Protein 5UNF (pdb70)

Organism: Homo sapiens (NCBI:txid9606)

CATH classification: 1.20.120.10

Foldseek 3Di:
DALVVLVVLLVVLLVQLLVDDWLVSLLVSLVSNLVSLVVNLPDDDPPCNVPDCVDPVNVVSSVLSVVLNVLSVVLNVCSVVGNSVSSNLSSLLSLVSLLPADPVLLVLLVVLLVLLLVLLVCLQVCDVPPNHPDDQLSLLLNQLSVLLNQLSVCSNVVSVCRVVVQADPPAFQVLLVVQLSNQLSLQLNLVSLLVNLVVLLCCQVPVDPVVNVPVSVVSSVVSNVRSVLSNVQFGWDQPVVVRHTHRDRHDPSSCDLVVLLVVLVVCCVSVPVVSLVSLVCSLVSNVVSLVVLDDDPVLVVLSVLLNVLSVCSNVLSCVLQVQQSVLSNVSSCSSVVNDSDCVVVVVSVVCNSVSVSSSSSSSSVSSCSPVPSVVVNNVSSVVSVD/DALLVLLLLQVVLLVQLVVDDWLVSLLVSLVSNLVSLVVNLPHDALACNVPDCVDPLNVVSSVLSVVLNVLSVVLNVCSVVGNSVVSNVSSVVSVVSLVVCCCDRLDCNVFADALVVQADPVLLVLLVVLLVLLLVLLVCLQCVVVVHDLLNLLSVQLSVLLNQLSVCSNVVSVCSVVSQARPPAFQVLLVVQLSNQLSLQLNLVSLLVNLVVVLCCQVPVDVPSVPVNVVSSVVSNVLSVLSNVQFGWDQPVVVRGTHRDRNDDSSCVLVVLLVVLVSCCVSVPVVSLVSLVCSLVSNVVSLVVQDCDPVLPVLSVVLNVLSVLSNVLSCVLQVQQSVLSNVSSCVSVVNDRHSVSVNVSVSCNSVSVSSSSSSSSCSSVSDSVCVVVSSVSSVVSVD

InterPro domains:
  IPR000147 Angiotensin II receptor type 2 [PR00636] (8-27)
  IPR000147 Angiotensin II receptor type 2 [PR00636] (27-45)
  IPR000147 Angiotensin II receptor type 2 [PR00636] (65-79)
  IPR000147 Angiotensin II receptor type 2 [PR00636] (144-162)
  IPR000147 Angiotensin II receptor type 2 [PR00636] (178-194)
  IPR000147 Angiotensin II receptor type 2 [PR00636] (196-210)
  IPR000147 Angiotensin II receptor type 2 [PR00636] (232-251)
  IPR000147 Angiotensin II receptor type 2 [PR00636] (325-343)
  IPR000147 Angiotensin II receptor type 2 [PR00636] (343-361)
  IPR000248 Angiotensin II receptor family [PR00241] (50-58)
  IPR000248 Angiotensin II receptor family [PR00241] (98-110)
  IPR000248 Angiotensin II receptor family [PR00241] (133-140)
  IPR000248 Angiotensin II receptor family [PR00241] (173-184)
  IPR000248 Angiotensin II receptor family [PR00241] (209-219)
  IPR000248 Angiotensin II receptor family [PR00241] (227-238)
  IPR000248 Angiotensin II receptor family [PR00241] (271-281)
  IPR000248 Angiotensin II receptor family [PR00241] (287-304)
  IPR000276 G protein-coupled receptor, rhodopsin-like [PF00001] (62-318)
  IPR000276 G protein-coupled receptor, rhodopsin-like [PR00237] (46-70)
  IPR000276 G protein-coupled receptor, rhodopsin-like [PR00237] (79-100)

Nearest PDB structures (foldseek):
  5unf-assembly1_B  TM=1.003E+00  e=4.825E-53  Escherichia coli
  7jni-assembly1_A  TM=9.872E-01  e=7.154E-47  Escherichia coli
  5ung-assembly1_B  TM=9.351E-01  e=5.111E-47  Escherichia coli
  7jni-assembly2_B  TM=7.395E-01  e=4.088E-44  Escherichia coli
  6me9-assembly2_B  TM=5.025E-01  e=7.277E-19  Escherichia coli

Structure (mmCIF, N/CA/C/O backbone):
data_5UNF
#
_entry.id   5UNF
#
_cell.length_a   77.390
_cell.length_b   69.110
_cell.length_c   90.070
_cell.angle_alpha   90.00
_cell.angle_beta   104.33
_cell.angle_gamma   90.00
#
_symmetry.space_group_name_H-M   'P 1 21 1'
#
loop_
_entity.id
_entity.type
_entity.pdbx_description
1 polymer 'Chimera protein of Type-2 angiotensin II receptor and Soluble cytochrome b562'
2 non-polymer "N-benzyl-N-(2-ethyl-4-oxo-3-{[2'-(2H-tetrazol-5-yl)[1,1'-biphenyl]-4-yl]methyl}-3,4-dihydroquinazolin-6-yl)thiophene-2-carboxamide"
#
loop_
_atom_site.group_PDB
_atom_site.id
_atom_site.type_symbol
_atom_site.label_atom_id
_atom_site.label_alt_id
_atom_site.label_comp_id
_atom_site.label_asym_id
_atom_site.label_entity_id
_atom_site.label_seq_id
_atom_site.pdbx_PDB_ins_code
_atom_site.Cartn_x
_atom_site.Cartn_y
_atom_site.Cartn_z
_atom_site.occupancy
_atom_site.B_iso_or_equiv
_atom_site.auth_seq_id
_atom_site.auth_comp_id
_atom_site.auth_asym_id
_atom_site.auth_atom_id
_atom_site.pdbx_PDB_model_num
ATOM 1 N N . ALA A 1 1 ? 102.539 28.809 52.879 1.00 174.71 1001 ALA A N 1
ATOM 2 C CA . ALA A 1 1 ? 103.410 27.737 53.358 1.00 174.36 1001 ALA A CA 1
ATOM 3 C C . ALA A 1 1 ? 102.592 26.524 53.849 1.00 177.28 1001 ALA A C 1
ATOM 4 O O . ALA A 1 1 ? 103.155 25.439 54.018 1.00 176.54 1001 ALA A O 1
ATOM 6 N N . ASP A 1 2 ? 101.268 26.711 54.062 1.00 173.72 1002 ASP A N 1
ATOM 7 C CA . ASP A 1 2 ? 100.330 25.667 54.500 1.00 173.04 1002 ASP A CA 1
ATOM 8 C C . ASP A 1 2 ? 100.087 24.653 53.366 1.00 173.10 1002 ASP A C 1
ATOM 9 O O . ASP A 1 2 ? 100.116 25.037 52.197 1.00 170.82 1002 ASP A O 1
ATOM 14 N N . LEU A 1 3 ? 99.834 23.366 53.715 1.00 168.76 1003 LEU A N 1
ATOM 15 C CA . LEU A 1 3 ? 99.610 22.273 52.754 1.00 165.45 1003 LEU A CA 1
ATOM 16 C C . LEU A 1 3 ? 98.328 22.508 51.917 1.00 167.06 1003 LEU A C 1
ATOM 17 O O . LEU A 1 3 ? 98.354 22.295 50.705 1.00 164.46 1003 LEU A O 1
ATOM 22 N N . GLU A 1 4 ? 97.229 22.946 52.560 1.00 164.69 1004 GLU A N 1
ATOM 23 C CA . GLU A 1 4 ? 95.942 23.221 51.905 1.00 163.95 1004 GLU A CA 1
ATOM 24 C C . GLU A 1 4 ? 96.070 24.390 50.901 1.00 165.64 1004 GLU A C 1
ATOM 25 O O . GLU A 1 4 ? 95.520 24.318 49.799 1.00 164.00 1004 GLU A O 1
ATOM 31 N N . ASP A 1 5 ? 96.803 25.448 51.293 1.00 162.29 1005 ASP A N 1
ATOM 32 C CA . ASP A 1 5 ? 97.023 26.659 50.498 1.00 161.55 1005 ASP A CA 1
ATOM 33 C C . ASP A 1 5 ? 97.980 26.393 49.328 1.00 160.55 1005 ASP A C 1
ATOM 34 O O . ASP A 1 5 ? 97.850 27.037 48.284 1.00 159.23 1005 ASP A O 1
ATOM 39 N N . ASN A 1 6 ? 98.931 25.450 49.498 1.00 154.49 1006 ASN A N 1
ATOM 40 C CA . ASN A 1 6 ? 99.863 25.066 48.438 1.00 151.26 1006 ASN A CA 1
ATOM 41 C C . ASN A 1 6 ? 99.133 24.227 47.385 1.00 152.31 1006 ASN A C 1
ATOM 42 O O . ASN A 1 6 ? 99.420 24.388 46.197 1.00 150.71 1006 ASN A O 1
ATOM 47 N N . TRP A 1 7 ? 98.157 23.369 47.803 1.00 148.13 1007 TRP A N 1
ATOM 48 C CA . TRP A 1 7 ? 97.338 22.608 46.852 1.00 146.45 1007 TRP A CA 1
ATOM 49 C C . TRP A 1 7 ? 96.401 23.549 46.102 1.00 148.33 1007 TRP A C 1
ATOM 50 O O . TRP A 1 7 ? 96.074 23.283 44.946 1.00 147.11 1007 TRP A O 1
ATOM 61 N N . GLU A 1 8 ? 96.015 24.673 46.736 1.00 144.58 1008 GLU A N 1
ATOM 62 C CA . GLU A 1 8 ? 95.188 25.690 46.096 1.00 144.50 1008 GLU A CA 1
ATOM 63 C C . GLU A 1 8 ? 96.033 26.401 45.024 1.00 143.70 1008 GLU A C 1
ATOM 64 O O . GLU A 1 8 ? 95.535 26.640 43.927 1.00 143.12 1008 GLU A O 1
ATOM 70 N N . THR A 1 9 ? 97.332 26.648 45.318 1.00 137.00 1009 THR A N 1
ATOM 71 C CA . THR A 1 9 ? 98.282 27.275 44.391 1.00 134.69 1009 THR A CA 1
ATOM 72 C C . THR A 1 9 ? 98.543 26.314 43.208 1.00 133.76 1009 THR A C 1
ATOM 73 O O . THR A 1 9 ? 98.640 26.774 42.068 1.00 132.89 1009 THR A O 1
ATOM 77 N N . LEU A 1 10 ? 98.619 24.988 43.481 1.00 127.39 1010 LEU A N 1
ATOM 78 C CA . LEU A 1 10 ? 98.818 23.957 42.454 1.00 124.84 1010 LEU A CA 1
ATOM 79 C C . LEU A 1 10 ? 97.597 23.838 41.536 1.00 128.76 1010 LEU A C 1
ATOM 80 O O . LEU A 1 10 ? 97.770 23.725 40.325 1.00 127.80 1010 LEU A O 1
ATOM 85 N N . ASN A 1 11 ? 96.373 23.879 42.104 1.00 126.37 1011 ASN A N 1
ATOM 86 C CA . ASN A 1 11 ? 95.123 23.743 41.348 1.00 127.23 1011 ASN A CA 1
ATOM 87 C C . ASN A 1 11 ? 94.794 25.024 40.546 1.00 130.11 1011 ASN A C 1
ATOM 88 O O . ASN A 1 11 ? 94.319 24.901 39.416 1.00 130.09 1011 ASN A O 1
ATOM 93 N N . ASP A 1 12 ? 95.042 26.235 41.113 1.00 126.07 1012 ASP A N 1
ATOM 94 C CA . ASP A 1 12 ? 94.768 27.512 40.430 1.00 126.99 1012 ASP A CA 1
ATOM 95 C C . ASP A 1 12 ? 95.649 27.701 39.192 1.00 127.90 1012 ASP A C 1
ATOM 96 O O . ASP A 1 12 ? 95.169 28.236 38.190 1.00 129.03 1012 ASP A O 1
ATOM 101 N N . ASN A 1 13 ? 96.933 27.287 39.267 1.00 120.65 1013 ASN A N 1
ATOM 102 C CA . ASN A 1 13 ? 97.880 27.418 38.157 1.00 118.39 1013 ASN A CA 1
ATOM 103 C C . ASN A 1 13 ? 97.611 26.357 37.076 1.00 119.89 1013 ASN A C 1
ATOM 104 O O . ASN A 1 13 ? 97.939 26.602 35.915 1.00 119.71 1013 ASN A O 1
ATOM 109 N N . LEU A 1 14 ? 96.990 25.205 37.438 1.00 114.72 1014 LEU A N 1
ATOM 110 C CA . LEU A 1 14 ? 96.590 24.177 36.465 1.00 114.28 1014 LEU A CA 1
ATOM 111 C C . LEU A 1 14 ? 95.531 24.725 35.510 1.00 119.66 1014 LEU A C 1
ATOM 112 O O . LEU A 1 14 ? 95.544 24.394 34.324 1.00 119.99 1014 LEU A O 1
ATOM 117 N N . LYS A 1 15 ? 94.631 25.590 36.039 1.00 116.99 1015 LYS A N 1
ATOM 118 C CA . LYS A 1 15 ? 93.556 26.258 35.298 1.00 119.24 1015 LYS A CA 1
ATOM 119 C C . LYS A 1 15 ? 94.136 27.262 34.308 1.00 121.79 1015 LYS A C 1
ATOM 120 O O . LYS A 1 15 ? 93.516 27.536 33.279 1.00 124.19 1015 LYS A O 1
ATOM 126 N N . VAL A 1 16 ? 95.328 27.816 34.628 1.00 114.53 1016 VAL A N 1
ATOM 127 C CA . VAL A 1 16 ? 96.031 28.787 33.790 1.00 113.92 1016 VAL A CA 1
ATOM 128 C C . VAL A 1 16 ? 96.616 28.053 32.567 1.00 116.50 1016 VAL A C 1
ATOM 129 O O . VAL A 1 16 ? 96.425 28.520 31.446 1.00 117.71 1016 VAL A O 1
ATOM 133 N N . ILE A 1 17 ? 97.285 26.890 32.786 1.00 110.63 1017 ILE A N 1
ATOM 134 C CA . ILE A 1 17 ? 97.917 26.057 31.747 1.00 109.54 1017 ILE A CA 1
ATOM 135 C C . ILE A 1 17 ? 96.868 25.636 30.690 1.00 116.89 1017 ILE A C 1
ATOM 136 O O . ILE A 1 17 ? 97.149 25.735 29.495 1.00 117.75 1017 ILE A O 1
ATOM 141 N N . GLU A 1 18 ? 95.670 25.189 31.131 1.00 115.21 1018 GLU A N 1
ATOM 142 C CA . GLU A 1 18 ? 94.576 24.749 30.247 1.00 118.39 1018 GLU A CA 1
ATOM 143 C C . GLU A 1 18 ? 94.115 25.871 29.306 1.00 124.95 1018 GLU A C 1
ATOM 144 O O . GLU A 1 18 ? 93.858 25.618 28.128 1.00 127.02 1018 GLU A O 1
ATOM 150 N N . LYS A 1 19 ? 94.001 27.103 29.837 1.00 121.55 1019 LYS A N 1
ATOM 151 C CA . LYS A 1 19 ? 93.515 28.276 29.105 1.00 124.59 1019 LYS A CA 1
ATOM 152 C C . LYS A 1 19 ? 94.681 29.173 28.622 1.00 126.91 1019 LYS A C 1
ATOM 153 O O . LYS A 1 19 ? 94.442 30.310 28.202 1.00 128.78 1019 LYS A O 1
ATOM 159 N N . ALA A 1 20 ? 95.930 28.656 28.655 1.00 120.04 1020 ALA A N 1
ATOM 160 C CA . ALA A 1 20 ? 97.116 29.409 28.230 1.00 118.40 1020 ALA A CA 1
ATOM 161 C C . ALA A 1 20 ? 97.199 29.497 26.712 1.00 123.62 1020 ALA A C 1
ATOM 162 O O . ALA A 1 20 ? 96.823 28.555 26.007 1.00 123.93 1020 ALA A O 1
ATOM 164 N N . ASP A 1 21 ? 97.703 30.641 26.221 1.00 120.95 1021 ASP A N 1
ATOM 165 C CA . ASP A 1 21 ? 97.864 30.935 24.800 1.00 123.08 1021 ASP A CA 1
ATOM 166 C C . ASP A 1 21 ? 99.297 30.666 24.354 1.00 123.37 1021 ASP A C 1
ATOM 167 O O . ASP A 1 21 ? 99.509 29.977 23.353 1.00 123.41 1021 ASP A O 1
ATOM 172 N N . ASN A 1 22 ? 100.283 31.204 25.110 1.00 116.92 1022 ASN A N 1
ATOM 173 C CA . ASN A 1 22 ? 101.711 31.097 24.802 1.00 114.39 1022 ASN A CA 1
ATOM 174 C C . ASN A 1 22 ? 102.461 30.212 25.838 1.00 113.83 1022 ASN A C 1
ATOM 175 O O . ASN A 1 22 ? 101.931 29.914 26.914 1.00 112.55 1022 ASN A O 1
ATOM 180 N N . ALA A 1 23 ? 103.699 29.796 25.480 1.00 107.80 1023 ALA A N 1
ATOM 181 C CA . ALA A 1 23 ? 104.583 28.944 26.277 1.00 104.41 1023 ALA A CA 1
ATOM 182 C C . ALA A 1 23 ? 105.066 29.652 27.544 1.00 106.70 1023 ALA A C 1
ATOM 183 O O . ALA A 1 23 ? 105.386 28.977 28.524 1.00 104.55 1023 ALA A O 1
ATOM 185 N N . ALA A 1 24 ? 105.129 31.002 27.524 1.00 104.35 1024 ALA A N 1
ATOM 186 C CA . ALA A 1 24 ? 105.547 31.811 28.672 1.00 103.75 1024 ALA A CA 1
ATOM 187 C C . ALA A 1 24 ? 104.514 31.734 29.810 1.00 107.07 1024 ALA A C 1
ATOM 188 O O . ALA A 1 24 ? 104.910 31.728 30.976 1.00 105.55 1024 ALA A O 1
ATOM 190 N N . GLN A 1 25 ? 103.198 31.651 29.471 1.00 104.61 1025 GLN A N 1
ATOM 191 C CA . GLN A 1 25 ? 102.113 31.503 30.455 1.00 104.44 1025 GLN A CA 1
ATOM 192 C C . GLN A 1 25 ? 102.208 30.152 31.153 1.00 105.04 1025 GLN A C 1
ATOM 193 O O . GLN A 1 25 ? 102.035 30.077 32.371 1.00 104.03 1025 GLN A O 1
ATOM 199 N N . VAL A 1 26 ? 102.493 29.086 30.368 1.00 100.22 1026 VAL A N 1
ATOM 200 C CA . VAL A 1 26 ? 102.644 27.702 30.834 1.00 98.04 1026 VAL A CA 1
ATOM 201 C C . VAL A 1 26 ? 103.884 27.614 31.746 1.00 100.64 1026 VAL A C 1
ATOM 202 O O . VAL A 1 26 ? 103.779 27.090 32.855 1.00 99.24 1026 VAL A O 1
ATOM 206 N N . LYS A 1 27 ? 105.039 28.162 31.286 1.00 97.49 1027 LYS A N 1
ATOM 207 C CA . LYS A 1 27 ? 106.311 28.176 32.020 1.00 96.65 1027 LYS A CA 1
ATOM 208 C C . LYS A 1 27 ? 106.147 28.880 33.380 1.00 100.67 1027 LYS A C 1
ATOM 209 O O . LYS A 1 27 ? 106.577 28.332 34.394 1.00 99.67 1027 LYS A O 1
ATOM 215 N N . ASP A 1 28 ? 105.510 30.080 33.391 1.00 98.56 1028 ASP A N 1
ATOM 216 C CA . ASP A 1 28 ? 105.260 30.888 34.593 1.00 99.37 1028 ASP A CA 1
ATOM 217 C C . ASP A 1 28 ? 104.424 30.102 35.617 1.00 101.67 1028 ASP A C 1
ATOM 218 O O . ASP A 1 28 ? 104.819 30.016 36.782 1.00 101.35 1028 ASP A O 1
ATOM 223 N N . ALA A 1 29 ? 103.291 29.505 35.170 1.00 96.94 1029 ALA A N 1
ATOM 224 C CA . ALA A 1 29 ? 102.390 28.717 36.014 1.00 95.89 1029 ALA A CA 1
ATOM 225 C C . ALA A 1 29 ? 103.113 27.504 36.628 1.00 97.32 1029 ALA A C 1
ATOM 226 O O . ALA A 1 29 ? 102.993 27.289 37.832 1.00 97.34 1029 ALA A O 1
ATOM 228 N N . LEU A 1 30 ? 103.902 26.756 35.817 1.00 91.70 1030 LEU A N 1
ATOM 229 C CA . LEU A 1 30 ? 104.667 25.578 36.254 1.00 90.00 1030 LEU A CA 1
ATOM 230 C C . LEU A 1 30 ? 105.785 25.936 37.235 1.00 93.79 1030 LEU A C 1
ATOM 231 O O . LEU A 1 30 ? 106.149 25.098 38.057 1.00 93.39 1030 LEU A O 1
ATOM 236 N N . THR A 1 31 ? 106.358 27.151 37.126 1.00 91.20 1031 THR A N 1
ATOM 237 C CA . THR A 1 31 ? 107.424 27.616 38.024 1.00 92.15 1031 THR A CA 1
ATOM 238 C C . THR A 1 31 ? 106.825 27.853 39.420 1.00 97.67 1031 THR A C 1
ATOM 239 O O . THR A 1 31 ? 107.445 27.503 40.427 1.00 97.85 1031 THR A O 1
ATOM 243 N N . LYS A 1 32 ? 105.601 28.415 39.461 1.00 95.18 1032 LYS A N 1
ATOM 244 C CA . LYS A 1 32 ? 104.851 28.669 40.693 1.00 96.28 1032 LYS A CA 1
ATOM 245 C C . LYS A 1 32 ? 104.422 27.344 41.321 1.00 100.26 1032 LYS A C 1
ATOM 246 O O . LYS A 1 32 ? 104.425 27.213 42.546 1.00 101.48 1032 LYS A O 1
ATOM 252 N N . MET A 1 33 ? 104.095 26.350 40.472 1.00 95.62 1033 MET A N 1
ATOM 253 C CA . MET A 1 33 ? 103.683 25.006 40.891 1.00 94.86 1033 MET A CA 1
ATOM 254 C C . MET A 1 33 ? 104.849 24.205 41.466 1.00 99.36 1033 MET A C 1
ATOM 255 O O . MET A 1 33 ? 104.651 23.497 42.453 1.00 99.44 1033 MET A O 1
ATOM 260 N N . ARG A 1 34 ? 106.056 24.302 40.855 1.00 96.30 1034 ARG A N 1
ATOM 261 C CA . ARG A 1 34 ? 107.242 23.581 41.336 1.00 96.97 1034 ARG A CA 1
ATOM 262 C C . ARG A 1 34 ? 107.620 24.083 42.733 1.00 104.36 1034 ARG A C 1
ATOM 263 O O . ARG A 1 34 ? 108.036 23.291 43.577 1.00 105.02 1034 ARG A O 1
ATOM 271 N N . ALA A 1 35 ? 107.434 25.397 42.980 1.00 102.91 1035 ALA A N 1
ATOM 272 C CA . ALA A 1 35 ? 107.674 26.031 44.273 1.00 105.57 1035 ALA A CA 1
ATOM 273 C C . ALA A 1 35 ? 106.668 25.545 45.310 1.00 111.64 1035 ALA A C 1
ATOM 274 O O . ALA A 1 35 ? 107.058 25.209 46.426 1.00 112.97 1035 ALA A O 1
ATOM 276 N N . ALA A 1 36 ? 105.374 25.489 44.922 1.00 108.31 1036 ALA A N 1
ATOM 277 C CA . ALA A 1 36 ? 104.255 25.048 45.756 1.00 109.10 1036 ALA A CA 1
ATOM 278 C C . ALA A 1 36 ? 104.333 23.546 46.075 1.00 113.80 1036 ALA A C 1
ATOM 279 O O . ALA A 1 36 ? 103.915 23.147 47.156 1.00 114.82 1036 ALA A O 1
ATOM 281 N N . ALA A 1 37 ? 104.857 22.722 45.143 1.00 109.97 1037 ALA A N 1
ATOM 282 C CA . ALA A 1 37 ? 104.991 21.268 45.309 1.00 110.25 1037 ALA A CA 1
ATOM 283 C C . ALA A 1 37 ? 106.099 20.917 46.313 1.00 117.63 1037 ALA A C 1
ATOM 284 O O . ALA A 1 37 ? 105.905 20.025 47.145 1.00 118.42 1037 ALA A O 1
ATOM 286 N N . LEU A 1 38 ? 107.255 21.616 46.237 1.00 116.05 1038 LEU A N 1
ATOM 287 C CA . LEU A 1 38 ? 108.394 21.409 47.138 1.00 118.60 1038 LEU A CA 1
ATOM 288 C C . LEU A 1 38 ? 108.089 21.942 48.539 1.00 126.70 1038 LEU A C 1
ATOM 289 O O . LEU A 1 38 ? 108.587 21.385 49.518 1.00 128.82 1038 LEU A O 1
ATOM 294 N N . ASP A 1 39 ? 107.274 23.018 48.630 1.00 124.52 1039 ASP A N 1
ATOM 295 C CA . ASP A 1 39 ? 106.850 23.643 49.889 1.00 127.70 1039 ASP A CA 1
ATOM 296 C C . ASP A 1 39 ? 105.833 22.732 50.593 1.00 133.77 1039 ASP A C 1
ATOM 297 O O . ASP A 1 39 ? 105.893 22.576 51.815 1.00 136.28 1039 ASP A O 1
ATOM 302 N N . ALA A 1 40 ? 104.932 22.097 49.813 1.00 129.12 1040 ALA A N 1
ATOM 303 C CA . ALA A 1 40 ? 103.920 21.169 50.325 1.00 129.68 1040 ALA A CA 1
ATOM 304 C C . ALA A 1 40 ? 104.559 19.857 50.792 1.00 136.13 1040 ALA A C 1
ATOM 305 O O . ALA A 1 40 ? 104.047 19.230 51.721 1.00 137.37 1040 ALA A O 1
ATOM 307 N N . GLN A 1 41 ? 105.693 19.464 50.165 1.00 133.39 1041 GLN A N 1
ATOM 308 C CA . GLN A 1 41 ? 106.466 18.258 50.491 1.00 135.33 1041 GLN A CA 1
ATOM 309 C C . GLN A 1 41 ? 107.057 18.357 51.911 1.00 145.62 1041 GLN A C 1
ATOM 310 O O . GLN A 1 41 ? 107.192 17.339 52.595 1.00 147.48 1041 GLN A O 1
ATOM 316 N N . LYS A 1 42 ? 107.394 19.591 52.344 1.00 145.31 1042 LYS A N 1
ATOM 317 C CA . LYS A 1 42 ? 107.969 19.890 53.660 1.00 149.95 1042 LYS A CA 1
ATOM 318 C C . LYS A 1 42 ? 106.881 19.921 54.753 1.00 158.20 1042 LYS A C 1
ATOM 319 O O . LYS A 1 42 ? 107.195 19.706 55.926 1.00 161.10 1042 LYS A O 1
ATOM 323 N N . ALA A 1 43 ? 105.611 20.181 54.366 1.00 155.15 1043 ALA A N 1
ATOM 324 C CA . ALA A 1 43 ? 104.463 20.251 55.281 1.00 157.54 1043 ALA A CA 1
ATOM 325 C C . ALA A 1 43 ? 104.018 18.854 55.746 1.00 165.40 1043 ALA A C 1
ATOM 326 O O . ALA A 1 43 ? 104.250 17.865 55.048 1.00 163.60 1043 ALA A O 1
ATOM 328 N N . THR A 1 44 ? 103.373 18.783 56.928 1.00 167.05 1044 THR A N 1
ATOM 329 C CA . THR A 1 44 ? 102.852 17.537 57.497 1.00 169.13 1044 THR A CA 1
ATOM 330 C C . THR A 1 44 ? 101.307 17.621 57.510 1.00 174.80 1044 THR A C 1
ATOM 331 O O . THR A 1 44 ? 100.755 18.579 58.060 1.00 175.53 1044 THR A O 1
ATOM 335 N N . PRO A 1 45 ? 100.601 16.636 56.899 1.00 171.92 1045 PRO A N 1
ATOM 336 C CA . PRO A 1 45 ? 99.125 16.706 56.846 1.00 172.19 1045 PRO A CA 1
ATOM 337 C C . PRO A 1 45 ? 98.456 16.585 58.238 1.00 181.85 1045 PRO A C 1
ATOM 338 O O . PRO A 1 45 ? 99.072 16.034 59.157 1.00 184.11 1045 PRO A O 1
ATOM 342 N N . PRO A 1 46 ? 97.191 17.086 58.410 1.00 180.43 1046 PRO A N 1
ATOM 343 C CA . PRO A 1 46 ? 96.518 16.979 59.729 1.00 184.30 1046 PRO A CA 1
ATOM 344 C C . PRO A 1 46 ? 96.349 15.520 60.174 1.00 191.27 1046 PRO A C 1
ATOM 345 O O . PRO A 1 46 ? 96.493 15.221 61.360 1.00 193.99 1046 PRO A O 1
ATOM 349 N N . LYS A 1 47 ? 96.051 14.619 59.216 1.00 187.26 1047 LYS A N 1
ATOM 350 C CA . LYS A 1 47 ? 95.980 13.172 59.426 1.00 189.14 1047 LYS A CA 1
ATOM 351 C C . LYS A 1 47 ? 97.416 12.654 59.414 1.00 194.52 1047 LYS A C 1
ATOM 352 O O . LYS A 1 47 ? 98.237 13.191 58.666 1.00 191.79 1047 LYS A O 1
ATOM 358 N N . LEU A 1 48 ? 97.733 11.653 60.263 1.00 195.48 1048 LEU A N 1
ATOM 359 C CA . LEU A 1 48 ? 99.074 11.087 60.490 1.00 197.44 1048 LEU A CA 1
ATOM 360 C C . LEU A 1 48 ? 100.066 12.257 60.809 1.00 202.51 1048 LEU A C 1
ATOM 361 O O . LEU A 1 48 ? 101.158 12.353 60.237 1.00 200.73 1048 LEU A O 1
ATOM 366 N N . GLU A 1 49 ? 99.641 13.136 61.748 1.00 201.74 1049 GLU A N 1
ATOM 367 C CA . GLU A 1 49 ? 100.394 14.296 62.227 1.00 202.96 1049 GLU A CA 1
ATOM 368 C C . GLU A 1 49 ? 101.478 13.829 63.201 1.00 211.47 1049 GLU A C 1
ATOM 369 O O . GLU A 1 49 ? 102.660 14.098 62.974 1.00 211.72 1049 GLU A O 1
ATOM 375 N N . ASP A 1 50 ? 101.077 13.103 64.268 1.00 211.88 1050 ASP A N 1
ATOM 376 C CA . ASP A 1 50 ? 102.012 12.564 65.254 1.00 216.70 1050 ASP A CA 1
ATOM 377 C C . ASP A 1 50 ? 102.534 11.222 64.722 1.00 220.06 1050 ASP A C 1
ATOM 378 O O . ASP A 1 50 ? 102.186 10.151 65.230 1.00 221.67 1050 ASP A O 1
ATOM 383 N N . LYS A 1 51 ? 103.344 11.305 63.652 1.00 214.00 1051 LYS A N 1
ATOM 384 C CA . LYS A 1 51 ? 103.935 10.173 62.944 1.00 213.40 1051 LYS A CA 1
ATOM 385 C C . LYS A 1 51 ? 105.417 10.447 62.673 1.00 217.85 1051 LYS A C 1
ATOM 386 O O . LYS A 1 51 ? 105.765 11.557 62.262 1.00 215.87 1051 LYS A O 1
ATOM 392 N N . SER A 1 52 ? 106.284 9.435 62.903 1.00 218.38 1052 SER A N 1
ATOM 393 C CA . SER A 1 52 ? 107.736 9.523 62.694 1.00 218.14 1052 SER A CA 1
ATOM 394 C C . SER A 1 52 ? 108.071 9.785 61.210 1.00 219.33 1052 SER A C 1
ATOM 395 O O . SER A 1 52 ? 107.332 9.320 60.343 1.00 215.29 1052 SER A O 1
ATOM 398 N N . PRO A 1 53 ? 109.159 10.534 60.886 1.00 216.21 1053 PRO A N 1
ATOM 399 C CA . PRO A 1 53 ? 109.466 10.802 59.467 1.00 211.92 1053 PRO A CA 1
ATOM 400 C C . PRO A 1 53 ? 109.969 9.556 58.726 1.00 216.23 1053 PRO A C 1
ATOM 401 O O . PRO A 1 53 ? 109.788 9.462 57.511 1.00 211.98 1053 PRO A O 1
ATOM 405 N N . ASP A 1 54 ? 110.570 8.592 59.458 1.00 216.30 1054 ASP A N 1
ATOM 406 C CA . ASP A 1 54 ? 111.106 7.348 58.894 1.00 215.50 1054 ASP A CA 1
ATOM 407 C C . ASP A 1 54 ? 109.986 6.317 58.605 1.00 217.74 1054 ASP A C 1
ATOM 408 O O . ASP A 1 54 ? 110.271 5.248 58.057 1.00 216.84 1054 ASP A O 1
ATOM 413 N N . SER A 1 55 ? 108.724 6.646 58.957 1.00 215.61 1055 SER A N 1
ATOM 414 C CA . SER A 1 55 ? 107.550 5.789 58.757 1.00 214.35 1055 SER A CA 1
ATOM 415 C C . SER A 1 55 ? 107.233 5.614 57.248 1.00 212.87 1055 SER A C 1
ATOM 416 O O . SER A 1 55 ? 107.419 6.567 56.484 1.00 208.51 1055 SER A O 1
ATOM 419 N N . PRO A 1 56 ? 106.748 4.418 56.801 1.00 209.88 1056 PRO A N 1
ATOM 420 C CA . PRO A 1 56 ? 106.484 4.216 55.361 1.00 206.06 1056 PRO A CA 1
ATOM 421 C C . PRO A 1 56 ? 105.380 5.126 54.797 1.00 203.56 1056 PRO A C 1
ATOM 422 O O . PRO A 1 56 ? 105.470 5.497 53.627 1.00 199.41 1056 PRO A O 1
ATOM 426 N N . GLU A 1 57 ? 104.349 5.478 55.603 1.00 199.31 1057 GLU A N 1
ATOM 427 C CA . GLU A 1 57 ? 103.252 6.347 55.144 1.00 194.83 1057 GLU A CA 1
ATOM 428 C C . GLU A 1 57 ? 103.713 7.835 55.078 1.00 195.03 1057 GLU A C 1
ATOM 429 O O . GLU A 1 57 ? 103.109 8.612 54.332 1.00 191.37 1057 GLU A O 1
ATOM 435 N N . MET A 1 58 ? 104.797 8.209 55.805 1.00 192.45 1058 MET A N 1
ATOM 436 C CA . MET A 1 58 ? 105.385 9.557 55.743 1.00 189.84 1058 MET A CA 1
ATOM 437 C C . MET A 1 58 ? 106.347 9.662 54.571 1.00 189.81 1058 MET A C 1
ATOM 438 O O . MET A 1 58 ? 106.445 10.724 53.952 1.00 186.53 1058 MET A O 1
ATOM 443 N N . LYS A 1 59 ? 107.059 8.562 54.268 1.00 186.73 1059 LYS A N 1
ATOM 444 C CA . LYS A 1 59 ? 107.989 8.488 53.143 1.00 184.68 1059 LYS A CA 1
ATOM 445 C C . LYS A 1 59 ? 107.211 8.440 51.820 1.00 183.08 1059 LYS A C 1
ATOM 446 O O . LYS A 1 59 ? 107.686 8.981 50.825 1.00 180.19 1059 LYS A O 1
ATOM 452 N N . ASP A 1 60 ? 106.006 7.824 51.826 1.00 178.22 1060 ASP A N 1
ATOM 453 C CA . ASP A 1 60 ? 105.111 7.738 50.665 1.00 174.74 1060 ASP A CA 1
ATOM 454 C C . ASP A 1 60 ? 104.531 9.119 50.335 1.00 172.85 1060 ASP A C 1
ATOM 455 O O . ASP A 1 60 ? 104.389 9.452 49.157 1.00 169.79 1060 ASP A O 1
ATOM 460 N N . PHE A 1 61 ? 104.199 9.916 51.381 1.00 168.13 1061 PHE A N 1
ATOM 461 C CA . PHE A 1 61 ? 103.648 11.269 51.252 1.00 164.60 1061 PHE A CA 1
ATOM 462 C C . PHE A 1 61 ? 104.623 12.177 50.503 1.00 165.16 1061 PHE A C 1
ATOM 463 O O . PHE A 1 61 ? 104.218 12.844 49.549 1.00 162.33 1061 PHE A O 1
ATOM 471 N N . ARG A 1 62 ? 105.901 12.202 50.935 1.00 161.94 1062 ARG A N 1
ATOM 472 C CA . ARG A 1 62 ? 106.939 13.021 50.308 1.00 159.73 1062 ARG A CA 1
ATOM 473 C C . ARG A 1 62 ? 107.317 12.448 48.931 1.00 159.76 1062 ARG A C 1
ATOM 474 O O . ARG A 1 62 ? 107.705 13.217 48.050 1.00 157.51 1062 ARG A O 1
ATOM 482 N N . HIS A 1 63 ? 107.164 11.113 48.735 1.00 155.35 1063 HIS A N 1
ATOM 483 C CA . HIS A 1 63 ? 107.444 10.443 47.457 1.00 153.50 1063 HIS A CA 1
ATOM 484 C C . HIS A 1 63 ? 106.455 10.902 46.378 1.00 150.82 1063 HIS A C 1
ATOM 485 O O . HIS A 1 63 ? 106.846 11.057 45.220 1.00 149.27 1063 HIS A O 1
ATOM 492 N N . GLY A 1 64 ? 105.202 11.133 46.777 1.00 143.66 1064 GLY A N 1
ATOM 493 C CA . GLY A 1 64 ? 104.150 11.619 45.892 1.00 139.91 1064 GLY A CA 1
ATOM 494 C C . GLY A 1 64 ? 104.486 12.958 45.265 1.00 138.02 1064 GLY A C 1
ATOM 495 O O . GLY A 1 64 ? 104.147 13.197 44.103 1.00 136.01 1064 GLY A O 1
ATOM 496 N N . PHE A 1 65 ? 105.189 13.830 46.025 1.00 132.36 1065 PHE A N 1
ATOM 497 C CA . PHE A 1 65 ? 105.615 15.139 45.541 1.00 129.52 1065 PHE A CA 1
ATOM 498 C C . PHE A 1 65 ? 106.878 15.012 44.675 1.00 131.32 1065 PHE A C 1
ATOM 499 O O . PHE A 1 65 ? 107.082 15.864 43.815 1.00 129.73 1065 PHE A O 1
ATOM 507 N N . ASP A 1 66 ? 107.693 13.942 44.854 1.00 127.55 1066 ASP A N 1
ATOM 508 C CA . ASP A 1 66 ? 108.858 13.701 43.989 1.00 126.57 1066 ASP A CA 1
ATOM 509 C C . ASP A 1 66 ? 108.376 13.302 42.588 1.00 125.11 1066 ASP A C 1
ATOM 510 O O . ASP A 1 66 ? 108.985 13.706 41.597 1.00 123.53 1066 ASP A O 1
ATOM 515 N N . ILE A 1 67 ? 107.248 12.564 42.512 1.00 119.28 1067 ILE A N 1
ATOM 516 C CA . ILE A 1 67 ? 106.598 12.181 41.252 1.00 117.58 1067 ILE A CA 1
ATOM 517 C C . ILE A 1 67 ? 105.991 13.439 40.610 1.00 116.89 1067 ILE A C 1
ATOM 518 O O . ILE A 1 67 ? 106.143 13.654 39.406 1.00 115.65 1067 ILE A O 1
ATOM 523 N N . LEU A 1 68 ? 105.325 14.274 41.437 1.00 110.93 1068 LEU A N 1
ATOM 524 C CA . LEU A 1 68 ? 104.645 15.509 41.045 1.00 108.02 1068 LEU A CA 1
ATOM 525 C C . LEU A 1 68 ? 105.644 16.537 40.486 1.00 107.81 1068 LEU A C 1
ATOM 526 O O . LEU A 1 68 ? 105.394 17.070 39.412 1.00 106.45 1068 LEU A O 1
ATOM 531 N N . VAL A 1 69 ? 106.775 16.790 41.191 1.00 102.82 1069 VAL A N 1
ATOM 532 C CA . VAL A 1 69 ? 107.827 17.730 40.755 1.00 101.31 1069 VAL A CA 1
ATOM 533 C C . VAL A 1 69 ? 108.452 17.207 39.434 1.00 103.02 1069 VAL A C 1
ATOM 534 O O . VAL A 1 69 ? 108.751 18.006 38.542 1.00 101.95 1069 VAL A O 1
ATOM 538 N N . GLY A 1 70 ? 108.587 15.884 39.317 1.00 98.85 1070 GLY A N 1
ATOM 539 C CA . GLY A 1 70 ? 109.113 15.236 38.120 1.00 98.62 1070 GLY A CA 1
ATOM 540 C C . GLY A 1 70 ? 108.319 15.557 36.866 1.00 99.82 1070 GLY A C 1
ATOM 541 O O . GLY A 1 70 ? 108.891 15.999 35.868 1.00 98.76 1070 GLY A O 1
ATOM 542 N N . GLN A 1 71 ? 106.977 15.392 36.932 1.00 95.27 1071 GLN A N 1
ATOM 543 C CA . GLN A 1 71 ? 106.047 15.688 35.831 1.00 94.14 1071 GLN A CA 1
ATOM 544 C C . GLN A 1 71 ? 106.023 17.200 35.512 1.00 94.83 1071 GLN A C 1
ATOM 545 O O . GLN A 1 71 ? 105.793 17.566 34.357 1.00 94.41 1071 GLN A O 1
ATOM 551 N N . ILE A 1 72 ? 106.271 18.069 36.534 1.00 89.27 1072 ILE A N 1
ATOM 552 C CA . ILE A 1 72 ? 106.371 19.535 36.394 1.00 87.28 1072 ILE A CA 1
ATOM 553 C C . ILE A 1 72 ? 107.626 19.857 35.574 1.00 89.80 1072 ILE A C 1
ATOM 554 O O . ILE A 1 72 ? 107.567 20.708 34.689 1.00 89.12 1072 ILE A O 1
ATOM 559 N N . ASP A 1 73 ? 108.743 19.152 35.855 1.00 86.26 1073 ASP A N 1
ATOM 560 C CA . ASP A 1 73 ? 110.021 19.323 35.163 1.00 86.45 1073 ASP A CA 1
ATOM 561 C C . ASP A 1 73 ? 109.924 18.846 33.712 1.00 91.86 1073 ASP A C 1
ATOM 562 O O . ASP A 1 73 ? 110.525 19.475 32.833 1.00 91.34 1073 ASP A O 1
ATOM 567 N N . ASP A 1 74 ? 109.147 17.761 33.454 1.00 89.93 1074 ASP A N 1
ATOM 568 C CA . ASP A 1 74 ? 108.906 17.264 32.098 1.00 91.09 1074 ASP A CA 1
ATOM 569 C C . ASP A 1 74 ? 108.107 18.289 31.305 1.00 93.51 1074 ASP A C 1
ATOM 570 O O . ASP A 1 74 ? 108.389 18.504 30.128 1.00 94.34 1074 ASP A O 1
ATOM 575 N N . ALA A 1 75 ? 107.151 18.961 31.970 1.00 87.91 1075 ALA A N 1
ATOM 576 C CA . ALA A 1 75 ? 106.316 20.000 31.373 1.00 86.87 1075 ALA A CA 1
ATOM 577 C C . ALA A 1 75 ? 107.126 21.290 31.142 1.00 88.45 1075 ALA A C 1
ATOM 578 O O . ALA A 1 75 ? 106.989 21.907 30.083 1.00 88.15 1075 ALA A O 1
ATOM 580 N N . LEU A 1 76 ? 107.993 21.673 32.117 1.00 83.83 1076 LEU A N 1
ATOM 581 C CA . LEU A 1 76 ? 108.886 22.837 32.025 1.00 83.25 1076 LEU A CA 1
ATOM 582 C C . LEU A 1 76 ? 109.871 22.664 30.881 1.00 87.80 1076 LEU A C 1
ATOM 583 O O . LEU A 1 76 ? 110.195 23.652 30.228 1.00 87.44 1076 LEU A O 1
ATOM 588 N N . LYS A 1 77 ? 110.318 21.404 30.618 1.00 85.37 1077 LYS A N 1
ATOM 589 C CA . LYS A 1 77 ? 111.221 21.060 29.508 1.00 86.40 1077 LYS A CA 1
ATOM 590 C C . LYS A 1 77 ? 110.573 21.449 28.179 1.00 90.72 1077 LYS A C 1
ATOM 591 O O . LYS A 1 77 ? 111.193 22.141 27.377 1.00 90.86 1077 LYS A O 1
ATOM 597 N N . LEU A 1 78 ? 109.298 21.049 27.988 1.00 87.23 1078 LEU A N 1
ATOM 598 C CA . LEU A 1 78 ? 108.500 21.315 26.786 1.00 88.20 1078 LEU A CA 1
ATOM 599 C C . LEU A 1 78 ? 108.161 22.805 26.659 1.00 93.15 1078 LEU A C 1
ATOM 600 O O . LEU A 1 78 ? 108.232 23.342 25.551 1.00 94.41 1078 LEU A O 1
ATOM 605 N N . ALA A 1 79 ? 107.806 23.471 27.783 1.00 89.15 1079 ALA A N 1
ATOM 606 C CA . ALA A 1 79 ? 107.471 24.902 27.809 1.00 89.42 1079 ALA A CA 1
ATOM 607 C C . ALA A 1 79 ? 108.669 25.754 27.358 1.00 94.50 1079 ALA A C 1
ATOM 608 O O . ALA A 1 79 ? 108.485 26.701 26.590 1.00 94.80 1079 ALA A O 1
ATOM 610 N N . ASN A 1 80 ? 109.894 25.384 27.804 1.00 91.48 1080 ASN A N 1
ATOM 611 C CA . ASN A 1 80 ? 111.147 26.069 27.456 1.00 92.47 1080 ASN A CA 1
ATOM 612 C C . ASN A 1 80 ? 111.563 25.780 26.001 1.00 96.67 1080 ASN A C 1
ATOM 613 O O . ASN A 1 80 ? 112.333 26.552 25.427 1.00 97.35 1080 ASN A O 1
ATOM 618 N N . GLU A 1 81 ? 111.063 24.680 25.413 1.00 92.70 1081 GLU A N 1
ATOM 619 C CA . GLU A 1 81 ? 111.345 24.327 24.021 1.00 94.19 1081 GLU A CA 1
ATOM 620 C C . GLU A 1 81 ? 110.326 24.999 23.075 1.00 100.04 1081 GLU A C 1
ATOM 621 O O . GLU A 1 81 ? 110.515 24.985 21.859 1.00 101.64 1081 GLU A O 1
ATOM 627 N N . GLY A 1 82 ? 109.287 25.609 23.649 1.00 96.43 1082 GLY A N 1
ATOM 628 C CA . GLY A 1 82 ? 108.233 26.283 22.900 1.00 98.08 1082 GLY A CA 1
ATOM 629 C C . GLY A 1 82 ? 107.152 25.327 22.442 1.00 103.88 1082 GLY A C 1
ATOM 630 O O . GLY A 1 82 ? 106.481 25.575 21.436 1.00 106.07 1082 GLY A O 1
ATOM 631 N N . LYS A 1 83 ? 106.984 24.219 23.182 1.00 99.67 1083 LYS A N 1
ATOM 632 C CA . LYS A 1 83 ? 106.003 23.173 22.896 1.00 101.11 1083 LYS A CA 1
ATOM 633 C C . LYS A 1 83 ? 104.844 23.304 23.888 1.00 105.37 1083 LYS A C 1
ATOM 634 O O . LYS A 1 83 ? 104.835 22.640 24.926 1.00 102.94 1083 LYS A O 1
ATOM 640 N N . VAL A 1 84 ? 103.880 24.202 23.569 1.00 104.95 1084 VAL A N 1
ATOM 641 C CA . VAL A 1 84 ? 102.723 24.571 24.403 1.00 105.16 1084 VAL A CA 1
ATOM 642 C C . VAL A 1 84 ? 101.772 23.372 24.589 1.00 110.47 1084 VAL A C 1
ATOM 643 O O . VAL A 1 84 ? 101.558 22.958 25.727 1.00 108.14 1084 VAL A O 1
ATOM 647 N N . LYS A 1 85 ? 101.188 22.844 23.480 1.00 110.59 1085 LYS A N 1
ATOM 648 C CA . LYS A 1 85 ? 100.228 21.728 23.495 1.00 112.68 1085 LYS A CA 1
ATOM 649 C C . LYS A 1 85 ? 100.844 20.466 24.117 1.00 115.85 1085 LYS A C 1
ATOM 650 O O . LYS A 1 85 ? 100.120 19.707 24.761 1.00 115.75 1085 LYS A O 1
ATOM 656 N N . GLU A 1 86 ? 102.171 20.265 23.957 1.00 111.77 1086 GLU A N 1
ATOM 657 C CA . GLU A 1 86 ? 102.908 19.146 24.555 1.00 110.79 1086 GLU A CA 1
ATOM 658 C C . GLU A 1 86 ? 103.007 19.332 26.075 1.00 112.56 1086 GLU A C 1
ATOM 659 O O . GLU A 1 86 ? 102.782 18.379 26.823 1.00 112.19 1086 GLU A O 1
ATOM 665 N N . ALA A 1 87 ? 103.348 20.568 26.524 1.00 107.51 1087 ALA A N 1
ATOM 666 C CA . ALA A 1 87 ? 103.465 20.938 27.938 1.00 105.08 1087 ALA A CA 1
ATOM 667 C C . ALA A 1 87 ? 102.104 20.875 28.634 1.00 110.05 1087 ALA A C 1
ATOM 668 O O . ALA A 1 87 ? 102.029 20.380 29.759 1.00 108.30 1087 ALA A O 1
ATOM 670 N N . GLN A 1 88 ? 101.024 21.345 27.950 1.00 109.26 1088 GLN A N 1
ATOM 671 C CA . GLN A 1 88 ? 99.643 21.315 28.453 1.00 110.29 1088 GLN A CA 1
ATOM 672 C C . GLN A 1 88 ? 99.167 19.867 28.610 1.00 116.17 1088 GLN A C 1
ATOM 673 O O . GLN A 1 88 ? 98.422 19.576 29.546 1.00 115.41 1088 GLN A O 1
ATOM 679 N N . ALA A 1 89 ? 99.626 18.959 27.715 1.00 115.16 1089 ALA A N 1
ATOM 680 C CA . ALA A 1 89 ? 99.318 17.524 27.766 1.00 117.23 1089 ALA A CA 1
ATOM 681 C C . ALA A 1 89 ? 100.058 16.850 28.928 1.00 119.87 1089 ALA A C 1
ATOM 682 O O . ALA A 1 89 ? 99.485 15.995 29.604 1.00 120.05 1089 ALA A O 1
ATOM 684 N N . ALA A 1 90 ? 101.332 17.242 29.155 1.00 115.05 1090 ALA A N 1
ATOM 685 C CA . ALA A 1 90 ? 102.167 16.728 30.241 1.00 113.64 1090 ALA A CA 1
ATOM 686 C C . ALA A 1 90 ? 101.630 17.184 31.590 1.00 117.62 1090 ALA A C 1
ATOM 687 O O . ALA A 1 90 ? 101.637 16.406 32.543 1.00 116.72 1090 ALA A O 1
ATOM 689 N N . ALA A 1 91 ? 101.126 18.438 31.654 1.00 115.30 1091 ALA A N 1
ATOM 690 C CA . ALA A 1 91 ? 100.556 19.056 32.854 1.00 115.06 1091 ALA A CA 1
ATOM 691 C C . ALA A 1 91 ? 99.213 18.422 33.235 1.00 123.05 1091 ALA A C 1
ATOM 692 O O . ALA A 1 91 ? 98.774 18.555 34.381 1.00 122.04 1091 ALA A O 1
ATOM 694 N N . GLU A 1 92 ? 98.563 17.735 32.283 1.00 123.84 1092 GLU A N 1
ATOM 695 C CA . GLU A 1 92 ? 97.284 17.084 32.537 1.00 126.74 1092 GLU A CA 1
ATOM 696 C C . GLU A 1 92 ? 97.505 15.762 33.304 1.00 131.70 1092 GLU A C 1
ATOM 697 O O . GLU A 1 92 ? 96.585 15.292 33.974 1.00 132.71 1092 GLU A O 1
ATOM 703 N N . GLN A 1 93 ? 98.742 15.207 33.261 1.00 127.64 1093 GLN A N 1
ATOM 704 C CA . GLN A 1 93 ? 99.121 14.003 34.008 1.00 128.15 1093 GLN A CA 1
ATOM 705 C C . GLN A 1 93 ? 99.277 14.319 35.504 1.00 130.73 1093 GLN A C 1
ATOM 706 O O . GLN A 1 93 ? 99.271 13.395 36.319 1.00 130.97 1093 GLN A O 1
ATOM 712 N N . LEU A 1 94 ? 99.410 15.620 35.862 1.00 126.08 1094 LEU A N 1
ATOM 713 C CA . LEU A 1 94 ? 99.525 16.095 37.249 1.00 125.00 1094 LEU A CA 1
ATOM 714 C C . LEU A 1 94 ? 98.222 15.842 38.010 1.00 131.71 1094 LEU A C 1
ATOM 715 O O . LEU A 1 94 ? 98.255 15.629 39.223 1.00 131.01 1094 LEU A O 1
ATOM 720 N N . LYS A 1 95 ? 97.080 15.846 37.285 1.00 131.25 1095 LYS A N 1
ATOM 721 C CA . LYS A 1 95 ? 95.744 15.578 37.829 1.00 133.51 1095 LYS A CA 1
ATOM 722 C C . LYS A 1 95 ? 95.656 14.144 38.359 1.00 140.06 1095 LYS A C 1
ATOM 723 O O . LYS A 1 95 ? 95.099 13.932 39.433 1.00 140.38 1095 LYS A O 1
ATOM 729 N N . THR A 1 96 ? 96.235 13.168 37.615 1.00 138.21 1096 THR A N 1
ATOM 730 C CA . THR A 1 96 ? 96.275 11.745 37.983 1.00 140.32 1096 THR A CA 1
ATOM 731 C C . THR A 1 96 ? 97.037 11.590 39.314 1.00 143.75 1096 THR A C 1
ATOM 732 O O . THR A 1 96 ? 96.603 10.831 40.182 1.00 144.94 1096 THR A O 1
ATOM 736 N N . THR A 1 97 ? 98.143 12.345 39.479 1.00 138.54 1097 THR A N 1
ATOM 737 C CA . THR A 1 97 ? 98.962 12.353 40.692 1.00 137.72 1097 THR A CA 1
ATOM 738 C C . THR A 1 97 ? 98.194 13.089 41.814 1.00 142.43 1097 THR A C 1
ATOM 739 O O . THR A 1 97 ? 98.270 12.674 42.973 1.00 142.61 1097 THR A O 1
ATOM 743 N N . ARG A 1 98 ? 97.430 14.151 41.457 1.00 139.58 1098 ARG A N 1
ATOM 744 C CA . ARG A 1 98 ? 96.641 14.952 42.404 1.00 140.08 1098 ARG A CA 1
ATOM 745 C C . ARG A 1 98 ? 95.472 14.109 42.965 1.00 147.33 1098 ARG A C 1
ATOM 746 O O . ARG A 1 98 ? 95.134 14.248 44.143 1.00 147.62 1098 ARG A O 1
ATOM 754 N N . ASN A 1 99 ? 94.892 13.217 42.136 1.00 146.21 1099 ASN A N 1
ATOM 755 C CA . ASN A 1 99 ? 93.797 12.329 42.542 1.00 149.17 1099 ASN A CA 1
ATOM 756 C C . ASN A 1 99 ? 94.313 11.214 43.465 1.00 153.83 1099 ASN A C 1
ATOM 757 O O . ASN A 1 99 ? 93.572 10.759 44.337 1.00 155.44 1099 ASN A O 1
ATOM 762 N N . ALA A 1 100 ? 95.585 10.794 43.285 1.00 148.99 1100 ALA A N 1
ATOM 763 C CA . ALA A 1 100 ? 96.230 9.766 44.105 1.00 175.09 1100 ALA A CA 1
ATOM 764 C C . ALA A 1 100 ? 96.545 10.303 45.498 1.00 207.86 1100 ALA A C 1
ATOM 765 O O . ALA A 1 100 ? 96.842 9.531 46.406 1.00 172.67 1100 ALA A O 1
ATOM 767 N N . HIS A 1 119 ? 86.160 -5.065 53.533 1.00 183.15 43 HIS A N 1
ATOM 768 C CA . HIS A 1 119 ? 85.490 -6.287 53.103 1.00 181.34 43 HIS A CA 1
ATOM 769 C C . HIS A 1 119 ? 84.359 -6.660 54.065 1.00 184.79 43 HIS A C 1
ATOM 770 O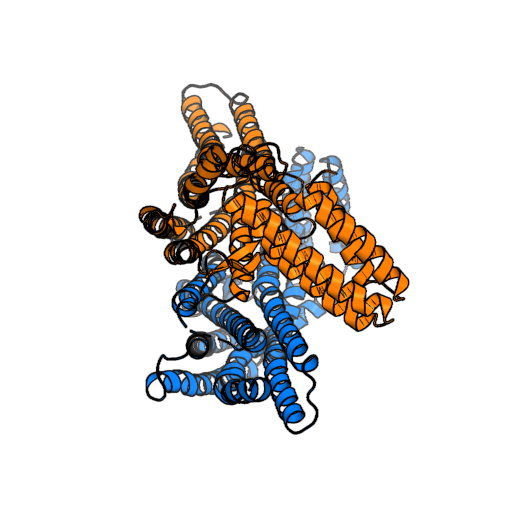 O . HIS A 1 119 ? 84.595 -6.827 55.266 1.00 187.63 43 HIS A O 1
ATOM 777 N N . LEU A 1 120 ? 83.142 -6.833 53.523 1.00 178.53 44 LEU A N 1
ATOM 778 C CA . LEU A 1 120 ? 81.973 -7.250 54.296 1.00 178.23 44 LEU A CA 1
ATOM 779 C C . LEU A 1 120 ? 81.500 -8.622 53.823 1.00 179.15 44 LEU A C 1
ATOM 780 O O . LEU A 1 120 ? 81.366 -8.846 52.619 1.00 176.41 44 LEU A O 1
ATOM 785 N N . ASP A 1 121 ? 81.263 -9.544 54.775 1.00 175.65 45 ASP A N 1
ATOM 786 C CA . ASP A 1 121 ? 80.801 -10.910 54.503 1.00 174.30 45 ASP A CA 1
ATOM 787 C C . ASP A 1 121 ? 79.344 -10.925 54.017 1.00 173.27 45 ASP A C 1
ATOM 788 O O . ASP A 1 121 ? 78.927 -11.898 53.387 1.00 171.57 45 ASP A O 1
ATOM 793 N N . ALA A 1 122 ? 78.578 -9.853 54.317 1.00 167.31 46 ALA A N 1
ATOM 794 C CA . ALA A 1 122 ? 77.173 -9.697 53.939 1.00 164.13 46 ALA A CA 1
ATOM 795 C C . ALA A 1 122 ? 77.003 -9.566 52.421 1.00 162.65 46 ALA A C 1
ATOM 796 O O . ALA A 1 122 ? 76.061 -10.136 51.882 1.00 160.97 46 ALA A O 1
ATOM 798 N N . ILE A 1 123 ? 77.911 -8.826 51.738 1.00 156.42 47 ILE A N 1
ATOM 799 C CA . ILE A 1 123 ? 77.880 -8.572 50.288 1.00 152.64 47 ILE A CA 1
ATOM 800 C C . ILE A 1 123 ? 77.795 -9.927 49.496 1.00 154.82 47 ILE A C 1
ATOM 801 O O . ILE A 1 123 ? 76.809 -10.082 48.780 1.00 152.61 47 ILE A O 1
ATOM 806 N N . PRO A 1 124 ? 78.718 -10.926 49.611 1.00 152.25 48 PRO A N 1
ATOM 807 C CA . PRO A 1 124 ? 78.541 -12.164 48.822 1.00 151.22 48 PRO A CA 1
ATOM 808 C C . PRO A 1 124 ? 77.239 -12.909 49.165 1.00 154.31 48 PRO A C 1
ATOM 809 O O . PRO A 1 124 ? 76.668 -13.542 48.278 1.00 152.18 48 PRO A O 1
ATOM 813 N N . ILE A 1 125 ? 76.751 -12.802 50.425 1.00 152.52 49 ILE A N 1
ATOM 814 C CA . ILE A 1 125 ? 75.504 -13.444 50.868 1.00 153.03 49 ILE A CA 1
ATOM 815 C C . ILE A 1 125 ? 74.302 -12.750 50.183 1.00 155.01 49 ILE A C 1
ATOM 816 O O . ILE A 1 125 ? 73.495 -13.436 49.555 1.00 153.97 49 ILE A O 1
ATOM 821 N N . LEU A 1 126 ? 74.212 -11.404 50.282 1.00 150.59 50 LEU A N 1
ATOM 822 C CA . LEU A 1 126 ? 73.155 -10.577 49.679 1.00 148.14 50 LEU A CA 1
ATOM 823 C C . LEU A 1 126 ? 73.074 -10.775 48.159 1.00 148.81 50 LEU A C 1
ATOM 824 O O . LEU A 1 126 ? 71.971 -10.847 47.623 1.00 147.31 50 LEU A O 1
ATOM 829 N N . TYR A 1 127 ? 74.232 -10.891 47.478 1.00 144.18 51 TYR A N 1
ATOM 830 C CA . TYR A 1 127 ? 74.324 -11.111 46.029 1.00 141.61 51 TYR A CA 1
ATOM 831 C C . TYR A 1 127 ? 73.715 -12.476 45.632 1.00 146.06 51 TYR A C 1
ATOM 832 O O . TYR A 1 127 ? 73.075 -12.552 44.584 1.00 144.20 51 TYR A O 1
ATOM 841 N N . TYR A 1 128 ? 73.869 -13.528 46.469 1.00 144.85 52 TYR A N 1
ATOM 842 C CA . TYR A 1 128 ? 73.263 -14.833 46.178 1.00 145.21 52 TYR A CA 1
ATOM 843 C C . TYR A 1 128 ? 71.759 -14.830 46.512 1.00 148.73 52 TYR A C 1
ATOM 844 O O . TYR A 1 128 ? 71.009 -15.561 45.860 1.00 147.94 52 TYR A O 1
ATOM 853 N N . ILE A 1 129 ? 71.316 -14.009 47.501 1.00 145.73 53 ILE A N 1
ATOM 854 C CA . ILE A 1 129 ? 69.895 -13.902 47.886 1.00 146.04 53 ILE A CA 1
ATOM 855 C C . ILE A 1 129 ? 69.103 -13.292 46.702 1.00 147.38 53 ILE A C 1
ATOM 856 O O . ILE A 1 129 ? 68.086 -13.861 46.300 1.00 147.23 53 ILE A O 1
ATOM 861 N N . ILE A 1 130 ? 69.605 -12.179 46.117 1.00 141.37 54 ILE A N 1
ATOM 862 C CA . ILE A 1 130 ? 68.986 -11.491 44.975 1.00 138.42 54 ILE A CA 1
ATOM 863 C C . ILE A 1 130 ? 69.067 -12.403 43.728 1.00 140.50 54 ILE A C 1
ATOM 864 O O . ILE A 1 130 ? 68.140 -12.396 42.917 1.00 138.95 54 ILE A O 1
ATOM 869 N N . PHE A 1 131 ? 70.135 -13.219 43.615 1.00 137.46 55 PHE A N 1
ATOM 870 C CA . PHE A 1 131 ? 70.325 -14.153 42.505 1.00 136.67 55 PHE A CA 1
ATOM 871 C C . PHE A 1 131 ? 69.199 -15.197 42.432 1.00 140.99 55 PHE A C 1
ATOM 872 O O . PHE A 1 131 ? 68.603 -15.344 41.372 1.00 139.06 55 PHE A O 1
ATOM 880 N N . VAL A 1 132 ? 68.942 -15.935 43.531 1.00 139.84 56 VAL A N 1
ATOM 881 C CA . VAL A 1 132 ? 67.960 -17.024 43.557 1.00 141.04 56 VAL A CA 1
ATOM 882 C C . VAL A 1 132 ? 66.513 -16.429 43.502 1.00 143.82 56 VAL A C 1
ATOM 883 O O . VAL A 1 132 ? 65.695 -16.951 42.743 1.00 143.34 56 VAL A O 1
ATOM 887 N N . ILE A 1 133 ? 66.219 -15.338 44.250 1.00 139.62 57 ILE A N 1
ATOM 888 C CA . ILE A 1 133 ? 64.885 -14.710 44.251 1.00 138.96 57 ILE A CA 1
ATOM 889 C C . ILE A 1 133 ? 64.587 -14.170 42.836 1.00 139.70 57 ILE A C 1
ATOM 890 O O . ILE A 1 133 ? 63.551 -14.514 42.265 1.00 139.66 57 ILE A O 1
ATOM 895 N N . GLY A 1 134 ? 65.517 -13.393 42.283 1.00 133.40 58 GLY A N 1
ATOM 896 C CA . GLY A 1 134 ? 65.395 -12.805 40.954 1.00 130.53 58 GLY A CA 1
ATOM 897 C C . GLY A 1 134 ? 65.371 -13.800 39.813 1.00 133.25 58 GLY A C 1
ATOM 898 O O . GLY A 1 134 ? 64.715 -13.554 38.797 1.00 131.47 58 GLY A O 1
ATOM 899 N N . PHE A 1 135 ? 66.097 -14.925 39.958 1.00 130.74 59 PHE A N 1
ATOM 900 C CA . PHE A 1 135 ? 66.158 -15.943 38.913 1.00 130.44 59 PHE A CA 1
ATOM 901 C C . PHE A 1 135 ? 64.839 -16.705 38.853 1.00 135.23 59 PHE A C 1
ATOM 902 O O . PHE A 1 135 ? 64.332 -16.935 37.762 1.00 133.72 59 PHE A O 1
ATOM 910 N N . LEU A 1 136 ? 64.263 -17.045 40.028 1.00 134.12 60 LEU A N 1
ATOM 911 C CA . LEU A 1 136 ? 63.006 -17.791 40.145 1.00 136.02 60 LEU A CA 1
ATOM 912 C C . LEU A 1 136 ? 61.775 -16.942 39.740 1.00 139.55 60 LEU A C 1
ATOM 913 O O . LEU A 1 136 ? 60.818 -17.519 39.216 1.00 140.30 60 LEU A O 1
ATOM 918 N N . VAL A 1 137 ? 61.791 -15.600 39.963 1.00 134.32 61 VAL A N 1
ATOM 919 C CA . VAL A 1 137 ? 60.651 -14.738 39.588 1.00 133.20 61 VAL A CA 1
ATOM 920 C C . VAL A 1 137 ? 60.643 -14.542 38.041 1.00 134.57 61 VAL A C 1
ATOM 921 O O . VAL A 1 137 ? 59.559 -14.419 37.464 1.00 134.90 61 VAL A O 1
ATOM 925 N N . ASN A 1 138 ? 61.830 -14.549 37.379 1.00 128.06 62 ASN A N 1
ATOM 926 C CA . ASN A 1 138 ? 61.921 -14.427 35.919 1.00 125.70 62 ASN A CA 1
ATOM 927 C C . ASN A 1 138 ? 61.717 -15.807 35.246 1.00 131.50 62 ASN A C 1
ATOM 928 O O . ASN A 1 138 ? 61.402 -15.848 34.057 1.00 130.04 62 ASN A O 1
ATOM 933 N N . ILE A 1 139 ? 61.852 -16.924 36.011 1.00 131.10 63 ILE A N 1
ATOM 934 C CA . ILE A 1 139 ? 61.602 -18.288 35.512 1.00 133.11 63 ILE A CA 1
ATOM 935 C C . ILE A 1 139 ? 60.092 -18.454 35.263 1.00 139.61 63 ILE A C 1
ATOM 936 O O . ILE A 1 139 ? 59.703 -19.023 34.243 1.00 139.54 63 ILE A O 1
ATOM 941 N N . VAL A 1 140 ? 59.256 -17.920 36.174 1.00 137.96 64 VAL A N 1
ATOM 942 C CA . VAL A 1 140 ? 57.793 -17.994 36.089 1.00 140.08 64 VAL A CA 1
ATOM 943 C C . VAL A 1 140 ? 57.298 -17.167 34.865 1.00 142.78 64 VAL A C 1
ATOM 944 O O . VAL A 1 140 ? 56.316 -17.558 34.239 1.00 143.56 64 VAL A O 1
ATOM 948 N N . VAL A 1 141 ? 58.007 -16.078 34.502 1.00 137.15 65 VAL A N 1
ATOM 949 C CA . VAL A 1 141 ? 57.633 -15.195 33.385 1.00 135.54 65 VAL A CA 1
ATOM 950 C C . VAL A 1 141 ? 58.024 -15.846 32.020 1.00 139.78 65 VAL A C 1
ATOM 951 O O . VAL A 1 141 ? 57.193 -15.861 31.108 1.00 139.78 65 VAL A O 1
ATOM 955 N N . VAL A 1 142 ? 59.274 -16.355 31.880 1.00 136.25 66 VAL A N 1
ATOM 956 C CA . VAL A 1 142 ? 59.784 -16.964 30.636 1.00 135.93 66 VAL A CA 1
ATOM 957 C C . VAL A 1 142 ? 58.939 -18.202 30.257 1.00 143.56 66 VAL A C 1
ATOM 958 O O . VAL A 1 142 ? 58.450 -18.278 29.127 1.00 142.98 66 VAL A O 1
ATOM 962 N N . THR A 1 143 ? 58.769 -19.150 31.202 1.00 143.71 67 THR A N 1
ATOM 963 C CA . THR A 1 143 ? 58.037 -20.408 30.994 1.00 146.92 67 THR A CA 1
ATOM 964 C C . THR A 1 143 ? 56.526 -20.167 30.739 1.00 153.37 67 THR A C 1
ATOM 965 O O . THR A 1 143 ? 55.882 -21.011 30.116 1.00 154.96 67 THR A O 1
ATOM 969 N N . LEU A 1 144 ? 55.976 -19.029 31.218 1.00 149.93 68 LEU A N 1
ATOM 970 C CA . LEU A 1 144 ? 54.570 -18.642 31.045 1.00 151.57 68 LEU A CA 1
ATOM 971 C C . LEU A 1 144 ? 54.278 -18.355 29.566 1.00 155.50 68 LEU A C 1
ATOM 972 O O . LEU A 1 144 ? 53.317 -18.890 29.015 1.00 156.85 68 LEU A O 1
ATOM 977 N N . PHE A 1 145 ? 55.123 -17.514 28.941 1.00 150.28 69 PHE A N 1
ATOM 978 C CA . PHE A 1 145 ? 55.023 -17.050 27.558 1.00 149.38 69 PHE A CA 1
ATOM 979 C C . PHE A 1 145 ? 55.025 -18.208 26.535 1.00 156.09 69 PHE A C 1
ATOM 980 O O . PHE A 1 145 ? 54.361 -18.093 25.503 1.00 156.33 69 PHE A O 1
ATOM 988 N N . CYS A 1 146 ? 55.786 -19.289 26.798 1.00 154.07 70 CYS A N 1
ATOM 989 C CA . CYS A 1 146 ? 55.970 -20.375 25.838 1.00 155.30 70 CYS A CA 1
ATOM 990 C C . CYS A 1 146 ? 54.842 -21.442 25.942 1.00 164.12 70 CYS A C 1
ATOM 991 O O . CYS A 1 146 ? 53.996 -21.509 25.049 1.00 164.96 70 CYS A O 1
ATOM 994 N N . CYS A 1 147 ? 54.876 -22.302 26.982 1.00 163.56 71 CYS A N 1
ATOM 995 C CA . CYS A 1 147 ? 54.005 -23.474 27.121 1.00 167.58 71 CYS A CA 1
ATOM 996 C C . CYS A 1 147 ? 52.629 -23.119 27.742 1.00 174.07 71 CYS A C 1
ATOM 997 O O . CYS A 1 147 ? 51.728 -23.959 27.666 1.00 177.02 71 CYS A O 1
ATOM 1000 N N . GLN A 1 148 ? 52.452 -21.926 28.357 1.00 169.20 72 GLN A N 1
ATOM 1001 C CA . GLN A 1 148 ? 51.159 -21.632 28.995 1.00 171.13 72 GLN A CA 1
ATOM 1002 C C . GLN A 1 148 ? 50.489 -20.328 28.452 1.00 173.69 72 GLN A C 1
ATOM 1003 O O . GLN A 1 148 ? 49.519 -19.858 29.060 1.00 174.51 72 GLN A O 1
ATOM 1009 N N . LYS A 1 149 ? 50.946 -19.789 27.299 1.00 167.88 73 LYS A N 1
ATOM 1010 C CA . LYS A 1 149 ? 50.313 -18.596 26.725 1.00 166.54 73 LYS A CA 1
ATOM 1011 C C . LYS A 1 149 ? 50.412 -18.646 25.184 1.00 170.00 73 LYS A C 1
ATOM 1012 O O . LYS A 1 149 ? 49.479 -19.118 24.532 1.00 171.86 73 LYS A O 1
ATOM 1018 N N . GLY A 1 150 ? 51.535 -18.170 24.636 1.00 163.91 74 GLY A N 1
ATOM 1019 C CA . GLY A 1 150 ? 51.789 -18.117 23.198 1.00 162.90 74 GLY A CA 1
ATOM 1020 C C . GLY A 1 150 ? 52.621 -16.918 22.759 1.00 162.95 74 GLY A C 1
ATOM 1021 O O . GLY A 1 150 ? 52.922 -16.039 23.577 1.00 160.83 74 GLY A O 1
ATOM 1022 N N . PRO A 1 151 ? 52.994 -16.829 21.452 1.00 157.90 75 PRO A N 1
ATOM 1023 C CA . PRO A 1 151 ? 53.821 -15.693 20.999 1.00 153.93 75 PRO A CA 1
ATOM 1024 C C . PRO A 1 151 ? 52.975 -14.528 20.428 1.00 155.07 75 PRO A C 1
ATOM 1025 O O . PRO A 1 151 ? 53.488 -13.716 19.648 1.00 152.65 75 PRO A O 1
ATOM 1029 N N . LYS A 1 152 ? 51.692 -14.426 20.846 1.00 151.37 76 LYS A N 1
ATOM 1030 C CA . LYS A 1 152 ? 50.769 -13.370 20.410 1.00 149.91 76 LYS A CA 1
ATOM 1031 C C . LYS A 1 152 ? 50.993 -12.078 21.229 1.00 149.33 76 LYS A C 1
ATOM 1032 O O . LYS A 1 152 ? 51.706 -12.103 22.238 1.00 148.16 76 LYS A O 1
ATOM 1038 N N . LYS A 1 153 ? 50.402 -10.946 20.755 1.00 143.00 77 LYS A N 1
ATOM 1039 C CA . LYS A 1 153 ? 50.485 -9.573 21.302 1.00 139.84 77 LYS A CA 1
ATOM 1040 C C . LYS A 1 153 ? 51.884 -8.978 21.066 1.00 137.37 77 LYS A C 1
ATOM 1041 O O . LYS A 1 153 ? 52.845 -9.724 20.889 1.00 136.05 77 LYS A O 1
ATOM 1047 N N . VAL A 1 154 ? 51.990 -7.629 21.048 1.00 130.04 78 VAL A N 1
ATOM 1048 C CA . VAL A 1 154 ? 53.267 -6.958 20.779 1.00 125.89 78 VAL A CA 1
ATOM 1049 C C . VAL A 1 154 ? 53.984 -6.675 22.118 1.00 125.92 78 VAL A C 1
ATOM 1050 O O . VAL A 1 154 ? 55.186 -6.922 22.221 1.00 123.97 78 VAL A O 1
ATOM 1054 N N . SER A 1 155 ? 53.240 -6.184 23.135 1.00 121.45 79 SER A N 1
ATOM 1055 C CA . SER A 1 155 ? 53.749 -5.859 24.474 1.00 119.55 79 SER A CA 1
ATOM 1056 C C . SER A 1 155 ? 54.344 -7.091 25.168 1.00 120.80 79 SER A C 1
ATOM 1057 O O . SER A 1 155 ? 55.342 -6.957 25.873 1.00 118.84 79 SER A O 1
ATOM 1060 N N . SER A 1 156 ? 53.747 -8.285 24.940 1.00 117.36 80 SER A N 1
ATOM 1061 C CA . SER A 1 156 ? 54.188 -9.566 25.505 1.00 117.26 80 SER A CA 1
ATOM 1062 C C . SER A 1 156 ? 55.579 -9.971 24.992 1.00 117.40 80 SER A C 1
ATOM 1063 O O . SER A 1 156 ? 56.307 -10.667 25.706 1.00 116.98 80 SER A O 1
ATOM 1066 N N . ILE A 1 157 ? 55.946 -9.539 23.763 1.00 111.13 81 ILE A N 1
ATOM 1067 C CA . ILE A 1 157 ? 57.245 -9.846 23.155 1.00 108.63 81 ILE A CA 1
ATOM 1068 C C . ILE A 1 157 ? 58.333 -9.081 23.913 1.00 109.88 81 ILE A C 1
ATOM 1069 O O . ILE A 1 157 ? 59.373 -9.665 24.219 1.00 109.47 81 ILE A O 1
ATOM 1074 N N . TYR A 1 158 ? 58.073 -7.800 24.268 1.00 104.59 82 TYR A N 1
ATOM 1075 C CA . TYR A 1 158 ? 59.026 -6.990 25.032 1.00 102.55 82 TYR A CA 1
ATOM 1076 C C . TYR A 1 158 ? 59.198 -7.570 26.446 1.00 107.14 82 TYR A C 1
ATOM 1077 O O . TYR A 1 158 ? 60.315 -7.555 26.956 1.00 106.49 82 TYR A O 1
ATOM 1086 N N . ILE A 1 159 ? 58.107 -8.127 27.050 1.00 104.76 83 ILE A N 1
ATOM 1087 C CA . ILE A 1 159 ? 58.117 -8.779 28.377 1.00 105.38 83 ILE A CA 1
ATOM 1088 C C . ILE A 1 159 ? 59.119 -9.946 28.372 1.00 107.34 83 ILE A C 1
ATOM 1089 O O . ILE A 1 159 ? 59.957 -10.035 29.274 1.00 106.45 83 ILE A O 1
ATOM 1094 N N . PHE A 1 160 ? 59.019 -10.834 27.355 1.00 102.89 84 PHE A N 1
ATOM 1095 C CA . PHE A 1 160 ? 59.881 -12.007 27.215 1.00 102.47 84 PHE A CA 1
ATOM 1096 C C . PHE A 1 160 ? 61.357 -11.578 27.057 1.00 104.01 84 PHE A C 1
ATOM 1097 O O . PHE A 1 160 ? 62.220 -12.098 27.771 1.00 104.34 84 PHE A O 1
ATOM 1105 N N . ASN A 1 161 ? 61.633 -10.613 26.155 1.00 97.41 85 ASN A N 1
ATOM 1106 C CA . ASN A 1 161 ? 62.980 -10.100 25.920 1.00 94.78 85 ASN A CA 1
ATOM 1107 C C . ASN A 1 161 ? 63.529 -9.418 27.169 1.00 97.82 85 ASN A C 1
ATOM 1108 O O . ASN A 1 161 ? 64.729 -9.514 27.424 1.00 96.96 85 ASN A O 1
ATOM 1113 N N . LEU A 1 162 ? 62.651 -8.767 27.964 1.00 94.77 86 LEU A N 1
ATOM 1114 C CA . LEU A 1 162 ? 63.037 -8.133 29.228 1.00 94.62 86 LEU A CA 1
ATOM 1115 C C . LEU A 1 162 ? 63.403 -9.219 30.248 1.00 100.42 86 LEU A C 1
ATOM 1116 O O . LEU A 1 162 ? 64.431 -9.102 30.915 1.00 99.89 86 LEU A O 1
ATOM 1121 N N . ALA A 1 163 ? 62.580 -10.297 30.323 1.00 98.66 87 ALA A N 1
ATOM 1122 C CA . ALA A 1 163 ? 62.783 -11.433 31.229 1.00 99.71 87 ALA A CA 1
ATOM 1123 C C . ALA A 1 163 ? 64.083 -12.171 30.895 1.00 102.21 87 ALA A C 1
ATOM 1124 O O . ALA A 1 163 ? 64.812 -12.528 31.814 1.00 102.00 87 ALA A O 1
ATOM 1126 N N . VAL A 1 164 ? 64.394 -12.351 29.587 1.00 97.84 88 VAL A N 1
ATOM 1127 C CA . VAL A 1 164 ? 65.635 -12.988 29.111 1.00 97.49 88 VAL A CA 1
ATOM 1128 C C . VAL A 1 164 ? 66.848 -12.111 29.526 1.00 101.12 88 VAL A C 1
ATOM 1129 O O . VAL A 1 164 ? 67.778 -12.625 30.154 1.00 101.78 88 VAL A O 1
ATOM 1133 N N . ALA A 1 165 ? 66.804 -10.794 29.219 1.00 96.46 89 ALA A N 1
ATOM 1134 C CA . ALA A 1 165 ? 67.857 -9.836 29.575 1.00 95.49 89 ALA A CA 1
ATOM 1135 C C . ALA A 1 165 ? 68.084 -9.791 31.098 1.00 101.21 89 ALA A C 1
ATOM 1136 O O . ALA A 1 165 ? 69.237 -9.759 31.532 1.00 100.64 89 ALA A O 1
ATOM 1138 N N . ASP A 1 166 ? 66.987 -9.816 31.902 1.00 99.55 90 ASP A N 1
ATOM 1139 C CA . ASP A 1 166 ? 67.053 -9.818 33.371 1.00 100.77 90 ASP A CA 1
ATOM 1140 C C . ASP A 1 166 ? 67.625 -11.128 33.893 1.00 106.64 90 ASP A C 1
ATOM 1141 O O . ASP A 1 166 ? 68.489 -11.109 34.770 1.00 106.90 90 ASP A O 1
ATOM 1146 N N . LEU A 1 167 ? 67.139 -12.263 33.347 1.00 104.14 91 LEU A N 1
ATOM 1147 C CA . LEU A 1 167 ? 67.548 -13.614 33.720 1.00 105.80 91 LEU A CA 1
ATOM 1148 C C . LEU A 1 167 ? 69.065 -13.792 33.519 1.00 110.45 91 LEU A C 1
ATOM 1149 O O . LEU A 1 167 ? 69.755 -14.254 34.435 1.00 111.41 91 LEU A O 1
ATOM 1154 N N . LEU A 1 168 ? 69.584 -13.363 32.344 1.00 105.65 92 LEU A N 1
ATOM 1155 C CA . LEU A 1 168 ? 71.005 -13.477 32.000 1.00 105.03 92 LEU A CA 1
ATOM 1156 C C . LEU A 1 168 ? 71.862 -12.483 32.806 1.00 109.91 92 LEU A C 1
ATOM 1157 O O . LEU A 1 168 ? 73.036 -12.772 33.059 1.00 110.37 92 LEU A O 1
ATOM 1162 N N . LEU A 1 169 ? 71.286 -11.322 33.198 1.00 106.36 93 LEU A N 1
ATOM 1163 C CA . LEU A 1 169 ? 71.977 -10.306 34.006 1.00 106.48 93 LEU A CA 1
ATOM 1164 C C . LEU A 1 169 ? 72.209 -10.830 35.429 1.00 113.42 93 LEU A C 1
ATOM 1165 O O . LEU A 1 169 ? 73.317 -10.712 35.959 1.00 113.69 93 LEU A O 1
ATOM 1170 N N . LEU A 1 170 ? 71.155 -11.420 36.035 1.00 111.56 94 LEU A N 1
ATOM 1171 C CA . LEU A 1 170 ? 71.175 -12.003 37.380 1.00 113.32 94 LEU A CA 1
ATOM 1172 C C . LEU A 1 170 ? 72.043 -13.264 37.425 1.00 118.69 94 LEU A C 1
ATOM 1173 O O . LEU A 1 170 ? 72.556 -13.608 38.490 1.00 119.50 94 LEU A O 1
ATOM 1178 N N . ALA A 1 171 ? 72.243 -13.922 36.262 1.00 115.20 95 ALA A N 1
ATOM 1179 C CA . ALA A 1 171 ? 73.063 -15.127 36.121 1.00 116.27 95 ALA A CA 1
ATOM 1180 C C . ALA A 1 171 ? 74.581 -14.830 36.325 1.00 120.68 95 ALA A C 1
ATOM 1181 O O . ALA A 1 171 ? 75.357 -15.774 36.490 1.00 121.55 95 ALA A O 1
ATOM 1183 N N . THR A 1 172 ? 74.998 -13.539 36.325 1.00 116.42 96 THR A N 1
ATOM 1184 C CA . THR A 1 172 ? 76.413 -13.168 36.512 1.00 116.38 96 THR A CA 1
ATOM 1185 C C . THR A 1 172 ? 76.738 -12.912 38.007 1.00 122.38 96 THR A C 1
ATOM 1186 O O . THR A 1 172 ? 77.919 -12.870 38.361 1.00 122.93 96 THR A O 1
ATOM 1190 N N . LEU A 1 173 ? 75.699 -12.764 38.876 1.00 119.70 97 LEU A N 1
ATOM 1191 C CA . LEU A 1 173 ? 75.852 -12.515 40.320 1.00 121.18 97 LEU A CA 1
ATOM 1192 C C . LEU A 1 173 ? 76.765 -13.572 41.005 1.00 128.03 97 LEU A C 1
ATOM 1193 O O . LEU A 1 173 ? 77.619 -13.140 41.785 1.00 128.76 97 LEU A O 1
ATOM 1198 N N . PRO A 1 174 ? 76.701 -14.908 40.707 1.00 125.91 98 PRO A N 1
ATOM 1199 C CA . PRO A 1 174 ? 77.639 -15.840 41.371 1.00 128.14 98 PRO A CA 1
ATOM 1200 C C . PRO A 1 174 ? 79.118 -15.495 41.101 1.00 133.03 98 PRO A C 1
ATOM 1201 O O . PRO A 1 174 ? 79.957 -15.775 41.956 1.00 134.81 98 PRO A O 1
ATOM 1205 N N . LEU A 1 175 ? 79.427 -14.857 39.943 1.00 128.01 99 LEU A N 1
ATOM 1206 C CA . LEU A 1 175 ? 80.791 -14.444 39.586 1.00 128.12 99 LEU A CA 1
ATOM 1207 C C . LEU A 1 175 ? 81.278 -13.275 40.433 1.00 133.50 99 LEU A C 1
ATOM 1208 O O . LEU A 1 175 ? 82.407 -13.321 40.924 1.00 134.61 99 LEU A O 1
ATOM 1213 N N . TRP A 1 176 ? 80.452 -12.209 40.573 1.00 129.81 100 TRP A N 1
ATOM 1214 C CA . TRP A 1 176 ? 80.850 -10.997 41.297 1.00 130.66 100 TRP A CA 1
ATOM 1215 C C . TRP A 1 176 ? 80.936 -11.277 42.793 1.00 137.63 100 TRP A C 1
ATOM 1216 O O . TRP A 1 176 ? 81.791 -10.698 43.458 1.00 139.16 100 TRP A O 1
ATOM 1227 N N . ALA A 1 177 ? 80.101 -12.199 43.313 1.00 134.86 101 ALA A N 1
ATOM 1228 C CA . ALA A 1 177 ? 80.154 -12.599 44.721 1.00 137.10 101 ALA A CA 1
ATOM 1229 C C . ALA A 1 177 ? 81.452 -13.371 45.013 1.00 142.92 101 ALA A C 1
ATOM 1230 O O . ALA A 1 177 ? 82.070 -13.141 46.051 1.00 144.42 101 ALA A O 1
ATOM 1232 N N . THR A 1 178 ? 81.884 -14.246 44.066 1.00 139.00 102 THR A N 1
ATOM 1233 C CA . THR A 1 178 ? 83.119 -15.040 44.158 1.00 140.60 102 THR A CA 1
ATOM 1234 C C . THR A 1 178 ? 84.332 -14.098 44.040 1.00 145.31 102 THR A C 1
ATOM 1235 O O . THR A 1 178 ? 85.244 -14.178 44.859 1.00 146.99 102 THR A O 1
ATOM 1239 N N . TYR A 1 179 ? 84.313 -13.188 43.043 1.00 140.66 103 TYR A N 1
ATOM 1240 C CA . TYR A 1 179 ? 85.364 -12.192 42.792 1.00 141.11 103 TYR A CA 1
ATOM 1241 C C . TYR A 1 179 ? 85.528 -11.276 44.027 1.00 146.82 103 TYR A C 1
ATOM 1242 O O . TYR A 1 179 ? 86.660 -11.005 44.425 1.00 148.09 103 TYR A O 1
ATOM 1251 N N . TYR A 1 180 ? 84.408 -10.875 44.673 1.00 143.25 104 TYR A N 1
ATOM 1252 C CA . TYR A 1 180 ? 84.436 -10.055 45.891 1.00 144.85 104 TYR A CA 1
ATOM 1253 C C . TYR A 1 180 ? 84.996 -10.869 47.075 1.00 152.66 104 TYR A C 1
ATOM 1254 O O . TYR A 1 180 ? 85.747 -10.314 47.882 1.00 154.17 104 TYR A O 1
ATOM 1263 N N . SER A 1 181 ? 84.626 -12.178 47.174 1.00 150.40 105 SER A N 1
ATOM 1264 C CA . SER A 1 181 ? 85.068 -13.092 48.242 1.00 153.44 105 SER A CA 1
ATOM 1265 C C . SER A 1 181 ? 86.588 -13.288 48.236 1.00 159.91 105 SER A C 1
ATOM 1266 O O . SER A 1 181 ? 87.192 -13.341 49.309 1.00 162.62 105 SER A O 1
ATOM 1269 N N . TYR A 1 182 ? 87.204 -13.388 47.040 1.00 155.21 106 TYR A N 1
ATOM 1270 C CA . TYR A 1 182 ? 88.651 -13.560 46.910 1.00 157.05 106 TYR A CA 1
ATOM 1271 C C . TYR A 1 182 ? 89.374 -12.186 46.911 1.00 160.87 106 TYR A C 1
ATOM 1272 O O . TYR A 1 182 ? 90.498 -12.087 46.418 1.00 161.78 106 TYR A O 1
ATOM 1281 N N . ARG A 1 183 ? 88.751 -11.156 47.542 1.00 156.49 107 ARG A N 1
ATOM 1282 C CA . ARG A 1 183 ? 89.251 -9.778 47.695 1.00 156.64 107 ARG A CA 1
ATOM 1283 C C . ARG A 1 183 ? 89.749 -9.227 46.339 1.00 158.70 107 ARG A C 1
ATOM 1284 O O . ARG A 1 183 ? 90.876 -8.742 46.230 1.00 159.97 107 ARG A O 1
ATOM 1286 N N . TYR A 1 184 ? 88.873 -9.315 45.317 1.00 151.90 108 TYR A N 1
ATOM 1287 C CA . TYR A 1 184 ? 89.039 -8.849 43.936 1.00 149.46 108 TYR A CA 1
ATOM 1288 C C . TYR A 1 184 ? 90.251 -9.538 43.262 1.00 154.86 108 TYR A C 1
ATOM 1289 O O . TYR A 1 184 ? 91.069 -8.877 42.611 1.00 154.59 108 TYR A O 1
ATOM 1298 N N . ASP A 1 185 ? 90.302 -10.886 43.363 1.00 152.37 109 ASP A N 1
ATOM 1299 C CA . ASP A 1 185 ? 91.309 -11.709 42.698 1.00 153.15 109 ASP A CA 1
ATOM 1300 C C . ASP A 1 185 ? 90.617 -12.525 41.621 1.00 154.35 109 ASP A C 1
ATOM 1301 O O . ASP A 1 185 ? 89.966 -13.533 41.922 1.00 153.81 109 ASP A O 1
ATOM 1306 N N . TRP A 1 186 ? 90.687 -12.038 40.372 1.00 148.64 110 TRP A N 1
ATOM 1307 C CA . TRP A 1 186 ? 90.051 -12.678 39.230 1.00 145.97 110 TRP A CA 1
ATOM 1308 C C . TRP A 1 186 ? 90.784 -13.989 38.916 1.00 151.29 110 TRP A C 1
ATOM 1309 O O . TRP A 1 186 ? 91.946 -13.971 38.494 1.00 151.78 110 TRP A O 1
ATOM 1320 N N . LEU A 1 187 ? 90.114 -15.124 39.199 1.00 148.42 111 LEU A N 1
ATOM 1321 C CA . LEU A 1 187 ? 90.651 -16.476 39.013 1.00 150.15 111 LEU A CA 1
ATOM 1322 C C . LEU A 1 187 ? 89.935 -17.210 37.854 1.00 152.64 111 LEU A C 1
ATOM 1323 O O . LEU A 1 187 ? 89.714 -18.421 37.934 1.00 153.07 111 LEU A O 1
ATOM 1328 N N . PHE A 1 188 ? 89.603 -16.479 36.766 1.00 147.20 112 PHE A N 1
ATOM 1329 C CA . PHE A 1 188 ? 88.890 -17.041 35.613 1.00 145.24 112 PHE A CA 1
ATOM 1330 C C . PHE A 1 188 ? 89.609 -16.743 34.264 1.00 146.55 112 PHE A C 1
ATOM 1331 O O . PHE A 1 188 ? 89.089 -17.095 33.199 1.00 144.39 112 PHE A O 1
ATOM 1339 N N . GLY A 1 189 ? 90.785 -16.120 34.325 1.00 143.06 113 GLY A N 1
ATOM 1340 C CA . GLY A 1 189 ? 91.551 -15.777 33.131 1.00 142.05 113 GLY A CA 1
ATOM 1341 C C . GLY A 1 189 ? 91.168 -14.429 32.547 1.00 143.02 113 GLY A C 1
ATOM 1342 O O . GLY A 1 189 ? 90.019 -14.006 32.682 1.00 140.60 113 GLY A O 1
ATOM 1343 N N . PRO A 1 190 ? 92.098 -13.732 31.847 1.00 139.86 114 PRO A N 1
ATOM 1344 C CA . PRO A 1 190 ? 91.778 -12.391 31.324 1.00 137.85 114 PRO A CA 1
ATOM 1345 C C . PRO A 1 190 ? 90.779 -12.402 30.153 1.00 139.28 114 PRO A C 1
ATOM 1346 O O . PRO A 1 190 ? 90.232 -11.344 29.824 1.00 137.11 114 PRO A O 1
ATOM 1350 N N . VAL A 1 191 ? 90.534 -13.573 29.532 1.00 135.54 115 VAL A N 1
ATOM 1351 C CA . VAL A 1 191 ? 89.594 -13.695 28.414 1.00 133.05 115 VAL A CA 1
ATOM 1352 C C . VAL A 1 191 ? 88.155 -13.549 28.963 1.00 134.90 115 VAL A C 1
ATOM 1353 O O . VAL A 1 191 ? 87.377 -12.769 28.412 1.00 132.16 115 VAL A O 1
ATOM 1357 N N . MET A 1 192 ? 87.835 -14.232 30.086 1.00 132.47 116 MET A N 1
ATOM 1358 C CA . MET A 1 192 ? 86.502 -14.164 30.697 1.00 130.99 116 MET A CA 1
ATOM 1359 C C . MET A 1 192 ? 86.278 -12.807 31.395 1.00 131.89 116 MET A C 1
ATOM 1360 O O . MET A 1 192 ? 85.132 -12.466 31.691 1.00 130.63 116 MET A O 1
ATOM 1365 N N . CYS A 1 193 ? 87.353 -12.023 31.616 1.00 127.19 117 CYS A N 1
ATOM 1366 C CA . CYS A 1 193 ? 87.260 -10.665 32.159 1.00 125.45 117 CYS A CA 1
ATOM 1367 C C . CYS A 1 193 ? 86.587 -9.767 31.101 1.00 126.61 117 CYS A C 1
ATOM 1368 O O . CYS A 1 193 ? 85.691 -8.991 31.437 1.00 125.60 117 CYS A O 1
ATOM 1371 N N . LYS A 1 194 ? 86.953 -9.958 29.808 1.00 121.46 118 LYS A N 1
ATOM 1372 C CA . LYS A 1 194 ? 86.370 -9.230 28.674 1.00 118.73 118 LYS A CA 1
ATOM 1373 C C . LYS A 1 194 ? 85.002 -9.785 28.276 1.00 121.74 118 LYS A C 1
ATOM 1374 O O . LYS A 1 194 ? 84.122 -9.006 27.917 1.00 119.90 118 LYS A O 1
ATOM 1380 N N . VAL A 1 195 ? 84.840 -11.131 28.283 1.00 119.18 119 VAL A N 1
ATOM 1381 C CA . VAL A 1 195 ? 83.614 -11.811 27.845 1.00 117.63 119 VAL A CA 1
ATOM 1382 C C . VAL A 1 195 ? 82.474 -11.561 28.866 1.00 120.60 119 VAL A C 1
ATOM 1383 O O . VAL A 1 195 ? 81.449 -11.003 28.470 1.00 118.65 119 VAL A O 1
ATOM 1387 N N . PHE A 1 196 ? 82.639 -11.958 30.151 1.00 118.57 120 PHE A N 1
ATOM 1388 C CA . PHE A 1 196 ? 81.569 -11.769 31.144 1.00 118.18 120 PHE A CA 1
ATOM 1389 C C . PHE A 1 196 ? 81.396 -10.290 31.502 1.00 119.55 120 PHE A C 1
ATOM 1390 O O . PHE A 1 196 ? 80.284 -9.889 31.852 1.00 117.91 120 PHE A O 1
ATOM 1398 N N . GLY A 1 197 ? 82.460 -9.500 31.359 1.00 115.51 121 GLY A N 1
ATOM 1399 C CA . GLY A 1 197 ? 82.404 -8.058 31.564 1.00 114.23 121 GLY A CA 1
ATOM 1400 C C . GLY A 1 197 ? 81.454 -7.415 30.568 1.00 114.44 121 GLY A C 1
ATOM 1401 O O . GLY A 1 197 ? 80.621 -6.593 30.955 1.00 113.10 121 GLY A O 1
ATOM 1402 N N . SER A 1 198 ? 81.539 -7.831 29.278 1.00 108.88 122 SER A N 1
ATOM 1403 C CA . SER A 1 198 ? 80.673 -7.343 28.198 1.00 106.21 122 SER A CA 1
ATOM 1404 C C . SER A 1 198 ? 79.289 -7.990 28.246 1.00 108.84 122 SER A C 1
ATOM 1405 O O . SER A 1 198 ? 78.318 -7.333 27.882 1.00 106.92 122 SER A O 1
ATOM 1408 N N . PHE A 1 199 ? 79.198 -9.274 28.685 1.00 105.95 123 PHE A N 1
ATOM 1409 C CA . PHE A 1 199 ? 77.929 -10.001 28.819 1.00 105.30 123 PHE A CA 1
ATOM 1410 C C . PHE A 1 199 ? 77.059 -9.323 29.887 1.00 108.77 123 PHE A C 1
ATOM 1411 O O . PHE A 1 199 ? 75.841 -9.236 29.724 1.00 108.06 123 PHE A O 1
ATOM 1419 N N . LEU A 1 200 ? 77.701 -8.810 30.955 1.00 105.68 124 LEU A N 1
ATOM 1420 C CA . LEU A 1 200 ? 77.064 -8.056 32.034 1.00 105.48 124 LEU A CA 1
ATOM 1421 C C . LEU A 1 200 ? 76.448 -6.758 31.508 1.00 108.16 124 LEU A C 1
ATOM 1422 O O . LEU A 1 200 ? 75.271 -6.503 31.743 1.00 107.99 124 LEU A O 1
ATOM 1427 N N . THR A 1 201 ? 77.261 -5.937 30.822 1.00 103.26 125 THR A N 1
ATOM 1428 C CA . THR A 1 201 ? 76.879 -4.634 30.281 1.00 101.50 125 THR A CA 1
ATOM 1429 C C . THR A 1 201 ? 75.820 -4.821 29.157 1.00 102.95 125 THR A C 1
ATOM 1430 O O . THR A 1 201 ? 74.868 -4.040 29.099 1.00 101.58 125 THR A O 1
ATOM 1434 N N . LEU A 1 202 ? 75.970 -5.876 28.309 1.00 98.59 126 LEU A N 1
ATOM 1435 C CA . LEU A 1 202 ? 75.061 -6.196 27.195 1.00 96.70 126 LEU A CA 1
ATOM 1436 C C . LEU A 1 202 ? 73.634 -6.392 27.718 1.00 99.37 126 LEU A C 1
ATOM 1437 O O . LEU A 1 202 ? 72.723 -5.692 27.276 1.00 98.39 126 LEU A O 1
ATOM 1442 N N . ASN A 1 203 ? 73.451 -7.328 28.671 1.00 95.88 127 ASN A N 1
ATOM 1443 C CA . ASN A 1 203 ? 72.146 -7.656 29.245 1.00 95.39 127 ASN A CA 1
ATOM 1444 C C . ASN A 1 203 ? 71.658 -6.550 30.196 1.00 98.38 127 ASN A C 1
ATOM 1445 O O . ASN A 1 203 ? 70.448 -6.428 30.377 1.00 98.11 127 ASN A O 1
ATOM 1450 N N . MET A 1 204 ? 72.573 -5.731 30.775 1.00 94.45 128 MET A N 1
ATOM 1451 C CA . MET A 1 204 ? 72.168 -4.600 31.620 1.00 93.84 128 MET A CA 1
ATOM 1452 C C . MET A 1 204 ? 71.446 -3.564 30.773 1.00 96.93 128 MET A C 1
ATOM 1453 O O . MET A 1 204 ? 70.356 -3.128 31.142 1.00 97.06 128 MET A O 1
ATOM 1458 N N . PHE A 1 205 ? 72.055 -3.177 29.630 1.00 92.12 129 PHE A N 1
ATOM 1459 C CA . PHE A 1 205 ? 71.457 -2.217 28.713 1.00 90.56 129 PHE A CA 1
ATOM 1460 C C . PHE A 1 205 ? 70.253 -2.828 28.007 1.00 93.42 129 PHE A C 1
ATOM 1461 O O . PHE A 1 205 ? 69.272 -2.117 27.813 1.00 92.80 129 PHE A O 1
ATOM 1469 N N . ALA A 1 206 ? 70.283 -4.138 27.684 1.00 89.94 130 ALA A N 1
ATOM 1470 C CA . ALA A 1 206 ? 69.129 -4.792 27.057 1.00 90.09 130 ALA A CA 1
ATOM 1471 C C . ALA A 1 206 ? 67.911 -4.729 27.991 1.00 96.27 130 ALA A C 1
ATOM 1472 O O . ALA A 1 206 ? 66.796 -4.512 27.522 1.00 95.67 130 ALA A O 1
ATOM 1474 N N . SER A 1 207 ? 68.145 -4.813 29.320 1.00 94.79 131 SER A N 1
ATOM 1475 C CA . SER A 1 207 ? 67.095 -4.686 30.332 1.00 95.81 131 SER A CA 1
ATOM 1476 C C . SER A 1 207 ? 66.528 -3.261 30.348 1.00 98.83 131 SER A C 1
ATOM 1477 O O . SER A 1 207 ? 65.325 -3.082 30.174 1.00 98.43 131 SER A O 1
ATOM 1480 N N . ILE A 1 208 ? 67.414 -2.252 30.499 1.00 94.13 132 ILE A N 1
ATOM 1481 C CA . ILE A 1 208 ? 67.070 -0.827 30.576 1.00 92.90 132 ILE A CA 1
ATOM 1482 C C . ILE A 1 208 ? 66.374 -0.362 29.263 1.00 94.57 132 ILE A C 1
ATOM 1483 O O . ILE A 1 208 ? 65.403 0.395 29.342 1.00 94.17 132 ILE A O 1
ATOM 1488 N N . PHE A 1 209 ? 66.844 -0.819 28.083 1.00 89.47 133 PHE A N 1
ATOM 1489 C CA . PHE A 1 209 ? 66.247 -0.387 26.821 1.00 87.73 133 PHE A CA 1
ATOM 1490 C C . PHE A 1 209 ? 64.883 -1.034 26.613 1.00 92.99 133 PHE A C 1
ATOM 1491 O O . PHE A 1 209 ? 64.007 -0.372 26.058 1.00 92.98 133 PHE A O 1
ATOM 1499 N N . PHE A 1 210 ? 64.670 -2.291 27.075 1.00 90.92 134 PHE A N 1
ATOM 1500 C CA . PHE A 1 210 ? 63.347 -2.912 26.936 1.00 92.07 134 PHE A CA 1
ATOM 1501 C C . PHE A 1 210 ? 62.361 -2.311 27.982 1.00 97.79 134 PHE A C 1
ATOM 1502 O O . PHE A 1 210 ? 61.161 -2.263 27.704 1.00 98.04 134 PHE A O 1
ATOM 1510 N N . ILE A 1 211 ? 62.873 -1.784 29.127 1.00 95.18 135 ILE A N 1
ATOM 1511 C CA . ILE A 1 211 ? 62.074 -1.044 30.128 1.00 95.89 135 ILE A CA 1
ATOM 1512 C C . ILE A 1 211 ? 61.557 0.239 29.459 1.00 98.24 135 ILE A C 1
ATOM 1513 O O . ILE A 1 211 ? 60.388 0.598 29.617 1.00 99.35 135 ILE A O 1
ATOM 1518 N N . THR A 1 212 ? 62.438 0.897 28.680 1.00 92.30 136 THR A N 1
ATOM 1519 C CA . THR A 1 212 ? 62.161 2.123 27.936 1.00 90.87 136 THR A CA 1
ATOM 1520 C C . THR A 1 212 ? 61.106 1.837 26.850 1.00 96.12 136 THR A C 1
ATOM 1521 O O . THR A 1 212 ? 60.188 2.643 26.688 1.00 96.38 136 THR A O 1
ATOM 1525 N N . CYS A 1 213 ? 61.212 0.680 26.141 1.00 92.80 137 CYS A N 1
ATOM 1526 C CA . CYS A 1 213 ? 60.241 0.274 25.115 1.00 92.78 137 CYS A CA 1
ATOM 1527 C C . CYS A 1 213 ? 58.856 0.130 25.733 1.00 97.94 137 CYS A C 1
ATOM 1528 O O . CYS A 1 213 ? 57.892 0.629 25.155 1.00 97.99 137 CYS A O 1
ATOM 1531 N N . MET A 1 214 ? 58.762 -0.524 26.913 1.00 95.69 138 MET A N 1
ATOM 1532 C CA . MET A 1 214 ? 57.503 -0.738 27.642 1.00 97.23 138 MET A CA 1
ATOM 1533 C C . MET A 1 214 ? 56.783 0.582 27.961 1.00 101.46 138 MET A C 1
ATOM 1534 O O . MET A 1 214 ? 55.561 0.642 27.823 1.00 102.66 138 MET A O 1
ATOM 1539 N N . SER A 1 215 ? 57.524 1.622 28.394 1.00 96.80 139 SER A N 1
ATOM 1540 C CA . SER A 1 215 ? 56.936 2.919 28.732 1.00 96.89 139 SER A CA 1
ATOM 1541 C C . SER A 1 215 ? 56.418 3.632 27.467 1.00 100.11 139 SER A C 1
ATOM 1542 O O . SER A 1 215 ? 55.348 4.241 27.513 1.00 100.66 139 SER A O 1
ATOM 1545 N N . VAL A 1 216 ? 57.153 3.516 26.340 1.00 95.25 140 VAL A N 1
ATOM 1546 C CA . VAL A 1 216 ? 56.780 4.097 25.044 1.00 94.43 140 VAL A CA 1
ATOM 1547 C C . VAL A 1 216 ? 55.544 3.344 24.496 1.00 100.14 140 VAL A C 1
ATOM 1548 O O . VAL A 1 216 ? 54.649 3.980 23.934 1.00 99.98 140 VAL A O 1
ATOM 1552 N N . ASP A 1 217 ? 55.486 2.004 24.704 1.00 98.47 141 ASP A N 1
ATOM 1553 C CA . ASP A 1 217 ? 54.379 1.144 24.260 1.00 100.41 141 ASP A CA 1
ATOM 1554 C C . ASP A 1 217 ? 53.102 1.441 25.072 1.00 107.20 141 ASP A C 1
ATOM 1555 O O . ASP A 1 217 ? 52.035 1.623 24.477 1.00 107.61 141 ASP A O 1
ATOM 1560 N N . ARG A 1 218 ? 53.218 1.499 26.423 1.00 105.17 142 ARG A N 1
ATOM 1561 C CA . ARG A 1 218 ? 52.090 1.819 27.304 1.00 107.15 142 ARG A CA 1
ATOM 1562 C C . ARG A 1 218 ? 51.560 3.225 27.023 1.00 111.89 142 ARG A C 1
ATOM 1563 O O . ARG A 1 218 ? 50.346 3.417 27.063 1.00 113.60 142 ARG A O 1
ATOM 1571 N N . TYR A 1 219 ? 52.457 4.196 26.714 1.00 106.80 143 TYR A N 1
ATOM 1572 C CA . TYR A 1 219 ? 52.063 5.568 26.389 1.00 106.69 143 TYR A CA 1
ATOM 1573 C C . TYR A 1 219 ? 51.279 5.595 25.076 1.00 111.73 143 TYR A C 1
ATOM 1574 O O . TYR A 1 219 ? 50.214 6.206 25.027 1.00 112.86 143 TYR A O 1
ATOM 1583 N N . GLN A 1 220 ? 51.781 4.897 24.039 1.00 107.72 144 GLN A N 1
ATOM 1584 C CA . GLN A 1 220 ? 51.162 4.816 22.712 1.00 107.97 144 GLN A CA 1
ATOM 1585 C C . GLN A 1 220 ? 49.792 4.084 22.798 1.00 115.58 144 GLN A C 1
ATOM 1586 O O . GLN A 1 220 ? 48.923 4.316 21.955 1.00 115.98 144 GLN A O 1
ATOM 1592 N N . SER A 1 221 ? 49.596 3.244 23.840 1.00 114.50 145 SER A N 1
ATOM 1593 C CA . SER A 1 221 ? 48.343 2.525 24.098 1.00 117.51 145 SER A CA 1
ATOM 1594 C C . SER A 1 221 ? 47.312 3.430 24.783 1.00 123.42 145 SER A C 1
ATOM 1595 O O . SER A 1 221 ? 46.112 3.223 24.612 1.00 125.33 145 SER A O 1
ATOM 1598 N N . VAL A 1 222 ? 47.783 4.418 25.568 1.00 119.25 146 VAL A N 1
ATOM 1599 C CA . VAL A 1 222 ? 46.929 5.357 26.295 1.00 120.56 146 VAL A CA 1
ATOM 1600 C C . VAL A 1 222 ? 46.477 6.492 25.342 1.00 125.55 146 VAL A C 1
ATOM 1601 O O . VAL A 1 222 ? 45.272 6.674 25.167 1.00 127.14 146 VAL A O 1
ATOM 1605 N N . ILE A 1 223 ? 47.432 7.242 24.737 1.00 121.05 147 ILE A N 1
ATOM 1606 C CA . ILE A 1 223 ? 47.147 8.384 23.855 1.00 121.21 147 ILE A CA 1
ATOM 1607 C C . ILE A 1 223 ? 46.385 7.880 22.572 1.00 126.98 147 ILE A C 1
ATOM 1608 O O . ILE A 1 223 ? 45.439 8.553 22.150 1.00 127.96 147 ILE A O 1
ATOM 1613 N N . TYR A 1 224 ? 46.744 6.697 22.012 1.00 123.80 148 TYR A N 1
ATOM 1614 C CA . TYR A 1 224 ? 46.043 6.127 20.847 1.00 125.13 148 TYR A CA 1
ATOM 1615 C C . TYR A 1 224 ? 45.428 4.760 21.234 1.00 132.85 148 TYR A C 1
ATOM 1616 O O . TYR A 1 224 ? 46.130 3.742 21.191 1.00 131.84 148 TYR A O 1
ATOM 1625 N N . PRO A 1 225 ? 44.130 4.717 21.652 1.00 133.56 149 PRO A N 1
ATOM 1626 C CA . PRO A 1 225 ? 43.537 3.432 22.089 1.00 136.12 149 PRO A CA 1
ATOM 1627 C C . PRO A 1 225 ? 43.420 2.394 20.955 1.00 142.16 149 PRO A C 1
ATOM 1628 O O . PRO A 1 225 ? 43.430 1.194 21.243 1.00 142.82 149 PRO A O 1
ATOM 1632 N N . PHE A 1 226 ? 43.302 2.848 19.689 1.00 139.13 150 PHE A N 1
ATOM 1633 C CA . PHE A 1 226 ? 43.202 1.982 18.506 1.00 178.48 150 PHE A CA 1
ATOM 1634 C C . PHE A 1 226 ? 44.539 1.272 18.201 1.00 206.53 150 PHE A C 1
ATOM 1635 O O . PHE A 1 226 ? 45.607 1.800 18.507 1.00 163.79 150 PHE A O 1
ATOM 1643 N N . PRO A 1 233 ? 51.731 -4.733 14.662 1.00 128.89 157 PRO A N 1
ATOM 1644 C CA . PRO A 1 233 ? 52.079 -6.106 14.273 1.00 129.81 157 PRO A CA 1
ATOM 1645 C C . PRO A 1 233 ? 53.495 -6.199 13.692 1.00 132.22 157 PRO A C 1
ATOM 1646 O O . PRO A 1 233 ? 54.247 -7.114 14.047 1.00 131.58 157 PRO A O 1
ATOM 1650 N N . TRP A 1 234 ? 53.855 -5.244 12.804 1.00 127.44 158 TRP A N 1
ATOM 1651 C CA . TRP A 1 234 ? 55.146 -5.192 12.116 1.00 125.26 158 TRP A CA 1
ATOM 1652 C C . TRP A 1 234 ? 56.260 -4.721 13.068 1.00 124.72 158 TRP A C 1
ATOM 1653 O O . TRP A 1 234 ? 57.290 -5.387 13.173 1.00 124.05 158 TRP A O 1
ATOM 1664 N N . GLN A 1 235 ? 56.028 -3.589 13.781 1.00 117.90 159 GLN A N 1
ATOM 1665 C CA . GLN A 1 235 ? 56.953 -2.860 14.669 1.00 114.57 159 GLN A CA 1
ATOM 1666 C C . GLN A 1 235 ? 57.780 -3.807 15.602 1.00 114.70 159 GLN A C 1
ATOM 1667 O O . GLN A 1 235 ? 58.934 -3.489 15.885 1.00 113.20 159 GLN A O 1
ATOM 1673 N N . ALA A 1 236 ? 57.220 -4.962 16.022 1.00 109.27 160 ALA A N 1
ATOM 1674 C CA . ALA A 1 236 ? 57.894 -5.907 16.916 1.00 107.44 160 ALA A CA 1
ATOM 1675 C C . ALA A 1 236 ? 59.044 -6.664 16.220 1.00 107.02 160 ALA A C 1
ATOM 1676 O O . ALA A 1 236 ? 60.048 -6.952 16.872 1.00 105.71 160 ALA A O 1
ATOM 1678 N N . SER A 1 237 ? 58.902 -6.991 14.914 1.00 101.39 161 SER A N 1
ATOM 1679 C CA . SER A 1 237 ? 59.918 -7.745 14.155 1.00 99.53 161 SER A CA 1
ATOM 1680 C C . SER A 1 237 ? 61.194 -6.929 13.913 1.00 97.78 161 SER A C 1
ATOM 1681 O O . SER A 1 237 ? 62.233 -7.507 13.590 1.00 97.14 161 SER A O 1
ATOM 1684 N N . TYR A 1 238 ? 61.096 -5.592 14.025 1.00 89.95 162 TYR A N 1
ATOM 1685 C CA . TYR A 1 238 ? 62.184 -4.648 13.787 1.00 86.37 162 TYR A CA 1
ATOM 1686 C C . TYR A 1 238 ? 62.817 -4.134 15.101 1.0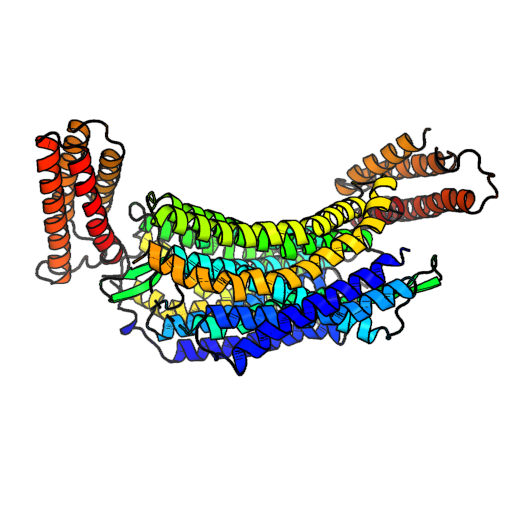0 88.80 162 TYR A C 1
ATOM 1687 O O . TYR A 1 238 ? 64.042 -3.974 15.149 1.00 87.63 162 TYR A O 1
ATOM 1696 N N . ILE A 1 239 ? 61.996 -3.842 16.136 1.00 84.58 163 ILE A N 1
ATOM 1697 C CA . ILE A 1 239 ? 62.467 -3.248 17.396 1.00 83.06 163 ILE A CA 1
ATOM 1698 C C . ILE A 1 239 ? 63.301 -4.270 18.208 1.00 86.70 163 ILE A C 1
ATOM 1699 O O . ILE A 1 239 ? 64.395 -3.900 18.633 1.00 85.76 163 ILE A O 1
ATOM 1704 N N . VAL A 1 240 ? 62.817 -5.521 18.410 1.00 83.88 164 VAL A N 1
ATOM 1705 C CA . VAL A 1 240 ? 63.548 -6.549 19.184 1.00 83.88 164 VAL A CA 1
ATOM 1706 C C . VAL A 1 240 ? 65.026 -6.646 18.663 1.00 85.77 164 VAL A C 1
ATOM 1707 O O . VAL A 1 240 ? 65.924 -6.463 19.488 1.00 83.82 164 VAL A O 1
ATOM 1711 N N . PRO A 1 241 ? 65.318 -6.827 17.333 1.00 82.60 165 PRO A N 1
ATOM 1712 C CA . PRO A 1 241 ? 66.731 -6.875 16.900 1.00 81.77 165 PRO A CA 1
ATOM 1713 C C . PRO A 1 241 ? 67.464 -5.547 17.125 1.00 85.33 165 PRO A C 1
ATOM 1714 O O . PRO A 1 241 ? 68.619 -5.570 17.542 1.00 85.48 165 PRO A O 1
ATOM 1718 N N . LEU A 1 242 ? 66.792 -4.401 16.880 1.00 81.12 166 LEU A N 1
ATOM 1719 C CA . LEU A 1 242 ? 67.377 -3.067 17.040 1.00 79.77 166 LEU A CA 1
ATOM 1720 C C . LEU A 1 242 ? 67.781 -2.803 18.507 1.00 83.71 166 LEU A C 1
ATOM 1721 O O . LEU A 1 242 ? 68.818 -2.176 18.745 1.00 82.99 166 LEU A O 1
ATOM 1726 N N . VAL A 1 243 ? 66.981 -3.291 19.476 1.00 80.66 167 VAL A N 1
ATOM 1727 C CA . VAL A 1 243 ? 67.264 -3.099 20.897 1.00 80.85 167 VAL A CA 1
ATOM 1728 C C . VAL A 1 243 ? 68.487 -3.963 21.272 1.00 87.01 167 VAL A C 1
ATOM 1729 O O . VAL A 1 243 ? 69.407 -3.452 21.920 1.00 86.87 167 VAL A O 1
ATOM 1733 N N . TRP A 1 244 ? 68.535 -5.234 20.810 1.00 84.86 168 TRP A N 1
ATOM 1734 C CA . TRP A 1 244 ? 69.682 -6.101 21.090 1.00 85.47 168 TRP A CA 1
ATOM 1735 C C . TRP A 1 244 ? 70.937 -5.586 20.382 1.00 88.74 168 TRP A C 1
ATOM 1736 O O . TRP A 1 244 ? 72.035 -5.760 20.913 1.00 89.27 168 TRP A O 1
ATOM 1747 N N . CYS A 1 245 ? 70.777 -4.919 19.220 1.00 83.83 169 CYS A N 1
ATOM 1748 C CA . CYS A 1 245 ? 71.893 -4.351 18.466 1.00 82.90 169 CYS A CA 1
ATOM 1749 C C . CYS A 1 245 ? 72.509 -3.186 19.248 1.00 86.42 169 CYS A C 1
ATOM 1750 O O . CYS A 1 245 ? 73.733 -3.140 19.385 1.00 86.37 169 CYS A O 1
ATOM 1753 N N . MET A 1 246 ? 71.662 -2.270 19.784 1.00 82.75 170 MET A N 1
ATOM 1754 C CA . MET A 1 246 ? 72.113 -1.109 20.567 1.00 82.86 170 MET A CA 1
ATOM 1755 C C . MET A 1 246 ? 72.743 -1.555 21.893 1.00 87.99 170 MET A C 1
ATOM 1756 O O . MET A 1 246 ? 73.657 -0.888 22.373 1.00 88.02 170 MET A O 1
ATOM 1761 N N . ALA A 1 247 ? 72.301 -2.711 22.440 1.00 85.37 171 ALA A N 1
ATOM 1762 C CA . ALA A 1 247 ? 72.852 -3.310 23.659 1.00 86.03 171 ALA A CA 1
ATOM 1763 C C . ALA A 1 247 ? 74.282 -3.850 23.408 1.00 91.69 171 ALA A C 1
ATOM 1764 O O . ALA A 1 247 ? 75.148 -3.702 24.277 1.00 91.53 171 ALA A O 1
ATOM 1766 N N . CYS A 1 248 ? 74.528 -4.448 22.208 1.00 89.15 172 CYS A N 1
ATOM 1767 C CA . CYS A 1 248 ? 75.837 -4.988 21.808 1.00 89.94 172 CYS A CA 1
ATOM 1768 C C . CYS A 1 248 ? 76.826 -3.858 21.571 1.00 92.51 172 CYS A C 1
ATOM 1769 O O . CYS A 1 248 ? 78.005 -4.020 21.883 1.00 92.86 172 CYS A O 1
ATOM 1772 N N . LEU A 1 249 ? 76.359 -2.731 20.986 1.00 86.94 173 LEU A N 1
ATOM 1773 C CA . LEU A 1 249 ? 77.223 -1.585 20.684 1.00 85.55 173 LEU A CA 1
ATOM 1774 C C . LEU A 1 249 ? 77.598 -0.833 21.966 1.00 90.00 173 LEU A C 1
ATOM 1775 O O . LEU A 1 249 ? 78.703 -0.299 22.053 1.00 90.37 173 LEU A O 1
ATOM 1780 N N . SER A 1 250 ? 76.694 -0.821 22.965 1.00 86.80 174 SER A N 1
ATOM 1781 C CA . SER A 1 250 ? 76.918 -0.175 24.264 1.00 87.63 174 SER A CA 1
ATOM 1782 C C . SER A 1 250 ? 77.934 -0.954 25.122 1.00 93.52 174 SER A C 1
ATOM 1783 O O . SER A 1 250 ? 78.590 -0.355 25.982 1.00 94.35 174 SER A O 1
ATOM 1786 N N . SER A 1 251 ? 78.056 -2.284 24.889 1.00 90.16 175 SER A N 1
ATOM 1787 C CA . SER A 1 251 ? 78.948 -3.165 25.650 1.00 91.13 175 SER A CA 1
ATOM 1788 C C . SER A 1 251 ? 80.312 -3.383 24.945 1.00 94.37 175 SER A C 1
ATOM 1789 O O . SER A 1 251 ? 81.100 -4.198 25.424 1.00 95.47 175 SER A O 1
ATOM 1792 N N . LEU A 1 252 ? 80.595 -2.666 23.831 1.00 88.93 176 LEU A N 1
ATOM 1793 C CA . LEU A 1 252 ? 81.871 -2.797 23.109 1.00 88.64 176 LEU A CA 1
ATOM 1794 C C . LEU A 1 252 ? 83.006 -2.059 23.842 1.00 94.51 176 LEU A C 1
ATOM 1795 O O . LEU A 1 252 ? 84.043 -2.696 24.046 1.00 95.18 176 LEU A O 1
ATOM 1800 N N . PRO A 1 253 ? 82.865 -0.768 24.297 1.00 91.82 177 PRO A N 1
ATOM 1801 C CA . PRO A 1 253 ? 83.985 -0.123 25.020 1.00 93.31 177 PRO A CA 1
ATOM 1802 C C . PRO A 1 253 ? 84.382 -0.903 26.281 1.00 98.94 177 PRO A C 1
ATOM 1803 O O . PRO A 1 253 ? 85.473 -0.703 26.810 1.00 100.33 177 PRO A O 1
ATOM 1807 N N . THR A 1 254 ? 83.511 -1.827 26.723 1.00 95.26 178 THR A N 1
ATOM 1808 C CA . THR A 1 254 ? 83.756 -2.727 27.846 1.00 96.30 178 THR A CA 1
ATOM 1809 C C . THR A 1 254 ? 84.757 -3.808 27.403 1.00 101.11 178 THR A C 1
ATOM 1810 O O . THR A 1 254 ? 85.746 -4.045 28.093 1.00 102.79 178 THR A O 1
ATOM 1814 N N . PHE A 1 255 ? 84.513 -4.428 26.226 1.00 96.21 179 PHE A N 1
ATOM 1815 C CA . PHE A 1 255 ? 85.343 -5.492 25.656 1.00 96.87 179 PHE A CA 1
ATOM 1816 C C . PHE A 1 255 ? 86.748 -4.976 25.306 1.00 102.30 179 PHE A C 1
ATOM 1817 O O . PHE A 1 255 ? 87.718 -5.737 25.386 1.00 103.77 179 PHE A O 1
ATOM 1825 N N . TYR A 1 256 ? 86.860 -3.691 24.933 1.00 97.79 180 TYR A N 1
ATOM 1826 C CA . TYR A 1 256 ? 88.140 -3.126 24.535 1.00 98.77 180 TYR A CA 1
ATOM 1827 C C . TYR A 1 256 ? 89.004 -2.701 25.730 1.00 105.93 180 TYR A C 1
ATOM 1828 O O . TYR A 1 256 ? 90.231 -2.691 25.595 1.00 107.78 180 TYR A O 1
ATOM 1837 N N . PHE A 1 257 ? 88.394 -2.313 26.871 1.00 102.63 181 PHE A N 1
ATOM 1838 C CA . PHE A 1 257 ? 89.189 -1.801 27.984 1.00 104.70 181 PHE A CA 1
ATOM 1839 C C . PHE A 1 257 ? 89.231 -2.774 29.184 1.00 110.85 181 PHE A C 1
ATOM 1840 O O . PHE A 1 257 ? 90.258 -2.797 29.859 1.00 112.66 181 PHE A O 1
ATOM 1848 N N . ARG A 1 258 ? 88.174 -3.578 29.449 1.00 107.38 182 ARG A N 1
ATOM 1849 C CA . ARG A 1 258 ? 88.228 -4.545 30.562 1.00 108.94 182 ARG A CA 1
ATOM 1850 C C . ARG A 1 258 ? 89.324 -5.583 30.296 1.00 115.82 182 ARG A C 1
ATOM 1851 O O . ARG A 1 258 ? 89.406 -6.116 29.193 1.00 114.93 182 ARG A O 1
ATOM 1859 N N . ASP A 1 259 ? 90.225 -5.780 31.277 1.00 115.52 183 ASP A N 1
ATOM 1860 C CA . ASP A 1 259 ? 91.356 -6.712 31.196 1.00 117.44 183 ASP A CA 1
ATOM 1861 C C . ASP A 1 259 ? 91.934 -6.958 32.597 1.00 123.55 183 ASP A C 1
ATOM 1862 O O . ASP A 1 259 ? 91.773 -6.114 33.481 1.00 123.89 183 ASP A O 1
ATOM 1867 N N . VAL A 1 260 ? 92.586 -8.118 32.801 1.00 120.72 184 VAL A N 1
ATOM 1868 C CA . VAL A 1 260 ? 93.212 -8.479 34.075 1.00 122.65 184 VAL A CA 1
ATOM 1869 C C . VAL A 1 260 ? 94.580 -7.793 34.164 1.00 128.40 184 VAL A C 1
ATOM 1870 O O . VAL A 1 260 ? 95.413 -7.950 33.269 1.00 128.82 184 VAL A O 1
ATOM 1874 N N . ARG A 1 261 ? 94.785 -7.005 35.234 1.00 126.24 185 ARG A N 1
ATOM 1875 C CA . ARG A 1 261 ? 96.036 -6.293 35.511 1.00 128.85 185 ARG A CA 1
ATOM 1876 C C . ARG A 1 261 ? 96.410 -6.449 36.977 1.00 136.65 185 ARG A C 1
ATOM 1877 O O . ARG A 1 261 ? 95.531 -6.441 37.845 1.00 135.70 185 ARG A O 1
ATOM 1885 N N . THR A 1 262 ? 97.715 -6.593 37.257 1.00 137.39 186 THR A N 1
ATOM 1886 C CA . THR A 1 262 ? 98.210 -6.772 38.624 1.00 140.65 186 THR A CA 1
ATOM 1887 C C . THR A 1 262 ? 98.213 -5.416 39.347 1.00 145.60 186 THR A C 1
ATOM 1888 O O . THR A 1 262 ? 98.824 -4.455 38.875 1.00 145.99 186 THR A O 1
ATOM 1892 N N . ILE A 1 263 ? 97.477 -5.340 40.463 1.00 142.55 187 ILE A N 1
ATOM 1893 C CA . ILE A 1 263 ? 97.380 -4.140 41.290 1.00 143.74 187 ILE A CA 1
ATOM 1894 C C . ILE A 1 263 ? 98.475 -4.259 42.340 1.00 152.61 187 ILE A C 1
ATOM 1895 O O . ILE A 1 263 ? 98.291 -4.948 43.342 1.00 153.43 187 ILE A O 1
ATOM 1900 N N . GLU A 1 264 ? 99.642 -3.646 42.054 1.00 152.28 188 GLU A N 1
ATOM 1901 C CA . GLU A 1 264 ? 100.887 -3.700 42.826 1.00 156.42 188 GLU A CA 1
ATOM 1902 C C . GLU A 1 264 ? 100.696 -3.433 44.338 1.00 163.09 188 GLU A C 1
ATOM 1903 O O . GLU A 1 264 ? 101.280 -4.164 45.141 1.00 165.56 188 GLU A O 1
ATOM 1905 N N . TYR A 1 265 ? 99.906 -2.407 44.726 1.00 159.22 189 TYR A N 1
ATOM 1906 C CA . TYR A 1 265 ? 99.733 -2.056 46.142 1.00 161.52 189 TYR A CA 1
ATOM 1907 C C . TYR A 1 265 ? 98.754 -3.028 46.866 1.00 163.52 189 TYR A C 1
ATOM 1908 O O . TYR A 1 265 ? 98.625 -2.941 48.090 1.00 165.27 189 TYR A O 1
ATOM 1917 N N . LEU A 1 266 ? 98.103 -3.955 46.132 1.00 156.81 190 LEU A N 1
ATOM 1918 C CA . LEU A 1 266 ? 97.209 -4.961 46.721 1.00 155.17 190 LEU A CA 1
ATOM 1919 C C . LEU A 1 266 ? 97.746 -6.384 46.505 1.00 159.75 190 LEU A C 1
ATOM 1920 O O . LEU A 1 266 ? 97.307 -7.313 47.188 1.00 159.85 190 LEU A O 1
ATOM 1925 N N . GLY A 1 267 ? 98.687 -6.530 45.568 1.00 156.28 191 GLY A N 1
ATOM 1926 C CA . GLY A 1 267 ? 99.293 -7.805 45.192 1.00 156.55 191 GLY A CA 1
ATOM 1927 C C . GLY A 1 267 ? 98.275 -8.804 44.681 1.00 157.19 191 GLY A C 1
ATOM 1928 O O . GLY A 1 267 ? 98.372 -9.988 44.985 1.00 157.00 191 GLY A O 1
ATOM 1929 N N . VAL A 1 268 ? 97.283 -8.326 43.907 1.00 150.50 192 VAL A N 1
ATOM 1930 C CA . VAL A 1 268 ? 96.163 -9.141 43.443 1.00 147.14 192 VAL A CA 1
ATOM 1931 C C . VAL A 1 268 ? 95.920 -8.901 41.926 1.00 148.11 192 VAL A C 1
ATOM 1932 O O . VAL A 1 268 ? 96.208 -7.807 41.432 1.00 147.54 192 VAL A O 1
ATOM 1936 N N . ASN A 1 269 ? 95.428 -9.929 41.189 1.00 142.50 193 ASN A N 1
ATOM 1937 C CA . ASN A 1 269 ? 95.114 -9.784 39.758 1.00 139.42 193 ASN A CA 1
ATOM 1938 C C . ASN A 1 269 ? 93.648 -9.431 39.610 1.00 140.63 193 ASN A C 1
ATOM 1939 O O . ASN A 1 269 ? 92.779 -10.294 39.748 1.00 139.19 193 ASN A O 1
ATOM 1944 N N . ALA A 1 270 ? 93.373 -8.141 39.380 1.00 136.60 194 ALA A N 1
ATOM 1945 C CA . ALA A 1 270 ? 92.015 -7.633 39.292 1.00 134.01 194 ALA A CA 1
ATOM 1946 C C . ALA A 1 270 ? 91.577 -7.418 37.849 1.00 136.47 194 ALA A C 1
ATOM 1947 O O . ALA A 1 270 ? 92.373 -7.007 36.999 1.00 135.99 194 ALA A O 1
ATOM 1949 N N . CYS A 1 271 ? 90.291 -7.706 37.588 1.00 132.14 195 CYS A N 1
ATOM 1950 C CA . CYS A 1 271 ? 89.615 -7.504 36.306 1.00 129.96 195 CYS A CA 1
ATOM 1951 C C . CYS A 1 271 ? 89.180 -6.046 36.236 1.00 132.27 195 CYS A C 1
ATOM 1952 O O . CYS A 1 271 ? 88.061 -5.713 36.629 1.00 131.23 195 CYS A O 1
ATOM 1955 N N . ILE A 1 272 ? 90.116 -5.157 35.859 1.00 128.55 196 ILE A N 1
ATOM 1956 C CA . ILE A 1 272 ? 89.875 -3.710 35.852 1.00 127.40 196 ILE A CA 1
ATOM 1957 C C . ILE A 1 272 ? 89.537 -3.192 34.444 1.00 128.10 196 ILE A C 1
ATOM 1958 O O . ILE A 1 272 ? 89.528 -3.949 33.477 1.00 126.35 196 ILE A O 1
ATOM 1963 N N . MET A 1 273 ? 89.293 -1.877 34.355 1.00 123.86 197 MET A N 1
ATOM 1964 C CA . MET A 1 273 ? 89.037 -1.136 33.130 1.00 122.04 197 MET A CA 1
ATOM 1965 C C . MET A 1 273 ? 90.384 -0.531 32.682 1.00 127.99 197 MET A C 1
ATOM 1966 O O . MET A 1 273 ? 90.686 0.619 33.006 1.00 128.42 197 MET A O 1
ATOM 1971 N N . ALA A 1 274 ? 91.235 -1.361 32.033 1.00 125.99 198 ALA A N 1
ATOM 1972 C CA . ALA A 1 274 ? 92.625 -1.060 31.649 1.00 128.62 198 ALA A CA 1
ATOM 1973 C C . ALA A 1 274 ? 92.728 0.062 30.608 1.00 134.20 198 ALA A C 1
ATOM 1974 O O . ALA A 1 274 ? 93.033 -0.189 29.435 1.00 133.13 198 ALA A O 1
ATOM 1976 N N . PHE A 1 275 ? 92.588 1.308 31.069 1.00 133.15 199 PHE A N 1
ATOM 1977 C CA . PHE A 1 275 ? 92.750 2.483 30.217 1.00 133.67 199 PHE A CA 1
ATOM 1978 C C . PHE A 1 275 ? 94.235 2.794 30.014 1.00 142.15 199 PHE A C 1
ATOM 1979 O O . PHE A 1 275 ? 95.033 2.329 30.831 1.00 144.12 199 PHE A O 1
ATOM 1987 N N . PRO A 1 276 ? 94.658 3.604 28.997 1.00 140.51 200 PRO A N 1
ATOM 1988 C CA . PRO A 1 276 ? 96.087 3.953 28.898 1.00 144.16 200 PRO A CA 1
ATOM 1989 C C . PRO A 1 276 ? 96.546 4.647 30.188 1.00 152.28 200 PRO A C 1
ATOM 1990 O O . PRO A 1 276 ? 95.861 5.560 30.642 1.00 151.12 200 PRO A O 1
ATOM 1994 N N . PRO A 1 277 ? 97.608 4.150 30.869 1.00 153.22 201 PRO A N 1
ATOM 1995 C CA . PRO A 1 277 ? 97.993 4.739 32.169 1.00 156.21 201 PRO A CA 1
ATOM 1996 C C . PRO A 1 277 ? 98.383 6.222 32.074 1.00 162.44 201 PRO A C 1
ATOM 1997 O O . PRO A 1 277 ? 98.100 6.975 33.010 1.00 162.71 201 PRO A O 1
ATOM 2001 N N . GLU A 1 278 ? 99.003 6.648 30.943 1.00 160.03 202 GLU A N 1
ATOM 2002 C CA . GLU A 1 278 ? 99.418 8.043 30.720 1.00 161.74 202 GLU A CA 1
ATOM 2003 C C . GLU A 1 278 ? 98.174 8.965 30.609 1.00 162.28 202 GLU A C 1
ATOM 2004 O O . GLU A 1 278 ? 98.263 10.175 30.841 1.00 163.94 202 GLU A O 1
ATOM 2010 N N . LYS A 1 279 ? 97.023 8.359 30.258 1.00 153.60 203 LYS A N 1
ATOM 2011 C CA . LYS A 1 279 ? 95.728 9.009 30.119 1.00 149.94 203 LYS A CA 1
ATOM 2012 C C . LYS A 1 279 ? 94.664 8.184 30.860 1.00 149.97 203 LYS A C 1
ATOM 2013 O O . LYS A 1 279 ? 93.753 7.648 30.226 1.00 146.46 203 LYS A O 1
ATOM 2015 N N . TYR A 1 280 ? 94.816 8.016 32.197 1.00 146.79 204 TYR A N 1
ATOM 2016 C CA . TYR A 1 280 ? 93.888 7.174 32.948 1.00 144.05 204 TYR A CA 1
ATOM 2017 C C . TYR A 1 280 ? 92.763 8.018 33.587 1.00 147.60 204 TYR A C 1
ATOM 2018 O O . TYR A 1 280 ? 91.612 7.582 33.577 1.00 144.09 204 TYR A O 1
ATOM 2027 N N . ALA A 1 281 ? 93.102 9.200 34.159 1.00 147.32 205 ALA A N 1
ATOM 2028 C CA . ALA A 1 281 ? 92.151 10.092 34.844 1.00 146.80 205 ALA A CA 1
ATOM 2029 C C . ALA A 1 281 ? 91.085 10.650 33.884 1.00 148.33 205 ALA A C 1
ATOM 2030 O O . ALA A 1 281 ? 89.937 10.821 34.299 1.00 146.22 205 ALA A O 1
ATOM 2032 N N . GLN A 1 282 ? 91.461 10.945 32.620 1.00 144.94 206 GLN A N 1
ATOM 2033 C CA . GLN A 1 282 ? 90.527 11.469 31.622 1.00 142.31 206 GLN A CA 1
ATOM 2034 C C . GLN A 1 282 ? 89.514 10.375 31.198 1.00 142.55 206 GLN A C 1
ATOM 2035 O O . GLN A 1 282 ? 88.307 10.643 31.115 1.00 140.43 206 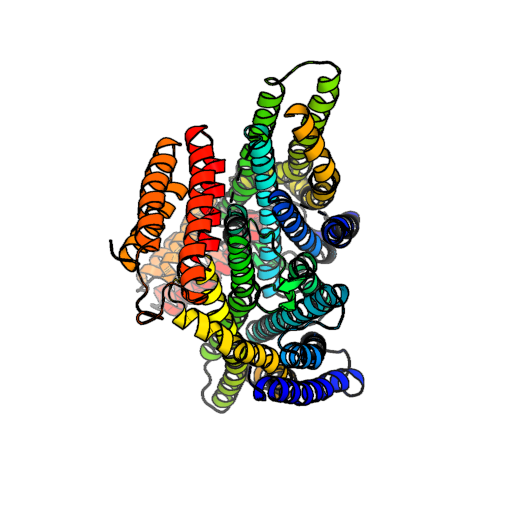GLN A O 1
ATOM 2041 N N . TRP A 1 283 ? 90.014 9.151 30.971 1.00 138.09 207 TRP A N 1
ATOM 2042 C CA . TRP A 1 283 ? 89.213 7.998 30.586 1.00 134.79 207 TRP A CA 1
ATOM 2043 C C . TRP A 1 283 ? 88.249 7.567 31.684 1.00 136.34 207 TRP A C 1
ATOM 2044 O O . TRP A 1 283 ? 87.108 7.225 31.375 1.00 133.58 207 TRP A O 1
ATOM 2055 N N . SER A 1 284 ? 88.701 7.562 32.951 1.00 134.00 208 SER A N 1
ATOM 2056 C CA . SER A 1 284 ? 87.875 7.169 34.093 1.00 133.06 208 SER A CA 1
ATOM 2057 C C . SER A 1 284 ? 86.712 8.137 34.278 1.00 134.88 208 SER A C 1
ATOM 2058 O O . SER A 1 284 ? 85.603 7.702 34.580 1.00 132.34 208 SER A O 1
ATOM 2061 N N . ALA A 1 285 ? 86.960 9.443 34.053 1.00 132.38 209 ALA A N 1
ATOM 2062 C CA . ALA A 1 285 ? 85.950 10.495 34.146 1.00 131.32 209 ALA A CA 1
ATOM 2063 C C . ALA A 1 285 ? 84.983 10.433 32.960 1.00 132.09 209 ALA A C 1
ATOM 2064 O O . ALA A 1 285 ? 83.787 10.643 33.138 1.00 130.23 209 ALA A O 1
ATOM 2066 N N . GLY A 1 286 ? 85.511 10.118 31.778 1.00 127.92 210 GLY A N 1
ATOM 2067 C CA . GLY A 1 286 ? 84.744 10.027 30.540 1.00 125.08 210 GLY A CA 1
ATOM 2068 C C . GLY A 1 286 ? 83.754 8.879 30.467 1.00 125.94 210 GLY A C 1
ATOM 2069 O O . GLY A 1 286 ? 82.592 9.093 30.111 1.00 123.70 210 GLY A O 1
ATOM 2070 N N . ILE A 1 287 ? 84.203 7.647 30.789 1.00 122.35 211 ILE A N 1
ATOM 2071 C CA . ILE A 1 287 ? 83.364 6.441 30.747 1.00 120.47 211 ILE A CA 1
ATOM 2072 C C . ILE A 1 287 ? 82.342 6.486 31.926 1.00 125.64 211 ILE A C 1
ATOM 2073 O O . ILE A 1 287 ? 81.249 5.940 31.779 1.00 123.90 211 ILE A O 1
ATOM 2078 N N . ALA A 1 288 ? 82.660 7.188 33.042 1.00 124.63 212 ALA A N 1
ATOM 2079 C CA . ALA A 1 288 ? 81.713 7.355 34.157 1.00 124.58 212 ALA A CA 1
ATOM 2080 C C . ALA A 1 288 ? 80.517 8.217 33.714 1.00 126.99 212 ALA A C 1
ATOM 2081 O O . ALA A 1 288 ? 79.379 7.906 34.072 1.00 125.74 212 ALA A O 1
ATOM 2083 N N . LEU A 1 289 ? 80.777 9.268 32.892 1.00 123.22 213 LEU A N 1
ATOM 2084 C CA . LEU A 1 289 ? 79.733 10.126 32.320 1.00 121.55 213 LEU A CA 1
ATOM 2085 C C . LEU A 1 289 ? 78.875 9.340 31.314 1.00 122.04 213 LEU A C 1
ATOM 2086 O O . LEU A 1 289 ? 77.669 9.571 31.249 1.00 121.05 213 LEU A O 1
ATOM 2091 N N . MET A 1 290 ? 79.487 8.388 30.567 1.00 116.78 214 MET A N 1
ATOM 2092 C CA . MET A 1 290 ? 78.791 7.509 29.614 1.00 114.29 214 MET A CA 1
ATOM 2093 C C . MET A 1 290 ? 77.743 6.666 30.348 1.00 115.43 214 MET A C 1
ATOM 2094 O O . MET A 1 290 ? 76.625 6.517 29.859 1.00 113.56 214 MET A O 1
ATOM 2099 N N . LYS A 1 291 ? 78.103 6.157 31.539 1.00 111.72 215 LYS A N 1
ATOM 2100 C CA . LYS A 1 291 ? 77.231 5.343 32.392 1.00 110.80 215 LYS A CA 1
ATOM 2101 C C . LYS A 1 291 ? 75.979 6.117 32.804 1.00 112.42 215 LYS A C 1
ATOM 2102 O O . LYS A 1 291 ? 74.875 5.583 32.718 1.00 110.82 215 LYS A O 1
ATOM 2108 N N . ASN A 1 292 ? 76.159 7.388 33.224 1.00 108.39 216 ASN A N 1
ATOM 2109 C CA . ASN A 1 292 ? 75.094 8.268 33.704 1.00 107.06 216 ASN A CA 1
ATOM 2110 C C . ASN A 1 292 ? 74.144 8.689 32.576 1.00 107.20 216 ASN A C 1
ATOM 2111 O O . ASN A 1 292 ? 72.936 8.561 32.748 1.00 106.24 216 ASN A O 1
ATOM 2116 N N . ILE A 1 293 ? 74.678 9.176 31.439 1.00 101.70 217 ILE A N 1
ATOM 2117 C CA . ILE A 1 293 ? 73.895 9.658 30.298 1.00 99.57 217 ILE A CA 1
ATOM 2118 C C . ILE A 1 293 ? 73.126 8.492 29.611 1.00 101.17 217 ILE A C 1
ATOM 2119 O O . ILE A 1 293 ? 71.904 8.557 29.509 1.00 100.17 217 ILE A O 1
ATOM 2124 N N . LEU A 1 294 ? 73.839 7.455 29.143 1.00 96.67 218 LEU A N 1
ATOM 2125 C CA . LEU A 1 294 ? 73.268 6.342 28.375 1.00 95.04 218 LEU A CA 1
ATOM 2126 C C . LEU A 1 294 ? 72.452 5.363 29.251 1.00 98.66 218 LEU A C 1
ATOM 2127 O O . LEU A 1 294 ? 71.457 4.816 28.773 1.00 97.21 218 LEU A O 1
ATOM 2132 N N . GLY A 1 295 ? 72.889 5.135 30.491 1.00 96.44 219 GLY A N 1
ATOM 2133 C CA . GLY A 1 295 ? 72.258 4.165 31.385 1.00 96.53 219 GLY A CA 1
ATOM 2134 C C . GLY A 1 295 ? 71.239 4.680 32.383 1.00 100.17 219 GLY A C 1
ATOM 2135 O O . GLY A 1 295 ? 70.559 3.873 33.027 1.00 100.29 219 GLY A O 1
ATOM 2136 N N . PHE A 1 296 ? 71.116 6.016 32.541 1.00 95.85 220 PHE A N 1
ATOM 2137 C CA . PHE A 1 296 ? 70.145 6.551 33.492 1.00 95.50 220 PHE A CA 1
ATOM 2138 C C . PHE A 1 296 ? 69.446 7.800 32.926 1.00 97.74 220 PHE A C 1
ATOM 2139 O O . PHE A 1 296 ? 68.227 7.772 32.795 1.00 96.41 220 PHE A O 1
ATOM 2147 N N . ILE A 1 297 ? 70.203 8.876 32.596 1.00 94.63 221 ILE A N 1
ATOM 2148 C CA . ILE A 1 297 ? 69.665 10.164 32.133 1.00 94.79 221 ILE A CA 1
ATOM 2149 C C . ILE A 1 297 ? 68.716 9.955 30.924 1.00 98.42 221 ILE A C 1
ATOM 2150 O O . ILE A 1 297 ? 67.527 10.243 31.066 1.00 98.35 221 ILE A O 1
ATOM 2155 N N . ILE A 1 298 ? 69.225 9.457 29.768 1.00 94.07 222 ILE A N 1
ATOM 2156 C CA . ILE A 1 298 ? 68.426 9.256 28.541 1.00 92.52 222 ILE A CA 1
ATOM 2157 C C . ILE A 1 298 ? 67.232 8.281 28.827 1.00 96.25 222 ILE A C 1
ATOM 2158 O O . ILE A 1 298 ? 66.098 8.706 28.600 1.00 95.57 222 ILE A O 1
ATOM 2163 N N . PRO A 1 299 ? 67.409 7.031 29.345 1.00 93.16 223 PRO A N 1
ATOM 2164 C CA . PRO A 1 299 ? 66.226 6.174 29.570 1.00 93.36 223 PRO A CA 1
ATOM 2165 C C . PRO A 1 299 ? 65.217 6.790 30.550 1.00 98.31 223 PRO A C 1
ATOM 2166 O O . PRO A 1 299 ? 64.020 6.629 30.333 1.00 98.35 223 PRO A O 1
ATOM 2170 N N . LEU A 1 300 ? 65.685 7.527 31.587 1.00 95.29 224 LEU A N 1
ATOM 2171 C CA . LEU A 1 300 ? 64.791 8.158 32.563 1.00 95.86 224 LEU A CA 1
ATOM 2172 C C . LEU A 1 300 ? 63.997 9.285 31.879 1.00 97.69 224 LEU A C 1
ATOM 2173 O O . LEU A 1 300 ? 62.831 9.453 32.215 1.00 97.77 224 LEU A O 1
ATOM 2178 N N . ILE A 1 301 ? 64.594 10.005 30.887 1.00 92.47 225 ILE A N 1
ATOM 2179 C CA . ILE A 1 301 ? 63.880 11.051 30.132 1.00 91.53 225 ILE A CA 1
ATOM 2180 C C . ILE A 1 301 ? 62.641 10.411 29.493 1.00 94.49 225 ILE A C 1
ATOM 2181 O O . ILE A 1 301 ? 61.541 10.910 29.707 1.00 94.92 225 ILE A O 1
ATOM 2186 N N . PHE A 1 302 ? 62.814 9.264 28.796 1.00 89.51 226 PHE A N 1
ATOM 2187 C CA . PHE A 1 302 ? 61.731 8.504 28.163 1.00 88.89 226 PHE A CA 1
ATOM 2188 C C . PHE A 1 302 ? 60.690 8.016 29.175 1.00 94.87 226 PHE A C 1
ATOM 2189 O O . PHE A 1 302 ? 59.500 8.244 28.962 1.00 95.99 226 PHE A O 1
ATOM 2197 N N . ILE A 1 303 ? 61.133 7.358 30.269 1.00 91.86 227 ILE A N 1
ATOM 2198 C CA . ILE A 1 303 ? 60.256 6.791 31.302 1.00 93.17 227 ILE A CA 1
ATOM 2199 C C . ILE A 1 303 ? 59.423 7.922 31.973 1.00 98.55 227 ILE A C 1
ATOM 2200 O O . ILE A 1 303 ? 58.209 7.753 32.136 1.00 98.80 227 ILE A O 1
ATOM 2205 N N . ALA A 1 304 ? 60.060 9.067 32.320 1.00 95.64 228 ALA A N 1
ATOM 2206 C CA . ALA A 1 304 ? 59.381 10.199 32.967 1.00 96.46 228 ALA A CA 1
ATOM 2207 C C . ALA A 1 304 ? 58.390 10.870 32.021 1.00 99.13 228 ALA A C 1
ATOM 2208 O O . ALA A 1 304 ? 57.262 11.123 32.435 1.00 100.11 228 ALA A O 1
ATOM 2210 N N . THR A 1 305 ? 58.794 11.133 30.753 1.00 93.18 229 THR A N 1
ATOM 2211 C CA . THR A 1 305 ? 57.945 11.785 29.749 1.00 92.45 229 THR A CA 1
ATOM 2212 C C . THR A 1 305 ? 56.720 10.911 29.454 1.00 97.27 229 THR A C 1
ATOM 2213 O O . THR A 1 305 ? 55.619 11.450 29.332 1.00 97.93 229 THR A O 1
ATOM 2217 N N . CYS A 1 306 ? 56.898 9.573 29.382 1.00 93.35 230 CYS A N 1
ATOM 2218 C CA . CYS A 1 306 ? 55.785 8.662 29.128 1.00 94.04 230 CYS A CA 1
ATOM 2219 C C . CYS A 1 306 ? 54.856 8.610 30.346 1.00 101.13 230 CYS A C 1
ATOM 2220 O O . CYS A 1 306 ? 53.661 8.418 30.152 1.00 101.78 230 CYS A O 1
ATOM 2223 N N . TYR A 1 307 ? 55.377 8.815 31.579 1.00 99.52 231 TYR A N 1
ATOM 2224 C CA . TYR A 1 307 ? 54.526 8.825 32.769 1.00 102.06 231 TYR A CA 1
ATOM 2225 C C . TYR A 1 307 ? 53.622 10.049 32.779 1.00 109.00 231 TYR A C 1
ATOM 2226 O O . TYR A 1 307 ? 52.410 9.897 32.918 1.00 109.58 231 TYR A O 1
ATOM 2235 N N . PHE A 1 308 ? 54.205 11.256 32.658 1.00 107.18 232 PHE A N 1
ATOM 2236 C CA . PHE A 1 308 ? 53.441 12.500 32.674 1.00 109.03 232 PHE A CA 1
ATOM 2237 C C . PHE A 1 308 ? 52.606 12.633 31.384 1.00 114.57 232 PHE A C 1
ATOM 2238 O O . PHE A 1 308 ? 51.591 13.325 31.395 1.00 115.42 232 PHE A O 1
ATOM 2246 N N . GLY A 1 309 ? 53.000 11.914 30.330 1.00 111.01 233 GLY A N 1
ATOM 2247 C CA . GLY A 1 309 ? 52.260 11.845 29.076 1.00 111.30 233 GLY A CA 1
ATOM 2248 C C . GLY A 1 309 ? 50.976 11.061 29.262 1.00 118.55 233 GLY A C 1
ATOM 2249 O O . GLY A 1 309 ? 49.920 11.471 28.770 1.00 119.54 233 GLY A O 1
ATOM 2250 N N . ILE A 1 310 ? 51.060 9.938 30.014 1.00 116.50 234 ILE A N 1
ATOM 2251 C CA . ILE A 1 310 ? 49.920 9.091 30.391 1.00 118.64 234 ILE A CA 1
ATOM 2252 C C . ILE A 1 310 ? 49.070 9.856 31.422 1.00 125.00 234 ILE A C 1
ATOM 2253 O O . ILE A 1 310 ? 47.863 9.983 31.233 1.00 126.70 234 ILE A O 1
ATOM 2258 N N . ARG A 1 311 ? 49.723 10.413 32.471 1.00 121.44 235 ARG A N 1
ATOM 2259 C CA . ARG A 1 311 ? 49.116 11.200 33.555 1.00 122.98 235 ARG A CA 1
ATOM 2260 C C . ARG A 1 311 ? 48.270 12.352 32.982 1.00 127.84 235 ARG A C 1
ATOM 2261 O O . ARG A 1 311 ? 47.209 12.643 33.524 1.00 129.57 235 ARG A O 1
ATOM 2269 N N . LYS A 1 3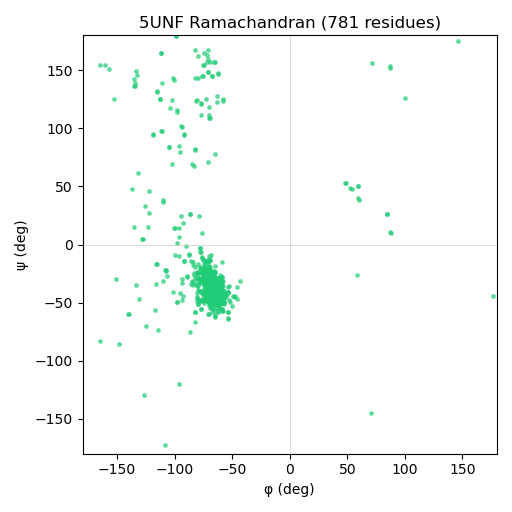12 ? 48.713 12.957 31.861 1.00 122.98 236 LYS A N 1
ATOM 2270 C CA . LYS A 1 312 ? 48.018 14.050 31.176 1.00 123.18 236 LYS A CA 1
ATOM 2271 C C . LYS A 1 312 ? 46.687 13.578 30.573 1.00 127.94 236 LYS A C 1
ATOM 2272 O O . LYS A 1 312 ? 45.660 14.210 30.811 1.00 128.89 236 LYS A O 1
ATOM 2278 N N . HIS A 1 313 ? 46.719 12.479 29.786 1.00 124.34 237 HIS A N 1
ATOM 2279 C CA . HIS A 1 313 ? 45.570 11.937 29.056 1.00 125.88 237 HIS A CA 1
ATOM 2280 C C . HIS A 1 313 ? 44.484 11.413 30.022 1.00 131.97 237 HIS A C 1
ATOM 2281 O O . HIS A 1 313 ? 43.298 11.517 29.706 1.00 133.47 237 HIS A O 1
ATOM 2288 N N . LEU A 1 314 ? 44.875 10.874 31.186 1.00 128.62 238 LEU A N 1
ATOM 2289 C CA . LEU A 1 314 ? 43.901 10.371 32.161 1.00 131.03 238 LEU A CA 1
ATOM 2290 C C . LEU A 1 314 ? 43.244 11.506 32.962 1.00 135.91 238 LEU A C 1
ATOM 2291 O O . LEU A 1 314 ? 42.059 11.383 33.263 1.00 138.37 238 LEU A O 1
ATOM 2296 N N . LEU A 1 315 ? 44.007 12.546 33.373 1.00 130.46 239 LEU A N 1
ATOM 2297 C CA . LEU A 1 315 ? 43.470 13.640 34.191 1.00 131.68 239 LEU A CA 1
ATOM 2298 C C . LEU A 1 315 ? 42.575 14.585 33.359 1.00 136.28 239 LEU A C 1
ATOM 2299 O O . LEU A 1 315 ? 41.641 15.155 33.932 1.00 138.10 239 LEU A O 1
ATOM 2304 N N . LYS A 1 316 ? 42.831 14.738 32.029 1.00 130.84 240 LYS A N 1
ATOM 2305 C CA . LYS A 1 316 ? 41.991 15.600 31.180 1.00 131.38 240 LYS A CA 1
ATOM 2306 C C . LYS A 1 316 ? 40.605 14.930 30.994 1.00 138.20 240 LYS A C 1
ATOM 2307 O O . LYS A 1 316 ? 39.588 15.629 30.936 1.00 139.82 240 LYS A O 1
ATOM 2313 N N . THR A 1 317 ? 40.574 13.576 30.967 1.00 134.93 241 THR A N 1
ATOM 2314 C CA . THR A 1 317 ? 39.339 12.796 30.908 1.00 137.43 241 THR A CA 1
ATOM 2315 C C . THR A 1 317 ? 38.739 12.814 32.318 1.00 143.24 241 THR A C 1
ATOM 2316 O O . THR A 1 317 ? 39.352 12.288 33.252 1.00 142.83 241 THR A O 1
ATOM 2318 N N . ASN A 1 318 ? 37.594 13.492 32.494 1.00 141.24 242 ASN A N 1
ATOM 2319 C CA . ASN A 1 318 ? 36.984 13.662 33.812 1.00 143.01 242 ASN A CA 1
ATOM 2320 C C . ASN A 1 318 ? 36.409 12.332 34.354 1.00 148.20 242 ASN A C 1
ATOM 2321 O O . ASN A 1 318 ? 35.412 11.813 33.843 1.00 149.70 242 ASN A O 1
ATOM 2326 N N . SER A 1 319 ? 37.048 11.817 35.420 1.00 144.02 243 SER A N 1
ATOM 2327 C CA . SER A 1 319 ? 36.653 10.608 36.146 1.00 145.67 243 SER A CA 1
ATOM 2328 C C . SER A 1 319 ? 36.148 10.996 37.546 1.00 151.23 243 SER A C 1
ATOM 2329 O O . SER A 1 319 ? 36.730 11.893 38.162 1.00 149.23 243 SER A O 1
ATOM 2331 N N . TYR A 1 320 ? 35.056 10.361 38.040 1.00 151.30 244 TYR A N 1
ATOM 2332 C CA . TYR A 1 320 ? 34.475 10.769 39.326 1.00 154.08 244 TYR A CA 1
ATOM 2333 C C . TYR A 1 320 ? 33.760 9.614 40.091 1.00 161.63 244 TYR A C 1
ATOM 2334 O O . TYR A 1 320 ? 33.707 9.665 41.324 1.00 162.24 244 TYR A O 1
ATOM 2343 N N . GLY A 1 321 ? 33.211 8.628 39.383 1.00 160.20 245 GLY A N 1
ATOM 2344 C CA . GLY A 1 321 ? 32.516 7.509 40.019 1.00 163.35 245 GLY A CA 1
ATOM 2345 C C . GLY A 1 321 ? 33.405 6.296 40.196 1.00 166.38 245 GLY A C 1
ATOM 2346 O O . GLY A 1 321 ? 34.438 6.373 40.870 1.00 164.03 245 GLY A O 1
ATOM 2347 N N . LYS A 1 322 ? 33.008 5.161 39.579 1.00 164.26 246 LYS A N 1
ATOM 2348 C CA . LYS A 1 322 ? 33.779 3.909 39.553 1.00 162.68 246 LYS A CA 1
ATOM 2349 C C . LYS A 1 322 ? 35.022 4.135 38.685 1.00 161.61 246 LYS A C 1
ATOM 2350 O O . LYS A 1 322 ? 36.098 3.622 38.992 1.00 158.83 246 LYS A O 1
ATOM 2356 N N . ASN A 1 323 ? 34.862 4.959 37.628 1.00 156.92 247 ASN A N 1
ATOM 2357 C CA . ASN A 1 323 ? 35.891 5.348 36.667 1.00 152.86 247 ASN A CA 1
ATOM 2358 C C . ASN A 1 323 ? 37.060 6.076 37.348 1.00 153.52 247 ASN A C 1
ATOM 2359 O O . ASN A 1 323 ? 38.171 6.033 36.821 1.00 150.48 247 ASN A O 1
ATOM 2364 N N . ARG A 1 324 ? 36.817 6.746 38.504 1.00 150.56 248 ARG A N 1
ATOM 2365 C CA . ARG A 1 324 ? 37.865 7.464 39.242 1.00 147.93 248 ARG A CA 1
ATOM 2366 C C . ARG A 1 324 ? 38.792 6.463 39.920 1.00 150.80 248 ARG A C 1
ATOM 2367 O O . ARG A 1 324 ? 40.008 6.672 39.952 1.00 147.86 248 ARG A O 1
ATOM 2375 N N . ILE A 1 325 ? 38.214 5.361 40.436 1.00 149.47 249 ILE A N 1
ATOM 2376 C CA . ILE A 1 325 ? 38.951 4.269 41.075 1.00 148.66 249 ILE A CA 1
ATOM 2377 C C . ILE A 1 325 ? 39.780 3.553 39.990 1.00 149.11 249 ILE A C 1
ATOM 2378 O O . ILE A 1 325 ? 40.943 3.230 40.225 1.00 146.57 249 ILE A O 1
ATOM 2383 N N . THR A 1 326 ? 39.188 3.383 38.782 1.00 145.34 250 THR A N 1
ATOM 2384 C CA . THR A 1 326 ? 39.811 2.748 37.615 1.00 142.78 250 THR A CA 1
ATOM 2385 C C . THR A 1 326 ? 40.951 3.639 37.073 1.00 141.56 250 THR A C 1
ATOM 2386 O O . THR A 1 326 ? 41.977 3.104 36.651 1.00 139.02 250 THR A O 1
ATOM 2390 N N . ARG A 1 327 ? 40.772 4.982 37.098 1.00 136.56 251 ARG A N 1
ATOM 2391 C CA . ARG A 1 327 ? 41.765 5.950 36.609 1.00 132.89 251 ARG A CA 1
ATOM 2392 C C . ARG A 1 327 ? 43.024 5.961 37.492 1.00 134.62 251 ARG A C 1
ATOM 2393 O O . ARG A 1 327 ? 44.137 5.911 36.964 1.00 131.42 251 ARG A O 1
ATOM 2401 N N . ASP A 1 328 ? 42.843 6.058 38.829 1.00 132.55 252 ASP A N 1
ATOM 2402 C CA . ASP A 1 328 ? 43.938 6.139 39.795 1.00 131.13 252 ASP A CA 1
ATOM 2403 C C . ASP A 1 328 ? 44.743 4.832 39.856 1.00 133.79 252 ASP A C 1
ATOM 2404 O O . ASP A 1 328 ? 45.958 4.912 40.034 1.00 131.54 252 ASP A O 1
ATOM 2409 N N . GLN A 1 329 ? 44.102 3.649 39.671 1.00 131.15 253 GLN A N 1
ATOM 2410 C CA . GLN A 1 329 ? 44.834 2.372 39.695 1.00 130.06 253 GLN A CA 1
ATOM 2411 C C . GLN A 1 329 ? 45.762 2.257 38.467 1.00 131.00 253 GLN A C 1
ATOM 2412 O O . GLN A 1 329 ? 46.836 1.671 38.585 1.00 129.55 253 GLN A O 1
ATOM 2418 N N . VAL A 1 330 ? 45.377 2.857 37.317 1.00 126.12 254 VAL A N 1
ATOM 2419 C CA . VAL A 1 330 ? 46.209 2.897 36.103 1.00 122.77 254 VAL A CA 1
ATOM 2420 C C . VAL A 1 330 ? 47.419 3.817 36.381 1.00 123.00 254 VAL A C 1
ATOM 2421 O O . VAL A 1 330 ? 48.545 3.478 36.011 1.00 120.28 254 VAL A O 1
ATOM 2425 N N . LEU A 1 331 ? 47.181 4.944 37.091 1.00 119.79 255 LEU A N 1
ATOM 2426 C CA . LEU A 1 331 ? 48.219 5.903 37.481 1.00 117.93 255 LEU A CA 1
ATOM 2427 C C . LEU A 1 331 ? 49.168 5.294 38.511 1.00 121.46 255 LEU A C 1
ATOM 2428 O O . LEU A 1 331 ? 50.358 5.608 38.477 1.00 119.01 255 LEU A O 1
ATOM 2433 N N . LYS A 1 332 ? 48.650 4.423 39.418 1.00 120.25 256 LYS A N 1
ATOM 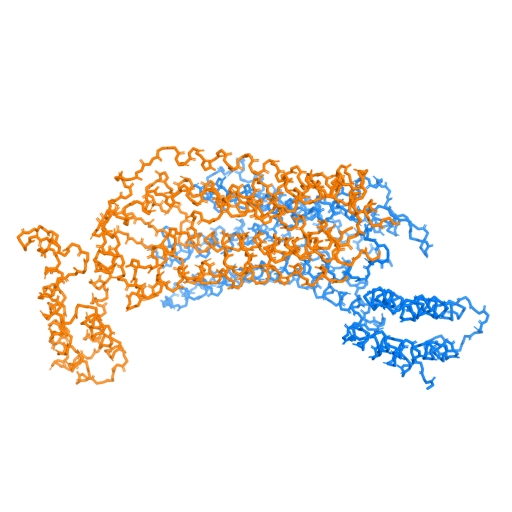2434 C CA . LYS A 1 332 ? 49.462 3.723 40.423 1.00 120.30 256 LYS A CA 1
ATOM 2435 C C . LYS A 1 332 ? 50.432 2.762 39.734 1.00 122.32 256 LYS A C 1
ATOM 2436 O O . LYS A 1 332 ? 51.600 2.702 40.120 1.00 121.07 256 LYS A O 1
ATOM 2442 N N . MET A 1 333 ? 49.958 2.047 38.686 1.00 118.22 257 MET A N 1
ATOM 2443 C CA . MET A 1 333 ? 50.776 1.128 37.882 1.00 116.45 257 MET A CA 1
ATOM 2444 C C . MET A 1 333 ? 51.810 1.900 37.051 1.00 117.81 257 MET A C 1
ATOM 2445 O O . MET A 1 333 ? 52.898 1.384 36.785 1.00 115.51 257 MET A O 1
ATOM 2450 N N . ALA A 1 334 ? 51.457 3.137 36.650 1.00 114.62 258 ALA A N 1
ATOM 2451 C CA . ALA A 1 334 ? 52.295 4.033 35.858 1.00 112.55 258 ALA A CA 1
ATOM 2452 C C . ALA A 1 334 ? 53.403 4.665 36.716 1.00 116.25 258 ALA A C 1
ATOM 2453 O O . ALA A 1 334 ? 54.542 4.769 36.261 1.00 114.03 258 ALA A O 1
ATOM 2455 N N . ALA A 1 335 ? 53.068 5.088 37.949 1.00 114.64 259 ALA A N 1
ATOM 2456 C CA . ALA A 1 335 ? 54.017 5.715 38.870 1.00 114.35 259 ALA A CA 1
ATOM 2457 C C . ALA A 1 335 ? 54.985 4.690 39.450 1.00 118.86 259 ALA A C 1
ATOM 2458 O O . ALA A 1 335 ? 56.058 5.063 39.915 1.00 118.01 259 ALA A O 1
ATOM 2460 N N . ALA A 1 336 ? 54.604 3.406 39.432 1.00 116.24 260 ALA A N 1
ATOM 2461 C CA . ALA A 1 336 ? 55.418 2.331 39.978 1.00 116.21 260 ALA A CA 1
ATOM 2462 C C . ALA A 1 336 ? 56.601 1.986 39.059 1.00 118.22 260 ALA A C 1
ATOM 2463 O O . ALA A 1 336 ? 57.635 1.562 39.570 1.00 117.63 260 ALA A O 1
ATOM 2465 N N . VAL A 1 337 ? 56.469 2.166 37.723 1.00 113.41 261 VAL A N 1
ATOM 2466 C CA . VAL A 1 337 ? 57.560 1.812 36.800 1.00 111.45 261 VAL A CA 1
ATOM 2467 C C . VAL A 1 337 ? 58.665 2.906 36.842 1.00 113.27 261 VAL A C 1
ATOM 2468 O O . VAL A 1 337 ? 59.839 2.565 36.680 1.00 112.25 261 VAL A O 1
ATOM 2472 N N . VAL A 1 338 ? 58.301 4.190 37.082 1.00 109.04 262 VAL A N 1
ATOM 2473 C CA . VAL A 1 338 ? 59.274 5.288 37.125 1.00 107.55 262 VAL A CA 1
ATOM 2474 C C . VAL A 1 338 ? 59.966 5.289 38.519 1.00 112.69 262 VAL A C 1
ATOM 2475 O O . VAL A 1 338 ? 61.194 5.358 38.560 1.00 111.77 262 VAL A O 1
ATOM 2479 N N . LEU A 1 339 ? 59.197 5.167 39.633 1.00 110.91 263 LEU A N 1
ATOM 2480 C CA . LEU A 1 339 ? 59.738 5.156 41.004 1.00 111.84 263 LEU A CA 1
ATOM 2481 C C . LEU A 1 339 ? 60.690 3.967 41.238 1.00 115.27 263 LEU A C 1
ATOM 2482 O O . LEU A 1 339 ? 61.740 4.173 41.841 1.00 115.18 263 LEU A O 1
ATOM 2487 N N . ALA A 1 340 ? 60.342 2.749 40.759 1.00 111.17 264 ALA A N 1
ATOM 2488 C CA . ALA A 1 340 ? 61.183 1.556 40.920 1.00 110.94 264 ALA A CA 1
ATOM 2489 C C . ALA A 1 340 ? 62.532 1.727 40.211 1.00 113.52 264 ALA A C 1
ATOM 2490 O O . ALA A 1 340 ? 63.561 1.373 40.783 1.00 114.21 264 ALA A O 1
ATOM 2492 N N . PHE A 1 341 ? 62.531 2.302 38.991 1.00 107.72 265 PHE A N 1
ATOM 2493 C CA . PHE A 1 341 ? 63.748 2.535 38.215 1.00 105.82 265 PHE A CA 1
ATOM 2494 C C . PHE A 1 341 ? 64.656 3.549 38.934 1.00 110.77 265 PHE A C 1
ATOM 2495 O O . PHE A 1 341 ? 65.866 3.335 38.988 1.00 110.89 265 PHE A O 1
ATOM 2503 N N . ILE A 1 342 ? 64.072 4.623 39.511 1.00 107.99 266 ILE A N 1
ATOM 2504 C CA . ILE A 1 342 ? 64.822 5.664 40.231 1.00 108.54 266 ILE A CA 1
ATOM 2505 C C . ILE A 1 342 ? 65.390 5.072 41.548 1.00 113.98 266 ILE A C 1
ATOM 2506 O O . ILE A 1 342 ? 66.589 5.193 41.776 1.00 114.44 266 ILE A O 1
ATOM 2511 N N . ILE A 1 343 ? 64.560 4.407 42.377 1.00 111.01 267 ILE A N 1
ATOM 2512 C CA . ILE A 1 343 ? 65.014 3.828 43.652 1.00 112.63 267 ILE A CA 1
ATOM 2513 C C . ILE A 1 343 ? 66.178 2.831 43.411 1.00 117.02 267 ILE A C 1
ATOM 2514 O O . ILE A 1 343 ? 67.159 2.872 44.154 1.00 117.70 267 ILE A O 1
ATOM 2519 N N . CYS A 1 344 ? 66.088 1.985 42.366 1.00 112.51 268 CYS A N 1
ATOM 2520 C CA . CYS A 1 344 ? 67.069 0.933 42.099 1.00 112.20 268 CYS A CA 1
ATOM 2521 C C . CYS A 1 344 ? 68.346 1.468 41.406 1.00 115.54 268 CYS A C 1
ATOM 2522 O O . CYS A 1 344 ? 69.414 0.917 41.674 1.00 115.50 268 CYS A O 1
ATOM 2525 N N . TRP A 1 345 ? 68.260 2.463 40.505 1.00 111.37 269 TRP A N 1
ATOM 2526 C CA . TRP A 1 345 ? 69.461 2.883 39.780 1.00 110.89 269 TRP A CA 1
ATOM 2527 C C . TRP A 1 345 ? 70.026 4.269 40.206 1.00 115.81 269 TRP A C 1
ATOM 2528 O O . TRP A 1 345 ? 71.211 4.494 39.962 1.00 115.63 269 TRP A O 1
ATOM 2539 N N . LEU A 1 346 ? 69.234 5.178 40.818 1.00 113.16 270 LEU A N 1
ATOM 2540 C CA . LEU A 1 346 ? 69.754 6.507 41.191 1.00 113.86 270 LEU A CA 1
ATOM 2541 C C . LEU A 1 346 ? 70.950 6.396 42.187 1.00 120.37 270 LEU A C 1
ATOM 2542 O O . LEU A 1 346 ? 71.940 7.084 41.931 1.00 120.56 270 LEU A O 1
ATOM 2547 N N . PRO A 1 347 ? 70.943 5.544 43.265 1.00 118.19 271 PRO A N 1
ATOM 2548 C CA . PRO A 1 347 ? 72.117 5.491 44.161 1.00 119.60 271 PRO A CA 1
ATOM 2549 C C . PRO A 1 347 ? 73.429 5.187 43.414 1.00 122.68 271 PRO A C 1
ATOM 2550 O O . PRO A 1 347 ? 74.428 5.862 43.672 1.00 123.22 271 PRO A O 1
ATOM 2554 N N . PHE A 1 348 ? 73.416 4.226 42.461 1.00 117.63 272 PHE A N 1
ATOM 2555 C CA . PHE A 1 348 ? 74.603 3.863 41.685 1.00 117.06 272 PHE A CA 1
ATOM 2556 C C . PHE A 1 348 ? 75.131 5.046 40.847 1.00 120.26 272 PHE A C 1
ATOM 2557 O O . PHE A 1 348 ? 76.341 5.284 40.840 1.00 120.93 272 PHE A O 1
ATOM 2565 N N . HIS A 1 349 ? 74.243 5.743 40.115 1.00 115.11 273 HIS A N 1
ATOM 2566 C CA . HIS A 1 349 ? 74.646 6.824 39.219 1.00 113.97 273 HIS A CA 1
ATOM 2567 C C . HIS A 1 349 ? 75.028 8.086 40.007 1.00 118.94 273 HIS A C 1
ATOM 2568 O O . HIS A 1 349 ? 75.818 8.877 39.492 1.00 118.19 273 HIS A O 1
ATOM 2575 N N . VAL A 1 350 ? 74.547 8.244 41.264 1.00 117.10 274 VAL A N 1
ATOM 2576 C CA . VAL A 1 350 ? 74.958 9.372 42.112 1.00 118.80 274 VAL A CA 1
ATOM 2577 C C . VAL A 1 350 ? 76.443 9.181 42.451 1.00 124.35 274 VAL A C 1
ATOM 2578 O O . VAL A 1 350 ? 77.237 10.092 42.221 1.00 124.87 274 VAL A O 1
ATOM 2582 N N . LEU A 1 351 ? 76.817 7.968 42.912 1.00 121.11 275 LEU A N 1
ATOM 2583 C CA . LEU A 1 351 ? 78.191 7.607 43.275 1.00 122.52 275 LEU A CA 1
ATOM 2584 C C . LEU A 1 351 ? 79.127 7.649 42.063 1.00 125.19 275 LEU A C 1
ATOM 2585 O O . LEU A 1 351 ? 80.285 8.039 42.217 1.00 126.25 275 LEU A O 1
ATOM 2590 N N . THR A 1 352 ? 78.621 7.259 40.862 1.00 119.15 276 THR A N 1
ATOM 2591 C CA . THR A 1 352 ? 79.365 7.243 39.595 1.00 117.82 276 THR A CA 1
ATOM 2592 C C . THR A 1 352 ? 79.663 8.692 39.152 1.00 122.50 276 THR A C 1
ATOM 2593 O O . THR A 1 352 ? 80.760 8.962 38.655 1.00 122.52 276 THR A O 1
ATOM 2597 N N . PHE A 1 353 ? 78.692 9.615 39.338 1.00 119.74 277 PHE A N 1
ATOM 2598 C CA . PHE A 1 353 ? 78.869 11.023 38.978 1.00 120.49 277 PHE A CA 1
ATOM 2599 C C . PHE A 1 353 ? 79.864 11.682 39.943 1.00 128.97 277 PHE A C 1
ATOM 2600 O O . PHE A 1 353 ? 80.706 12.462 39.494 1.00 129.26 277 PHE A O 1
ATOM 2608 N N . LEU A 1 354 ? 79.791 11.340 41.254 1.00 128.65 278 LEU A N 1
ATOM 2609 C CA . LEU A 1 354 ? 80.724 11.846 42.269 1.00 132.11 278 LEU A CA 1
ATOM 2610 C C . LEU A 1 354 ? 82.133 11.326 41.997 1.00 138.72 278 LEU A C 1
ATOM 2611 O O . LEU A 1 354 ? 83.099 12.072 42.175 1.00 140.41 278 LEU A O 1
ATOM 2616 N N . ASP A 1 355 ? 82.241 10.051 41.539 1.00 135.32 279 ASP A N 1
ATOM 2617 C CA . ASP A 1 355 ? 83.500 9.404 41.154 1.00 136.67 279 ASP A CA 1
ATOM 2618 C C . ASP A 1 355 ? 84.151 10.152 39.993 1.00 142.34 279 ASP A C 1
ATOM 2619 O O . ASP A 1 355 ? 85.355 10.408 40.031 1.00 144.07 279 ASP A O 1
ATOM 2624 N N . ALA A 1 356 ? 83.343 10.509 38.971 1.00 138.01 280 ALA A N 1
ATOM 2625 C CA . ALA A 1 356 ? 83.778 11.247 37.787 1.00 138.01 280 ALA A CA 1
ATOM 2626 C C . ALA A 1 356 ? 84.352 12.616 38.167 1.00 145.57 280 ALA A C 1
ATOM 2627 O O . ALA A 1 356 ? 85.371 13.016 37.607 1.00 146.49 280 ALA A O 1
ATOM 2629 N N . LEU A 1 357 ? 83.723 13.308 39.149 1.00 143.83 281 LEU A N 1
ATOM 2630 C CA . LEU A 1 357 ? 84.175 14.615 39.644 1.00 146.38 281 LEU A CA 1
ATOM 2631 C C . LEU A 1 357 ? 85.516 14.486 40.382 1.00 153.60 281 LEU A C 1
ATOM 2632 O O . LEU A 1 357 ? 86.336 15.400 40.304 1.00 155.43 281 LEU A O 1
ATOM 2637 N N . ALA A 1 358 ? 85.755 13.335 41.052 1.00 150.59 282 ALA A N 1
ATOM 2638 C CA . ALA A 1 358 ? 87.015 13.061 41.743 1.00 153.63 282 ALA A CA 1
ATOM 2639 C C . ALA A 1 358 ? 88.164 12.927 40.730 1.00 158.49 282 ALA A C 1
ATOM 2640 O O . ALA A 1 358 ? 89.241 13.478 40.967 1.00 161.08 282 ALA A O 1
ATOM 2642 N N . TRP A 1 359 ? 87.916 12.244 39.578 1.00 152.57 283 TRP A N 1
ATOM 2643 C CA . TRP A 1 359 ? 88.909 12.090 38.508 1.00 152.76 283 TRP A CA 1
ATOM 2644 C C . TRP A 1 359 ? 89.143 13.417 37.770 1.00 159.10 283 TRP A C 1
ATOM 2645 O O . TRP A 1 359 ? 90.249 13.645 37.276 1.00 160.69 283 TRP A O 1
ATOM 2656 N N . MET A 1 360 ? 88.116 14.290 37.705 1.00 155.54 284 MET A N 1
ATOM 2657 C CA . MET A 1 360 ? 88.216 15.612 37.071 1.00 156.54 284 MET A CA 1
ATOM 2658 C C . MET A 1 360 ? 88.969 16.614 37.967 1.00 165.51 284 MET A C 1
ATOM 2659 O O . MET A 1 360 ? 89.323 17.704 37.509 1.00 166.54 284 MET A O 1
ATOM 2664 N N . GLY A 1 361 ? 89.199 16.235 39.223 1.00 164.57 285 GLY A N 1
ATOM 2665 C CA . GLY A 1 361 ? 89.892 17.063 40.202 1.00 168.55 285 GLY A CA 1
ATOM 2666 C C . GLY A 1 361 ? 88.982 18.007 40.957 1.00 173.59 285 GLY A C 1
ATOM 2667 O O . GLY A 1 361 ? 89.462 18.890 41.672 1.00 176.22 285 GLY A O 1
ATOM 2668 N N . VAL A 1 362 ? 87.660 17.821 40.804 1.00 167.67 286 VAL A N 1
ATOM 2669 C CA . VAL A 1 362 ? 86.631 18.628 41.462 1.00 167.53 286 VAL A CA 1
ATOM 2670 C C . VAL A 1 362 ? 86.556 18.207 42.937 1.00 173.05 286 VAL A C 1
ATOM 2671 O O . VAL A 1 362 ? 86.576 19.070 43.816 1.00 175.11 286 VAL A O 1
ATOM 2675 N N . ILE A 1 363 ? 86.502 16.882 43.201 1.00 169.14 287 ILE A N 1
ATOM 2676 C CA . ILE A 1 363 ? 86.453 16.346 44.561 1.00 170.89 287 ILE A CA 1
ATOM 2677 C C . ILE A 1 363 ? 87.866 15.931 44.967 1.00 178.32 287 ILE A C 1
ATOM 2678 O O . ILE A 1 363 ? 88.452 15.016 44.372 1.00 177.19 287 ILE A O 1
ATOM 2683 N N . ASN A 1 364 ? 88.391 16.629 45.995 1.00 179.11 288 ASN A N 1
ATOM 2684 C CA . ASN A 1 364 ? 89.729 16.471 46.566 1.00 183.12 288 ASN A CA 1
ATOM 2685 C C . ASN A 1 364 ? 89.692 15.771 47.941 1.00 189.16 288 ASN A C 1
ATOM 2686 O O . ASN A 1 364 ? 90.689 15.155 48.329 1.00 190.66 288 ASN A O 1
ATOM 2691 N N . SER A 1 365 ? 88.566 15.891 48.684 1.00 184.95 289 SER A N 1
ATOM 2692 C CA . SER A 1 365 ? 88.403 15.266 50.003 1.00 186.00 289 SER A CA 1
ATOM 2693 C C . SER A 1 365 ? 88.292 13.747 49.852 1.00 187.33 289 SER A C 1
ATOM 2694 O O . SER A 1 365 ? 87.386 13.266 49.175 1.00 182.84 289 SER A O 1
ATOM 2696 N N . CYS A 1 366 ? 89.241 12.999 50.449 1.00 186.11 290 CYS A N 1
ATOM 2697 C CA . CYS A 1 366 ? 89.313 11.537 50.348 1.00 184.17 290 CYS A CA 1
ATOM 2698 C C . CYS A 1 366 ? 88.233 10.872 51.227 1.00 186.61 290 CYS A C 1
ATOM 2699 O O . CYS A 1 366 ? 87.910 9.704 50.988 1.00 183.87 290 CYS A O 1
ATOM 2702 N N . GLU A 1 367 ? 87.688 11.600 52.235 1.00 184.92 291 GLU A N 1
ATOM 2703 C CA . GLU A 1 367 ? 86.635 11.090 53.121 1.00 184.08 291 GLU A CA 1
ATOM 2704 C C . GLU A 1 367 ? 85.404 10.684 52.305 1.00 183.77 291 GLU A C 1
ATOM 2705 O O . GLU A 1 367 ? 84.942 9.550 52.449 1.00 182.26 291 GLU A O 1
ATOM 2711 N N . VAL A 1 368 ? 84.909 11.575 51.411 1.00 177.99 292 VAL A N 1
ATOM 2712 C CA . VAL A 1 368 ? 83.743 11.291 50.558 1.00 173.64 292 VAL A CA 1
ATOM 2713 C C . VAL A 1 368 ? 84.126 10.238 49.479 1.00 174.34 292 VAL A C 1
ATOM 2714 O O . VAL A 1 368 ? 83.246 9.511 49.022 1.00 171.14 292 VAL A O 1
ATOM 2718 N N . ILE A 1 369 ? 85.428 10.142 49.107 1.00 171.84 293 ILE A N 1
ATOM 2719 C CA . ILE A 1 369 ? 85.930 9.158 48.132 1.00 169.96 293 ILE A CA 1
ATOM 2720 C C . ILE A 1 369 ? 85.892 7.752 48.785 1.00 173.50 293 ILE A C 1
ATOM 2721 O O . ILE A 1 369 ? 85.574 6.771 48.105 1.00 171.03 293 ILE A O 1
ATOM 2726 N N . ALA A 1 370 ? 86.178 7.670 50.105 1.00 171.98 294 ALA A N 1
ATOM 2727 C CA . ALA A 1 370 ? 86.142 6.418 50.872 1.00 172.10 294 ALA A CA 1
ATOM 2728 C C . ALA A 1 370 ? 84.698 5.912 51.031 1.00 172.36 294 ALA A C 1
ATOM 2729 O O . ALA A 1 370 ? 84.470 4.699 51.030 1.00 171.05 294 ALA A O 1
ATOM 2731 N N . VAL A 1 371 ? 83.730 6.855 51.148 1.00 167.02 295 VAL A N 1
ATOM 2732 C CA . VAL A 1 371 ? 82.289 6.590 51.266 1.00 164.41 295 VAL A CA 1
ATOM 2733 C C . VAL A 1 371 ? 81.815 5.894 49.978 1.00 163.85 295 VAL A C 1
ATOM 2734 O O . VAL A 1 371 ? 81.194 4.836 50.067 1.00 162.47 295 VAL A O 1
ATOM 2738 N N . ILE A 1 372 ? 82.168 6.456 48.790 1.00 157.91 296 ILE A N 1
ATOM 2739 C CA . ILE A 1 372 ? 81.823 5.913 47.463 1.00 154.26 296 ILE A CA 1
ATOM 2740 C C . ILE A 1 372 ? 82.260 4.435 47.371 1.00 158.11 296 ILE A C 1
ATOM 2741 O O . ILE A 1 372 ? 81.456 3.598 46.965 1.00 155.71 296 ILE A O 1
ATOM 2746 N N . ASP A 1 373 ? 83.511 4.123 47.785 1.00 157.08 297 ASP A N 1
ATOM 2747 C CA . ASP A 1 373 ?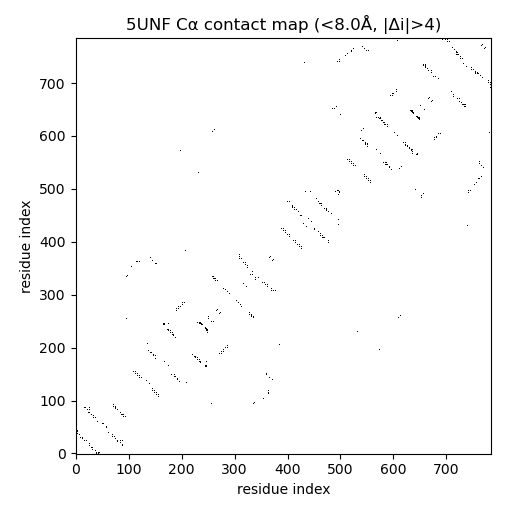 84.086 2.772 47.722 1.00 157.20 297 ASP A CA 1
ATOM 2748 C C . ASP A 1 373 ? 83.263 1.741 48.502 1.00 160.71 297 ASP A C 1
ATOM 2749 O O . ASP A 1 373 ? 83.052 0.648 47.984 1.00 158.97 297 ASP A O 1
ATOM 2754 N N . LEU A 1 374 ? 82.829 2.060 49.740 1.00 158.63 298 LEU A N 1
ATOM 2755 C CA . LEU A 1 374 ? 82.095 1.084 50.543 1.00 158.78 298 LEU A CA 1
ATOM 2756 C C . LEU A 1 374 ? 80.598 1.085 50.161 1.00 159.42 298 LEU A C 1
ATOM 2757 O O . LEU A 1 374 ? 79.943 0.059 50.336 1.00 158.62 298 LEU A O 1
ATOM 2762 N N . ALA A 1 375 ? 80.071 2.212 49.633 1.00 153.90 299 ALA A N 1
ATOM 2763 C CA . ALA A 1 375 ? 78.654 2.330 49.265 1.00 151.27 299 ALA A CA 1
ATOM 2764 C C . ALA A 1 375 ? 78.380 1.808 47.839 1.00 151.48 299 ALA A C 1
ATOM 2765 O O . ALA A 1 375 ? 77.218 1.591 47.489 1.00 149.67 299 ALA A O 1
ATOM 2767 N N . LEU A 1 376 ? 79.438 1.605 47.030 1.00 146.63 300 LEU A N 1
ATOM 2768 C CA . LEU A 1 376 ? 79.327 1.137 45.647 1.00 143.55 300 LEU A CA 1
ATOM 2769 C C . LEU A 1 376 ? 78.866 -0.355 45.566 1.00 145.35 300 LEU A C 1
ATOM 2770 O O . LEU A 1 376 ? 77.956 -0.614 44.779 1.00 143.07 300 LEU A O 1
ATOM 2772 N N . PRO A 1 377 ? 79.408 -1.346 46.340 1.00 142.27 301 PRO A N 1
ATOM 2773 C CA . PRO A 1 377 ? 78.909 -2.734 46.195 1.00 141.05 301 PRO A CA 1
ATOM 2774 C C . PRO A 1 377 ? 77.416 -2.868 46.508 1.00 142.47 301 PRO A C 1
ATOM 2775 O O . PRO A 1 377 ? 76.746 -3.710 45.912 1.00 140.50 301 PRO A O 1
ATOM 2779 N N . PHE A 1 378 ? 76.893 -2.025 47.423 1.00 139.10 302 PHE A N 1
ATOM 2780 C CA . PHE A 1 378 ? 75.477 -2.010 47.791 1.00 138.18 302 PHE A CA 1
ATOM 2781 C C . PHE A 1 378 ? 74.628 -1.373 46.686 1.00 137.65 302 PHE A C 1
ATOM 2782 O O . PHE A 1 378 ? 73.561 -1.898 46.365 1.00 135.93 302 PHE A O 1
ATOM 2790 N N . ALA A 1 379 ? 75.103 -0.244 46.105 1.00 132.14 303 ALA A N 1
ATOM 2791 C CA . ALA A 1 379 ? 74.415 0.483 45.037 1.00 129.14 303 ALA A CA 1
ATOM 2792 C C . ALA A 1 379 ? 74.312 -0.366 43.766 1.00 130.50 303 ALA A C 1
ATOM 2793 O O . ALA A 1 379 ? 73.332 -0.236 43.026 1.00 128.62 303 ALA A O 1
ATOM 2795 N N . ILE A 1 380 ? 75.323 -1.238 43.527 1.00 126.76 304 ILE A N 1
ATOM 2796 C CA . ILE A 1 380 ? 75.392 -2.178 42.398 1.00 124.72 304 ILE A CA 1
ATOM 2797 C C . ILE A 1 380 ? 74.315 -3.270 42.590 1.00 128.64 304 ILE A C 1
ATOM 2798 O O . ILE A 1 380 ? 73.690 -3.683 41.611 1.00 127.21 304 ILE A O 1
ATOM 2803 N N . LEU A 1 381 ? 74.077 -3.697 43.844 1.00 126.57 305 LEU A N 1
ATOM 2804 C CA . LEU A 1 381 ? 73.081 -4.721 44.157 1.00 126.79 305 LEU A CA 1
ATOM 2805 C C . LEU A 1 381 ? 71.657 -4.230 43.820 1.00 130.22 305 LEU A C 1
ATOM 2806 O O . LEU A 1 381 ? 70.875 -5.008 43.271 1.00 129.37 305 LEU A O 1
ATOM 2811 N N . LEU A 1 382 ? 71.334 -2.941 44.116 1.00 126.92 306 LEU A N 1
ATOM 2812 C CA . LEU A 1 382 ? 70.021 -2.346 43.820 1.00 125.91 306 LEU A CA 1
ATOM 2813 C C . LEU A 1 382 ? 69.743 -2.331 42.309 1.00 127.43 306 LEU A C 1
ATOM 2814 O O . LEU A 1 382 ? 68.585 -2.424 41.906 1.00 126.51 306 LEU A O 1
ATOM 2819 N N . GLY A 1 383 ? 70.801 -2.237 41.501 1.00 122.59 307 GLY A N 1
ATOM 2820 C CA . GLY A 1 383 ? 70.711 -2.298 40.046 1.00 120.06 307 GLY A CA 1
ATOM 2821 C C . GLY A 1 383 ? 70.189 -3.648 39.596 1.00 122.64 307 GLY A C 1
ATOM 2822 O O . GLY A 1 383 ? 69.273 -3.716 38.772 1.00 121.25 307 GLY A O 1
ATOM 2823 N N . PHE A 1 384 ? 70.739 -4.738 40.182 1.00 119.63 308 PHE A N 1
ATOM 2824 C CA . PHE A 1 384 ? 70.298 -6.116 39.930 1.00 119.47 308 PHE A CA 1
ATOM 2825 C C . PHE A 1 384 ? 68.919 -6.373 40.530 1.00 122.93 308 PHE A C 1
ATOM 2826 O O . PHE A 1 384 ? 68.186 -7.217 40.020 1.00 122.07 308 PHE A O 1
ATOM 2834 N N . THR A 1 385 ? 68.577 -5.659 41.626 1.00 120.17 309 THR A N 1
ATOM 2835 C CA . THR A 1 385 ? 67.298 -5.789 42.334 1.00 120.94 309 THR A CA 1
ATOM 2836 C C . THR A 1 385 ? 66.160 -5.274 41.423 1.00 122.72 309 THR A C 1
ATOM 2837 O O . THR A 1 385 ? 65.039 -5.765 41.532 1.00 123.06 309 THR A O 1
ATOM 2841 N N . ASN A 1 386 ? 66.463 -4.347 40.483 1.00 116.83 310 ASN A N 1
ATOM 2842 C CA . ASN A 1 386 ? 65.472 -3.844 39.521 1.00 114.86 310 ASN A CA 1
ATOM 2843 C C . ASN A 1 386 ? 64.976 -4.993 38.618 1.00 116.65 310 ASN A C 1
ATOM 2844 O O . ASN A 1 386 ? 63.825 -4.976 38.190 1.00 116.41 310 ASN A O 1
ATOM 2849 N N . SER A 1 387 ? 65.834 -6.013 38.382 1.00 111.77 311 SER A N 1
ATOM 2850 C CA . SER A 1 387 ? 65.507 -7.197 37.580 1.00 110.76 311 SER A CA 1
ATOM 2851 C C . SER A 1 387 ? 64.580 -8.153 38.359 1.00 114.40 311 SER A C 1
ATOM 2852 O O . SER A 1 387 ? 64.003 -9.065 37.761 1.00 113.64 311 SER A O 1
ATOM 2855 N N . CYS A 1 388 ? 64.442 -7.936 39.686 1.00 111.97 312 CYS A N 1
ATOM 2856 C CA . CYS A 1 388 ? 63.547 -8.702 40.566 1.00 113.78 312 CYS A CA 1
ATOM 2857 C C . CYS A 1 388 ? 62.176 -8.042 40.593 1.00 117.92 312 CYS A C 1
ATOM 2858 O O . CYS A 1 388 ? 61.174 -8.708 40.849 1.00 119.17 312 CYS A O 1
ATOM 2861 N N . VAL A 1 389 ? 62.149 -6.715 40.358 1.00 112.86 313 VAL A N 1
ATOM 2862 C CA . VAL A 1 389 ? 60.954 -5.874 40.370 1.00 112.51 313 VAL A CA 1
ATOM 2863 C C . VAL A 1 389 ? 60.204 -6.003 39.028 1.00 115.60 313 VAL A C 1
ATOM 2864 O O . VAL A 1 389 ? 58.985 -6.158 39.046 1.00 116.03 313 VAL A O 1
ATOM 2868 N N . ASN A 1 390 ? 60.932 -5.947 37.880 1.00 111.21 314 ASN A N 1
ATOM 2869 C CA . ASN A 1 390 ? 60.389 -6.001 36.508 1.00 110.47 314 ASN A CA 1
ATOM 2870 C C . ASN A 1 390 ? 59.353 -7.163 36.290 1.00 117.32 314 ASN A C 1
ATOM 2871 O O . ASN A 1 390 ? 58.325 -6.877 35.676 1.00 117.14 314 ASN A O 1
ATOM 2876 N N . PRO A 1 391 ? 59.542 -8.433 36.749 1.00 115.99 315 PRO A N 1
ATOM 2877 C CA . PRO A 1 391 ? 58.516 -9.462 36.474 1.00 117.81 315 PRO A CA 1
ATOM 2878 C C . PRO A 1 391 ? 57.133 -9.094 37.047 1.00 124.25 315 PRO A C 1
ATOM 2879 O O . PRO A 1 391 ? 56.137 -9.208 36.325 1.00 124.95 315 PRO A O 1
ATOM 2883 N N . PHE A 1 392 ? 57.076 -8.625 38.318 1.00 121.30 316 PHE A N 1
ATOM 2884 C CA . PHE A 1 392 ? 55.836 -8.219 38.990 1.00 122.53 316 PHE A CA 1
ATOM 2885 C C . PHE A 1 392 ? 55.231 -6.966 38.350 1.00 124.35 316 PHE A C 1
ATOM 2886 O O . PHE A 1 392 ? 54.040 -6.929 38.058 1.00 125.14 316 PHE A O 1
ATOM 2894 N N . LEU A 1 393 ? 56.081 -5.958 38.120 1.00 118.40 317 LEU A N 1
ATOM 2895 C CA . LEU A 1 393 ? 55.790 -4.613 37.630 1.00 116.80 317 LEU A CA 1
ATOM 2896 C C . LEU A 1 393 ? 55.237 -4.575 36.170 1.00 119.57 317 LEU A C 1
ATOM 2897 O O . LEU A 1 393 ? 54.644 -3.559 35.795 1.00 118.40 317 LEU A O 1
ATOM 2902 N N . TYR A 1 394 ? 55.422 -5.645 35.358 1.00 116.37 318 TYR A N 1
ATOM 2903 C CA . TYR A 1 394 ? 54.962 -5.617 33.961 1.00 115.48 318 TYR A CA 1
ATOM 2904 C C . TYR A 1 394 ? 54.140 -6.858 33.563 1.00 122.87 318 TYR A C 1
ATOM 2905 O O . TYR A 1 394 ? 53.123 -6.697 32.894 1.00 122.95 318 TYR A O 1
ATOM 2914 N N . CYS A 1 395 ? 54.601 -8.080 33.897 1.00 122.07 319 CYS A N 1
ATOM 2915 C CA . CYS A 1 395 ? 53.910 -9.299 33.466 1.00 124.63 319 CYS A CA 1
ATOM 2916 C C . CYS A 1 395 ? 52.705 -9.598 34.365 1.00 134.09 319 CYS A C 1
ATOM 2917 O O . CYS A 1 395 ? 51.636 -9.918 33.840 1.00 135.35 319 CYS A O 1
ATOM 2920 N N . PHE A 1 396 ? 52.883 -9.563 35.699 1.00 133.57 320 PHE A N 1
ATOM 2921 C CA . PHE A 1 396 ? 51.822 -9.952 36.625 1.00 137.32 320 PHE A CA 1
ATOM 2922 C C . PHE A 1 396 ? 50.825 -8.784 36.863 1.00 144.86 320 PHE A C 1
ATOM 2923 O O . PHE A 1 396 ? 49.669 -8.909 36.452 1.00 146.36 320 PHE A O 1
ATOM 2931 N N . VAL A 1 397 ? 51.261 -7.669 37.506 1.00 142.31 321 VAL A N 1
ATOM 2932 C CA . VAL A 1 397 ? 50.395 -6.513 37.832 1.00 143.47 321 VAL A CA 1
ATOM 2933 C C . VAL A 1 397 ? 50.023 -5.750 36.519 1.00 147.44 321 VAL A C 1
ATOM 2934 O O . VAL A 1 397 ? 48.932 -5.179 36.432 1.00 148.10 321 VAL A O 1
ATOM 2938 N N . GLY A 1 398 ? 50.901 -5.806 35.517 1.00 143.06 322 GLY A N 1
ATOM 2939 C CA . GLY A 1 398 ? 50.696 -5.153 34.228 1.00 142.06 322 GLY A CA 1
ATOM 2940 C C . GLY A 1 398 ? 49.625 -5.758 33.337 1.00 149.19 322 GLY A C 1
ATOM 2941 O O . GLY A 1 398 ? 49.271 -5.162 32.316 1.00 148.07 322 GLY A O 1
ATOM 2942 N N . ASN A 1 399 ? 49.102 -6.948 33.702 1.00 149.39 323 ASN A N 1
ATOM 2943 C CA . ASN A 1 399 ? 48.040 -7.619 32.941 1.00 151.97 323 ASN A CA 1
ATOM 2944 C C . ASN A 1 399 ? 46.688 -6.907 33.172 1.00 158.70 323 ASN A C 1
ATOM 2945 O O . ASN A 1 399 ? 45.835 -6.903 32.280 1.00 159.38 323 ASN A O 1
ATOM 2950 N N . ARG A 1 400 ? 46.506 -6.300 34.369 1.00 156.24 324 ARG A N 1
ATOM 2951 C CA . ARG A 1 400 ? 45.291 -5.559 34.727 1.00 157.88 324 ARG A CA 1
ATOM 2952 C C . ARG A 1 400 ? 45.256 -4.201 34.016 1.00 160.07 324 ARG A C 1
ATOM 2953 O O . ARG A 1 400 ? 44.171 -3.674 33.763 1.00 161.01 324 ARG A O 1
ATOM 2961 N N . PHE A 1 401 ? 46.449 -3.643 33.685 1.00 154.02 325 PHE A N 1
ATOM 2962 C CA . PHE A 1 401 ? 46.614 -2.365 32.977 1.00 152.08 325 PHE A CA 1
ATOM 2963 C C . PHE A 1 401 ? 45.903 -2.426 31.617 1.00 158.73 325 PHE A C 1
ATOM 2964 O O . PHE A 1 401 ? 45.372 -1.421 31.157 1.00 158.25 325 PHE A O 1
ATOM 2972 N N . GLN A 1 402 ? 45.874 -3.626 31.004 1.00 157.73 326 GLN A N 1
ATOM 2973 C CA . GLN A 1 402 ? 45.224 -3.938 29.728 1.00 159.08 326 GLN A CA 1
ATOM 2974 C C . GLN A 1 402 ? 43.694 -3.793 29.832 1.00 167.02 326 GLN A C 1
ATOM 2975 O O . GLN A 1 402 ? 43.075 -3.168 28.970 1.00 166.53 326 GLN A O 1
ATOM 2981 N N . GLN A 1 403 ? 43.098 -4.393 30.881 1.00 167.32 327 GLN A N 1
ATOM 2982 C CA . GLN A 1 403 ? 41.655 -4.434 31.122 1.00 171.21 327 GLN A CA 1
ATOM 2983 C C . GLN A 1 403 ? 41.116 -3.078 31.631 1.00 176.48 327 GLN A C 1
ATOM 2984 O O . GLN A 1 403 ? 40.013 -2.687 31.245 1.00 177.97 327 GLN A O 1
ATOM 2990 N N . LYS A 1 404 ? 41.880 -2.383 32.501 1.00 172.24 328 LYS A N 1
ATOM 2991 C CA . LYS A 1 404 ? 41.481 -1.115 33.124 1.00 172.79 328 LYS A CA 1
ATOM 2992 C C . LYS A 1 404 ? 41.685 0.082 32.165 1.00 175.60 328 LYS A C 1
ATOM 2993 O O . LYS A 1 404 ? 41.081 1.136 32.385 1.00 175.56 328 LYS A O 1
ATOM 2999 N N . LEU A 1 405 ? 42.478 -0.094 31.091 1.00 171.00 329 LEU A N 1
ATOM 3000 C CA . LEU A 1 405 ? 42.691 0.956 30.091 1.00 169.36 329 LEU A CA 1
ATOM 3001 C C . LEU A 1 405 ? 41.549 0.922 29.058 1.00 176.87 329 LEU A C 1
ATOM 3002 O O . LEU A 1 405 ? 41.155 1.970 28.540 1.00 176.08 329 LEU A O 1
ATOM 3007 N N . ARG A 1 406 ? 41.002 -0.282 28.787 1.00 177.05 330 ARG A N 1
ATOM 3008 C CA . ARG A 1 406 ? 39.876 -0.473 27.871 1.00 179.89 330 ARG A CA 1
ATOM 3009 C C . ARG A 1 406 ? 38.557 -0.065 28.554 1.00 188.35 330 ARG A C 1
ATOM 3010 O O . ARG A 1 406 ? 37.583 0.236 27.863 1.00 189.85 330 ARG A O 1
ATOM 3012 N N . SER A 1 407 ? 38.532 -0.050 29.910 1.00 186.65 331 SER A N 1
ATOM 3013 C CA . SER A 1 407 ? 37.362 0.337 30.709 1.00 189.94 331 SER A CA 1
ATOM 3014 C C . SER A 1 407 ? 37.147 1.856 30.675 1.00 193.59 331 SER A C 1
ATOM 3015 O O . SER A 1 407 ? 36.006 2.301 30.532 1.00 195.71 331 SER A O 1
ATOM 3018 N N . VAL A 1 408 ? 38.238 2.647 30.799 1.00 187.35 332 VAL A N 1
ATOM 3019 C CA . VAL A 1 408 ? 38.173 4.115 30.773 1.00 186.37 332 VAL A CA 1
ATOM 3020 C C . VAL A 1 408 ? 37.931 4.598 29.320 1.00 190.09 332 VAL A C 1
ATOM 3021 O O . VAL A 1 408 ? 37.324 5.654 29.129 1.00 189.93 332 VAL A O 1
ATOM 3025 N N . PHE A 1 409 ? 38.382 3.815 28.314 1.00 186.42 333 PHE A N 1
ATOM 3026 C CA . PHE A 1 409 ? 38.219 4.140 26.893 1.00 185.95 333 PHE A CA 1
ATOM 3027 C C . PHE A 1 409 ? 36.797 3.781 26.410 1.00 193.55 333 PHE A C 1
ATOM 3028 O O . PHE A 1 409 ? 36.128 4.636 25.826 1.00 193.98 333 PHE A O 1
ATOM 3030 N N . ARG A 1 410 ? 36.343 2.523 26.675 1.00 192.40 334 ARG A N 1
ATOM 3031 C CA . ARG A 1 410 ? 35.026 1.961 26.319 1.00 225.19 334 ARG A CA 1
ATOM 3032 C C . ARG A 1 410 ? 34.746 2.115 24.814 1.00 237.68 334 ARG A C 1
ATOM 3033 O O . ARG A 1 410 ? 33.885 1.427 24.268 1.00 208.72 334 ARG A O 1
ATOM 3035 N N . ALA B 1 1 ? 45.030 41.773 -2.640 1.00 110.43 1001 ALA B N 1
ATOM 3036 C CA . ALA B 1 1 ? 44.277 41.103 -3.699 1.00 108.88 1001 ALA B CA 1
ATOM 3037 C C . ALA B 1 1 ? 44.954 39.775 -4.118 1.00 110.45 1001 ALA B C 1
ATOM 3038 O O . ALA B 1 1 ? 44.320 38.948 -4.785 1.00 109.38 1001 ALA B O 1
ATOM 3040 N N . ASP B 1 2 ? 46.230 39.573 -3.713 1.00 106.27 1002 ASP B N 1
ATOM 3041 C CA . ASP B 1 2 ? 47.017 38.361 -3.985 1.00 105.13 1002 ASP B CA 1
ATOM 3042 C C . ASP B 1 2 ? 46.491 37.182 -3.154 1.00 103.46 1002 ASP B C 1
ATOM 3043 O O . ASP B 1 2 ? 46.004 37.399 -2.044 1.00 101.54 1002 ASP B O 1
ATOM 3048 N N . LEU B 1 3 ? 46.601 35.938 -3.682 1.00 97.57 1003 LEU B N 1
ATOM 3049 C CA . LEU B 1 3 ? 46.114 34.715 -3.018 1.00 92.83 1003 LEU B CA 1
ATOM 3050 C C . LEU B 1 3 ? 46.880 34.431 -1.700 1.00 94.06 1003 LEU B C 1
ATOM 3051 O O . LEU B 1 3 ? 46.254 34.075 -0.702 1.00 89.98 1003 LEU B O 1
ATOM 3056 N N . GLU B 1 4 ? 48.215 34.591 -1.705 1.00 93.76 1004 GLU B N 1
ATOM 3057 C CA . GLU B 1 4 ? 49.075 34.371 -0.536 1.00 94.01 1004 GLU B CA 1
ATOM 3058 C C . GLU B 1 4 ? 48.745 35.380 0.588 1.00 97.74 1004 GLU B C 1
ATOM 3059 O O . GLU B 1 4 ? 48.688 34.999 1.761 1.00 96.26 1004 GLU B O 1
ATOM 3065 N N . ASP B 1 5 ? 48.523 36.658 0.213 1.00 95.67 1005 ASP B N 1
ATOM 3066 C CA . ASP B 1 5 ? 48.221 37.764 1.123 1.00 95.90 1005 ASP B CA 1
ATOM 3067 C C . ASP B 1 5 ? 46.796 37.650 1.681 1.00 96.79 1005 ASP B C 1
ATOM 3068 O O . ASP B 1 5 ? 46.562 38.085 2.811 1.00 96.48 1005 ASP B O 1
ATOM 3073 N N . ASN B 1 6 ? 45.851 37.062 0.900 1.00 91.09 1006 ASN B N 1
ATOM 3074 C CA . ASN B 1 6 ? 44.473 36.814 1.338 1.00 87.52 1006 ASN B CA 1
ATOM 3075 C C . ASN B 1 6 ? 44.444 35.683 2.352 1.00 90.68 1006 ASN B C 1
ATOM 3076 O O . ASN B 1 6 ? 43.681 35.772 3.313 1.00 88.94 1006 ASN B O 1
ATOM 3081 N N . TRP B 1 7 ? 45.298 34.638 2.174 1.00 88.98 1007 TRP B N 1
ATOM 3082 C CA . TRP B 1 7 ? 45.400 33.555 3.156 1.00 88.52 1007 TRP B CA 1
ATOM 3083 C C . TRP B 1 7 ? 46.049 34.070 4.436 1.00 93.22 1007 TRP B C 1
ATOM 3084 O O . TRP B 1 7 ? 45.733 33.575 5.517 1.00 92.14 1007 TRP B O 1
ATOM 3095 N N . GLU B 1 8 ? 46.906 35.098 4.323 1.00 91.92 1008 GLU B N 1
ATOM 3096 C CA . GLU B 1 8 ? 47.522 35.730 5.481 1.00 94.26 1008 GLU B CA 1
ATOM 3097 C C . GLU B 1 8 ? 46.443 36.516 6.242 1.00 97.07 1008 GLU B C 1
ATOM 3098 O O . GLU B 1 8 ? 46.401 36.453 7.468 1.00 97.63 1008 GLU B O 1
ATOM 3104 N N . THR B 1 9 ? 45.515 37.173 5.504 1.00 91.81 1009 THR B N 1
ATOM 3105 C CA . THR B 1 9 ? 44.393 37.930 6.073 1.00 90.72 1009 THR B CA 1
ATOM 3106 C C . THR B 1 9 ? 43.420 36.947 6.764 1.00 91.14 1009 THR B C 1
ATOM 3107 O O . THR B 1 9 ? 42.895 37.258 7.834 1.00 91.31 1009 THR B O 1
ATOM 3111 N N . LEU B 1 10 ? 43.213 35.753 6.162 1.00 84.69 1010 LEU B N 1
ATOM 3112 C CA . LEU B 1 10 ? 42.342 34.707 6.712 1.00 81.77 1010 LEU B CA 1
ATOM 3113 C C . LEU B 1 10 ? 42.934 34.100 7.976 1.00 85.05 1010 LEU B C 1
ATOM 3114 O O . LEU B 1 10 ? 42.199 33.874 8.932 1.00 84.54 1010 LEU B O 1
ATOM 3119 N N . ASN B 1 11 ? 44.255 33.842 7.981 1.00 81.87 1011 ASN B N 1
ATOM 3120 C CA . ASN B 1 11 ? 44.935 33.206 9.103 1.00 82.49 1011 ASN B CA 1
ATOM 3121 C C . ASN B 1 11 ? 45.217 34.208 10.237 1.00 87.72 1011 ASN B C 1
ATOM 3122 O O . ASN B 1 11 ? 45.187 33.796 11.393 1.00 87.98 1011 ASN B O 1
ATOM 3127 N N . ASP B 1 12 ? 45.460 35.500 9.936 1.00 86.00 1012 ASP B N 1
ATOM 3128 C CA . ASP B 1 12 ? 45.690 36.490 10.998 1.00 89.75 1012 ASP B CA 1
ATOM 3129 C C . ASP B 1 12 ? 44.370 36.789 11.750 1.00 92.85 1012 ASP B C 1
ATOM 3130 O O . ASP B 1 12 ? 44.389 36.874 12.981 1.00 95.01 1012 ASP B O 1
ATOM 3135 N N . ASN B 1 13 ? 43.228 36.899 11.014 1.00 85.83 1013 ASN B N 1
ATOM 3136 C CA . ASN B 1 13 ? 41.897 37.143 11.590 1.00 84.34 1013 ASN B CA 1
ATOM 3137 C C . ASN B 1 13 ? 41.351 35.898 12.296 1.00 85.86 1013 ASN B C 1
ATOM 3138 O O . ASN B 1 13 ? 40.549 36.036 13.215 1.00 86.38 1013 ASN B O 1
ATOM 3143 N N . LEU B 1 14 ? 41.791 34.698 11.891 1.00 80.79 1014 LEU B N 1
ATOM 3144 C CA . LEU B 1 14 ? 41.377 33.444 12.528 1.00 79.98 1014 LEU B CA 1
ATOM 3145 C C . LEU B 1 14 ? 41.996 33.355 13.937 1.00 87.83 1014 LEU B C 1
ATOM 3146 O O . LEU B 1 14 ? 41.371 32.814 14.851 1.00 88.55 1014 LEU B O 1
ATOM 3151 N N . LYS B 1 15 ? 43.212 33.933 14.108 1.00 87.17 1015 LYS B N 1
ATOM 3152 C CA . LYS B 1 15 ? 43.926 34.025 15.384 1.00 91.52 1015 LYS B CA 1
ATOM 3153 C C . LYS B 1 15 ? 43.222 35.002 16.322 1.00 98.24 1015 LYS B C 1
ATOM 3154 O O . LYS B 1 15 ? 43.195 34.768 17.531 1.00 101.55 1015 LYS B O 1
ATOM 3160 N N . VAL B 1 16 ? 42.663 36.105 15.763 1.00 93.56 1016 VAL B N 1
ATOM 3161 C CA . VAL B 1 16 ? 41.929 37.147 16.501 1.00 95.79 1016 VAL B CA 1
ATOM 3162 C C . VAL B 1 16 ? 40.702 36.508 17.192 1.00 98.21 1016 VAL B C 1
ATOM 3163 O O . VAL B 1 16 ? 40.481 36.760 18.377 1.00 102.09 1016 VAL B O 1
ATOM 3167 N N . ILE B 1 17 ? 39.953 35.646 16.457 1.00 89.09 1017 ILE B N 1
ATOM 3168 C CA . ILE B 1 17 ? 38.755 34.937 16.932 1.00 87.52 1017 ILE B CA 1
ATOM 3169 C C . ILE B 1 17 ? 39.096 34.091 18.182 1.00 95.96 1017 ILE B C 1
ATOM 3170 O O . ILE B 1 17 ? 38.346 34.133 19.157 1.00 97.94 1017 ILE B O 1
ATOM 3175 N N . GLU B 1 18 ? 40.226 33.349 18.154 1.00 94.48 1018 GLU B N 1
ATOM 3176 C CA . GLU B 1 18 ? 40.674 32.494 19.269 1.00 98.32 1018 GLU B CA 1
ATOM 3177 C C . GLU B 1 18 ? 40.915 33.299 20.548 1.00 107.91 1018 GLU B C 1
ATOM 3178 O O . GLU B 1 18 ? 40.554 32.842 21.634 1.00 110.66 1018 GLU B O 1
ATOM 3184 N N . LYS B 1 19 ? 41.536 34.489 20.413 1.00 106.75 1019 LYS B N 1
ATOM 3185 C CA . LYS B 1 19 ? 41.897 35.361 21.533 1.00 113.10 1019 LYS B CA 1
ATOM 3186 C C . LYS B 1 19 ? 40.875 36.510 21.721 1.00 118.11 1019 LYS B C 1
ATOM 3187 O O . LYS B 1 19 ? 41.153 37.456 22.465 1.00 123.29 1019 LYS B O 1
ATOM 3193 N N . ALA B 1 20 ? 39.693 36.409 21.083 1.00 110.18 1020 ALA B N 1
ATOM 3194 C CA . ALA B 1 20 ? 38.652 37.433 21.183 1.00 111.08 1020 ALA B CA 1
ATOM 3195 C C . ALA B 1 20 ? 37.926 37.357 22.520 1.00 119.88 1020 ALA B C 1
ATOM 3196 O O . ALA B 1 20 ? 37.725 36.267 23.064 1.00 119.37 1020 ALA B O 1
ATOM 3198 N N . ASP B 1 21 ? 37.529 38.529 23.039 1.00 121.48 1021 ASP B N 1
ATOM 3199 C CA . ASP B 1 21 ? 36.823 38.677 24.309 1.00 127.19 1021 ASP B CA 1
ATOM 3200 C C . ASP B 1 21 ? 35.321 38.812 24.077 1.00 129.79 1021 ASP B C 1
ATOM 3201 O O . ASP B 1 21 ? 34.536 38.103 24.712 1.00 130.16 1021 ASP B O 1
ATOM 3206 N N . ASN B 1 22 ? 34.925 39.719 23.153 1.00 124.80 1022 ASN B N 1
ATOM 3207 C CA . ASN B 1 22 ? 33.527 40.024 22.837 1.00 123.68 1022 ASN B CA 1
ATOM 3208 C C . ASN B 1 22 ? 33.142 39.552 21.408 1.00 119.71 1022 ASN B C 1
ATOM 3209 O O . ASN B 1 22 ? 34.013 39.240 20.591 1.00 115.57 1022 ASN B O 1
ATOM 3214 N N . ALA B 1 23 ? 31.817 39.499 21.137 1.00 114.58 1023 ALA B N 1
ATOM 3215 C CA . ALA B 1 23 ? 31.215 39.072 19.868 1.00 108.59 1023 ALA B CA 1
ATOM 3216 C C . ALA B 1 23 ? 31.527 40.046 18.733 1.00 109.69 1023 ALA B C 1
ATOM 3217 O O . ALA B 1 23 ? 31.537 39.633 17.574 1.00 104.81 1023 ALA B O 1
ATOM 3219 N N . ALA B 1 24 ? 31.772 41.334 19.060 1.00 109.88 1024 ALA B N 1
ATOM 3220 C CA . ALA B 1 24 ? 32.107 42.369 18.079 1.00 109.01 1024 ALA B CA 1
ATOM 3221 C C . ALA B 1 24 ? 33.489 42.114 17.461 1.00 109.42 1024 ALA B C 1
ATOM 3222 O O . ALA B 1 24 ? 33.666 42.375 16.272 1.00 106.83 1024 ALA B O 1
ATOM 3224 N N . GLN B 1 25 ? 34.456 41.582 18.257 1.00 105.79 1025 GLN B N 1
ATOM 3225 C CA . GLN B 1 25 ? 35.801 41.228 17.774 1.00 102.92 1025 GLN B CA 1
ATOM 3226 C C . GLN B 1 25 ? 35.723 40.070 16.784 1.00 99.87 1025 GLN B C 1
ATOM 3227 O O . GLN B 1 25 ? 36.402 40.096 15.755 1.00 96.95 1025 GLN B O 1
ATOM 3233 N N . VAL B 1 26 ? 34.877 39.058 17.101 1.00 93.90 1026 VAL B N 1
ATOM 3234 C CA . VAL B 1 26 ? 34.642 37.860 16.286 1.00 88.22 1026 VAL B CA 1
ATOM 3235 C C . VAL B 1 26 ? 33.957 38.279 14.971 1.00 89.14 1026 VAL B C 1
ATOM 3236 O O . VAL B 1 26 ? 34.421 37.892 13.900 1.00 85.76 1026 VAL B O 1
ATOM 3240 N N . LYS B 1 27 ? 32.882 39.101 15.062 1.00 87.36 1027 LYS B N 1
ATOM 3241 C CA . LYS B 1 27 ? 32.115 39.605 13.916 1.00 86.25 1027 LYS B CA 1
ATOM 3242 C C . LYS B 1 27 ? 33.024 40.390 12.950 1.00 90.56 1027 LYS B C 1
ATOM 3243 O O . LYS B 1 27 ? 32.985 40.139 11.744 1.00 87.21 1027 LYS B O 1
ATOM 3249 N N . ASP B 1 28 ? 33.849 41.319 13.491 1.00 91.51 1028 ASP B N 1
ATOM 3250 C CA . ASP B 1 28 ? 34.787 42.153 12.727 1.00 93.07 1028 ASP B CA 1
ATOM 3251 C C . ASP B 1 28 ? 35.791 41.282 11.955 1.00 94.16 1028 ASP B C 1
ATOM 3252 O O . ASP B 1 28 ? 35.952 41.473 10.748 1.00 93.02 1028 ASP B O 1
ATOM 3257 N N . ALA B 1 29 ? 36.434 40.310 12.646 1.00 89.11 1029 ALA B N 1
ATOM 3258 C CA . ALA B 1 29 ? 37.407 39.391 12.059 1.00 86.00 1029 ALA B CA 1
ATOM 3259 C C . ALA B 1 29 ? 36.777 38.557 10.927 1.00 85.98 1029 ALA B C 1
ATOM 3260 O O . ALA B 1 29 ? 37.372 38.473 9.856 1.00 84.93 1029 ALA B O 1
ATOM 3262 N N . LEU B 1 30 ? 35.562 37.993 11.146 1.00 80.55 1030 LEU B N 1
ATOM 3263 C CA . LEU B 1 30 ? 34.829 37.179 10.159 1.00 77.45 1030 LEU B CA 1
ATOM 3264 C C . LEU B 1 30 ? 34.388 37.993 8.934 1.00 81.86 1030 LEU B C 1
ATOM 3265 O O . LEU B 1 30 ? 34.260 37.424 7.848 1.00 79.55 1030 LEU B O 1
ATOM 3270 N N . THR B 1 31 ? 34.112 39.302 9.111 1.00 81.38 1031 THR B N 1
ATOM 3271 C CA . THR B 1 31 ? 33.706 40.191 8.015 1.00 82.03 1031 THR B CA 1
ATOM 3272 C C . THR B 1 31 ? 34.907 40.404 7.079 1.00 84.86 1031 THR B C 1
ATOM 3273 O O . THR B 1 31 ? 34.748 40.400 5.854 1.00 83.69 1031 THR B O 1
ATOM 3277 N N . LYS B 1 32 ? 36.110 40.558 7.671 1.00 81.76 1032 LYS B N 1
ATOM 3278 C CA . LYS B 1 32 ? 37.369 40.727 6.944 1.00 81.81 1032 LYS B CA 1
ATOM 3279 C C . LYS B 1 32 ? 37.725 39.436 6.225 1.00 82.50 1032 LYS B C 1
ATOM 3280 O O . LYS B 1 32 ? 38.253 39.479 5.115 1.00 82.40 1032 LYS B O 1
ATOM 3286 N N . MET B 1 33 ? 37.406 38.287 6.856 1.00 76.67 1033 MET B N 1
ATOM 3287 C CA . MET B 1 33 ? 37.658 36.948 6.318 1.00 73.80 1033 MET B CA 1
ATOM 3288 C C . MET B 1 33 ? 36.742 36.631 5.141 1.00 76.11 1033 MET B C 1
ATOM 3289 O O . MET B 1 33 ? 37.210 36.031 4.175 1.00 75.12 1033 MET B O 1
ATOM 3294 N N . ARG B 1 34 ? 35.438 37.015 5.217 1.00 72.10 1034 ARG B N 1
ATOM 3295 C CA . ARG B 1 34 ? 34.484 36.756 4.134 1.00 71.19 1034 ARG B CA 1
ATOM 3296 C C . ARG B 1 34 ? 34.906 37.533 2.875 1.00 77.16 1034 ARG B C 1
ATOM 3297 O O . ARG B 1 34 ? 34.773 37.021 1.761 1.00 77.33 1034 ARG B O 1
ATOM 3305 N N . ALA B 1 35 ? 35.454 38.746 3.070 1.00 75.23 1035 ALA B N 1
ATOM 3306 C CA . ALA B 1 35 ? 35.961 39.589 1.997 1.00 77.51 1035 ALA B CA 1
ATOM 3307 C C . ALA B 1 35 ? 37.213 38.969 1.363 1.00 81.15 1035 ALA B C 1
ATOM 3308 O O . ALA B 1 35 ? 37.317 38.930 0.137 1.00 81.72 1035 ALA B O 1
ATOM 3310 N N . ALA B 1 36 ? 38.141 38.451 2.201 1.00 76.71 1036 ALA B N 1
ATOM 3311 C CA . ALA B 1 36 ? 39.394 37.832 1.764 1.00 76.37 1036 ALA B CA 1
ATOM 3312 C C . ALA B 1 36 ? 39.143 36.492 1.082 1.00 79.88 1036 ALA B C 1
ATOM 3313 O O . ALA B 1 36 ? 39.872 36.146 0.156 1.00 80.61 1036 ALA B O 1
ATOM 3315 N N . ALA B 1 37 ? 38.120 35.741 1.536 1.00 75.83 1037 ALA B N 1
ATOM 3316 C CA . ALA B 1 37 ? 37.775 34.433 0.979 1.00 75.32 1037 ALA B CA 1
ATOM 3317 C C . ALA B 1 37 ? 37.216 34.566 -0.448 1.00 81.46 1037 ALA B C 1
ATOM 3318 O O . ALA B 1 37 ? 37.593 33.780 -1.319 1.00 81.85 1037 ALA B O 1
ATOM 3320 N N . LEU B 1 38 ? 36.334 35.559 -0.683 1.00 79.60 1038 LEU B N 1
ATOM 3321 C CA . LEU B 1 38 ? 35.732 35.824 -1.995 1.00 82.01 1038 LEU B CA 1
ATOM 3322 C C . LEU B 1 38 ? 36.761 36.420 -2.964 1.00 90.57 1038 LEU B C 1
ATOM 3323 O O . LEU B 1 38 ? 36.679 36.169 -4.166 1.00 92.41 1038 LEU B O 1
ATOM 3328 N N . ASP B 1 39 ? 37.724 37.207 -2.437 1.00 89.10 1039 ASP B N 1
ATOM 3329 C CA . ASP B 1 39 ? 38.809 37.835 -3.205 1.00 92.11 1039 ASP B CA 1
ATOM 3330 C C . ASP B 1 39 ? 39.826 36.763 -3.619 1.00 95.08 1039 ASP B C 1
ATOM 3331 O O . ASP B 1 39 ? 40.317 36.793 -4.749 1.00 98.03 1039 ASP B O 1
ATOM 3336 N N . ALA B 1 40 ? 40.109 35.793 -2.715 1.00 87.97 1040 ALA B N 1
ATOM 3337 C CA . ALA B 1 40 ? 41.036 34.683 -2.970 1.00 87.19 1040 ALA B CA 1
ATOM 3338 C C . ALA B 1 40 ? 40.440 33.695 -3.975 1.00 90.89 1040 ALA B C 1
ATOM 3339 O O . ALA B 1 40 ? 41.187 33.074 -4.729 1.00 91.85 1040 ALA B O 1
ATOM 3341 N N . GLN B 1 41 ? 39.093 33.577 -4.000 1.00 86.97 1041 GLN B N 1
ATOM 3342 C CA . GLN B 1 41 ? 38.335 32.708 -4.910 1.00 88.35 1041 GLN B CA 1
ATOM 3343 C C . GLN B 1 41 ? 38.515 33.161 -6.372 1.00 97.71 1041 GLN B C 1
ATOM 3344 O O . GLN B 1 41 ? 38.514 32.328 -7.278 1.00 99.37 1041 GLN B O 1
ATOM 3350 N N . LYS B 1 42 ? 38.679 34.481 -6.585 1.00 97.37 1042 LYS B N 1
ATOM 3351 C CA . LYS B 1 42 ? 38.864 35.101 -7.901 1.00 102.36 1042 LYS B CA 1
ATOM 3352 C C . LYS B 1 42 ? 40.318 34.945 -8.396 1.00 111.40 1042 LYS B C 1
ATOM 3353 O O . LYS B 1 42 ? 40.555 34.980 -9.606 1.00 115.19 1042 LYS B O 1
ATOM 3357 N N . ALA B 1 43 ? 41.281 34.767 -7.461 1.00 107.88 1043 ALA B N 1
ATOM 3358 C CA . ALA B 1 43 ? 42.713 34.610 -7.759 1.00 110.46 1043 ALA B CA 1
ATOM 3359 C C . ALA B 1 43 ? 43.029 33.217 -8.334 1.00 116.95 1043 ALA B C 1
ATOM 3360 O O . ALA B 1 43 ? 42.300 32.260 -8.074 1.00 115.03 1043 ALA B O 1
ATOM 3362 N N . THR B 1 44 ? 44.126 33.112 -9.109 1.00 118.03 1044 THR B N 1
ATOM 3363 C CA . THR B 1 44 ? 44.596 31.853 -9.698 1.00 120.25 1044 THR B CA 1
ATOM 3364 C C . THR B 1 44 ? 45.945 31.486 -9.037 1.00 124.20 1044 THR B C 1
ATOM 3365 O O . THR B 1 44 ? 46.866 32.312 -9.042 1.00 125.30 1044 THR B O 1
ATOM 3369 N N . PRO B 1 45 ? 46.074 30.263 -8.454 1.00 119.64 1045 PRO B N 1
ATOM 3370 C CA . PRO B 1 45 ? 47.330 29.895 -7.760 1.00 119.82 1045 PRO B CA 1
ATOM 3371 C C . PRO B 1 45 ? 48.548 29.801 -8.703 1.00 130.07 1045 PRO B C 1
ATOM 3372 O O . PRO B 1 45 ? 48.362 29.594 -9.904 1.00 133.12 1045 PRO B O 1
ATOM 3376 N N . PRO B 1 46 ? 49.805 29.951 -8.181 1.00 129.25 1046 PRO B N 1
ATOM 3377 C CA . PRO B 1 46 ? 50.994 29.878 -9.066 1.00 135.49 1046 PRO B CA 1
ATOM 3378 C C . PRO B 1 46 ? 51.103 28.522 -9.769 1.00 143.84 1046 PRO B C 1
ATOM 3379 O O . PRO B 1 46 ? 51.493 28.463 -10.936 1.00 148.30 1046 PRO B O 1
ATOM 3383 N N . LYS B 1 47 ? 50.746 27.440 -9.056 1.00 139.22 1047 LYS B N 1
ATOM 3384 C CA . LYS B 1 47 ? 50.680 26.091 -9.608 1.00 142.49 1047 LYS B CA 1
ATOM 3385 C C . LYS B 1 47 ? 49.323 25.964 -10.307 1.00 147.12 1047 LYS B C 1
ATOM 3386 O O . LYS B 1 47 ? 48.350 26.580 -9.856 1.00 142.73 1047 LYS B O 1
ATOM 3392 N N . LEU B 1 48 ? 49.278 25.246 -11.456 1.00 149.32 1048 LEU B N 1
ATOM 3393 C CA . LEU B 1 48 ? 48.112 25.120 -12.356 1.00 150.86 1048 LEU B CA 1
ATOM 3394 C C . LEU B 1 48 ? 47.629 26.551 -12.747 1.00 152.86 1048 LEU B C 1
ATOM 3395 O O . LEU B 1 48 ? 46.438 26.868 -12.672 1.00 149.45 1048 LEU B O 1
ATOM 3397 N N . GLU B 1 49 ? 48.597 27.407 -13.151 1.00 151.83 1049 GLU B N 1
ATOM 3398 C CA . GLU B 1 49 ? 48.382 28.788 -13.587 1.00 151.79 1049 GLU B CA 1
ATOM 3399 C C . GLU B 1 49 ? 47.836 28.790 -15.013 1.00 160.66 1049 GLU B C 1
ATOM 3400 O O . GLU B 1 49 ? 46.766 29.351 -15.252 1.00 159.38 1049 GLU B O 1
ATOM 3406 N N . ASP B 1 50 ? 48.555 28.135 -15.953 1.00 163.29 1050 ASP B N 1
ATOM 3407 C CA . ASP B 1 50 ? 48.130 28.002 -17.344 1.00 169.75 1050 ASP B CA 1
ATOM 3408 C C . ASP B 1 50 ? 47.149 26.819 -17.444 1.00 174.55 1050 ASP B C 1
ATOM 3409 O O . ASP B 1 50 ? 47.468 25.769 -18.008 1.00 178.84 1050 ASP B O 1
ATOM 3411 N N . LYS B 1 51 ? 45.964 26.995 -16.834 1.00 166.80 1051 LYS B N 1
ATOM 3412 C CA . LYS B 1 51 ? 44.889 26.006 -16.749 1.00 166.49 1051 LYS B CA 1
ATOM 3413 C C . LYS B 1 51 ? 43.543 26.673 -17.055 1.00 170.85 1051 LYS B C 1
ATOM 3414 O O . LYS B 1 51 ? 43.277 27.770 -16.554 1.00 166.78 1051 LYS B O 1
ATOM 3420 N N . SER B 1 52 ? 42.698 26.010 -17.870 1.00 172.98 1052 SER B N 1
ATOM 3421 C CA . SER B 1 52 ? 41.372 26.504 -18.264 1.00 173.88 1052 SER B CA 1
ATOM 3422 C C . SER B 1 52 ? 40.440 26.653 -17.033 1.00 170.75 1052 SER B C 1
ATOM 3423 O O . SER B 1 52 ? 40.573 25.876 -16.085 1.00 166.56 1052 SER B O 1
ATOM 3426 N N . PRO B 1 53 ? 39.507 27.641 -17.011 1.00 165.99 1053 PRO B N 1
ATOM 3427 C CA . PRO B 1 53 ? 38.625 27.788 -15.834 1.00 159.60 1053 PRO B CA 1
ATOM 3428 C C . PRO B 1 53 ? 37.587 26.660 -15.729 1.00 164.85 1053 PRO B C 1
ATOM 3429 O O . PRO B 1 53 ? 37.141 26.350 -14.624 1.00 159.89 1053 PRO B O 1
ATOM 3433 N N . ASP B 1 54 ? 37.224 26.033 -16.868 1.00 168.24 1054 ASP B N 1
ATOM 3434 C CA . ASP B 1 54 ? 36.247 24.940 -16.926 1.00 171.08 1054 ASP B CA 1
ATOM 3435 C C . ASP B 1 54 ? 36.866 23.591 -16.471 1.00 174.33 1054 ASP B C 1
ATOM 3436 O O . ASP B 1 54 ? 36.151 22.588 -16.401 1.00 177.06 1054 ASP B O 1
ATOM 3441 N N . SER B 1 55 ? 38.179 23.578 -16.152 1.00 167.32 1055 SER B N 1
ATOM 3442 C CA . SER B 1 55 ? 38.921 22.393 -15.702 1.00 167.04 1055 SER B CA 1
ATOM 3443 C C . SER B 1 55 ? 38.438 21.926 -14.306 1.00 163.67 1055 SER B C 1
ATOM 3444 O O . SER B 1 55 ? 38.101 22.776 -13.476 1.00 156.91 1055 SER B O 1
ATOM 3447 N N . PRO B 1 56 ? 38.405 20.590 -14.023 1.00 161.86 1056 PRO B N 1
ATOM 3448 C CA . PRO B 1 56 ? 37.902 20.120 -12.714 1.00 156.76 1056 PRO B CA 1
ATOM 3449 C C . PRO B 1 56 ? 38.753 20.577 -11.519 1.00 151.99 1056 PRO B C 1
ATOM 3450 O O . PRO B 1 56 ? 38.186 20.788 -10.447 1.00 146.64 1056 PRO B O 1
ATOM 3454 N N . GLU B 1 57 ? 40.089 20.722 -11.688 1.00 147.40 1057 GLU B N 1
ATOM 3455 C CA . GLU B 1 57 ? 40.980 21.154 -10.597 1.00 140.91 1057 GLU B CA 1
ATOM 3456 C C . GLU B 1 57 ? 40.843 22.677 -10.338 1.00 137.50 1057 GLU B C 1
ATOM 3457 O O . GLU B 1 57 ? 41.149 23.114 -9.227 1.00 131.36 1057 GLU B O 1
ATOM 3463 N N . MET B 1 58 ? 40.360 23.467 -11.318 1.00 135.03 1058 MET B N 1
ATOM 3464 C CA . MET B 1 58 ? 40.117 24.895 -11.084 1.00 130.30 1058 MET B CA 1
ATOM 3465 C C . MET B 1 58 ? 38.718 25.096 -10.489 1.00 130.16 1058 MET B C 1
ATOM 3466 O O . MET B 1 58 ? 38.541 25.988 -9.655 1.00 124.69 1058 MET B O 1
ATOM 3471 N N . LYS B 1 59 ? 37.736 24.248 -10.886 1.00 129.57 1059 LYS B N 1
ATOM 3472 C CA . LYS B 1 59 ? 36.377 24.288 -10.332 1.00 127.28 1059 LYS B CA 1
ATOM 3473 C C . LYS B 1 59 ? 36.388 23.829 -8.860 1.00 125.15 1059 LYS B C 1
ATOM 3474 O O . LYS B 1 59 ? 35.608 24.344 -8.057 1.00 121.01 1059 LYS B O 1
ATOM 3480 N N . ASP B 1 60 ? 37.300 22.892 -8.510 1.00 121.37 1060 ASP B N 1
ATOM 3481 C CA . ASP B 1 60 ? 37.490 22.392 -7.146 1.00 117.48 1060 ASP B CA 1
ATOM 3482 C C . ASP B 1 60 ? 38.100 23.484 -6.256 1.00 114.86 1060 ASP B C 1
ATOM 3483 O O . ASP B 1 60 ? 37.725 23.602 -5.088 1.00 111.23 1060 ASP B O 1
ATOM 3488 N N . PHE B 1 61 ? 39.040 24.279 -6.819 1.00 110.14 1061 PHE B N 1
ATOM 3489 C CA . PHE B 1 61 ? 39.718 25.380 -6.133 1.00 105.44 1061 PHE B CA 1
ATOM 3490 C C . PHE B 1 61 ? 38.711 26.426 -5.670 1.00 105.30 1061 PHE B C 1
ATOM 3491 O O . PHE B 1 61 ? 38.742 26.811 -4.502 1.00 101.38 1061 PHE B O 1
ATOM 3499 N N . ARG B 1 62 ? 37.824 26.882 -6.578 1.00 103.15 1062 ARG B N 1
ATOM 3500 C CA . ARG B 1 62 ? 36.799 27.880 -6.262 1.00 100.78 1062 ARG B CA 1
ATOM 3501 C C . ARG B 1 62 ? 35.712 27.270 -5.364 1.00 102.50 1062 ARG B C 1
ATOM 3502 O O . ARG B 1 62 ? 35.118 27.994 -4.564 1.00 99.69 1062 ARG B O 1
ATOM 3510 N N . HIS B 1 63 ? 35.484 25.938 -5.467 1.00 100.65 1063 HIS B N 1
ATOM 3511 C CA . HIS B 1 63 ? 34.505 25.222 -4.642 1.00 100.08 1063 HIS B CA 1
ATOM 3512 C C . HIS B 1 63 ? 34.938 25.226 -3.167 1.00 98.13 1063 HIS B C 1
ATOM 3513 O O . HIS B 1 63 ? 34.087 25.339 -2.279 1.00 96.49 1063 HIS B O 1
ATOM 3520 N N . GLY B 1 64 ? 36.247 25.125 -2.932 1.00 91.45 1064 GLY B N 1
ATOM 3521 C CA . GLY B 1 64 ? 36.833 25.157 -1.597 1.00 87.52 1064 GLY B CA 1
ATOM 3522 C C . GLY B 1 64 ? 36.515 26.439 -0.850 1.00 86.67 1064 GLY B C 1
ATOM 3523 O O . GLY B 1 64 ? 36.309 26.411 0.368 1.00 84.56 1064 GLY B O 1
ATOM 3524 N N . PHE B 1 65 ? 36.438 27.574 -1.588 1.00 81.30 1065 PHE B N 1
ATOM 3525 C CA . PHE B 1 65 ? 36.113 28.875 -1.009 1.00 77.92 1065 PHE B CA 1
ATOM 3526 C C . PHE B 1 65 ? 34.598 29.016 -0.812 1.00 81.18 1065 PHE B C 1
ATOM 3527 O O . PHE B 1 65 ? 34.188 29.767 0.071 1.00 79.04 1065 PHE B O 1
ATOM 3535 N N . ASP B 1 66 ? 33.769 28.269 -1.578 1.00 79.74 1066 ASP B N 1
ATOM 3536 C CA . ASP B 1 66 ? 32.314 28.269 -1.372 1.00 80.12 1066 ASP B CA 1
ATOM 3537 C C . ASP B 1 66 ? 31.991 27.564 -0.048 1.00 81.88 1066 ASP B C 1
ATOM 3538 O O . ASP B 1 66 ? 31.086 27.995 0.668 1.00 81.30 1066 ASP B O 1
ATOM 3543 N N . ILE B 1 67 ? 32.779 26.516 0.299 1.00 77.45 1067 ILE B N 1
ATOM 3544 C CA . ILE B 1 67 ? 32.669 25.791 1.571 1.00 76.41 1067 ILE B CA 1
ATOM 3545 C C . ILE B 1 67 ? 33.138 26.715 2.704 1.00 76.22 1067 ILE B C 1
ATOM 3546 O O . ILE B 1 67 ? 32.483 26.797 3.740 1.00 75.07 1067 ILE B O 1
ATOM 3551 N N . LEU B 1 68 ? 34.264 27.421 2.475 1.00 71.45 1068 LEU B N 1
ATOM 3552 C CA . LEU B 1 68 ? 34.915 28.330 3.419 1.00 69.41 1068 LEU B CA 1
ATOM 3553 C C . LEU B 1 68 ? 34.005 29.525 3.756 1.00 72.92 1068 LEU B C 1
ATOM 3554 O O . LEU B 1 68 ? 33.825 29.811 4.936 1.00 72.86 1068 LEU B O 1
ATOM 3559 N N . VAL B 1 69 ? 33.418 30.196 2.736 1.00 69.75 1069 VAL B N 1
ATOM 3560 C CA . VAL B 1 69 ? 32.502 31.338 2.927 1.00 70.01 1069 VAL B CA 1
ATOM 3561 C C . VAL B 1 69 ? 31.232 30.857 3.696 1.00 75.72 1069 VAL B C 1
ATOM 3562 O O . VAL B 1 69 ? 30.733 31.577 4.564 1.00 75.80 1069 VAL B O 1
ATOM 3566 N N . GLY B 1 70 ? 30.761 29.648 3.390 1.00 73.82 1070 GLY B N 1
ATOM 3567 C CA . GLY B 1 70 ? 29.609 29.036 4.052 1.00 75.48 1070 GLY B CA 1
ATOM 3568 C C . GLY B 1 70 ? 29.819 28.793 5.536 1.00 78.78 1070 GLY B C 1
ATOM 3569 O O . GLY B 1 70 ? 28.899 28.983 6.336 1.00 79.44 1070 GLY B O 1
ATOM 3570 N N . GLN B 1 71 ? 31.043 28.388 5.915 1.00 74.38 1071 GLN B N 1
ATOM 3571 C CA . GLN B 1 71 ? 31.412 28.159 7.311 1.00 74.22 1071 GLN B CA 1
ATOM 3572 C C . GLN B 1 71 ? 31.543 29.504 8.041 1.00 77.58 1071 GLN B C 1
ATOM 3573 O O . GLN B 1 71 ? 31.127 29.608 9.200 1.00 78.50 1071 GLN B O 1
ATOM 3579 N N . ILE B 1 72 ? 32.074 30.544 7.337 1.00 72.06 1072 ILE B N 1
ATOM 3580 C CA . ILE B 1 72 ? 32.212 31.921 7.838 1.00 71.27 1072 ILE B CA 1
ATOM 3581 C C . ILE B 1 72 ? 30.809 32.502 8.145 1.00 76.34 1072 ILE B C 1
ATOM 3582 O O . ILE B 1 72 ? 30.624 33.119 9.195 1.00 77.86 1072 ILE B O 1
ATOM 3587 N N . ASP B 1 73 ? 29.826 32.267 7.258 1.00 72.35 1073 ASP B N 1
ATOM 3588 C CA . ASP B 1 73 ? 28.462 32.759 7.428 1.00 73.67 1073 ASP B CA 1
ATOM 3589 C C . ASP B 1 73 ? 27.762 32.094 8.629 1.00 80.03 1073 ASP B C 1
ATOM 3590 O O . ASP B 1 73 ? 26.955 32.749 9.288 1.00 81.88 1073 ASP B O 1
ATOM 3595 N N . ASP B 1 74 ? 28.085 30.827 8.931 1.00 77.10 1074 ASP B N 1
ATOM 3596 C CA . ASP B 1 74 ? 27.505 30.108 10.073 1.00 79.32 1074 ASP B CA 1
ATOM 3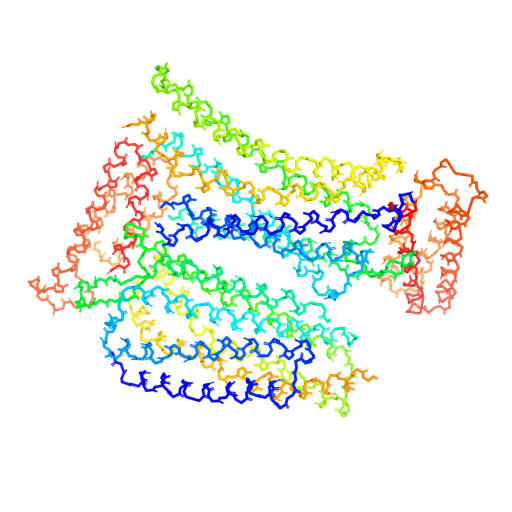597 C C . ASP B 1 74 ? 28.037 30.689 11.388 1.00 84.15 1074 ASP B C 1
ATOM 3598 O O . ASP B 1 74 ? 27.280 30.812 12.353 1.00 87.32 1074 ASP B O 1
ATOM 3603 N N . ALA B 1 75 ? 29.334 31.063 11.411 1.00 77.94 1075 ALA B N 1
ATOM 3604 C CA . ALA B 1 75 ? 29.990 31.694 12.556 1.00 78.17 1075 ALA B CA 1
ATOM 3605 C C . ALA B 1 75 ? 29.536 33.142 12.703 1.00 82.80 1075 ALA B C 1
ATOM 3606 O O . ALA B 1 75 ? 29.491 33.652 13.820 1.00 85.46 1075 ALA B O 1
ATOM 3608 N N . LEU B 1 76 ? 29.224 33.813 11.570 1.00 77.24 1076 LEU B N 1
ATOM 3609 C CA . LEU B 1 76 ? 28.715 35.189 11.550 1.00 78.39 1076 LEU B CA 1
ATOM 3610 C C . LEU B 1 76 ? 27.330 35.260 12.139 1.00 85.25 1076 LEU B C 1
ATOM 3611 O O . LEU B 1 76 ? 26.972 36.262 12.764 1.00 87.95 1076 LEU B O 1
ATOM 3616 N N . LYS B 1 77 ? 26.536 34.205 11.902 1.00 81.68 1077 LYS B N 1
ATOM 3617 C CA . LYS B 1 77 ? 25.187 34.057 12.422 1.00 85.04 1077 LYS B CA 1
ATOM 3618 C C . LYS B 1 77 ? 25.226 34.068 13.954 1.00 91.13 1077 LYS B C 1
ATOM 3619 O O . LYS B 1 77 ? 24.478 34.814 14.582 1.00 94.05 1077 LYS B O 1
ATOM 3625 N N . LEU B 1 78 ? 26.154 33.280 14.541 1.00 85.85 1078 LEU B N 1
ATOM 3626 C CA . LEU B 1 78 ? 26.346 33.143 15.984 1.00 87.79 1078 LEU B CA 1
ATOM 3627 C C . LEU B 1 78 ? 26.915 34.432 16.598 1.00 93.39 1078 LEU B C 1
ATOM 3628 O O . LEU B 1 78 ? 26.471 34.826 17.678 1.00 97.21 1078 LEU B O 1
ATOM 3633 N N . ALA B 1 79 ? 27.881 35.090 15.913 1.00 87.19 1079 ALA B N 1
ATOM 3634 C CA . ALA B 1 79 ? 28.494 36.342 16.372 1.00 88.70 1079 ALA B CA 1
ATOM 3635 C C . ALA B 1 79 ? 27.452 37.454 16.493 1.00 97.05 1079 ALA B C 1
ATOM 3636 O O . ALA B 1 79 ? 27.475 38.201 17.472 1.00 100.65 1079 ALA B O 1
ATOM 3638 N N . ASN B 1 80 ? 26.513 37.531 15.515 1.00 93.78 1080 ASN B N 1
ATOM 3639 C CA . ASN B 1 80 ? 25.427 38.519 15.481 1.00 97.58 1080 ASN B CA 1
ATOM 3640 C C . ASN B 1 80 ? 24.348 38.203 16.528 1.00 105.50 1080 ASN B C 1
ATOM 3641 O O . ASN B 1 80 ? 23.602 39.105 16.916 1.00 109.68 1080 ASN B O 1
ATOM 3646 N N . GLU B 1 81 ? 24.267 36.938 16.984 1.00 100.84 1081 GLU B N 1
ATOM 3647 C CA . GLU B 1 81 ? 23.311 36.527 18.015 1.00 104.47 1081 GLU B CA 1
ATOM 3648 C C . GLU B 1 81 ? 23.911 36.736 19.426 1.00 111.16 1081 GLU B C 1
ATOM 3649 O O . GLU B 1 81 ? 23.189 36.631 20.422 1.00 115.68 1081 GLU B O 1
ATOM 3655 N N . GLY B 1 82 ? 25.203 37.066 19.483 1.00 105.06 1082 GLY B N 1
ATOM 3656 C CA . GLY B 1 82 ? 25.928 37.291 20.730 1.00 107.81 1082 GLY B CA 1
ATOM 3657 C C . GLY B 1 82 ? 26.441 36.003 21.339 1.00 110.56 1082 GLY B C 1
ATOM 3658 O O . GLY B 1 82 ? 26.622 35.916 22.558 1.00 114.61 1082 GLY B O 1
ATOM 3659 N N . LYS B 1 83 ? 26.673 34.991 20.484 1.00 101.38 1083 LYS B N 1
ATOM 3660 C CA . LYS B 1 83 ? 27.153 33.669 20.875 1.00 99.98 1083 LYS B CA 1
ATOM 3661 C C . LYS B 1 83 ? 28.633 33.554 20.497 1.00 100.17 1083 LYS B C 1
ATOM 3662 O O . LYS B 1 83 ? 28.962 33.047 19.421 1.00 95.85 1083 LYS B O 1
ATOM 3668 N N . VAL B 1 84 ? 29.523 34.064 21.385 1.00 98.62 1084 VAL B N 1
ATOM 3669 C CA . VAL B 1 84 ? 30.984 34.153 21.199 1.00 95.95 1084 VAL B CA 1
ATOM 3670 C C . VAL B 1 84 ? 31.618 32.749 21.117 1.00 97.01 1084 VAL B C 1
ATOM 3671 O O . VAL B 1 84 ? 32.216 32.430 20.090 1.00 92.34 1084 VAL B O 1
ATOM 3675 N N . LYS B 1 85 ? 31.506 31.935 22.199 1.00 97.02 1085 LYS B N 1
ATOM 3676 C CA . LYS B 1 85 ? 32.085 30.585 22.295 1.00 96.74 1085 LYS B CA 1
ATOM 3677 C C . LYS B 1 85 ? 31.545 29.661 21.194 1.00 96.59 1085 LYS B C 1
ATOM 3678 O O . LYS B 1 85 ? 32.284 28.794 20.727 1.00 94.82 1085 LYS B O 1
ATOM 3684 N N . GLU B 1 86 ? 30.285 29.869 20.758 1.00 91.89 1086 GLU B N 1
ATOM 3685 C CA . GLU B 1 86 ? 29.667 29.112 19.664 1.00 88.61 1086 GLU B CA 1
ATOM 3686 C C . GLU B 1 86 ? 30.309 29.498 18.325 1.00 87.46 1086 GLU B C 1
ATOM 3687 O O . GLU B 1 86 ? 30.623 28.617 17.519 1.00 84.53 1086 GLU B O 1
ATOM 3693 N N . ALA B 1 87 ? 30.498 30.826 18.094 1.00 82.88 1087 ALA B N 1
ATOM 3694 C CA . ALA B 1 87 ? 31.116 31.379 16.889 1.00 78.95 1087 ALA B CA 1
ATOM 3695 C C . ALA B 1 87 ? 32.588 30.977 16.798 1.00 82.52 1087 ALA B C 1
ATOM 3696 O O . ALA B 1 87 ? 33.045 30.620 15.711 1.00 79.82 1087 ALA B O 1
ATOM 3698 N N . GLN B 1 88 ? 33.317 31.000 17.945 1.00 81.50 1088 GLN B N 1
ATOM 3699 C CA . GLN B 1 88 ? 34.726 30.597 18.041 1.00 81.16 1088 GLN B CA 1
ATOM 3700 C C . GLN B 1 88 ? 34.872 29.098 17.746 1.00 86.62 1088 GLN B C 1
ATOM 3701 O O . GLN B 1 88 ? 35.872 28.699 17.153 1.00 86.22 1088 GLN B O 1
ATOM 3707 N N . ALA B 1 89 ? 33.862 28.278 18.128 1.00 85.23 1089 ALA B N 1
ATOM 3708 C CA . ALA B 1 89 ? 33.820 26.836 17.851 1.00 85.71 1089 ALA B CA 1
ATOM 3709 C C . ALA B 1 89 ? 33.553 26.572 16.358 1.00 88.04 1089 ALA B C 1
ATOM 3710 O O . ALA B 1 89 ? 34.154 25.669 15.771 1.00 87.31 1089 ALA B O 1
ATOM 3712 N N . ALA B 1 90 ? 32.656 27.371 15.748 1.00 84.34 1090 ALA B N 1
ATOM 3713 C CA . ALA B 1 90 ? 32.316 27.280 14.328 1.00 82.22 1090 ALA B CA 1
ATOM 3714 C C . ALA B 1 90 ? 33.496 27.701 13.466 1.00 84.83 1090 ALA B C 1
ATOM 3715 O O . ALA B 1 90 ? 33.746 27.090 12.428 1.00 83.98 1090 ALA B O 1
ATOM 3717 N N . ALA B 1 91 ? 34.243 28.730 13.924 1.00 81.48 1091 ALA B N 1
ATOM 3718 C CA . ALA B 1 91 ? 35.419 29.284 13.247 1.00 79.53 1091 ALA B CA 1
ATOM 3719 C C . ALA B 1 91 ? 36.602 28.317 13.297 1.00 84.23 1091 ALA B C 1
ATOM 3720 O O . ALA B 1 91 ? 37.530 28.451 12.504 1.00 82.61 1091 ALA B O 1
ATOM 3722 N N . GLU B 1 92 ? 36.570 27.344 14.218 1.00 83.92 1092 GLU B N 1
ATOM 3723 C CA . GLU B 1 92 ? 37.632 26.351 14.348 1.00 85.27 1092 GLU B CA 1
ATOM 3724 C C . GLU B 1 92 ? 37.494 25.283 13.239 1.00 87.99 1092 GLU B C 1
ATOM 3725 O O . GLU B 1 92 ? 38.483 24.645 12.893 1.00 88.64 1092 GLU B O 1
ATOM 3731 N N . GLN B 1 93 ? 36.297 25.150 12.635 1.00 83.66 1093 GLN B N 1
ATOM 3732 C CA . GLN B 1 93 ? 36.051 24.237 11.509 1.00 83.37 1093 GLN B CA 1
ATOM 3733 C C . GLN B 1 93 ? 36.674 24.789 10.200 1.00 83.90 1093 GLN B C 1
ATOM 3734 O O . GLN B 1 93 ? 36.860 24.032 9.242 1.00 84.14 1093 GLN B O 1
ATOM 3740 N N . LEU B 1 94 ? 37.010 26.100 10.177 1.00 77.28 1094 LEU B N 1
ATOM 3741 C CA . LEU B 1 94 ? 37.656 26.769 9.041 1.00 74.72 1094 LEU B CA 1
ATOM 3742 C C . LEU B 1 94 ? 39.079 26.240 8.846 1.00 77.95 1094 LEU B C 1
ATOM 3743 O O . LEU B 1 94 ? 39.577 26.227 7.719 1.00 76.71 1094 LEU B O 1
ATOM 3748 N N . LYS B 1 95 ? 39.722 25.792 9.949 1.00 75.83 1095 LYS B N 1
ATOM 3749 C CA . LYS B 1 95 ? 41.064 25.204 9.950 1.00 77.28 1095 LYS B CA 1
ATOM 3750 C C . LYS B 1 95 ? 41.088 23.908 9.145 1.00 83.79 1095 LYS B C 1
ATOM 3751 O O . LYS B 1 95 ? 42.030 23.688 8.389 1.00 84.39 1095 LYS B O 1
ATOM 3757 N N . THR B 1 96 ? 40.039 23.062 9.293 1.00 82.43 1096 THR B N 1
ATOM 3758 C CA . THR B 1 96 ? 39.875 21.790 8.571 1.00 85.03 1096 THR B CA 1
ATOM 3759 C C . THR B 1 96 ? 39.828 22.071 7.055 1.00 89.11 1096 THR B C 1
ATOM 3760 O O . THR B 1 96 ? 40.459 21.352 6.275 1.00 90.90 1096 THR B O 1
ATOM 3764 N N . THR B 1 97 ? 39.114 23.145 6.658 1.00 83.52 1097 THR B N 1
ATOM 3765 C CA . THR B 1 97 ? 38.988 23.580 5.268 1.00 82.43 1097 THR B CA 1
ATOM 3766 C C . THR B 1 97 ? 40.330 24.193 4.810 1.00 86.64 1097 THR B C 1
ATOM 3767 O O . THR B 1 97 ? 40.729 23.989 3.660 1.00 87.72 1097 THR B O 1
ATOM 3771 N N . ARG B 1 98 ? 41.034 24.909 5.721 1.00 82.42 1098 ARG B N 1
ATOM 3772 C CA . ARG B 1 98 ? 42.324 25.556 5.438 1.00 82.57 1098 ARG B CA 1
ATOM 3773 C C . ARG B 1 98 ? 43.421 24.489 5.216 1.00 90.36 1098 ARG B C 1
ATOM 3774 O O . ARG B 1 98 ? 44.304 24.689 4.379 1.00 90.72 1098 ARG B O 1
ATOM 3782 N N . ASN B 1 99 ? 43.340 23.353 5.939 1.00 90.27 1099 ASN B N 1
ATOM 3783 C CA . ASN B 1 99 ? 44.286 22.241 5.808 1.00 94.35 1099 ASN B CA 1
ATOM 3784 C C . ASN B 1 99 ? 44.061 21.485 4.493 1.00 101.26 1099 ASN B C 1
ATOM 3785 O O . ASN B 1 99 ? 45.022 20.973 3.920 1.00 103.68 1099 ASN B O 1
ATOM 3790 N N . ALA B 1 100 ? 42.801 21.449 4.001 1.00 97.49 1100 ALA B N 1
ATOM 3791 C CA . ALA B 1 100 ? 42.437 20.825 2.725 1.00 99.37 1100 ALA B CA 1
ATOM 3792 C C . ALA B 1 100 ? 42.985 21.646 1.538 1.00 103.21 1100 ALA B C 1
ATOM 3793 O O . ALA B 1 100 ? 43.011 21.156 0.415 1.00 105.13 1100 ALA B O 1
ATOM 3795 N N . TYR B 1 101 ? 43.450 22.883 1.808 1.00 98.19 1101 TYR B N 1
ATOM 3796 C CA . TYR B 1 101 ? 44.066 23.775 0.828 1.00 98.36 1101 TYR B CA 1
ATOM 3797 C C . TYR B 1 101 ? 45.594 23.627 0.825 1.00 104.60 1101 TYR B C 1
ATOM 3798 O O . TYR B 1 101 ? 46.188 23.567 -0.254 1.00 106.85 1101 TYR B O 1
ATOM 3807 N N . ILE B 1 102 ? 46.235 23.644 2.020 1.00 100.52 1102 ILE B N 1
ATOM 3808 C CA . ILE B 1 102 ? 47.698 23.612 2.140 1.00 102.81 1102 ILE B CA 1
ATOM 3809 C C . ILE B 1 102 ? 48.244 22.249 1.594 1.00 109.78 1102 ILE B C 1
ATOM 3810 O O . ILE B 1 102 ? 49.367 22.232 1.086 1.00 112.38 1102 ILE B O 1
ATOM 3815 N N . GLN B 1 103 ? 47.448 21.146 1.643 1.00 106.00 1103 GLN B N 1
ATOM 3816 C CA . GLN B 1 103 ? 47.921 19.852 1.138 1.00 109.84 1103 GLN B CA 1
ATOM 3817 C C . GLN B 1 103 ? 47.436 19.631 -0.323 1.00 114.05 1103 GLN B C 1
ATOM 3818 O O . GLN B 1 103 ? 47.574 18.527 -0.854 1.00 118.04 1103 GLN B O 1
ATOM 3824 N N . LYS B 1 104 ? 46.954 20.695 -0.987 1.00 107.04 1104 LYS B N 1
ATOM 3825 C CA . LYS B 1 104 ? 46.495 20.616 -2.369 1.00 108.46 1104 LYS B CA 1
ATOM 3826 C C . LYS B 1 104 ? 47.206 21.642 -3.258 1.00 113.58 1104 LYS B C 1
ATOM 3827 O O . LYS B 1 104 ? 48.025 21.254 -4.086 1.00 117.62 1104 LYS B O 1
ATOM 3833 N N . TYR B 1 105 ? 46.912 22.941 -3.079 1.00 107.14 1105 TYR B N 1
ATOM 3834 C CA . TYR B 1 105 ? 47.392 24.002 -3.965 1.00 107.87 1105 TYR B CA 1
ATOM 3835 C C . TYR B 1 105 ? 48.703 24.636 -3.474 1.00 114.39 1105 TYR B C 1
ATOM 3836 O O . TYR B 1 105 ? 49.512 25.021 -4.323 1.00 117.06 1105 TYR B O 1
ATOM 3845 N N . LEU B 1 106 ? 48.931 24.732 -2.141 1.00 110.11 1106 LEU B N 1
ATOM 3846 C CA . LEU B 1 106 ? 50.169 25.312 -1.590 1.00 111.27 1106 LEU B CA 1
ATOM 3847 C C . LEU B 1 106 ? 51.390 24.434 -1.921 1.00 120.72 1106 LEU B C 1
ATOM 3848 O O . LEU B 1 106 ? 52.464 24.965 -2.213 1.00 122.93 1106 LEU B O 1
ATOM 3850 N N . GLY B 1 107 ? 51.202 23.114 -1.904 1.00 119.75 1107 GLY B N 1
ATOM 3851 C CA . GLY B 1 107 ? 52.265 22.158 -2.194 1.00 125.30 1107 GLY B CA 1
ATOM 3852 C C . GLY B 1 107 ? 52.150 21.438 -3.522 1.00 133.65 1107 GLY B C 1
ATOM 3853 O O . GLY B 1 107 ? 51.278 21.750 -4.342 1.00 132.18 1107 GLY B O 1
ATOM 3854 N N . SER B 1 108 ? 53.025 20.442 -3.728 1.00 135.88 1108 SER B N 1
ATOM 3855 C CA . SER B 1 108 ? 53.066 19.626 -4.942 1.00 141.14 1108 SER B CA 1
ATOM 3856 C C . SER B 1 108 ? 51.953 18.530 -4.936 1.00 146.27 1108 SER B C 1
ATOM 3857 O O . SER B 1 108 ? 52.085 17.512 -5.629 1.00 151.37 1108 SER B O 1
ATOM 3860 N N . GLY B 1 109 ? 50.869 18.775 -4.181 1.00 137.86 1109 GLY B N 1
ATOM 3861 C CA . GLY B 1 109 ? 49.715 17.881 -4.085 1.00 137.80 1109 GLY B CA 1
ATOM 3862 C C . GLY B 1 109 ? 48.926 17.898 -5.375 1.00 141.62 1109 GLY B C 1
ATOM 3863 O O . GLY B 1 109 ? 48.793 16.869 -6.047 1.00 146.55 1109 GLY B O 1
ATOM 3864 N N . SER B 1 110 ? 48.432 19.092 -5.739 1.00 132.71 1110 SER B N 1
ATOM 3865 C CA . SER B 1 110 ? 47.754 19.361 -7.001 1.00 133.06 1110 SER B CA 1
ATOM 3866 C C . SER B 1 110 ? 48.746 20.076 -7.914 1.00 136.72 1110 SER B C 1
ATOM 3867 O O . SER B 1 110 ? 48.655 21.286 -8.151 1.00 133.61 1110 SER B O 1
ATOM 3870 N N . CYS B 1 111 ? 49.766 19.308 -8.335 1.00 101.99 35 CYS B N 1
ATOM 3871 C CA . CYS B 1 111 ? 50.889 19.708 -9.184 1.00 99.90 35 CYS B CA 1
ATOM 3872 C C . CYS B 1 111 ? 51.568 18.448 -9.703 1.00 107.41 35 CYS B C 1
ATOM 3873 O O . CYS B 1 111 ? 51.228 17.972 -10.792 1.00 108.26 35 CYS B O 1
ATOM 3876 N N . SER B 1 112 ? 52.468 17.863 -8.878 1.00 105.38 36 SER B N 1
ATOM 3877 C CA . SER B 1 112 ? 53.194 16.626 -9.173 1.00 106.01 36 SER B CA 1
ATOM 3878 C C . SER B 1 112 ? 52.267 15.393 -9.042 1.00 113.43 36 SER B C 1
ATOM 3879 O O . SER B 1 112 ? 51.174 15.487 -8.461 1.00 114.19 36 SER B O 1
ATOM 3881 N N . GLN B 1 113 ? 52.712 14.243 -9.594 1.00 110.79 37 GLN B N 1
ATOM 3882 C CA . GLN B 1 113 ? 51.971 12.980 -9.587 1.00 111.69 37 GLN B CA 1
ATOM 3883 C C . GLN B 1 113 ? 51.916 12.357 -8.173 1.00 113.65 37 GLN B C 1
ATOM 3884 O O . GLN B 1 113 ? 52.733 12.693 -7.310 1.00 111.22 37 GLN B O 1
ATOM 3886 N N . LYS B 1 114 ? 50.933 11.451 -7.954 1.00 110.89 38 LYS B N 1
ATOM 3887 C CA . LYS B 1 114 ? 50.705 10.726 -6.698 1.00 109.66 38 LYS B CA 1
ATOM 3888 C C . LYS B 1 114 ? 51.804 9.661 -6.460 1.00 111.32 38 LYS B C 1
ATOM 3889 O O . LYS B 1 114 ? 52.412 9.213 -7.435 1.00 111.17 38 LYS B O 1
ATOM 3891 N N . PRO B 1 115 ? 52.060 9.214 -5.193 1.00 105.92 39 PRO B N 1
ATOM 3892 C CA . PRO B 1 115 ? 53.099 8.186 -4.959 1.00 104.37 39 PRO B CA 1
ATOM 3893 C C . PRO B 1 115 ? 52.844 6.883 -5.728 1.00 108.27 39 PRO B C 1
ATOM 3894 O O . PRO B 1 115 ? 53.797 6.205 -6.117 1.00 107.17 39 PRO B O 1
ATOM 3898 N N . SER B 1 116 ? 51.556 6.548 -5.954 1.00 105.86 40 SER B N 1
ATOM 3899 C CA . SER B 1 116 ? 51.114 5.380 -6.719 1.00 106.63 40 SER B CA 1
ATOM 3900 C C . SER B 1 116 ? 51.598 5.478 -8.171 1.00 109.10 40 SER B C 1
ATOM 3901 O O . SER B 1 116 ? 52.010 4.471 -8.752 1.00 109.25 40 SER B O 1
ATOM 3904 N N . ASP B 1 117 ? 51.591 6.715 -8.727 1.00 103.89 41 ASP B N 1
ATOM 3905 C CA . ASP B 1 117 ? 52.028 7.042 -10.089 1.00 103.09 41 ASP B CA 1
ATOM 3906 C C . ASP B 1 117 ? 53.561 7.044 -10.218 1.00 101.42 41 ASP B C 1
ATOM 3907 O O . ASP B 1 117 ? 54.073 6.859 -11.325 1.00 101.77 41 ASP B O 1
ATOM 3912 N N . LYS B 1 118 ? 54.287 7.273 -9.110 1.00 92.81 42 LYS B N 1
ATOM 3913 C CA . LYS B 1 118 ? 55.745 7.339 -9.152 1.00 89.45 42 LYS B CA 1
ATOM 3914 C C . LYS B 1 118 ? 56.358 6.277 -8.194 1.00 90.32 42 LYS B C 1
ATOM 3915 O O . LYS B 1 118 ? 57.324 6.563 -7.475 1.00 89.14 42 LYS B O 1
ATOM 3921 N N . HIS B 1 119 ? 55.835 5.031 -8.244 1.00 85.42 43 HIS B N 1
ATOM 3922 C CA . HIS B 1 119 ? 56.346 3.947 -7.401 1.00 83.26 43 HIS B CA 1
ATOM 3923 C C . HIS B 1 119 ? 57.250 3.006 -8.204 1.00 86.04 43 HIS B C 1
ATOM 3924 O O . HIS B 1 119 ? 56.814 2.425 -9.202 1.00 88.21 43 HIS B O 1
ATOM 3931 N N . LEU B 1 120 ? 58.496 2.823 -7.730 1.00 78.90 44 LEU B N 1
ATOM 3932 C CA . LEU B 1 120 ? 59.458 1.906 -8.339 1.00 77.91 44 LEU B CA 1
ATOM 3933 C C . LEU B 1 120 ? 59.777 0.771 -7.372 1.00 78.78 44 LEU B C 1
ATOM 3934 O O . LEU B 1 120 ? 60.048 1.019 -6.199 1.00 76.09 44 LEU B O 1
ATOM 3939 N N . ASP B 1 121 ? 59.727 -0.479 -7.869 1.00 76.30 45 ASP B N 1
ATOM 3940 C CA . ASP B 1 121 ? 60.005 -1.688 -7.086 1.00 76.15 45 ASP B CA 1
ATOM 3941 C C . ASP B 1 121 ? 61.494 -1.803 -6.738 1.00 76.51 45 ASP B C 1
ATOM 3942 O O . ASP B 1 121 ? 61.838 -2.502 -5.787 1.00 76.09 45 ASP B O 1
ATOM 3947 N N . ALA B 1 122 ? 62.369 -1.125 -7.515 1.00 70.13 46 ALA B N 1
ATOM 3948 C CA . ALA B 1 122 ? 63.820 -1.120 -7.334 1.00 67.29 46 ALA B CA 1
ATOM 3949 C C . ALA B 1 122 ? 64.230 -0.431 -6.026 1.00 68.27 46 ALA B C 1
ATOM 3950 O O . ALA B 1 122 ? 65.138 -0.914 -5.364 1.00 66.85 46 ALA B O 1
ATOM 3952 N N . ILE B 1 123 ? 63.563 0.688 -5.657 1.00 64.02 47 ILE B N 1
ATOM 3953 C CA . ILE B 1 123 ? 63.848 1.487 -4.453 1.00 62.31 47 ILE B CA 1
ATOM 3954 C C . ILE B 1 123 ? 63.834 0.575 -3.176 1.00 66.51 47 ILE B C 1
ATOM 3955 O O . ILE B 1 123 ? 64.875 0.518 -2.534 1.00 64.51 47 ILE B O 1
ATOM 3960 N N . PRO B 1 124 ? 62.758 -0.174 -2.794 1.00 66.14 48 PRO B N 1
ATOM 3961 C CA . PRO B 1 124 ? 62.854 -1.003 -1.574 1.00 66.28 48 PRO B CA 1
ATOM 3962 C C . PRO B 1 124 ? 63.954 -2.073 -1.662 1.00 71.16 48 PRO B C 1
ATOM 3963 O O . PRO B 1 124 ? 64.543 -2.400 -0.633 1.00 71.19 48 PRO B O 1
ATOM 3967 N N . ILE B 1 125 ? 64.257 -2.587 -2.883 1.00 67.53 49 ILE B N 1
ATOM 3968 C CA . ILE B 1 125 ? 65.310 -3.592 -3.107 1.00 67.03 49 ILE B CA 1
ATOM 3969 C C . ILE B 1 125 ? 66.691 -2.941 -2.857 1.00 69.61 49 ILE B C 1
ATOM 3970 O O . ILE B 1 125 ? 67.462 -3.469 -2.057 1.00 69.82 49 ILE B O 1
ATOM 3975 N N . LEU B 1 126 ? 66.977 -1.790 -3.515 1.00 64.63 50 LEU B N 1
ATOM 3976 C CA . LEU B 1 126 ? 68.230 -1.030 -3.392 1.00 62.96 50 LEU B CA 1
ATOM 3977 C C . LEU B 1 126 ? 68.502 -0.619 -1.943 1.00 64.73 50 LEU B C 1
ATOM 3978 O O . LEU B 1 126 ? 69.644 -0.70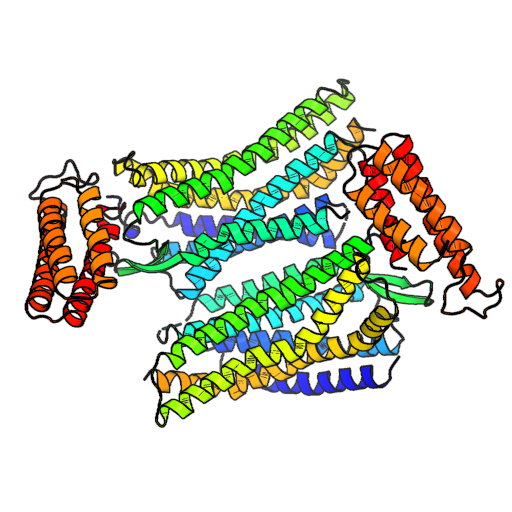1 -1.503 1.00 63.63 50 LEU B O 1
ATOM 3983 N N . TYR B 1 127 ? 67.458 -0.211 -1.204 1.00 61.55 51 TYR B N 1
ATOM 3984 C CA . TYR B 1 127 ? 67.549 0.192 0.204 1.00 61.19 51 TYR B CA 1
ATOM 3985 C C . TYR B 1 127 ? 67.984 -0.994 1.099 1.00 65.88 51 TYR B C 1
ATOM 3986 O O . TYR B 1 127 ? 68.752 -0.774 2.032 1.00 65.82 51 TYR B O 1
ATOM 3995 N N . TYR B 1 128 ? 67.542 -2.236 0.799 1.00 63.23 52 TYR B N 1
ATOM 3996 C CA . TYR B 1 128 ? 67.968 -3.409 1.570 1.00 63.48 52 TYR B CA 1
ATOM 3997 C C . TYR B 1 128 ? 69.385 -3.849 1.165 1.00 69.43 52 TYR B C 1
ATOM 3998 O O . TYR B 1 128 ? 70.100 -4.387 2.012 1.00 69.41 52 TYR B O 1
ATOM 4007 N N . ILE B 1 129 ? 69.801 -3.607 -0.109 1.00 66.82 53 ILE B N 1
ATOM 4008 C CA . ILE B 1 129 ? 71.148 -3.962 -0.597 1.00 66.70 53 ILE B CA 1
ATOM 4009 C C . ILE B 1 129 ? 72.191 -3.109 0.162 1.00 70.79 53 ILE B C 1
ATOM 4010 O O . ILE B 1 129 ? 73.145 -3.670 0.701 1.00 71.43 53 ILE B O 1
ATOM 4015 N N . ILE B 1 130 ? 71.966 -1.777 0.256 1.00 66.17 54 ILE B N 1
ATOM 4016 C CA . ILE B 1 130 ? 72.849 -0.834 0.955 1.00 65.29 54 ILE B CA 1
ATOM 4017 C C . ILE B 1 130 ? 72.811 -1.128 2.472 1.00 70.83 54 ILE B C 1
ATOM 4018 O O . ILE B 1 130 ? 73.841 -0.993 3.140 1.00 70.82 54 ILE B O 1
ATOM 4023 N N . PHE B 1 131 ? 71.651 -1.585 2.993 1.00 67.67 55 PHE B N 1
ATOM 4024 C CA . PHE B 1 131 ? 71.484 -1.931 4.405 1.00 67.64 55 PHE B CA 1
ATOM 4025 C C . PHE B 1 131 ? 72.425 -3.069 4.835 1.00 71.94 55 PHE B C 1
ATOM 4026 O O . PHE B 1 131 ? 73.140 -2.901 5.814 1.00 70.88 55 PHE B O 1
ATOM 4034 N N . VAL B 1 132 ? 72.393 -4.223 4.136 1.00 70.05 56 VAL B N 1
ATOM 4035 C CA . VAL B 1 132 ? 73.165 -5.411 4.509 1.00 71.00 56 VAL B CA 1
ATOM 4036 C C . VAL B 1 132 ? 74.680 -5.162 4.206 1.00 74.11 56 VAL B C 1
ATOM 4037 O O . VAL B 1 132 ? 75.505 -5.492 5.055 1.00 74.23 56 VAL B O 1
ATOM 4041 N N . ILE B 1 133 ? 75.032 -4.552 3.049 1.00 69.58 57 ILE B N 1
ATOM 4042 C CA . ILE B 1 133 ? 76.433 -4.276 2.690 1.00 68.57 57 ILE B CA 1
ATOM 4043 C C . ILE B 1 133 ? 77.026 -3.287 3.716 1.00 70.33 57 ILE B C 1
ATOM 4044 O O . ILE B 1 133 ? 78.067 -3.575 4.304 1.00 69.98 57 ILE B O 1
ATOM 4049 N N . GLY B 1 134 ? 76.330 -2.179 3.951 1.00 66.23 58 GLY B N 1
ATOM 4050 C CA . GLY B 1 134 ? 76.746 -1.148 4.894 1.00 65.55 58 GLY B CA 1
ATOM 4051 C C . GLY B 1 134 ? 76.778 -1.578 6.347 1.00 69.93 58 GLY B C 1
ATOM 4052 O O . GLY B 1 134 ? 77.611 -1.091 7.117 1.00 69.59 58 GLY B O 1
ATOM 4053 N N . PHE B 1 135 ? 75.868 -2.488 6.739 1.00 66.48 59 PHE B N 1
ATOM 4054 C CA . PHE B 1 135 ? 75.802 -2.962 8.116 1.00 66.63 59 PHE B CA 1
ATOM 4055 C C . PHE B 1 135 ? 76.972 -3.897 8.398 1.00 71.19 59 PHE B C 1
ATOM 4056 O O . PHE B 1 135 ? 77.595 -3.775 9.445 1.00 71.85 59 PHE B O 1
ATOM 4064 N N . LEU B 1 136 ? 77.305 -4.787 7.440 1.00 67.49 60 LEU B N 1
ATOM 4065 C CA . LEU B 1 136 ? 78.391 -5.764 7.562 1.00 68.07 60 LEU B CA 1
ATOM 4066 C C . LEU B 1 136 ? 79.792 -5.112 7.477 1.00 72.15 60 LEU B C 1
ATOM 4067 O O . LEU B 1 136 ? 80.701 -5.619 8.138 1.00 73.14 60 LEU B O 1
ATOM 4072 N N . VAL B 1 137 ? 79.992 -4.024 6.680 1.00 66.95 61 VAL B N 1
ATOM 4073 C CA . VAL B 1 137 ? 81.335 -3.407 6.592 1.00 65.90 61 VAL B CA 1
ATOM 4074 C C . VAL B 1 137 ? 81.614 -2.618 7.897 1.00 68.54 61 VAL B C 1
ATOM 4075 O O . VAL B 1 137 ? 82.764 -2.592 8.339 1.00 69.86 61 VAL B O 1
ATOM 4079 N N . ASN B 1 138 ? 80.573 -2.018 8.523 1.00 62.22 62 ASN B N 1
ATOM 4080 C CA . ASN B 1 138 ? 80.733 -1.302 9.792 1.00 61.24 62 ASN B CA 1
ATOM 4081 C C . ASN B 1 138 ? 80.881 -2.319 10.966 1.00 65.48 62 ASN B C 1
ATOM 4082 O O . ASN B 1 138 ? 81.551 -1.996 11.953 1.00 64.69 62 ASN B O 1
ATOM 4087 N N . ILE B 1 139 ? 80.336 -3.566 10.818 1.00 62.49 63 ILE B N 1
ATOM 4088 C CA . ILE B 1 139 ? 80.523 -4.653 11.795 1.00 63.79 63 ILE B CA 1
ATOM 4089 C C . ILE B 1 139 ? 82.020 -5.021 11.809 1.00 69.03 63 ILE B C 1
ATOM 4090 O O . ILE B 1 139 ? 82.567 -5.296 12.881 1.00 69.56 63 ILE B O 1
ATOM 4095 N N . VAL B 1 140 ? 82.683 -4.978 10.625 1.00 65.78 64 VAL B N 1
ATOM 4096 C CA . VAL B 1 140 ? 84.115 -5.264 10.495 1.00 66.87 64 VAL B CA 1
ATOM 4097 C C . VAL B 1 140 ? 84.896 -4.200 11.278 1.00 72.71 64 VAL B C 1
ATOM 4098 O O . VAL B 1 140 ? 85.726 -4.569 12.107 1.00 73.92 64 VAL B O 1
ATOM 4102 N N . VAL B 1 141 ? 84.578 -2.891 11.056 1.00 68.07 65 VAL B N 1
ATOM 4103 C CA . VAL B 1 141 ? 85.219 -1.723 11.703 1.00 67.38 65 VAL B CA 1
ATOM 4104 C C . VAL B 1 141 ? 85.226 -1.893 13.237 1.00 72.79 65 VAL B C 1
ATOM 4105 O O . VAL B 1 141 ? 86.266 -1.736 13.862 1.00 73.49 65 VAL B O 1
ATOM 4109 N N . VAL B 1 142 ? 84.073 -2.234 13.815 1.00 70.32 66 VAL B N 1
ATOM 4110 C CA . VAL B 1 142 ? 83.860 -2.415 15.247 1.00 71.55 66 VAL B CA 1
ATOM 4111 C C . VAL B 1 142 ? 84.604 -3.686 15.770 1.00 79.88 66 VAL B C 1
ATOM 4112 O O . VAL B 1 142 ? 85.348 -3.570 16.740 1.00 81.32 66 VAL B O 1
ATOM 4116 N N . THR B 1 143 ? 84.422 -4.869 15.139 1.00 78.02 67 THR B N 1
ATOM 4117 C CA . THR B 1 143 ? 85.065 -6.120 15.597 1.00 80.17 67 THR B CA 1
ATOM 4118 C C . THR B 1 143 ? 86.588 -6.108 15.328 1.00 86.64 67 THR B C 1
ATOM 4119 O O . THR B 1 143 ? 87.315 -6.909 15.920 1.00 87.80 67 THR B O 1
ATOM 4123 N N . LEU B 1 144 ? 87.070 -5.177 14.481 1.00 83.87 68 LEU B N 1
ATOM 4124 C CA . LEU B 1 144 ? 88.485 -5.058 14.119 1.00 84.80 68 LEU B CA 1
ATOM 4125 C C . LEU B 1 144 ? 89.321 -4.602 15.321 1.00 92.46 68 LEU B C 1
ATOM 4126 O O . LEU B 1 144 ? 90.513 -4.903 15.375 1.00 93.49 68 LEU B O 1
ATOM 4131 N N . PHE B 1 145 ? 88.695 -3.886 16.285 1.00 90.86 69 PHE B N 1
ATOM 4132 C CA . PHE B 1 145 ? 89.360 -3.462 17.521 1.00 93.20 69 PHE B CA 1
ATOM 4133 C C . PHE B 1 145 ? 89.547 -4.659 18.478 1.00 102.37 69 PHE B C 1
ATOM 4134 O O . PHE B 1 145 ? 90.550 -4.716 19.190 1.00 103.54 69 PHE B O 1
ATOM 4142 N N . CYS B 1 146 ? 88.570 -5.610 18.488 1.00 101.36 70 CYS B N 1
ATOM 4143 C CA . CYS B 1 146 ? 88.549 -6.812 19.338 1.00 104.10 70 CYS B CA 1
ATOM 4144 C C . CYS B 1 146 ? 89.741 -7.729 19.022 1.00 111.49 70 CYS B C 1
ATOM 4145 O O . CYS B 1 146 ? 90.509 -8.066 19.930 1.00 113.20 70 CYS B O 1
ATOM 4148 N N . CYS B 1 147 ? 89.863 -8.169 17.746 1.00 108.67 71 CYS B N 1
ATOM 4149 C CA . CYS B 1 147 ? 90.910 -9.098 17.311 1.00 110.25 71 CYS B CA 1
ATOM 4150 C C . CYS B 1 147 ? 92.299 -8.388 17.272 1.00 116.20 71 CYS B C 1
ATOM 4151 O O . CYS B 1 147 ? 93.318 -9.084 17.301 1.00 117.97 71 CYS B O 1
ATOM 4154 N N . GLN B 1 148 ? 92.336 -7.031 17.232 1.00 111.63 72 GLN B N 1
ATOM 4155 C CA . GLN B 1 148 ? 93.582 -6.248 17.224 1.00 136.62 72 GLN B CA 1
ATOM 4156 C C . GLN B 1 148 ? 93.565 -5.197 18.337 1.00 148.58 72 GLN B C 1
ATOM 4157 O O . GLN B 1 148 ? 94.530 -4.453 18.504 1.00 105.54 72 GLN B O 1
ATOM 4163 N N . LYS B 1 153 ? 95.132 5.686 20.579 1.00 115.83 77 LYS B N 1
ATOM 4164 C CA . LYS B 1 153 ? 94.891 6.716 19.569 1.00 114.06 77 LYS B CA 1
ATOM 4165 C C . LYS B 1 153 ? 93.529 7.395 19.782 1.00 115.41 77 LYS B C 1
ATOM 4166 O O . LYS B 1 153 ? 92.498 6.719 19.866 1.00 113.49 77 LYS B O 1
ATOM 4172 N N . VAL B 1 154 ? 93.547 8.740 19.876 1.00 111.54 78 VAL B N 1
ATOM 4173 C CA . VAL B 1 154 ? 92.378 9.631 20.003 1.00 109.73 78 VAL B CA 1
ATOM 4174 C C . VAL B 1 154 ? 91.518 9.508 18.729 1.00 108.22 78 VAL B C 1
ATOM 4175 O O . VAL B 1 154 ? 90.290 9.498 18.813 1.00 106.19 78 VAL B O 1
ATOM 4179 N N . SER B 1 155 ? 92.183 9.377 17.556 1.00 102.45 79 SER B N 1
ATOM 4180 C CA . SER B 1 155 ? 91.552 9.230 16.237 1.00 98.89 79 SER B CA 1
ATOM 4181 C C . SER B 1 155 ? 90.676 7.981 16.169 1.00 98.96 79 SER B C 1
ATOM 4182 O O . SER B 1 155 ? 89.626 8.022 15.533 1.00 96.91 79 SER B O 1
ATOM 4185 N N . SER B 1 156 ? 91.096 6.884 16.846 1.00 94.54 80 SER B N 1
ATOM 4186 C CA . SER B 1 156 ? 90.375 5.607 16.901 1.00 92.51 80 SER B CA 1
ATOM 4187 C C . SER B 1 156 ? 89.021 5.747 17.615 1.00 93.36 80 SER B C 1
ATOM 4188 O O . SER B 1 156 ? 88.093 4.995 17.303 1.00 92.60 80 SER B O 1
ATOM 4191 N N . ILE B 1 157 ? 88.905 6.708 18.563 1.00 87.53 81 ILE B N 1
ATOM 4192 C CA . ILE B 1 157 ? 87.669 6.945 19.317 1.00 85.63 81 ILE B CA 1
ATOM 4193 C C . ILE B 1 157 ? 86.630 7.548 18.371 1.00 84.24 81 ILE B C 1
ATOM 4194 O O . ILE B 1 157 ? 85.477 7.124 18.402 1.00 82.88 81 ILE B O 1
ATOM 4199 N N . TYR B 1 158 ? 87.047 8.489 17.491 1.00 78.03 82 TYR B N 1
ATOM 4200 C CA . TYR B 1 158 ? 86.145 9.103 16.510 1.00 74.86 82 TYR B CA 1
ATOM 4201 C C . TYR B 1 158 ? 85.688 8.057 15.483 1.00 75.07 82 TYR B C 1
ATOM 4202 O O . TYR B 1 158 ? 84.533 8.100 15.074 1.00 73.51 82 TYR B O 1
ATOM 4211 N N . ILE B 1 159 ? 86.577 7.090 15.111 1.00 70.74 83 ILE B N 1
ATOM 4212 C CA . ILE B 1 159 ? 86.274 5.974 14.186 1.00 68.64 83 ILE B CA 1
ATOM 4213 C C . ILE B 1 159 ? 85.107 5.147 14.740 1.00 69.84 83 ILE B C 1
ATOM 4214 O O . ILE B 1 159 ? 84.154 4.875 14.010 1.00 67.74 83 ILE B O 1
ATOM 4219 N N . PHE B 1 160 ? 85.195 4.749 16.031 1.00 66.87 84 PHE B N 1
ATOM 4220 C CA . PHE B 1 160 ? 84.180 3.943 16.703 1.00 66.50 84 PHE B CA 1
ATOM 4221 C C . PHE B 1 160 ? 82.835 4.695 16.742 1.00 69.34 84 PHE B C 1
ATOM 4222 O O . PHE B 1 160 ? 81.812 4.123 16.359 1.00 68.43 84 PHE B O 1
ATOM 4230 N N . ASN B 1 161 ? 82.847 5.980 17.163 1.00 64.66 85 ASN B N 1
ATOM 4231 C CA . ASN B 1 161 ? 81.652 6.814 17.228 1.00 62.52 85 ASN B CA 1
ATOM 4232 C C . ASN B 1 161 ? 81.064 7.030 15.839 1.00 63.28 85 ASN B C 1
ATOM 4233 O O . ASN B 1 161 ? 79.845 7.092 15.712 1.00 61.34 85 ASN B O 1
ATOM 4238 N N . LEU B 1 162 ? 81.917 7.104 14.797 1.00 59.51 86 LEU B N 1
ATOM 4239 C CA . LEU B 1 162 ? 81.473 7.236 13.405 1.00 57.26 86 LEU B CA 1
ATOM 4240 C C . LEU B 1 162 ? 80.801 5.926 12.963 1.00 62.39 86 LEU B C 1
ATOM 4241 O O . LEU B 1 162 ? 79.726 5.970 12.367 1.00 61.19 86 LEU B O 1
ATOM 4246 N N . ALA B 1 163 ? 81.414 4.766 13.309 1.00 60.42 87 ALA B N 1
ATOM 4247 C CA . ALA B 1 163 ? 80.900 3.433 12.983 1.00 60.27 87 ALA B CA 1
ATOM 4248 C C . ALA B 1 163 ? 79.560 3.185 13.666 1.00 65.57 87 ALA B C 1
ATOM 4249 O O . ALA B 1 163 ? 78.664 2.643 13.027 1.00 65.49 87 ALA B O 1
ATOM 4251 N N . VAL B 1 164 ? 79.408 3.618 14.947 1.00 62.89 88 VAL B N 1
ATOM 4252 C CA . VAL B 1 164 ? 78.160 3.503 15.720 1.00 62.96 88 VAL B CA 1
ATOM 4253 C C . VAL B 1 164 ? 77.071 4.370 15.042 1.00 66.19 88 VAL B C 1
ATOM 4254 O O . VAL B 1 164 ? 75.993 3.852 14.750 1.00 66.72 88 VAL B O 1
ATOM 4258 N N . ALA B 1 165 ? 77.374 5.661 14.756 1.00 60.80 89 ALA B N 1
ATOM 4259 C CA . ALA B 1 165 ? 76.457 6.594 14.092 1.00 59.20 89 ALA B CA 1
ATOM 4260 C C . ALA B 1 165 ? 76.034 6.067 12.715 1.00 62.16 89 ALA B C 1
ATOM 4261 O O . ALA B 1 165 ? 74.853 6.165 12.381 1.00 62.03 89 ALA B O 1
ATOM 4263 N N . ASP B 1 166 ? 76.984 5.484 11.933 1.00 57.57 90 ASP B N 1
ATOM 4264 C CA . ASP B 1 166 ? 76.706 4.907 10.611 1.00 56.44 90 ASP B CA 1
ATOM 4265 C C . ASP B 1 166 ? 75.859 3.658 10.724 1.00 62.40 90 ASP B C 1
ATOM 4266 O O . ASP B 1 166 ? 74.894 3.506 9.984 1.00 61.83 90 ASP B O 1
ATOM 4271 N N . LEU B 1 167 ? 76.222 2.767 11.647 1.00 61.29 91 LEU B N 1
ATOM 4272 C CA . LEU B 1 167 ? 75.563 1.486 11.858 1.00 62.70 91 LEU B CA 1
ATOM 4273 C C . LEU B 1 167 ? 74.089 1.691 12.333 1.00 68.86 91 LEU B C 1
ATOM 4274 O O . LEU B 1 167 ? 73.209 0.980 11.853 1.00 69.74 91 LEU B O 1
ATOM 4279 N N . LEU B 1 168 ? 73.820 2.700 13.195 1.00 65.28 92 LEU B N 1
ATOM 4280 C CA . LEU B 1 168 ? 72.465 3.028 13.652 1.00 65.40 92 LEU B CA 1
ATOM 4281 C C . LEU B 1 168 ? 71.672 3.773 12.560 1.00 69.25 92 LEU B C 1
ATOM 4282 O O . LEU B 1 168 ? 70.444 3.665 12.533 1.00 69.17 92 LEU B O 1
ATOM 4287 N N . LEU B 1 169 ? 72.363 4.535 11.679 1.00 65.14 93 LEU B N 1
ATOM 4288 C CA . LEU B 1 169 ? 71.736 5.258 10.561 1.00 64.12 93 LEU B CA 1
ATOM 4289 C C . LEU B 1 169 ? 71.220 4.268 9.514 1.00 68.29 93 LEU B C 1
ATOM 4290 O O . LEU B 1 169 ? 70.081 4.388 9.065 1.00 68.05 93 LEU B O 1
ATOM 4295 N N . LEU B 1 170 ? 72.066 3.278 9.145 1.00 64.80 94 LEU B N 1
ATOM 4296 C CA . LEU B 1 170 ? 71.761 2.218 8.179 1.00 64.39 94 LEU B CA 1
ATOM 4297 C C . LEU B 1 170 ? 70.710 1.259 8.733 1.00 71.97 94 LEU B C 1
ATOM 4298 O O . LEU B 1 170 ? 70.001 0.626 7.954 1.00 73.00 94 LEU B O 1
ATOM 4303 N N . ALA B 1 171 ? 70.580 1.184 10.077 1.00 69.56 95 ALA B N 1
ATOM 4304 C CA . ALA B 1 171 ? 69.604 0.336 10.771 1.00 70.11 95 ALA B CA 1
ATOM 4305 C C . ALA B 1 171 ? 68.145 0.837 10.567 1.00 73.18 95 ALA B C 1
ATOM 4306 O O . ALA B 1 171 ? 67.217 0.091 10.871 1.00 74.35 95 ALA B O 1
ATOM 4308 N N . THR B 1 172 ? 67.943 2.075 10.046 1.00 66.77 96 THR B N 1
ATOM 4309 C CA . THR B 1 172 ? 66.600 2.619 9.812 1.00 65.98 96 THR B CA 1
ATOM 4310 C C . THR B 1 172 ? 66.105 2.308 8.377 1.00 69.89 96 THR B C 1
ATOM 4311 O O . THR B 1 172 ? 64.909 2.441 8.120 1.00 69.36 96 THR B O 1
ATOM 4315 N N . LEU B 1 173 ? 67.013 1.876 7.458 1.00 66.20 97 LEU B N 1
ATOM 4316 C CA . LEU B 1 173 ? 66.688 1.546 6.062 1.00 65.52 97 LEU B CA 1
ATOM 4317 C C . LEU B 1 173 ? 65.532 0.514 5.958 1.00 68.98 97 LEU B C 1
ATOM 4318 O O . LEU B 1 173 ? 64.650 0.758 5.129 1.00 68.79 97 LEU B O 1
ATOM 4323 N N . PRO B 1 174 ? 65.429 -0.571 6.790 1.00 65.12 98 PRO B N 1
ATOM 4324 C CA . PRO B 1 174 ? 64.271 -1.482 6.650 1.00 65.78 98 PRO B CA 1
ATOM 4325 C C . PRO B 1 174 ? 62.924 -0.766 6.854 1.00 69.65 98 PRO B C 1
ATOM 4326 O O . PRO B 1 174 ? 61.934 -1.190 6.261 1.00 69.73 98 PRO B O 1
ATOM 4330 N N . LEU B 1 175 ? 62.895 0.336 7.648 1.00 65.42 99 LEU B N 1
ATOM 4331 C CA . LEU B 1 175 ? 61.685 1.125 7.893 1.00 65.34 99 LEU B CA 1
ATOM 4332 C C . LEU B 1 175 ? 61.266 1.925 6.669 1.00 67.94 99 LEU B C 1
ATOM 4333 O O . LEU B 1 175 ? 60.088 1.907 6.323 1.00 68.77 99 LEU B O 1
ATOM 4338 N N . TRP B 1 176 ? 62.209 2.652 6.032 1.00 62.79 100 TRP B N 1
ATOM 4339 C CA . TRP B 1 176 ? 61.898 3.521 4.893 1.00 62.35 100 TRP B CA 1
ATOM 4340 C C . TRP B 1 176 ? 61.548 2.685 3.668 1.00 67.95 100 TRP B C 1
ATOM 4341 O O . TRP B 1 176 ? 60.697 3.106 2.888 1.00 69.29 100 TRP B O 1
ATOM 4352 N N . ALA B 1 177 ? 62.150 1.489 3.524 1.00 63.65 101 ALA B N 1
ATOM 4353 C CA . ALA B 1 177 ? 61.826 0.575 2.427 1.00 63.68 101 ALA B CA 1
ATOM 4354 C C . ALA B 1 177 ? 60.404 0.026 2.586 1.00 67.73 101 ALA B C 1
ATOM 4355 O O . ALA B 1 177 ? 59.682 -0.067 1.596 1.00 68.47 101 ALA B O 1
ATOM 4357 N N . THR B 1 178 ? 59.991 -0.289 3.843 1.00 63.90 102 THR B N 1
ATOM 4358 C CA . THR B 1 178 ? 58.654 -0.797 4.184 1.00 65.30 102 THR B CA 1
ATOM 4359 C C . THR B 1 178 ? 57.625 0.325 3.985 1.00 68.65 102 THR B C 1
ATOM 4360 O O . THR B 1 178 ? 56.605 0.102 3.343 1.00 69.41 102 THR B O 1
ATOM 4364 N N . TYR B 1 179 ? 57.920 1.532 4.503 1.00 63.89 103 TYR B N 1
ATOM 4365 C CA . TYR B 1 179 ? 57.085 2.730 4.382 1.00 63.21 103 TYR B CA 1
ATOM 4366 C C . TYR B 1 179 ? 56.874 3.083 2.892 1.00 65.73 103 TYR B C 1
ATOM 4367 O O . TYR B 1 179 ? 55.743 3.376 2.506 1.00 66.23 103 TYR B O 1
ATOM 4376 N N . TYR B 1 180 ? 57.935 2.972 2.053 1.00 60.19 104 TYR B N 1
ATOM 4377 C CA . TYR B 1 180 ? 57.847 3.223 0.612 1.00 59.74 104 TYR B CA 1
ATOM 4378 C C . TYR B 1 180 ? 57.004 2.133 -0.074 1.00 67.32 104 TYR B C 1
ATOM 4379 O O . TYR B 1 180 ? 56.227 2.459 -0.975 1.00 67.97 104 TYR B O 1
ATOM 4388 N N . SER B 1 181 ? 57.160 0.846 0.356 1.00 65.62 105 SER B N 1
ATOM 4389 C CA . SER B 1 181 ? 56.436 -0.314 -0.193 1.00 67.77 105 SER B CA 1
ATOM 4390 C C . SER B 1 181 ? 54.927 -0.196 0.007 1.00 74.80 105 SER B C 1
ATOM 4391 O O . SER B 1 181 ? 54.169 -0.552 -0.898 1.00 75.69 105 SER B O 1
ATOM 4394 N N . TYR B 1 182 ? 54.488 0.303 1.183 1.00 72.80 106 TYR B N 1
ATOM 4395 C CA . TYR B 1 182 ? 53.068 0.467 1.490 1.00 74.73 106 TYR B CA 1
ATOM 4396 C C . TYR B 1 182 ? 52.550 1.838 0.976 1.00 78.57 106 TYR B C 1
ATOM 4397 O O . TYR B 1 182 ? 51.538 2.332 1.472 1.00 79.16 106 TYR B O 1
ATOM 4406 N N . ARG B 1 183 ? 53.210 2.400 -0.075 1.00 73.51 107 ARG B N 1
ATOM 4407 C CA . ARG B 1 183 ? 52.886 3.669 -0.747 1.00 72.12 107 ARG B CA 1
ATOM 4408 C C . ARG B 1 183 ? 52.670 4.791 0.294 1.00 76.81 107 ARG B C 1
ATOM 4409 O O . ARG B 1 183 ? 51.647 5.476 0.289 1.00 77.90 107 ARG B O 1
ATOM 4417 N N . TYR B 1 184 ? 53.669 4.958 1.176 1.00 73.01 108 TYR B N 1
ATOM 4418 C CA . TYR B 1 184 ? 53.780 5.959 2.238 1.00 72.14 108 TYR B CA 1
ATOM 4419 C C . TYR B 1 184 ? 52.596 5.830 3.240 1.00 77.87 108 TYR B C 1
ATOM 4420 O O . TYR B 1 184 ? 51.974 6.829 3.617 1.00 77.04 108 TYR B O 1
ATOM 4429 N N . ASP B 1 185 ? 52.356 4.584 3.720 1.00 76.14 109 ASP B N 1
ATOM 4430 C CA . ASP B 1 185 ? 51.375 4.282 4.758 1.00 77.58 109 ASP B CA 1
ATOM 4431 C C . ASP B 1 185 ? 52.115 3.855 6.012 1.00 83.17 109 ASP B C 1
ATOM 4432 O O . ASP B 1 185 ? 52.574 2.709 6.111 1.00 83.44 109 ASP B O 1
ATOM 4437 N N . TRP B 1 186 ? 52.304 4.805 6.934 1.00 80.07 110 TRP B N 1
ATOM 4438 C CA . TRP B 1 186 ? 53.008 4.578 8.186 1.00 80.01 110 TRP B CA 1
ATOM 4439 C C . TRP B 1 186 ? 52.158 3.659 9.083 1.00 87.76 110 TRP B C 1
ATOM 4440 O O . TRP B 1 186 ? 51.095 4.058 9.557 1.00 88.29 110 TRP B O 1
ATOM 4451 N N . LEU B 1 187 ? 52.611 2.408 9.253 1.00 87.17 111 LEU B N 1
ATOM 4452 C CA . LEU B 1 187 ? 51.919 1.372 10.034 1.00 90.01 111 LEU B CA 1
ATOM 4453 C C . LEU B 1 187 ? 52.682 1.052 11.346 1.00 95.75 111 LEU B C 1
ATOM 4454 O O . LEU B 1 187 ? 52.712 -0.109 11.778 1.00 96.73 111 LEU B O 1
ATOM 4459 N N . PHE B 1 188 ? 53.282 2.086 11.984 1.00 91.58 112 PHE B N 1
ATOM 4460 C CA . PHE B 1 188 ? 54.075 1.915 13.204 1.00 91.26 112 PHE B CA 1
ATOM 4461 C C . PHE B 1 188 ? 53.614 2.861 14.346 1.00 96.17 112 PHE B C 1
ATOM 4462 O O . PHE B 1 188 ? 54.239 2.884 15.409 1.00 96.03 112 PHE B O 1
ATOM 4470 N N . GLY B 1 189 ? 52.538 3.613 14.121 1.00 93.34 113 GLY B N 1
ATOM 4471 C CA . GLY B 1 189 ? 52.008 4.550 15.107 1.00 94.06 113 GLY B CA 1
ATOM 4472 C C . GLY B 1 189 ? 52.660 5.918 15.036 1.00 97.23 113 GLY B C 1
ATOM 4473 O O . GLY B 1 189 ? 53.824 6.023 14.643 1.00 95.35 113 GLY B O 1
ATOM 4474 N N . PRO B 1 190 ? 51.957 7.001 15.454 1.00 94.86 114 PRO B N 1
ATOM 4475 C CA . PRO B 1 190 ? 52.544 8.354 15.333 1.00 93.33 114 PRO B CA 1
ATOM 4476 C C . PRO B 1 190 ? 53.693 8.621 16.310 1.00 95.22 114 PRO B C 1
ATOM 4477 O O . PRO B 1 190 ? 54.430 9.593 16.111 1.00 93.59 114 PRO B O 1
ATOM 4481 N N . VAL B 1 191 ? 53.855 7.772 17.346 1.00 91.74 115 VAL B N 1
ATOM 4482 C CA . VAL B 1 191 ? 54.924 7.922 18.339 1.00 90.89 115 VAL B CA 1
ATOM 4483 C C . VAL B 1 191 ? 56.266 7.564 17.664 1.00 91.97 115 VAL B C 1
ATOM 4484 O O . VAL B 1 191 ? 57.213 8.343 17.769 1.00 91.14 115 VAL B O 1
ATOM 4488 N N . MET B 1 192 ? 56.316 6.449 16.906 1.00 87.21 116 MET B N 1
ATOM 4489 C CA . MET B 1 192 ? 57.534 6.018 16.219 1.00 85.60 116 MET B CA 1
ATOM 4490 C C . MET B 1 192 ? 57.836 6.909 15.001 1.00 83.30 116 MET B C 1
ATOM 4491 O O . MET B 1 192 ? 58.961 6.881 14.500 1.00 82.49 116 MET B O 1
ATOM 4496 N N . CYS B 1 193 ? 56.862 7.726 14.555 1.00 75.60 117 CYS B N 1
ATOM 4497 C CA . CYS B 1 193 ? 57.068 8.706 13.483 1.00 71.88 117 CYS B CA 1
ATOM 4498 C C . CYS B 1 193 ? 58.010 9.804 14.002 1.00 74.42 117 CYS B C 1
ATOM 4499 O O . CYS B 1 193 ? 58.948 10.182 13.297 1.00 72.61 117 CYS B O 1
ATOM 4502 N N . LYS B 1 194 ? 57.811 10.240 15.269 1.00 71.38 118 LYS B N 1
ATOM 4503 C CA . LYS B 1 194 ? 58.680 11.212 15.930 1.00 70.67 118 LYS B CA 1
ATOM 4504 C C . LYS B 1 194 ? 59.990 10.592 16.363 1.00 74.84 118 LYS B C 1
ATOM 4505 O O . LYS B 1 194 ? 61.032 11.208 16.169 1.00 73.18 118 LYS B O 1
ATOM 4511 N N . VAL B 1 195 ? 59.936 9.397 17.003 1.00 73.00 119 VAL B N 1
ATOM 4512 C CA . VAL B 1 195 ? 61.102 8.730 17.586 1.00 73.12 119 VAL B CA 1
ATOM 4513 C C . VAL B 1 195 ? 62.096 8.329 16.468 1.00 77.92 119 VAL B C 1
ATOM 4514 O O . VAL B 1 195 ? 63.228 8.807 16.506 1.00 77.25 119 VAL B O 1
ATOM 4518 N N . PHE B 1 196 ? 61.690 7.485 15.489 1.00 76.02 120 PHE B N 1
ATOM 4519 C CA . PHE B 1 196 ? 62.612 7.050 14.428 1.00 75.71 120 PHE B CA 1
ATOM 4520 C C . PHE B 1 196 ? 62.935 8.196 13.463 1.00 77.29 120 PHE B C 1
ATOM 4521 O O . PHE B 1 196 ? 64.029 8.204 12.898 1.00 76.83 120 PHE B O 1
ATOM 4529 N N . GLY B 1 197 ? 62.032 9.166 13.336 1.00 71.83 121 GLY B N 1
ATOM 4530 C CA . GLY B 1 197 ? 62.271 10.360 12.535 1.00 69.99 121 GLY B CA 1
ATOM 4531 C C . GLY B 1 197 ? 63.440 11.148 13.098 1.00 72.44 121 GLY B C 1
ATOM 4532 O O . GLY B 1 197 ? 64.325 11.576 12.353 1.00 70.97 121 GLY B O 1
ATOM 4533 N N . SER B 1 198 ? 63.472 11.285 14.439 1.00 69.49 122 SER B N 1
ATOM 4534 C CA . SER B 1 198 ? 64.527 11.961 15.190 1.00 69.18 122 SER B CA 1
ATOM 4535 C C . SER B 1 198 ? 65.792 11.132 15.241 1.00 73.79 122 SER B C 1
ATOM 4536 O O . SER B 1 198 ? 66.883 11.689 15.142 1.00 73.05 122 SER B O 1
ATOM 4539 N N . PHE B 1 199 ? 65.649 9.799 15.431 1.00 71.06 123 PHE B N 1
ATOM 4540 C CA . PHE B 1 199 ? 66.758 8.848 15.521 1.00 70.71 123 PHE B CA 1
ATOM 4541 C C . PHE B 1 199 ? 67.550 8.844 14.208 1.00 72.16 123 PHE B C 1
ATOM 4542 O O . PHE B 1 199 ? 68.777 8.729 14.231 1.00 72.12 123 PHE B O 1
ATOM 4550 N N . LEU B 1 200 ? 66.843 9.010 13.073 1.00 66.07 124 LEU B N 1
ATOM 4551 C CA . LEU B 1 200 ? 67.424 9.114 11.739 1.00 64.01 124 LEU B CA 1
ATOM 4552 C C . LEU B 1 200 ? 68.303 10.353 11.631 1.00 68.53 124 LEU B C 1
ATOM 4553 O O . LEU B 1 200 ? 69.458 10.246 11.221 1.00 69.97 124 LEU B O 1
ATOM 4558 N N . THR B 1 201 ? 67.755 11.521 12.011 1.00 63.35 125 THR B N 1
ATOM 4559 C CA . THR B 1 201 ? 68.406 12.822 11.917 1.00 62.05 125 THR B CA 1
ATOM 4560 C C . THR B 1 201 ? 69.564 12.904 12.927 1.00 67.45 125 THR B C 1
ATOM 4561 O O . THR B 1 201 ? 70.615 13.455 12.600 1.00 68.29 125 THR B O 1
ATOM 4565 N N . LEU B 1 202 ? 69.387 12.322 14.125 1.00 64.01 126 LEU B N 1
ATOM 4566 C CA . LEU B 1 202 ? 70.391 12.295 15.196 1.00 63.75 126 LEU B CA 1
ATOM 4567 C C . LEU B 1 202 ? 71.672 11.618 14.701 1.00 67.98 126 LEU B C 1
ATOM 4568 O O . LEU B 1 202 ? 72.737 12.233 14.740 1.00 68.20 126 LEU B O 1
ATOM 4573 N N . ASN B 1 203 ? 71.559 10.363 14.223 1.00 64.11 127 ASN B N 1
ATOM 4574 C CA . ASN B 1 203 ? 72.692 9.569 13.752 1.00 63.39 127 ASN B CA 1
ATOM 4575 C C . ASN B 1 203 ? 73.201 10.070 12.390 1.00 66.87 127 ASN B C 1
ATOM 4576 O O . ASN B 1 203 ? 74.374 9.853 12.092 1.00 66.90 127 ASN B O 1
ATOM 4581 N N . MET B 1 204 ? 72.354 10.755 11.581 1.00 62.84 128 MET B N 1
ATOM 4582 C CA . MET B 1 204 ? 72.808 11.337 10.311 1.00 62.02 128 MET B CA 1
ATOM 4583 C C . MET B 1 204 ? 73.807 12.455 10.585 1.00 67.65 128 MET B C 1
ATOM 4584 O O . MET B 1 204 ? 74.886 12.468 9.994 1.00 68.05 128 MET B O 1
ATOM 4589 N N . PHE B 1 205 ? 73.443 13.389 11.495 1.00 64.55 129 PHE B N 1
ATOM 4590 C CA . PHE B 1 205 ? 74.313 14.491 11.879 1.00 64.61 129 PHE B CA 1
ATOM 4591 C C . PHE B 1 205 ? 75.493 13.981 12.698 1.00 70.80 129 PHE B C 1
ATOM 4592 O O . PHE B 1 205 ? 76.593 14.491 12.513 1.00 71.76 129 PHE B O 1
ATOM 4600 N N . ALA B 1 206 ? 75.298 12.945 13.545 1.00 66.77 130 ALA B N 1
ATOM 4601 C CA . ALA B 1 206 ? 76.404 12.377 14.313 1.00 66.62 130 ALA B CA 1
ATOM 4602 C C . ALA B 1 206 ? 77.460 11.800 13.365 1.00 69.87 130 ALA B C 1
ATOM 4603 O O . ALA B 1 206 ? 78.648 11.947 13.625 1.00 71.33 130 ALA B O 1
ATOM 4605 N N . SER B 1 207 ? 77.028 11.241 12.216 1.00 64.35 131 SER B N 1
ATOM 4606 C CA . SER B 1 207 ? 77.929 10.719 11.183 1.00 63.28 131 SER B CA 1
ATOM 4607 C C . SER B 1 207 ? 78.714 11.861 10.535 1.00 67.44 131 SER B C 1
ATOM 4608 O O . SER B 1 207 ? 79.943 11.835 10.546 1.00 68.08 131 SER B O 1
ATOM 4611 N N . ILE B 1 208 ? 77.997 12.883 10.025 1.00 62.98 132 ILE B N 1
ATOM 4612 C CA . ILE B 1 208 ? 78.561 14.050 9.334 1.00 62.62 132 ILE B CA 1
ATOM 4613 C C . ILE B 1 208 ? 79.507 14.850 10.286 1.00 67.30 132 ILE B C 1
ATOM 4614 O O . ILE B 1 208 ? 80.569 15.292 9.841 1.00 67.63 132 ILE B O 1
ATOM 4619 N N . PHE B 1 209 ? 79.142 15.015 11.573 1.00 63.64 133 PHE B N 1
ATOM 4620 C CA . PHE B 1 209 ? 79.972 15.787 12.492 1.00 64.36 133 PHE B CA 1
ATOM 4621 C C . PHE B 1 209 ? 81.217 15.007 12.882 1.00 68.68 133 PHE B C 1
ATOM 4622 O O . PHE B 1 209 ? 82.259 15.631 13.055 1.00 69.82 133 PHE B O 1
ATOM 4630 N N . PHE B 1 210 ? 81.148 13.659 12.984 1.00 64.66 134 PHE B N 1
ATOM 4631 C CA . PHE B 1 210 ? 82.353 12.879 13.297 1.00 64.72 134 PHE B CA 1
ATOM 4632 C C . PHE B 1 210 ? 83.266 12.782 12.039 1.00 68.91 134 PHE B C 1
ATOM 4633 O O . PHE B 1 210 ? 84.480 12.685 12.204 1.00 69.95 134 PHE B O 1
ATOM 4641 N N . ILE B 1 211 ? 82.700 12.894 10.807 1.00 64.60 135 ILE B N 1
ATOM 4642 C CA . ILE B 1 211 ? 83.463 12.985 9.543 1.00 64.06 135 ILE B CA 1
ATOM 4643 C C . ILE B 1 211 ? 84.277 14.288 9.577 1.00 70.23 135 ILE B C 1
ATOM 4644 O O . ILE B 1 211 ? 85.458 14.296 9.215 1.00 71.12 135 ILE B O 1
ATOM 4649 N N . THR B 1 212 ? 83.634 15.377 10.051 1.00 67.71 136 THR B N 1
ATOM 4650 C CA . THR B 1 212 ? 84.216 16.709 10.197 1.00 69.33 136 THR B CA 1
ATOM 4651 C C . THR B 1 212 ? 85.343 16.668 11.245 1.00 76.96 136 THR B C 1
ATOM 4652 O O . THR B 1 212 ? 86.396 17.255 11.001 1.00 78.08 136 THR B O 1
ATOM 4656 N N . CYS B 1 213 ? 85.140 15.947 12.382 1.00 75.01 137 CYS B N 1
ATOM 4657 C CA . CYS B 1 213 ? 86.163 15.788 13.426 1.00 77.30 137 CYS B CA 1
ATOM 4658 C C . CYS B 1 213 ? 87.397 15.116 12.849 1.00 82.06 137 CYS B C 1
ATOM 4659 O O . CYS B 1 213 ? 88.496 15.586 13.109 1.00 83.51 137 CYS B O 1
ATOM 4662 N N . MET B 1 214 ? 87.218 14.040 12.051 1.00 77.79 138 MET B N 1
ATOM 4663 C CA . MET B 1 214 ? 88.307 13.293 11.415 1.00 78.50 138 MET B CA 1
ATOM 4664 C C . MET B 1 214 ? 89.190 14.188 10.533 1.00 82.38 138 MET B C 1
ATOM 4665 O O . MET B 1 214 ? 90.409 14.039 10.573 1.00 82.77 138 MET B O 1
ATOM 4670 N N . SER B 1 215 ? 88.586 15.099 9.742 1.00 78.27 139 SER B N 1
ATOM 4671 C CA . SER B 1 215 ? 89.341 15.999 8.863 1.00 78.65 139 SER B CA 1
ATOM 4672 C C . SER B 1 215 ? 90.138 17.030 9.688 1.00 83.81 139 SER B C 1
ATOM 4673 O O . SER B 1 215 ? 91.282 17.324 9.341 1.00 83.93 139 SER B O 1
ATOM 4676 N N . VAL B 1 216 ? 89.548 17.537 10.793 1.00 80.95 140 VAL B N 1
ATOM 4677 C CA . VAL B 1 216 ? 90.182 18.493 11.713 1.00 82.68 140 VAL B CA 1
ATOM 4678 C C . VAL B 1 216 ? 91.329 17.780 12.460 1.00 88.71 140 VAL B C 1
ATOM 4679 O O . VAL B 1 216 ? 92.387 18.382 12.657 1.00 90.10 140 VAL B O 1
ATOM 4683 N N . ASP B 1 217 ? 91.129 16.487 12.828 1.00 84.88 141 ASP B N 1
ATOM 4684 C CA . ASP B 1 217 ? 92.116 15.664 13.538 1.00 85.84 141 ASP B CA 1
ATOM 4685 C C . ASP B 1 217 ? 93.297 15.331 12.618 1.00 90.01 141 ASP B C 1
ATOM 4686 O O . ASP B 1 217 ? 94.445 15.507 13.034 1.00 91.97 141 ASP B O 1
ATOM 4691 N N . ARG B 1 218 ? 93.020 14.864 11.372 1.00 84.30 142 ARG B N 1
ATOM 4692 C CA . ARG B 1 218 ? 94.060 14.556 10.386 1.00 84.31 142 ARG B CA 1
ATOM 4693 C C . ARG B 1 218 ? 94.855 15.810 10.029 1.00 92.07 142 ARG B C 1
ATOM 4694 O O . ARG B 1 218 ? 96.065 15.707 9.862 1.00 94.16 142 ARG B O 1
ATOM 4702 N N . TYR B 1 219 ? 94.195 16.990 9.948 1.00 89.81 143 TYR B N 1
ATOM 4703 C CA . TYR B 1 219 ? 94.866 18.262 9.656 1.00 92.09 143 TYR B CA 1
ATOM 4704 C C . TYR B 1 219 ? 95.807 18.640 10.800 1.00 100.48 143 TYR B C 1
ATOM 4705 O O . TYR B 1 219 ? 96.961 18.975 10.542 1.00 101.96 143 TYR B O 1
ATOM 4714 N N . GLN B 1 220 ? 95.326 18.541 12.056 1.00 98.50 144 GLN B N 1
ATOM 4715 C CA . GLN B 1 220 ? 96.082 18.864 13.267 1.00 101.15 144 GLN B CA 1
ATOM 4716 C C . GLN B 1 220 ? 97.276 17.880 13.434 1.00 108.38 144 GLN B C 1
ATOM 4717 O O . GLN B 1 220 ? 98.270 18.236 14.065 1.00 110.21 144 GLN B O 1
ATOM 4723 N N . SER B 1 221 ? 97.186 16.673 12.827 1.00 105.17 145 SER B N 1
ATOM 4724 C CA . SER B 1 221 ? 98.246 15.658 12.840 1.00 106.86 145 SER B CA 1
ATOM 4725 C C . SER B 1 221 ? 99.324 15.964 11.799 1.00 114.96 145 SER B C 1
ATOM 4726 O O . SER B 1 221 ? 100.480 15.584 11.984 1.00 116.50 145 SER B O 1
ATOM 4729 N N . VAL B 1 222 ? 98.941 16.633 10.697 1.00 113.17 146 VAL B N 1
ATOM 4730 C CA . VAL B 1 222 ? 99.850 16.992 9.608 1.00 115.15 146 VAL B CA 1
ATOM 4731 C C . VAL B 1 222 ? 100.619 18.285 9.983 1.00 125.26 146 VAL B C 1
ATOM 4732 O O . VAL B 1 222 ? 101.848 18.252 10.021 1.00 126.74 146 VAL B O 1
ATOM 4736 N N . ILE B 1 223 ? 99.899 19.405 10.257 1.00 125.10 147 ILE B N 1
ATOM 4737 C CA . ILE B 1 223 ? 100.490 20.714 10.573 1.00 129.21 147 ILE B CA 1
ATOM 4738 C C . ILE B 1 223 ? 101.304 20.613 11.917 1.00 139.73 147 ILE B C 1
ATOM 4739 O O . ILE B 1 223 ? 102.401 21.177 11.984 1.00 142.40 147 ILE B O 1
ATOM 4744 N N . TYR B 1 224 ? 100.810 19.862 12.932 1.00 138.40 148 TYR B N 1
ATOM 4745 C CA . TYR B 1 224 ? 101.538 19.665 14.198 1.00 141.87 148 TYR B CA 1
ATOM 4746 C C . TYR B 1 224 ? 101.838 18.158 14.389 1.00 146.83 148 TYR B C 1
ATOM 4747 O O . TYR B 1 224 ? 100.979 17.423 14.886 1.00 144.90 148 TYR B O 1
ATOM 4756 N N . PRO B 1 225 ? 103.046 17.673 13.996 1.00 146.02 149 PRO B N 1
ATOM 4757 C CA . PRO B 1 225 ? 103.335 16.227 14.113 1.00 145.61 149 PRO B CA 1
ATOM 4758 C C . PRO B 1 225 ? 103.387 15.724 15.568 1.00 150.98 149 PRO B C 1
ATOM 4759 O O . PRO B 1 225 ? 103.128 14.541 15.801 1.00 149.57 149 PRO B O 1
ATOM 4763 N N . PHE B 1 226 ? 103.741 16.616 16.534 1.00 149.87 150 PHE B N 1
ATOM 4764 C CA . PHE B 1 226 ? 103.870 16.384 17.985 1.00 176.64 150 PHE B CA 1
ATOM 4765 C C . PHE B 1 226 ? 105.095 15.502 18.277 1.00 203.01 150 PHE B C 1
ATOM 4766 O O . PHE B 1 226 ? 105.282 14.431 17.701 1.00 161.95 150 PHE B O 1
ATOM 4768 N N . TRP B 1 234 ? 92.448 14.312 26.760 1.00 145.59 158 TRP B N 1
ATOM 4769 C CA . TRP B 1 234 ? 91.275 14.981 27.316 1.00 145.69 158 TRP B CA 1
ATOM 4770 C C . TRP B 1 234 ? 90.373 15.596 26.235 1.00 145.32 158 TRP B C 1
ATOM 4771 O O . TRP B 1 234 ? 89.177 15.741 26.485 1.00 144.18 158 TRP B O 1
ATOM 4782 N N . GLN B 1 235 ? 90.926 15.964 25.051 1.00 138.98 159 GLN B N 1
ATOM 4783 C CA . GLN B 1 235 ? 90.132 16.591 23.981 1.00 135.37 159 GLN B CA 1
ATOM 4784 C C . GLN B 1 235 ? 88.965 15.677 23.505 1.00 133.17 159 GLN B C 1
ATOM 4785 O O . GLN B 1 235 ? 87.890 16.197 23.248 1.00 131.37 159 GLN B O 1
ATOM 4791 N N . ALA B 1 236 ? 89.164 14.348 23.413 1.00 126.71 160 ALA B N 1
ATOM 4792 C CA . ALA B 1 236 ? 88.129 13.418 22.940 1.00 123.02 160 ALA B CA 1
ATOM 4793 C C . ALA B 1 236 ? 87.007 13.214 23.972 1.00 124.08 160 ALA B C 1
ATOM 4794 O O . ALA B 1 236 ? 85.856 13.063 23.574 1.00 121.55 160 ALA B O 1
ATOM 4796 N N . SER B 1 237 ? 87.334 13.210 25.283 1.00 121.15 161 SER B N 1
ATOM 4797 C CA . SER B 1 237 ? 86.364 12.987 26.361 1.00 120.62 161 SER B CA 1
ATOM 4798 C C . SER B 1 237 ? 85.363 14.166 26.492 1.00 121.91 161 SER B C 1
ATOM 4799 O O . SER B 1 237 ? 84.365 14.031 27.206 1.00 121.90 161 SER B O 1
ATOM 4802 N N . TYR B 1 238 ? 85.603 15.293 25.777 1.00 115.99 162 TYR B N 1
ATOM 4803 C CA . TYR B 1 238 ? 84.698 16.446 25.778 1.00 114.59 162 TYR B CA 1
ATOM 4804 C C . TYR B 1 238 ? 84.112 16.686 24.361 1.00 112.31 162 TYR B C 1
ATOM 4805 O O . TYR B 1 238 ? 82.941 17.060 24.266 1.00 110.86 162 TYR B O 1
ATOM 4814 N N . ILE B 1 239 ? 84.890 16.420 23.273 1.00 104.86 163 ILE B N 1
ATOM 4815 C CA . ILE B 1 239 ? 84.424 16.608 21.886 1.00 100.75 163 ILE B CA 1
ATOM 4816 C C . ILE B 1 239 ? 83.370 15.533 21.546 1.00 99.40 163 ILE B C 1
ATOM 4817 O O . ILE B 1 239 ? 82.327 15.895 21.013 1.00 98.07 163 ILE B O 1
ATOM 4822 N N . VAL B 1 240 ? 83.620 14.243 21.866 1.00 93.20 164 VAL B N 1
ATOM 4823 C CA . VAL B 1 240 ? 82.683 13.145 21.568 1.00 90.36 164 VAL B CA 1
ATOM 4824 C C . VAL B 1 240 ? 81.286 13.437 22.233 1.00 93.07 164 VAL B C 1
ATOM 4825 O O . VAL B 1 240 ? 80.308 13.415 21.481 1.00 91.01 164 VAL B O 1
ATOM 4829 N N . PRO B 1 241 ? 81.138 13.768 23.562 1.00 90.45 165 PRO B N 1
ATOM 4830 C CA . PRO B 1 241 ? 79.788 14.069 24.091 1.00 89.56 165 PRO B CA 1
ATOM 4831 C C . PRO B 1 241 ? 79.163 15.301 23.431 1.00 90.80 165 PRO B C 1
ATOM 4832 O O . PRO B 1 241 ? 77.958 15.313 23.200 1.00 89.13 165 PRO B O 1
ATOM 4836 N N . LEU B 1 242 ? 79.991 16.311 23.093 1.00 87.46 166 LEU B N 1
ATOM 4837 C CA . LEU B 1 242 ? 79.579 17.559 22.448 1.00 86.98 166 LEU B CA 1
ATOM 4838 C C . LEU B 1 242 ? 79.055 17.312 21.017 1.00 88.70 166 LEU B C 1
ATOM 4839 O O . LEU B 1 242 ? 78.107 17.977 20.605 1.00 88.50 166 LEU B O 1
ATOM 4844 N N . VAL B 1 243 ? 79.672 16.374 20.264 1.00 83.38 167 VAL B N 1
ATOM 4845 C CA . VAL B 1 243 ? 79.261 16.038 18.889 1.00 80.71 167 VAL B CA 1
ATOM 4846 C C . VAL B 1 243 ? 77.874 15.355 18.938 1.00 82.90 167 VAL B C 1
ATOM 4847 O O . VAL B 1 243 ? 77.015 15.671 18.112 1.00 81.07 167 VAL B O 1
ATOM 4851 N N . TRP B 1 244 ? 77.647 14.469 19.932 1.00 80.22 168 TRP B N 1
ATOM 4852 C CA . TRP B 1 244 ? 76.348 13.820 20.145 1.00 79.59 168 TRP B CA 1
ATOM 4853 C C . TRP B 1 244 ? 75.322 14.828 20.695 1.00 87.65 168 TRP B C 1
ATOM 4854 O O . TRP B 1 244 ? 74.118 14.642 20.514 1.00 86.25 168 TRP B O 1
ATOM 4865 N N . CYS B 1 245 ? 75.803 15.896 21.350 1.00 88.45 169 CYS B N 1
ATOM 4866 C CA . CYS B 1 245 ? 74.944 16.941 21.886 1.00 90.39 169 CYS B CA 1
ATOM 4867 C C . CYS B 1 245 ? 74.427 17.825 20.741 1.00 93.94 169 CYS B C 1
ATOM 4868 O O . CYS B 1 245 ? 73.229 18.096 20.693 1.00 93.13 169 CYS B O 1
ATOM 4871 N N . MET B 1 246 ? 75.321 18.259 19.818 1.00 90.49 170 MET B N 1
ATOM 4872 C CA . MET B 1 246 ? 74.964 19.103 18.668 1.00 89.01 170 MET B CA 1
ATOM 4873 C C . MET B 1 246 ? 74.077 18.351 17.678 1.00 88.86 170 MET B C 1
ATOM 4874 O O . MET B 1 246 ? 73.239 18.975 17.034 1.00 87.42 170 MET B O 1
ATOM 4879 N N . ALA B 1 247 ? 74.276 17.024 17.533 1.00 83.81 171 ALA B N 1
ATOM 4880 C CA . ALA B 1 247 ? 73.458 16.187 16.648 1.00 81.99 171 ALA B CA 1
ATOM 4881 C C . ALA B 1 247 ? 72.033 16.037 17.209 1.00 86.56 171 ALA B C 1
ATOM 4882 O O . ALA B 1 247 ? 71.059 15.986 16.450 1.00 85.48 171 ALA B O 1
ATOM 4884 N N . CYS B 1 248 ? 71.927 16.013 18.546 1.00 84.36 172 CYS B N 1
ATOM 4885 C CA . CYS B 1 248 ? 70.689 15.898 19.301 1.00 84.73 172 CYS B CA 1
ATOM 4886 C C . CYS B 1 248 ? 69.869 17.195 19.184 1.00 87.56 172 CYS B C 1
ATOM 4887 O O . CYS B 1 248 ? 68.651 17.123 19.044 1.00 87.76 172 CYS B O 1
ATOM 4890 N N . LEU B 1 249 ? 70.529 18.366 19.245 1.00 83.24 173 LEU B N 1
ATOM 4891 C CA . LEU B 1 249 ? 69.883 19.682 19.138 1.00 82.97 173 LEU B CA 1
ATOM 4892 C C . LEU B 1 249 ? 69.438 19.971 17.699 1.00 83.85 173 LEU B C 1
ATOM 4893 O O . LEU B 1 249 ? 68.433 20.654 17.499 1.00 83.71 173 LEU B O 1
ATOM 4898 N N . SER B 1 250 ? 70.195 19.466 16.702 1.00 77.81 174 SER B N 1
ATOM 4899 C CA . SER B 1 250 ? 69.905 19.654 15.277 1.00 75.54 174 SER B CA 1
ATOM 4900 C C . SER B 1 250 ? 68.731 18.785 14.828 1.00 77.44 174 SER B C 1
ATOM 4901 O O . SER B 1 250 ? 68.127 19.060 13.787 1.00 74.97 174 SER B O 1
ATOM 4904 N N . SER B 1 251 ? 68.419 17.732 15.613 1.00 75.29 175 SER B N 1
ATOM 4905 C CA . SER B 1 251 ? 67.350 16.779 15.329 1.00 75.16 175 SER B CA 1
ATOM 4906 C C . SER B 1 251 ? 66.056 17.114 16.111 1.00 80.50 175 SER B C 1
ATOM 4907 O O . SER B 1 251 ? 65.068 16.388 15.963 1.00 80.67 175 SER B O 1
ATOM 4910 N N . LEU B 1 252 ? 66.049 18.217 16.917 1.00 77.44 176 LEU B N 1
ATOM 4911 C CA . LEU B 1 252 ? 64.865 18.663 17.684 1.00 77.49 176 LEU B CA 1
ATOM 4912 C C . LEU B 1 252 ? 63.728 19.153 16.739 1.00 79.08 176 LEU B C 1
ATOM 4913 O O . LEU B 1 252 ? 62.588 18.745 16.979 1.00 78.61 176 LEU B O 1
ATOM 4918 N N . PRO B 1 253 ? 63.974 19.949 15.648 1.00 73.95 177 PRO B N 1
ATOM 4919 C CA . PRO B 1 253 ? 62.852 20.336 14.762 1.00 73.12 177 PRO B CA 1
ATOM 4920 C C . PRO B 1 253 ? 62.139 19.114 14.149 1.00 75.30 177 PRO B C 1
ATOM 4921 O O . PRO B 1 253 ? 60.944 19.188 13.886 1.00 75.15 177 PRO B O 1
ATOM 4925 N N . THR B 1 254 ? 62.862 17.983 13.966 1.00 70.08 178 THR B N 1
ATOM 4926 C CA . THR B 1 254 ? 62.301 16.730 13.454 1.00 68.51 178 THR B CA 1
ATOM 4927 C C . THR B 1 254 ? 61.342 16.148 14.478 1.00 73.46 178 THR B C 1
ATOM 4928 O O . THR B 1 254 ? 60.225 15.793 14.129 1.00 73.87 178 THR B O 1
ATOM 4932 N N . PHE B 1 255 ? 61.768 16.073 15.750 1.00 70.78 179 PHE B N 1
ATOM 4933 C CA . PHE B 1 255 ? 60.950 15.541 16.839 1.00 71.77 179 PHE B CA 1
ATOM 4934 C C . PHE B 1 255 ? 59.712 16.393 17.075 1.00 77.31 179 PHE B C 1
ATOM 4935 O O . PHE B 1 255 ? 58.674 15.869 17.480 1.00 77.76 179 PHE B O 1
ATOM 4943 N N . TYR B 1 256 ? 59.837 17.706 16.836 1.00 74.62 180 TYR B N 1
ATOM 4944 C CA . TYR B 1 256 ? 58.804 18.691 17.098 1.00 75.80 180 TYR B CA 1
ATOM 4945 C C . TYR B 1 256 ? 57.742 18.699 15.989 1.00 79.04 180 TYR B C 1
ATOM 4946 O O . TYR B 1 256 ? 56.556 18.820 16.307 1.00 80.32 180 TYR B O 1
ATOM 4955 N N . PHE B 1 257 ? 58.136 18.551 14.704 1.00 73.58 181 PHE B N 1
ATOM 4956 C CA . PHE B 1 257 ? 57.147 18.652 13.630 1.00 73.04 181 PHE B CA 1
ATOM 4957 C C . PHE B 1 257 ? 56.811 17.274 12.967 1.00 75.57 181 PHE B C 1
ATOM 4958 O O . PHE B 1 257 ? 55.709 17.175 12.413 1.00 75.93 181 PHE B O 1
ATOM 4966 N N . ARG B 1 258 ? 57.689 16.225 13.036 1.00 69.63 182 ARG B N 1
ATOM 4967 C CA . ARG B 1 258 ? 57.327 14.909 12.451 1.00 68.81 182 ARG B CA 1
ATOM 4968 C C . ARG B 1 258 ? 56.119 14.303 13.169 1.00 73.66 182 ARG B C 1
ATOM 4969 O O . ARG B 1 258 ? 56.145 14.153 14.391 1.00 74.76 182 ARG B O 1
ATOM 4977 N N . ASP B 1 259 ? 55.040 14.005 12.414 1.00 69.05 183 ASP B N 1
ATOM 4978 C CA . ASP B 1 259 ? 53.822 13.422 12.983 1.00 69.66 183 ASP B CA 1
ATOM 4979 C C . ASP B 1 259 ? 52.993 12.756 11.881 1.00 72.77 183 ASP B C 1
ATOM 4980 O O . ASP B 1 259 ? 53.123 13.125 10.709 1.00 71.41 183 ASP B O 1
ATOM 4985 N N . VAL B 1 260 ? 52.165 11.757 12.252 1.00 70.01 184 VAL B N 1
ATOM 4986 C CA . VAL B 1 260 ? 51.295 11.037 11.318 1.00 69.85 184 VAL B CA 1
ATOM 4987 C C . VAL B 1 260 ? 50.044 11.878 11.070 1.00 75.32 184 VAL B C 1
ATOM 4988 O O . VAL B 1 260 ? 49.365 12.273 12.017 1.00 75.95 184 VAL B O 1
ATOM 4992 N N . ARG B 1 261 ? 49.770 12.178 9.790 1.00 72.49 185 ARG B N 1
ATOM 4993 C CA . ARG B 1 261 ? 48.596 12.935 9.355 1.00 73.88 185 ARG B CA 1
ATOM 4994 C C . ARG B 1 261 ? 47.954 12.235 8.157 1.00 81.92 185 ARG B C 1
ATOM 4995 O O . ARG B 1 261 ? 48.662 11.720 7.283 1.00 80.12 185 ARG B O 1
ATOM 5003 N N . THR B 1 262 ? 46.608 12.191 8.137 1.00 82.94 186 THR B N 1
ATOM 5004 C CA . THR B 1 262 ? 45.859 11.528 7.081 1.00 84.67 186 THR B CA 1
ATOM 5005 C C . THR B 1 262 ? 45.851 12.421 5.835 1.00 89.46 186 THR B C 1
ATOM 5006 O O . THR B 1 262 ? 45.444 13.586 5.900 1.00 89.12 186 THR B O 1
ATOM 5010 N N . ILE B 1 263 ? 46.356 11.880 4.715 1.00 86.90 187 ILE B N 1
ATOM 5011 C CA . ILE B 1 263 ? 46.380 12.565 3.422 1.00 87.01 187 ILE B CA 1
ATOM 5012 C C . ILE B 1 263 ? 45.088 12.164 2.719 1.00 94.85 187 ILE B C 1
ATOM 5013 O O . ILE B 1 263 ? 45.018 11.083 2.132 1.00 94.98 187 ILE B O 1
ATOM 5018 N N . GLU B 1 264 ? 44.038 13.002 2.872 1.00 93.99 188 GLU B N 1
ATOM 5019 C CA . GLU B 1 264 ? 42.656 12.774 2.430 1.00 96.68 188 GLU B CA 1
ATOM 5020 C C . GLU B 1 264 ? 42.540 12.322 0.960 1.00 101.98 188 GLU B C 1
ATOM 5021 O O . GLU B 1 264 ? 41.763 11.404 0.690 1.00 102.96 188 GLU B O 1
ATOM 5023 N N . TYR B 1 265 ? 43.284 12.951 0.022 1.00 98.44 189 TYR B N 1
ATOM 5024 C CA . TYR B 1 265 ? 43.172 12.614 -1.403 1.00 99.63 189 TYR B CA 1
ATOM 5025 C C . TYR B 1 265 ? 43.913 11.294 -1.748 1.00 102.08 189 TYR B C 1
ATOM 5026 O O . TYR B 1 265 ? 43.769 10.803 -2.872 1.00 102.98 189 TYR B O 1
ATOM 5035 N N . LEU B 1 266 ? 44.661 10.709 -0.790 1.00 95.85 190 LEU B N 1
ATOM 5036 C CA . LEU B 1 266 ? 45.358 9.431 -0.992 1.00 94.01 190 LEU B CA 1
ATOM 5037 C C . LEU B 1 266 ? 44.790 8.337 -0.075 1.00 98.11 190 LEU B C 1
ATOM 5038 O O . LEU B 1 266 ? 45.020 7.146 -0.326 1.00 98.30 190 LEU B O 1
ATOM 5043 N N . GLY B 1 267 ? 44.051 8.755 0.961 1.00 94.09 191 GLY B N 1
ATOM 5044 C CA . GLY B 1 267 ? 43.450 7.873 1.962 1.00 94.10 191 GLY B CA 1
ATOM 5045 C C . GLY B 1 267 ? 44.495 7.048 2.683 1.00 93.73 191 GLY B C 1
ATOM 5046 O O . GLY B 1 267 ? 44.288 5.857 2.936 1.00 94.25 191 GLY B O 1
ATOM 5047 N N . VAL B 1 268 ? 45.640 7.684 2.997 1.00 85.64 192 VAL B N 1
ATOM 5048 C CA . VAL B 1 268 ? 46.786 7.020 3.584 1.00 82.67 192 VAL B CA 1
ATOM 5049 C C . VAL B 1 268 ? 47.305 7.850 4.795 1.00 83.84 192 VAL B C 1
ATOM 5050 O O . VAL B 1 268 ? 47.204 9.077 4.791 1.00 83.11 192 VAL B O 1
ATOM 5054 N N . ASN B 1 269 ? 47.810 7.172 5.837 1.00 79.38 193 ASN B N 1
ATOM 5055 C CA . ASN B 1 269 ? 48.371 7.849 7.003 1.00 78.21 193 ASN B CA 1
ATOM 5056 C C . ASN B 1 269 ? 49.862 7.982 6.812 1.00 80.18 193 ASN B C 1
ATOM 5057 O O . ASN B 1 269 ? 50.593 6.999 6.961 1.00 80.21 193 ASN B O 1
ATOM 5062 N N . ALA B 1 270 ? 50.316 9.188 6.432 1.00 74.15 194 ALA B N 1
ATOM 5063 C CA . ALA B 1 270 ? 51.722 9.445 6.150 1.00 71.11 194 ALA B CA 1
ATOM 5064 C C . ALA B 1 270 ? 52.418 10.142 7.319 1.00 73.55 194 ALA B C 1
ATOM 5065 O O . ALA B 1 270 ? 51.826 11.001 7.976 1.00 72.98 194 ALA B O 1
ATOM 5067 N N . CYS B 1 271 ? 53.686 9.751 7.566 1.00 69.29 195 CYS B N 1
ATOM 5068 C CA . CYS B 1 271 ? 54.579 10.324 8.576 1.00 68.48 195 CYS B CA 1
ATOM 5069 C C . CYS B 1 271 ? 55.207 11.575 7.971 1.00 72.48 195 CYS B C 1
ATOM 5070 O O . CYS B 1 271 ? 56.287 11.506 7.379 1.00 72.46 195 CYS B O 1
ATOM 5073 N N . ILE B 1 272 ? 54.463 12.697 8.008 1.00 68.66 196 ILE B N 1
ATOM 5074 C CA . ILE B 1 272 ? 54.877 13.947 7.367 1.00 67.41 196 ILE B CA 1
ATOM 5075 C C . ILE B 1 272 ? 55.510 14.913 8.374 1.00 70.86 196 ILE B C 1
ATOM 5076 O O . ILE B 1 272 ? 55.591 14.630 9.569 1.00 71.37 196 ILE B O 1
ATOM 5081 N N . MET B 1 273 ? 55.923 16.077 7.860 1.00 66.20 197 MET B N 1
ATOM 5082 C CA . MET B 1 273 ? 56.478 17.182 8.617 1.00 65.48 197 MET B CA 1
ATOM 5083 C C . MET B 1 273 ? 55.322 18.131 8.883 1.00 70.62 197 MET B C 1
ATOM 5084 O O . MET B 1 273 ? 55.023 19.000 8.056 1.00 70.38 197 MET B O 1
ATOM 5089 N N . ALA B 1 274 ? 54.563 17.853 9.957 1.00 68.27 198 ALA B N 1
ATOM 5090 C CA . ALA B 1 274 ? 53.336 18.573 10.318 1.00 69.16 198 ALA B CA 1
ATOM 5091 C C . ALA B 1 274 ? 53.638 20.019 10.838 1.00 72.48 198 ALA B C 1
ATOM 5092 O O . ALA B 1 274 ? 53.466 20.305 12.028 1.00 71.98 198 ALA B O 1
ATOM 5094 N N . PHE B 1 275 ? 54.057 20.927 9.919 1.00 69.76 199 PHE B N 1
ATOM 5095 C CA . PHE B 1 275 ? 54.359 22.340 10.222 1.00 70.58 199 PHE B CA 1
ATOM 5096 C C . PHE B 1 275 ? 53.109 23.163 10.512 1.00 77.48 199 PHE B C 1
ATOM 5097 O O . PHE B 1 275 ? 52.025 22.763 10.066 1.00 77.66 199 PHE B O 1
ATOM 5105 N N . PRO B 1 276 ? 53.227 24.370 11.144 1.00 75.81 200 PRO B N 1
ATOM 5106 C CA . PRO B 1 276 ? 52.029 25.207 11.340 1.00 77.89 200 PRO B CA 1
ATOM 5107 C C . PRO B 1 276 ? 51.377 25.517 9.990 1.00 84.22 200 PRO B C 1
ATOM 5108 O O . PRO B 1 276 ? 52.080 25.958 9.079 1.00 83.46 200 PRO B O 1
ATOM 5112 N N . PRO B 1 277 ? 50.078 25.178 9.792 1.00 82.64 201 PRO B N 1
ATOM 5113 C CA . PRO B 1 277 ? 49.466 25.356 8.461 1.00 82.88 201 PRO B CA 1
ATOM 5114 C C . PRO B 1 277 ? 49.446 26.814 7.995 1.00 88.82 201 PRO B C 1
ATOM 5115 O O . PRO B 1 277 ? 49.585 27.053 6.791 1.00 88.67 201 PRO B O 1
ATOM 5119 N N . GLU B 1 278 ? 49.316 27.783 8.938 1.00 86.69 202 GLU B N 1
ATOM 5120 C CA . GLU B 1 278 ? 49.262 29.216 8.628 1.00 87.67 202 GLU B CA 1
ATOM 5121 C C . GLU B 1 278 ? 50.611 29.714 8.039 1.00 90.76 202 GLU B C 1
ATOM 5122 O O . GLU B 1 278 ? 50.590 30.709 7.318 1.00 91.70 202 GLU B O 1
ATOM 5128 N N . LYS B 1 279 ? 51.746 29.023 8.282 1.00 85.13 203 LYS B N 1
ATOM 5129 C CA . LYS B 1 279 ? 53.042 29.390 7.680 1.00 83.56 203 LYS B CA 1
ATOM 5130 C C . LYS B 1 279 ? 53.775 28.132 7.192 1.00 84.40 203 LYS B C 1
ATOM 5131 O O . LYS B 1 279 ? 54.971 27.986 7.436 1.00 82.80 203 LYS B O 1
ATOM 5137 N N . TYR B 1 280 ? 53.063 27.253 6.453 1.00 80.22 204 TYR B N 1
ATOM 5138 C CA . TYR B 1 280 ? 53.574 25.948 6.019 1.00 78.24 204 TYR B CA 1
ATOM 5139 C C . TYR B 1 280 ? 54.677 26.098 4.934 1.00 80.52 204 TYR B C 1
ATOM 5140 O O . TYR B 1 280 ? 55.703 25.416 5.041 1.00 79.19 204 TYR B O 1
ATOM 5149 N N . ALA B 1 281 ? 54.484 26.979 3.918 1.00 76.58 205 ALA B N 1
ATOM 5150 C CA . ALA B 1 281 ? 55.482 27.185 2.850 1.00 74.97 205 ALA B CA 1
ATOM 5151 C C . ALA B 1 281 ? 56.767 27.792 3.408 1.00 76.62 205 ALA B C 1
ATOM 5152 O O . ALA B 1 281 ? 57.861 27.352 3.046 1.00 75.85 205 ALA B O 1
ATOM 5154 N N . GLN B 1 282 ? 56.625 28.770 4.319 1.00 71.94 206 GLN B N 1
ATOM 5155 C CA . GLN B 1 282 ? 57.716 29.480 4.990 1.00 71.10 206 GLN B CA 1
ATOM 5156 C C . GLN B 1 282 ? 58.577 28.494 5.758 1.00 73.21 206 GLN B C 1
ATOM 5157 O O . GLN B 1 282 ? 59.793 28.533 5.630 1.00 72.17 206 GLN B O 1
ATOM 5163 N N . TRP B 1 283 ? 57.950 27.571 6.511 1.00 69.59 207 TRP B N 1
ATOM 5164 C CA . TRP B 1 283 ? 58.638 26.530 7.271 1.00 68.38 207 TRP B CA 1
ATOM 5165 C C . TRP B 1 283 ? 59.284 25.491 6.368 1.00 70.47 207 TRP B C 1
ATOM 5166 O O . TRP B 1 283 ? 60.392 25.051 6.662 1.00 69.77 207 TRP B O 1
ATOM 5177 N N . SER B 1 284 ? 58.598 25.085 5.289 1.00 66.16 208 SER B N 1
ATOM 5178 C CA . SER B 1 284 ? 59.123 24.109 4.336 1.00 64.43 208 SER B CA 1
ATOM 5179 C C . SER B 1 284 ? 60.391 24.642 3.660 1.00 67.93 208 SER B C 1
ATOM 5180 O O . SER B 1 284 ? 61.345 23.892 3.483 1.00 66.46 208 SER B O 1
ATOM 5183 N N . ALA B 1 285 ? 60.408 25.946 3.318 1.00 65.88 209 ALA B N 1
ATOM 5184 C CA . ALA B 1 285 ? 61.556 26.605 2.694 1.00 65.24 209 ALA B CA 1
ATOM 5185 C C . ALA B 1 285 ? 62.668 26.817 3.711 1.00 68.27 209 ALA B C 1
ATOM 5186 O O . ALA B 1 285 ? 63.824 26.578 3.393 1.00 67.70 209 ALA B O 1
ATOM 5188 N N . GLY B 1 286 ? 62.299 27.204 4.932 1.00 64.97 210 GLY B N 1
ATOM 5189 C CA . GLY B 1 286 ? 63.226 27.459 6.030 1.00 64.69 210 GLY B CA 1
ATOM 5190 C C . GLY B 1 286 ? 63.994 26.243 6.504 1.00 67.37 210 GLY B C 1
ATOM 5191 O O . GLY B 1 286 ? 65.219 26.312 6.653 1.00 66.89 210 GLY B O 1
ATOM 5192 N N . ILE B 1 287 ? 63.277 25.119 6.747 1.00 63.23 211 ILE B N 1
ATOM 5193 C CA . ILE B 1 287 ? 63.875 23.864 7.220 1.00 62.56 211 ILE B CA 1
ATOM 5194 C C . ILE B 1 287 ? 64.738 23.263 6.089 1.00 67.03 211 ILE B C 1
ATOM 5195 O O . ILE B 1 287 ? 65.772 22.679 6.399 1.00 66.47 211 ILE B O 1
ATOM 5200 N N . ALA B 1 288 ? 64.371 23.476 4.799 1.00 64.31 212 ALA B N 1
ATOM 5201 C CA . ALA B 1 288 ? 65.162 22.991 3.656 1.00 63.72 212 ALA B CA 1
ATOM 5202 C C . ALA B 1 288 ? 66.529 23.687 3.605 1.00 69.14 212 ALA B C 1
ATOM 5203 O O . ALA B 1 288 ? 67.531 23.026 3.336 1.00 67.76 212 ALA B O 1
ATOM 5205 N N . LEU B 1 289 ? 66.573 25.010 3.907 1.00 67.90 213 LEU B N 1
ATOM 5206 C CA . LEU B 1 289 ? 67.814 25.784 3.974 1.00 68.82 213 LEU B CA 1
ATOM 5207 C C . LEU B 1 289 ? 68.689 25.310 5.146 1.00 73.17 213 LEU B C 1
ATOM 5208 O O . LEU B 1 289 ? 69.909 25.283 5.005 1.00 72.77 213 LEU B O 1
ATOM 5213 N N . MET B 1 290 ? 68.070 24.914 6.284 1.00 70.00 214 MET B N 1
ATOM 5214 C CA . MET B 1 290 ? 68.778 24.382 7.457 1.00 69.70 214 MET B CA 1
ATOM 5215 C C . MET B 1 290 ? 69.505 23.076 7.094 1.00 72.99 214 MET B C 1
ATOM 5216 O O . MET B 1 290 ? 70.631 22.871 7.539 1.00 73.87 214 MET B O 1
ATOM 5221 N N . LYS B 1 291 ? 68.868 22.212 6.274 1.00 67.64 215 LYS B N 1
ATOM 5222 C CA . LYS B 1 291 ? 69.449 20.954 5.786 1.00 66.09 215 LYS B CA 1
ATOM 5223 C C . LYS B 1 291 ? 70.741 21.221 4.995 1.00 70.54 215 LYS B C 1
ATOM 5224 O O . LYS B 1 291 ? 71.740 20.545 5.225 1.00 71.05 215 LYS B O 1
ATOM 5230 N N . ASN B 1 292 ? 70.716 22.218 4.072 1.00 66.42 216 ASN B N 1
ATOM 5231 C CA . ASN B 1 292 ? 71.848 22.596 3.225 1.00 66.01 216 ASN B CA 1
ATOM 5232 C C . ASN B 1 292 ? 72.999 23.165 4.041 1.00 71.14 216 ASN B C 1
ATOM 5233 O O . ASN B 1 292 ? 74.113 22.653 3.951 1.00 70.69 216 ASN B O 1
ATOM 5238 N N . ILE B 1 293 ? 72.728 24.224 4.831 1.00 68.69 217 ILE B N 1
ATOM 5239 C CA . ILE B 1 293 ? 73.728 24.953 5.615 1.00 69.63 217 ILE B CA 1
ATOM 5240 C C . ILE B 1 293 ? 74.379 24.035 6.677 1.00 73.82 217 ILE B C 1
ATOM 5241 O O . ILE B 1 293 ? 75.598 23.876 6.673 1.00 73.91 217 ILE B O 1
ATOM 5246 N N . LEU B 1 294 ? 73.569 23.443 7.560 1.00 70.20 218 LEU B N 1
ATOM 5247 C CA . LEU B 1 294 ? 74.018 22.658 8.707 1.00 69.87 218 LEU B CA 1
ATOM 5248 C C . LEU B 1 294 ? 74.512 21.239 8.312 1.00 71.40 218 LEU B C 1
ATOM 5249 O O . LEU B 1 294 ? 75.422 20.723 8.955 1.00 72.02 218 LEU B O 1
ATOM 5254 N N . GLY B 1 295 ? 73.924 20.638 7.283 1.00 65.37 219 GLY B N 1
ATOM 5255 C CA . GLY B 1 295 ? 74.264 19.284 6.857 1.00 63.42 219 GLY B CA 1
ATOM 5256 C C . GLY B 1 295 ? 75.197 19.131 5.669 1.00 65.35 219 GLY B C 1
ATOM 5257 O O . GLY B 1 295 ? 75.637 18.010 5.380 1.00 64.28 219 GLY B O 1
ATOM 5258 N N . PHE B 1 296 ? 75.509 20.229 4.955 1.00 61.03 220 PHE B N 1
ATOM 5259 C CA . PHE B 1 296 ? 76.409 20.118 3.807 1.00 60.07 220 PHE B CA 1
ATOM 5260 C C . PHE B 1 296 ? 77.384 21.313 3.747 1.00 65.88 220 PHE B C 1
ATOM 5261 O O . PHE B 1 296 ? 78.586 21.085 3.801 1.00 66.00 220 PHE B O 1
ATOM 5269 N N . ILE B 1 297 ? 76.875 22.567 3.642 1.00 63.21 221 ILE B N 1
ATOM 5270 C CA . ILE B 1 297 ? 77.681 23.785 3.479 1.00 64.35 221 ILE B CA 1
ATOM 5271 C C . ILE B 1 297 ? 78.741 23.884 4.598 1.00 69.54 221 ILE B C 1
ATOM 5272 O O . ILE B 1 297 ? 79.929 23.836 4.277 1.00 69.86 221 ILE B O 1
ATOM 5277 N N . ILE B 1 298 ? 78.325 24.010 5.886 1.00 66.71 222 ILE B N 1
ATOM 5278 C CA . ILE B 1 298 ? 79.245 24.157 7.032 1.00 67.63 222 ILE B CA 1
ATOM 5279 C C . ILE B 1 298 ? 80.210 22.920 7.114 1.00 71.04 222 ILE B C 1
ATOM 5280 O O . ILE B 1 298 ? 81.420 23.146 7.072 1.00 70.69 222 ILE B O 1
ATOM 5285 N N . PRO B 1 299 ? 79.754 21.636 7.180 1.00 66.84 223 PRO B N 1
ATOM 5286 C CA . PRO B 1 299 ? 80.732 20.533 7.264 1.00 66.40 223 PRO B CA 1
ATOM 5287 C C . PRO B 1 299 ? 81.684 20.483 6.060 1.00 71.37 223 PRO B C 1
ATOM 5288 O O . PRO B 1 299 ? 82.857 20.179 6.255 1.00 72.05 223 PRO B O 1
ATOM 5292 N N . LEU B 1 300 ? 81.206 20.821 4.838 1.00 67.54 224 LEU B N 1
ATOM 5293 C CA . LEU B 1 300 ? 82.044 20.801 3.636 1.00 67.28 224 LEU B CA 1
ATOM 5294 C C . LEU B 1 300 ? 83.106 21.916 3.735 1.00 72.80 224 LEU B C 1
ATOM 5295 O O . LEU B 1 300 ? 84.229 21.689 3.288 1.00 74.08 224 LEU B O 1
ATOM 5300 N N . ILE B 1 301 ? 82.785 23.079 4.368 1.00 68.79 225 ILE B N 1
ATOM 5301 C CA . ILE B 1 301 ? 83.765 24.164 4.573 1.00 69.82 225 ILE B CA 1
ATOM 5302 C C . ILE B 1 301 ? 84.955 23.591 5.350 1.00 74.57 225 ILE B C 1
ATOM 5303 O O . ILE B 1 301 ? 86.081 23.723 4.887 1.00 75.46 225 ILE B O 1
ATOM 5308 N N . PHE B 1 302 ? 84.692 22.882 6.473 1.00 71.08 226 PHE B N 1
ATOM 5309 C CA . PHE B 1 302 ? 85.706 22.223 7.307 1.00 71.41 226 PHE B CA 1
ATOM 5310 C C . PHE B 1 302 ? 86.499 21.165 6.534 1.00 74.26 226 PHE B C 1
ATOM 5311 O O . PHE B 1 302 ? 87.729 21.198 6.564 1.00 75.13 226 PHE B O 1
ATOM 5319 N N . ILE B 1 303 ? 85.805 20.239 5.845 1.00 68.63 227 ILE B N 1
ATOM 5320 C CA . ILE B 1 303 ? 86.421 19.135 5.097 1.00 68.13 227 ILE B CA 1
ATOM 5321 C C . ILE B 1 303 ? 87.335 19.703 3.970 1.00 72.39 227 ILE B C 1
ATOM 5322 O O . ILE B 1 303 ? 88.469 19.231 3.827 1.00 73.54 227 ILE B O 1
ATOM 5327 N N . ALA B 1 304 ? 86.860 20.719 3.210 1.00 67.10 228 ALA B N 1
ATOM 5328 C CA . ALA B 1 304 ? 87.630 21.320 2.115 1.00 67.00 228 ALA B CA 1
ATOM 5329 C C . ALA B 1 304 ? 88.845 22.091 2.640 1.00 72.47 228 ALA B C 1
ATOM 5330 O O . ALA B 1 304 ? 89.937 21.912 2.105 1.00 73.74 228 ALA B O 1
ATOM 5332 N N . THR B 1 305 ? 88.666 22.918 3.698 1.00 68.84 229 THR B N 1
ATOM 5333 C CA . THR B 1 305 ? 89.740 23.723 4.289 1.00 70.39 229 THR B CA 1
ATOM 5334 C C . THR B 1 305 ? 90.829 22.803 4.865 1.00 75.08 229 THR B C 1
ATOM 5335 O O . THR B 1 305 ? 92.015 23.099 4.700 1.00 76.35 229 THR B O 1
ATOM 5339 N N . CYS B 1 306 ? 90.435 21.679 5.502 1.00 70.67 230 CYS B N 1
ATOM 5340 C CA . CYS B 1 306 ? 91.401 20.732 6.061 1.00 71.00 230 CYS B CA 1
ATOM 5341 C C . CYS B 1 306 ? 92.135 20.000 4.936 1.00 73.47 230 CYS B C 1
ATOM 5342 O O . CYS B 1 306 ? 93.289 19.645 5.133 1.00 74.58 230 CYS B O 1
ATOM 5345 N N . TYR B 1 307 ? 91.499 19.801 3.760 1.00 67.87 231 TYR B N 1
ATOM 5346 C CA . TYR B 1 307 ? 92.169 19.150 2.637 1.00 67.48 231 TYR B CA 1
ATOM 5347 C C . TYR B 1 307 ? 93.271 20.039 2.073 1.00 74.40 231 TYR B C 1
ATOM 5348 O O . TYR B 1 307 ? 94.410 19.587 1.952 1.00 75.31 231 TYR B O 1
ATOM 5357 N N . PHE B 1 308 ? 92.933 21.289 1.705 1.00 71.85 232 PHE B N 1
ATOM 5358 C CA . PHE B 1 308 ? 93.896 22.225 1.132 1.00 73.13 232 PHE B CA 1
ATOM 5359 C C . PHE B 1 308 ? 94.907 22.682 2.207 1.00 78.56 232 PHE B C 1
ATOM 5360 O O . PHE B 1 308 ? 96.026 23.067 1.860 1.00 79.35 232 PHE B O 1
ATOM 5368 N N . GLY B 1 309 ? 94.527 22.558 3.483 1.00 75.32 233 GLY B N 1
ATOM 5369 C CA . GLY B 1 309 ? 95.395 22.834 4.622 1.00 77.20 233 GLY B CA 1
ATOM 5370 C C . GLY B 1 309 ? 96.488 21.783 4.727 1.00 82.19 233 GLY B C 1
ATOM 5371 O O . GLY B 1 309 ? 97.656 22.117 4.960 1.00 83.90 233 GLY B O 1
ATOM 5372 N N . ILE B 1 310 ? 96.111 20.494 4.515 1.00 77.20 234 ILE B N 1
ATOM 5373 C CA . ILE B 1 310 ? 97.026 19.347 4.480 1.00 77.44 234 ILE B CA 1
ATOM 5374 C C . ILE B 1 310 ? 97.861 19.442 3.201 1.00 83.69 234 ILE B C 1
ATOM 5375 O O . ILE B 1 310 ? 99.082 19.376 3.271 1.00 84.97 234 ILE B O 1
ATOM 5380 N N . ARG B 1 311 ? 97.198 19.656 2.044 1.00 80.70 235 ARG B N 1
ATOM 5381 C CA . ARG B 1 311 ? 97.815 19.781 0.719 1.00 81.59 235 ARG B CA 1
ATOM 5382 C C . ARG B 1 311 ? 98.916 20.847 0.738 1.00 89.41 235 ARG B C 1
ATOM 5383 O O . ARG B 1 311 ? 99.946 20.649 0.100 1.00 90.30 235 ARG B O 1
ATOM 5391 N N . LYS B 1 312 ? 98.719 21.943 1.509 1.00 88.89 236 LYS B N 1
ATOM 5392 C CA . LYS B 1 312 ? 99.684 23.042 1.659 1.00 92.89 236 LYS B CA 1
ATOM 5393 C C . LYS B 1 312 ? 100.982 22.569 2.364 1.00 102.25 236 LYS B C 1
ATOM 5394 O O . LYS B 1 312 ? 102.079 22.822 1.859 1.00 103.66 236 LYS B O 1
ATOM 5400 N N . HIS B 1 313 ? 100.839 21.904 3.535 1.00 101.14 237 HIS B N 1
ATOM 5401 C CA . HIS B 1 313 ? 101.947 21.434 4.375 1.00 103.97 237 HIS B CA 1
ATOM 5402 C C . HIS B 1 313 ? 102.787 20.343 3.676 1.00 108.86 237 HIS B C 1
ATOM 5403 O O . HIS B 1 313 ? 103.991 20.265 3.933 1.00 111.35 237 HIS B O 1
ATOM 5410 N N . LEU B 1 314 ? 102.175 19.515 2.816 1.00 103.46 238 LEU B N 1
ATOM 5411 C CA . LEU B 1 314 ? 102.906 18.453 2.128 1.00 104.03 238 LEU B CA 1
ATOM 5412 C C . LEU B 1 314 ? 103.746 19.028 0.981 1.00 112.22 238 LEU B C 1
ATOM 5413 O O . LEU B 1 314 ? 104.807 18.476 0.675 1.00 113.29 238 LEU B O 1
ATOM 5418 N N . LEU B 1 315 ? 103.356 20.197 0.437 1.00 110.84 239 LEU B N 1
ATOM 5419 C CA . LEU B 1 315 ? 104.133 20.908 -0.592 1.00 113.63 239 LEU B CA 1
ATOM 5420 C C . LEU B 1 315 ? 105.090 21.939 0.060 1.00 122.28 239 LEU B C 1
ATOM 5421 O O . LEU B 1 315 ? 105.591 22.836 -0.620 1.00 123.52 239 LEU B O 1
ATOM 5426 N N . LYS B 1 316 ? 105.360 21.773 1.366 1.00 121.35 240 LYS B N 1
ATOM 5427 C CA . LYS B 1 316 ? 106.159 22.686 2.181 1.00 125.21 240 LYS B CA 1
ATOM 5428 C C . LYS B 1 316 ? 107.159 21.895 3.071 1.00 134.69 240 LYS B C 1
ATOM 5429 O O . LYS B 1 316 ? 107.745 22.455 4.002 1.00 136.42 240 LYS B O 1
ATOM 5434 N N . THR B 1 317 ? 107.375 20.601 2.759 1.00 133.52 241 THR B N 1
ATOM 5435 C CA . THR B 1 317 ? 108.252 19.746 3.553 1.00 136.26 241 THR B CA 1
ATOM 5436 C C . THR B 1 317 ? 109.481 19.324 2.707 1.00 146.38 241 THR B C 1
ATOM 5437 O O . THR B 1 317 ? 110.587 19.820 2.960 1.00 149.25 241 THR B O 1
ATOM 5441 N N . ASN B 1 318 ? 109.300 18.401 1.734 1.00 144.34 242 ASN B N 1
ATOM 5442 C CA . ASN B 1 318 ? 110.410 17.883 0.916 1.00 147.25 242 ASN B CA 1
ATOM 5443 C C . ASN B 1 318 ? 109.890 17.333 -0.428 1.00 151.58 242 ASN B C 1
ATOM 5444 O O . ASN B 1 318 ? 108.745 16.867 -0.507 1.00 148.59 242 ASN B O 1
ATOM 5449 N N . SER B 1 319 ? 110.733 17.384 -1.486 1.00 150.84 243 SER B N 1
ATOM 5450 C CA . SER B 1 319 ? 110.317 16.937 -2.816 1.00 149.51 243 SER B CA 1
ATOM 5451 C C . SER B 1 319 ? 111.298 15.859 -3.420 1.00 154.54 243 SER B C 1
ATOM 5452 O O . SER B 1 319 ? 111.430 15.781 -4.647 1.00 153.90 243 SER B O 1
ATOM 5455 N N . TYR B 1 320 ? 111.916 14.988 -2.560 1.00 152.12 244 TYR B N 1
ATOM 5456 C CA . TYR B 1 320 ? 112.748 13.864 -3.046 1.00 152.80 244 TYR B CA 1
ATOM 5457 C C . TYR B 1 320 ? 111.857 12.804 -3.722 1.00 154.17 244 TYR B C 1
ATOM 5458 O O . TYR B 1 320 ? 110.664 12.739 -3.431 1.00 151.35 244 TYR B O 1
ATOM 5467 N N . GLY B 1 321 ? 112.456 11.994 -4.601 1.00 151.45 245 GLY B N 1
ATOM 5468 C CA . GLY B 1 321 ? 111.775 10.925 -5.334 1.00 149.16 245 GLY B CA 1
ATOM 5469 C C . GLY B 1 321 ? 111.184 9.835 -4.460 1.00 150.56 245 GLY B C 1
ATOM 5470 O O . GLY B 1 321 ? 110.065 9.382 -4.716 1.00 147.77 245 GLY B O 1
ATOM 5471 N N . LYS B 1 322 ? 111.936 9.401 -3.425 1.00 147.57 246 LYS B N 1
ATOM 5472 C CA . LYS B 1 322 ? 111.487 8.371 -2.478 1.00 145.40 246 LYS B CA 1
ATOM 5473 C C . LYS B 1 322 ? 110.366 8.912 -1.574 1.00 144.96 246 LYS B C 1
ATOM 5474 O O . LYS B 1 322 ? 109.449 8.166 -1.219 1.00 142.81 246 LYS B O 1
ATOM 5476 N N . ASN B 1 323 ? 110.437 10.210 -1.219 1.00 139.65 247 ASN B N 1
ATOM 5477 C CA . ASN B 1 323 ? 109.446 10.862 -0.361 1.00 136.50 247 ASN B CA 1
ATOM 5478 C C . ASN B 1 323 ? 108.297 11.472 -1.195 1.00 134.34 247 ASN B C 1
ATOM 5479 O O . ASN B 1 323 ? 107.353 12.005 -0.614 1.00 132.66 247 ASN B O 1
ATOM 5481 N N . ARG B 1 324 ? 108.364 11.352 -2.545 1.00 127.66 248 ARG B N 1
ATOM 5482 C CA . ARG B 1 324 ? 107.350 11.848 -3.492 1.00 124.39 248 ARG B CA 1
ATOM 5483 C C . ARG B 1 324 ? 106.149 10.887 -3.538 1.00 121.84 248 ARG B C 1
ATOM 5484 O O . ARG B 1 324 ? 105.004 11.333 -3.453 1.00 119.25 248 ARG B O 1
ATOM 5492 N N . ILE B 1 325 ? 106.425 9.571 -3.683 1.00 115.93 249 ILE B N 1
ATOM 5493 C CA . ILE B 1 325 ? 105.437 8.487 -3.699 1.00 112.60 249 ILE B CA 1
ATOM 5494 C C . ILE B 1 325 ? 104.610 8.539 -2.389 1.00 112.69 249 ILE B C 1
ATOM 5495 O O . ILE B 1 325 ? 103.376 8.554 -2.442 1.00 109.88 249 ILE B O 1
ATOM 5500 N N . THR B 1 326 ? 105.312 8.625 -1.232 1.00 108.84 250 THR B N 1
ATOM 5501 C CA . THR B 1 326 ? 104.750 8.676 0.123 1.00 106.86 250 THR B CA 1
ATOM 5502 C C . THR B 1 326 ? 103.873 9.931 0.299 1.00 108.35 250 THR B C 1
ATOM 5503 O O . THR B 1 326 ? 102.831 9.853 0.946 1.00 106.06 250 THR B O 1
ATOM 5507 N N . ARG B 1 327 ? 104.282 11.071 -0.298 1.00 105.20 251 ARG B N 1
ATOM 5508 C CA . ARG B 1 327 ? 103.553 12.344 -0.217 1.00 103.91 251 ARG B CA 1
ATOM 5509 C C . ARG B 1 327 ? 102.204 12.273 -0.962 1.00 103.90 251 ARG B C 1
ATOM 5510 O O . ARG B 1 327 ? 101.181 12.678 -0.411 1.00 101.69 251 ARG B O 1
ATOM 5518 N N . ASP B 1 328 ? 102.223 11.794 -2.224 1.00 99.54 252 ASP B N 1
ATOM 5519 C CA . ASP B 1 328 ? 101.045 11.713 -3.083 1.00 96.93 252 ASP B CA 1
ATOM 5520 C C . ASP B 1 328 ? 100.024 10.694 -2.556 1.00 97.24 252 ASP B C 1
ATOM 5521 O O . ASP B 1 328 ? 98.832 10.945 -2.699 1.00 95.69 252 ASP B O 1
ATOM 5526 N N . GLN B 1 329 ? 100.464 9.580 -1.926 1.00 92.50 253 GLN B N 1
ATOM 5527 C CA . GLN B 1 329 ? 99.524 8.588 -1.383 1.00 89.94 253 GLN B CA 1
ATOM 5528 C C . GLN B 1 329 ? 98.760 9.174 -0.177 1.00 90.77 253 GLN B C 1
ATOM 5529 O O . GLN B 1 329 ? 97.596 8.830 0.011 1.00 88.69 253 GLN B O 1
ATOM 5535 N N . VAL B 1 330 ? 99.389 10.085 0.598 1.00 87.20 254 VAL B N 1
ATOM 5536 C CA . VAL B 1 330 ? 98.743 10.779 1.724 1.00 85.77 254 VAL B CA 1
ATOM 5537 C C . VAL B 1 330 ? 97.682 11.745 1.141 1.00 87.68 254 VAL B C 1
ATOM 5538 O O . VAL B 1 330 ? 96.573 11.832 1.672 1.00 85.91 254 VAL B O 1
ATOM 5542 N N . LEU B 1 331 ? 98.016 12.414 0.016 1.00 84.24 255 LEU B N 1
ATOM 5543 C CA . LEU B 1 331 ? 97.120 13.331 -0.692 1.00 82.90 255 LEU B CA 1
ATOM 5544 C C . LEU B 1 331 ? 95.956 12.572 -1.330 1.00 85.04 255 LEU B C 1
ATOM 5545 O O . LEU B 1 331 ? 94.849 13.111 -1.375 1.00 83.94 255 LEU B O 1
ATOM 5550 N N . LYS B 1 332 ? 96.196 11.325 -1.811 1.00 80.91 256 LYS B N 1
ATOM 5551 C CA . LYS B 1 332 ? 95.149 10.469 -2.393 1.00 79.03 256 LYS B CA 1
ATOM 5552 C C . LYS B 1 332 ? 94.126 10.089 -1.321 1.00 81.43 256 LYS B C 1
ATOM 5553 O O . LYS B 1 332 ? 92.925 10.122 -1.590 1.00 80.36 256 LYS B O 1
ATOM 5559 N N . MET B 1 333 ? 94.603 9.766 -0.096 1.00 77.58 257 MET B N 1
ATOM 5560 C CA . MET B 1 333 ? 93.754 9.437 1.056 1.00 76.30 257 MET B CA 1
ATOM 5561 C C . MET B 1 333 ? 92.981 10.674 1.536 1.00 79.10 257 MET B C 1
ATOM 5562 O O . MET B 1 333 ? 91.863 10.544 2.048 1.00 77.49 257 MET B O 1
ATOM 5567 N N . ALA B 1 334 ? 93.592 11.869 1.368 1.00 75.22 258 ALA B N 1
ATOM 5568 C CA . ALA B 1 334 ? 93.034 13.163 1.757 1.00 73.81 258 ALA B CA 1
ATOM 5569 C C . ALA B 1 334 ? 91.946 13.620 0.765 1.00 74.88 258 ALA B C 1
ATOM 5570 O O . ALA B 1 334 ? 90.914 14.143 1.186 1.00 72.84 258 ALA B O 1
ATOM 5572 N N . ALA B 1 335 ? 92.182 13.430 -0.544 1.00 71.41 259 ALA B N 1
ATOM 5573 C CA . ALA B 1 335 ? 91.242 13.824 -1.593 1.00 70.63 259 ALA B CA 1
ATOM 5574 C C . ALA B 1 335 ? 90.045 12.886 -1.644 1.00 74.22 259 ALA B C 1
ATOM 5575 O O . ALA B 1 335 ? 89.003 13.253 -2.180 1.00 73.29 259 ALA B O 1
ATOM 5577 N N . ALA B 1 336 ? 90.197 11.666 -1.107 1.00 71.31 260 ALA B N 1
ATOM 5578 C CA . ALA B 1 336 ? 89.147 10.658 -1.116 1.00 70.05 260 ALA B CA 1
ATOM 5579 C C . ALA B 1 336 ? 88.056 10.967 -0.084 1.00 74.62 260 ALA B C 1
ATOM 5580 O O . ALA B 1 336 ? 86.905 10.601 -0.319 1.00 73.75 260 ALA B O 1
ATOM 5582 N N . VAL B 1 337 ? 88.395 11.634 1.046 1.00 72.30 261 VAL B N 1
ATOM 5583 C CA . VAL B 1 337 ? 87.391 11.917 2.084 1.00 71.97 261 VAL B CA 1
ATOM 5584 C C . VAL B 1 337 ? 86.497 13.112 1.643 1.00 76.22 261 VAL B C 1
ATOM 5585 O O . VAL B 1 337 ? 85.314 13.117 1.989 1.00 76.14 261 VAL B O 1
ATOM 5589 N N . VAL B 1 338 ? 87.039 14.084 0.865 1.00 72.38 262 VAL B N 1
ATOM 5590 C CA . VAL B 1 338 ? 86.273 15.254 0.410 1.00 71.18 262 VAL B CA 1
ATOM 5591 C C . VAL B 1 338 ? 85.403 14.836 -0.815 1.00 73.39 262 VAL B C 1
ATOM 5592 O O . VAL B 1 338 ? 84.207 15.131 -0.812 1.00 72.83 262 VAL B O 1
ATOM 5596 N N . LEU B 1 339 ? 85.978 14.122 -1.811 1.00 69.32 263 LEU B N 1
ATOM 5597 C CA . LEU B 1 339 ? 85.256 13.672 -3.012 1.00 68.91 263 LEU B CA 1
ATOM 5598 C C . LEU B 1 339 ? 84.089 12.718 -2.675 1.00 70.55 263 LEU B C 1
ATOM 5599 O O . LEU B 1 339 ? 83.014 12.879 -3.251 1.00 69.47 263 LEU B O 1
ATOM 5604 N N . ALA B 1 340 ? 84.290 11.749 -1.749 1.00 66.24 264 ALA B N 1
ATOM 5605 C CA . ALA B 1 340 ? 83.245 10.796 -1.348 1.00 65.02 264 ALA B CA 1
ATOM 5606 C C . ALA B 1 340 ? 82.055 11.513 -0.699 1.00 68.44 264 ALA B C 1
ATOM 5607 O O . ALA B 1 340 ? 80.907 11.185 -1.002 1.00 68.30 264 ALA B O 1
ATOM 5609 N N . PHE B 1 341 ? 82.326 12.514 0.160 1.00 64.06 265 PHE B N 1
ATOM 5610 C CA . PHE B 1 341 ? 81.286 13.285 0.836 1.00 62.52 265 PHE B CA 1
ATOM 5611 C C . PHE B 1 341 ? 80.465 14.086 -0.188 1.00 65.25 265 PHE B C 1
ATOM 5612 O O . PHE B 1 341 ? 79.239 14.124 -0.076 1.00 64.45 265 PHE B O 1
ATOM 5620 N N . ILE B 1 342 ? 81.133 14.691 -1.195 1.00 61.89 266 ILE B N 1
ATOM 5621 C CA . ILE B 1 342 ? 80.470 15.493 -2.236 1.00 61.77 266 ILE B CA 1
ATOM 5622 C C . ILE B 1 342 ? 79.626 14.557 -3.141 1.00 66.08 266 ILE B C 1
ATOM 5623 O O . ILE B 1 342 ? 78.439 14.825 -3.323 1.00 66.62 266 ILE B O 1
ATOM 5628 N N . ILE B 1 343 ? 80.208 13.459 -3.661 1.00 61.50 267 ILE B N 1
ATOM 5629 C CA . ILE B 1 343 ? 79.488 12.531 -4.546 1.00 60.86 267 ILE B CA 1
ATOM 5630 C C . ILE B 1 343 ? 78.220 11.981 -3.841 1.00 64.52 267 ILE B C 1
ATOM 5631 O O . ILE B 1 343 ? 77.165 11.930 -4.473 1.00 64.87 267 ILE B O 1
ATOM 5636 N N . CYS B 1 344 ? 78.312 11.628 -2.541 1.00 60.68 268 CYS B N 1
ATOM 5637 C CA . CYS B 1 344 ? 77.212 11.000 -1.798 1.00 59.68 268 CYS B CA 1
ATOM 5638 C C . CYS B 1 344 ? 76.162 12.016 -1.316 1.00 64.44 268 CYS B C 1
ATOM 5639 O O . CYS B 1 344 ? 74.988 11.642 -1.265 1.00 65.55 268 CYS B O 1
ATOM 5642 N N . TRP B 1 345 ? 76.545 13.245 -0.922 1.00 61.03 269 TRP B N 1
ATOM 5643 C CA . TRP B 1 345 ? 75.545 14.169 -0.368 1.00 60.92 269 TRP B CA 1
ATOM 5644 C C . TRP B 1 345 ? 75.161 15.353 -1.302 1.00 64.09 269 TRP B C 1
ATOM 5645 O O . TRP B 1 345 ? 74.084 15.901 -1.096 1.00 63.14 269 TRP B O 1
ATOM 5656 N N . LEU B 1 346 ? 75.993 15.751 -2.293 1.00 61.15 270 LEU B N 1
ATOM 5657 C CA . LEU B 1 346 ? 75.647 16.893 -3.158 1.00 61.18 270 LEU B CA 1
ATOM 5658 C C . LEU B 1 346 ? 74.309 16.644 -3.930 1.00 65.07 270 LEU B C 1
ATOM 5659 O O . LEU B 1 346 ? 73.488 17.568 -3.928 1.00 65.19 270 LEU B O 1
ATOM 5664 N N . PRO B 1 347 ? 74.020 15.446 -4.541 1.00 60.56 271 PRO B N 1
ATOM 5665 C CA . PRO B 1 347 ? 72.730 15.282 -5.248 1.00 59.97 271 PRO B CA 1
ATOM 5666 C C . PRO B 1 347 ? 71.512 15.584 -4.351 1.00 64.09 271 PRO B C 1
ATOM 5667 O O . PRO B 1 347 ? 70.606 16.291 -4.800 1.00 64.96 271 PRO B O 1
ATOM 5671 N N . PHE B 1 348 ? 71.511 15.107 -3.083 1.00 59.37 272 PHE B N 1
ATOM 5672 C CA . PHE B 1 348 ? 70.415 15.344 -2.149 1.00 58.64 272 PHE B CA 1
ATOM 5673 C C . PHE B 1 348 ? 70.220 16.845 -1.854 1.00 64.27 272 PHE B C 1
ATOM 5674 O O . PHE B 1 348 ? 69.079 17.314 -1.859 1.00 65.87 272 PHE B O 1
ATOM 5682 N N . HIS B 1 349 ? 71.307 17.580 -1.553 1.00 59.33 273 HIS B N 1
ATOM 5683 C CA . HIS B 1 349 ? 71.219 18.991 -1.178 1.00 58.55 273 HIS B CA 1
ATOM 5684 C C . HIS B 1 349 ? 70.924 19.879 -2.402 1.00 63.20 273 HIS B C 1
ATOM 5685 O O . HIS B 1 349 ? 70.346 20.955 -2.223 1.00 63.81 273 HIS B O 1
ATOM 5692 N N . VAL B 1 350 ? 71.223 19.409 -3.632 1.00 60.21 274 VAL B N 1
ATOM 5693 C CA . VAL B 1 350 ? 70.862 20.158 -4.846 1.00 61.02 274 VAL B CA 1
ATOM 5694 C C . VAL B 1 350 ? 69.332 20.154 -4.958 1.00 64.12 274 VAL B C 1
ATOM 5695 O O . VAL B 1 350 ? 68.728 21.222 -5.075 1.00 65.14 274 VAL B O 1
ATOM 5699 N N . LEU B 1 351 ? 68.716 18.960 -4.827 1.00 58.73 275 LEU B N 1
ATOM 5700 C CA . LEU B 1 351 ? 67.257 18.762 -4.897 1.00 58.10 275 LEU B CA 1
ATOM 5701 C C . LEU B 1 351 ? 66.537 19.472 -3.746 1.00 61.96 275 LEU B C 1
ATOM 5702 O O . LEU B 1 351 ? 65.433 19.971 -3.958 1.00 63.01 275 LEU B O 1
ATOM 5707 N N . THR B 1 352 ? 67.163 19.519 -2.538 1.00 56.98 276 THR B N 1
ATOM 5708 C CA . THR B 1 352 ? 66.634 20.176 -1.332 1.00 56.62 276 THR B CA 1
ATOM 5709 C C . THR B 1 352 ? 66.622 21.707 -1.539 1.00 63.56 276 THR B C 1
ATOM 5710 O O . THR B 1 352 ? 65.666 22.370 -1.124 1.00 64.55 276 THR B O 1
ATOM 5714 N N . PHE B 1 353 ? 67.674 22.265 -2.181 1.00 60.52 277 PHE B N 1
ATOM 5715 C CA . PHE B 1 353 ? 67.742 23.698 -2.453 1.00 60.85 277 PHE B CA 1
ATOM 5716 C C . PHE B 1 353 ? 66.703 24.070 -3.532 1.00 66.03 277 PHE B C 1
ATOM 5717 O O . PHE B 1 353 ? 66.048 25.109 -3.404 1.00 67.59 277 PHE B O 1
ATOM 5725 N N . LEU B 1 354 ? 66.529 23.209 -4.565 1.00 61.39 278 LEU B N 1
ATOM 5726 C CA . LEU B 1 354 ? 65.526 23.414 -5.619 1.00 61.55 278 LEU B CA 1
ATOM 5727 C C . LEU B 1 354 ? 64.113 23.319 -5.032 1.00 66.88 278 LEU B C 1
ATOM 5728 O O . LEU B 1 354 ? 63.237 24.082 -5.440 1.00 67.74 278 LEU B O 1
ATOM 5733 N N . ASP B 1 355 ? 63.909 22.400 -4.044 1.00 62.98 279 ASP B N 1
ATOM 5734 C CA . ASP B 1 355 ? 62.651 22.230 -3.302 1.00 63.40 279 ASP B CA 1
ATOM 5735 C C . ASP B 1 355 ? 62.308 23.506 -2.530 1.00 69.54 279 ASP B C 1
ATOM 5736 O O . ASP B 1 355 ? 61.159 23.946 -2.557 1.00 71.30 279 ASP B O 1
ATOM 5741 N N . ALA B 1 356 ? 63.309 24.099 -1.846 1.00 65.08 280 ALA B N 1
ATOM 5742 C CA . ALA B 1 356 ? 63.150 25.338 -1.087 1.00 65.29 280 ALA B CA 1
ATOM 5743 C C . ALA B 1 356 ? 62.695 26.475 -1.996 1.00 71.45 280 ALA B C 1
ATOM 5744 O O . ALA B 1 356 ? 61.805 27.237 -1.601 1.00 72.70 280 ALA B O 1
ATOM 5746 N N . LEU B 1 357 ? 63.269 26.564 -3.234 1.00 67.67 281 LEU B N 1
ATOM 5747 C CA . LEU B 1 357 ? 62.912 27.596 -4.224 1.00 68.34 281 LEU B CA 1
ATOM 5748 C C . LEU B 1 357 ? 61.463 27.413 -4.697 1.00 72.73 281 LEU B C 1
ATOM 5749 O O . LEU B 1 357 ? 60.794 28.403 -4.977 1.00 73.44 281 LEU B O 1
ATOM 5754 N N . ALA B 1 358 ? 60.973 26.154 -4.747 1.00 68.35 282 ALA B N 1
ATOM 5755 C CA . ALA B 1 358 ? 59.590 25.851 -5.112 1.00 68.56 282 ALA B CA 1
ATOM 5756 C C . ALA B 1 358 ? 58.621 26.386 -4.043 1.00 74.72 282 ALA B C 1
ATOM 5757 O O . ALA B 1 358 ? 57.597 26.972 -4.400 1.00 76.08 282 ALA B O 1
ATOM 5759 N N . TRP B 1 359 ? 58.971 26.239 -2.739 1.00 71.17 283 TRP B N 1
ATOM 5760 C CA . TRP B 1 359 ? 58.162 26.758 -1.629 1.00 71.74 283 TRP B CA 1
ATOM 5761 C C . TRP B 1 359 ? 58.231 28.286 -1.559 1.00 78.01 283 TRP B C 1
ATOM 5762 O O . TRP B 1 359 ? 57.261 28.909 -1.128 1.00 80.35 283 TRP B O 1
ATOM 5773 N N . MET B 1 360 ? 59.355 28.889 -1.994 1.00 73.92 284 MET B N 1
ATOM 5774 C CA . MET B 1 360 ? 59.530 30.348 -2.028 1.00 75.15 284 MET B CA 1
ATOM 5775 C C . MET B 1 360 ? 58.765 30.984 -3.210 1.00 78.37 284 MET B C 1
ATOM 5776 O O . MET B 1 360 ? 58.639 32.209 -3.275 1.00 79.47 284 MET B O 1
ATOM 5781 N N . GLY B 1 361 ? 58.274 30.148 -4.123 1.00 72.91 285 GLY B N 1
ATOM 5782 C CA . GLY B 1 361 ? 57.531 30.583 -5.297 1.00 73.21 285 GLY B CA 1
ATOM 5783 C C . GLY B 1 361 ? 58.408 30.904 -6.484 1.00 76.22 285 GLY B C 1
ATOM 5784 O O . GLY B 1 361 ? 57.924 31.457 -7.472 1.00 77.72 285 GLY B O 1
ATOM 5785 N N . VAL B 1 362 ? 59.703 30.556 -6.397 1.00 70.73 286 VAL B N 1
ATOM 5786 C CA . VAL B 1 362 ? 60.696 30.789 -7.445 1.00 70.76 286 VAL B CA 1
ATOM 5787 C C . VAL B 1 362 ? 60.462 29.766 -8.561 1.00 76.08 286 VAL B C 1
ATOM 5788 O O . VAL B 1 362 ? 60.394 30.147 -9.729 1.00 76.98 286 VAL B O 1
ATOM 5792 N N . ILE B 1 363 ? 60.316 28.474 -8.196 1.00 73.11 287 ILE B N 1
ATOM 5793 C CA . ILE B 1 363 ? 60.054 27.399 -9.156 1.00 73.47 287 ILE B CA 1
ATOM 5794 C C . ILE B 1 363 ? 58.533 27.107 -9.164 1.00 80.21 287 ILE B C 1
ATOM 5795 O O . ILE B 1 363 ? 57.999 26.657 -8.157 1.00 79.08 287 ILE B O 1
ATOM 5800 N N . ASN B 1 364 ? 57.837 27.378 -10.278 1.00 80.13 288 ASN B N 1
ATOM 5801 C CA . ASN B 1 364 ? 56.394 27.108 -10.359 1.00 81.80 288 ASN B CA 1
ATOM 5802 C C . ASN B 1 364 ? 56.078 26.157 -11.539 1.00 87.69 288 ASN B C 1
ATOM 5803 O O . ASN B 1 364 ? 54.953 26.153 -12.052 1.00 89.10 288 ASN B O 1
ATOM 5808 N N . SER B 1 365 ? 57.057 25.315 -11.913 1.00 83.88 289 SER B N 1
ATOM 5809 C CA . SER B 1 365 ? 56.934 24.326 -12.976 1.00 85.07 289 SER B CA 1
ATOM 5810 C C . SER B 1 365 ? 56.773 22.939 -12.372 1.00 90.03 289 SER B C 1
ATOM 5811 O O . SER B 1 365 ? 57.669 22.480 -11.672 1.00 88.28 289 SER B O 1
ATOM 5814 N N . CYS B 1 366 ? 55.629 22.275 -12.624 1.00 89.77 290 CYS B N 1
ATOM 5815 C CA . CYS B 1 366 ? 55.348 20.934 -12.101 1.00 90.02 290 CYS B CA 1
ATOM 5816 C C . CYS B 1 366 ? 56.235 19.884 -12.794 1.00 88.91 290 CYS B C 1
ATOM 5817 O O . CYS B 1 366 ? 56.457 18.825 -12.207 1.00 86.35 290 CYS B O 1
ATOM 5820 N N . GLU B 1 367 ? 56.741 20.169 -14.022 1.00 84.44 291 GLU B N 1
ATOM 5821 C CA . GLU B 1 367 ? 57.653 19.266 -14.734 1.00 83.53 291 GLU B CA 1
ATOM 5822 C C . GLU B 1 367 ? 58.927 19.075 -13.919 1.00 84.57 291 GLU B C 1
ATOM 5823 O O . GLU B 1 367 ? 59.323 17.943 -13.655 1.00 84.15 291 GLU B O 1
ATOM 5829 N N . VAL B 1 368 ? 59.521 20.208 -13.473 1.00 78.98 292 VAL B N 1
ATOM 5830 C CA . VAL B 1 368 ? 60.737 20.313 -12.659 1.00 76.42 292 VAL B CA 1
ATOM 5831 C C . VAL B 1 368 ? 60.491 19.662 -11.289 1.00 78.41 292 VAL B C 1
ATOM 5832 O O . VAL B 1 368 ? 61.281 18.814 -10.867 1.00 77.17 292 VAL B O 1
ATOM 5836 N N . ILE B 1 369 ? 59.376 20.033 -10.620 1.00 74.43 293 ILE B N 1
ATOM 5837 C CA . ILE B 1 369 ? 58.989 19.526 -9.298 1.00 73.06 293 ILE B CA 1
ATOM 5838 C C . ILE B 1 369 ? 58.827 17.977 -9.365 1.00 77.68 293 ILE B C 1
ATOM 5839 O O . ILE B 1 369 ? 59.271 17.288 -8.442 1.00 76.97 293 ILE B O 1
ATOM 5844 N N . ALA B 1 370 ? 58.281 17.440 -10.477 1.00 74.78 294 ALA B N 1
ATOM 5845 C CA . ALA B 1 370 ? 58.140 15.991 -10.668 1.00 74.12 294 ALA B CA 1
ATOM 5846 C C . ALA B 1 370 ? 59.515 15.306 -10.763 1.00 75.29 294 ALA B C 1
ATOM 5847 O O . ALA B 1 370 ? 59.691 14.204 -10.226 1.00 74.11 294 ALA B O 1
ATOM 5849 N N . VAL B 1 371 ? 60.493 15.964 -11.435 1.00 70.69 295 VAL B N 1
ATOM 5850 C CA . VAL B 1 371 ? 61.853 15.428 -11.573 1.00 69.09 295 VAL B CA 1
ATOM 5851 C C . VAL B 1 371 ? 62.441 15.275 -10.162 1.00 71.59 295 VAL B C 1
ATOM 5852 O O . VAL B 1 371 ? 62.864 14.174 -9.805 1.00 70.66 295 VAL B O 1
ATOM 5856 N N . ILE B 1 372 ? 62.353 16.355 -9.338 1.00 67.39 296 ILE B N 1
ATOM 5857 C CA . ILE B 1 372 ? 62.841 16.389 -7.956 1.00 66.00 296 ILE B CA 1
ATOM 5858 C C . ILE B 1 372 ? 62.201 15.243 -7.143 1.00 72.40 296 ILE B C 1
ATOM 5859 O O . ILE B 1 372 ? 62.926 14.557 -6.437 1.00 72.21 296 ILE B O 1
ATOM 5864 N N . ASP B 1 373 ? 60.872 15.016 -7.271 1.00 71.48 297 ASP B N 1
ATOM 5865 C CA . ASP B 1 373 ? 60.140 13.976 -6.540 1.00 72.38 297 ASP B CA 1
ATOM 5866 C C . ASP B 1 373 ? 60.623 12.551 -6.867 1.00 78.30 297 ASP B C 1
ATOM 5867 O O . ASP B 1 373 ? 60.719 11.733 -5.950 1.00 77.32 297 ASP B O 1
ATOM 5872 N N . LEU B 1 374 ? 60.886 12.233 -8.145 1.00 76.99 298 LEU B N 1
ATOM 5873 C CA . LEU B 1 374 ? 61.299 10.869 -8.480 1.00 77.56 298 LEU B CA 1
ATOM 5874 C C . LEU B 1 374 ? 62.813 10.696 -8.247 1.00 78.82 298 LEU B C 1
ATOM 5875 O O . LEU B 1 374 ? 63.248 9.575 -8.000 1.00 79.08 298 LEU B O 1
ATOM 5880 N N . ALA B 1 375 ? 63.597 11.785 -8.291 1.00 72.78 299 ALA B N 1
ATOM 5881 C CA . ALA B 1 375 ? 65.041 11.718 -8.080 1.00 70.60 299 ALA B CA 1
ATOM 5882 C C . ALA B 1 375 ? 65.392 11.638 -6.598 1.00 72.05 299 ALA B C 1
ATOM 5883 O O . ALA B 1 375 ? 66.432 11.078 -6.248 1.00 70.89 299 ALA B O 1
ATOM 5885 N N . LEU B 1 376 ? 64.525 12.189 -5.731 1.00 67.88 300 LEU B N 1
ATOM 5886 C CA . LEU B 1 376 ? 64.755 12.306 -4.291 1.00 66.62 300 LEU B CA 1
ATOM 5887 C C . LEU B 1 376 ? 64.943 10.913 -3.605 1.00 68.04 300 LEU B C 1
ATOM 5888 O O . LEU B 1 376 ? 65.903 10.806 -2.850 1.00 66.40 300 LEU B O 1
ATOM 5893 N N . PRO B 1 377 ? 64.130 9.836 -3.840 1.00 64.50 301 PRO B N 1
ATOM 5894 C CA . PRO B 1 377 ? 64.406 8.553 -3.152 1.00 63.80 301 PRO B CA 1
ATOM 5895 C C . PRO B 1 377 ? 65.798 7.993 -3.485 1.00 66.83 301 PRO B C 1
ATOM 5896 O O . PRO B 1 377 ? 66.404 7.348 -2.636 1.00 66.09 301 PRO B O 1
ATOM 5900 N N . PHE B 1 378 ? 66.312 8.267 -4.701 1.00 63.71 302 PHE B N 1
ATOM 5901 C CA . PHE B 1 378 ? 67.640 7.832 -5.136 1.00 63.34 302 PHE B CA 1
ATOM 5902 C C . PHE B 1 378 ? 68.743 8.674 -4.474 1.00 67.05 302 PHE B C 1
ATOM 5903 O O . PHE B 1 378 ? 69.750 8.116 -4.039 1.00 66.55 302 PHE B O 1
ATOM 5911 N N . ALA B 1 379 ? 68.551 10.013 -4.394 1.00 63.16 303 ALA B N 1
ATOM 5912 C CA . ALA B 1 379 ? 69.508 10.944 -3.781 1.00 62.02 303 ALA B CA 1
ATOM 5913 C C . ALA B 1 379 ? 69.653 10.682 -2.284 1.00 67.20 303 ALA B C 1
ATOM 5914 O O . ALA B 1 379 ? 70.740 10.891 -1.737 1.00 67.62 303 ALA B O 1
ATOM 5916 N N . ILE B 1 380 ? 68.557 10.218 -1.630 1.00 64.01 304 ILE B N 1
ATOM 5917 C CA . ILE B 1 380 ? 68.499 9.846 -0.211 1.00 63.84 304 ILE B CA 1
ATOM 5918 C C . ILE B 1 380 ? 69.343 8.572 0.002 1.00 68.58 304 ILE B C 1
ATOM 5919 O O . ILE B 1 380 ? 70.034 8.470 1.014 1.00 68.68 304 ILE B O 1
ATOM 5924 N N . LEU B 1 381 ? 69.317 7.633 -0.964 1.00 65.27 305 LEU B N 1
ATOM 5925 C CA . LEU B 1 381 ? 70.081 6.386 -0.887 1.00 64.99 305 LEU B CA 1
ATOM 5926 C C . LEU B 1 381 ? 71.608 6.666 -0.894 1.00 68.40 305 LEU B C 1
ATOM 5927 O O . LEU B 1 381 ? 72.323 6.033 -0.120 1.00 68.86 305 LEU B O 1
ATOM 5932 N N . LEU B 1 382 ? 72.092 7.623 -1.732 1.00 63.61 306 LEU B N 1
ATOM 5933 C CA . LEU B 1 382 ? 73.514 8.001 -1.796 1.00 63.36 306 LEU B CA 1
ATOM 5934 C C . LEU B 1 382 ? 74.009 8.565 -0.454 1.00 67.30 306 LEU B C 1
ATOM 5935 O O . LEU B 1 382 ? 75.183 8.403 -0.127 1.00 68.52 306 LEU B O 1
ATOM 5940 N N . GLY B 1 383 ? 73.114 9.196 0.305 1.00 62.09 307 GLY B N 1
ATOM 5941 C CA . GLY B 1 383 ? 73.407 9.708 1.637 1.00 60.94 307 GLY B CA 1
ATOM 5942 C C . GLY B 1 383 ? 73.752 8.575 2.580 1.00 63.30 307 GLY B C 1
ATOM 5943 O O . GLY B 1 383 ? 74.755 8.651 3.293 1.00 63.54 307 GLY B O 1
ATOM 5944 N N . PHE B 1 384 ? 72.944 7.484 2.549 1.00 58.53 308 PHE B N 1
ATOM 5945 C CA . PHE B 1 384 ? 73.185 6.263 3.331 1.00 58.33 308 PHE B CA 1
ATOM 5946 C C . PHE B 1 384 ? 74.405 5.501 2.807 1.00 61.91 308 PHE B C 1
ATOM 5947 O O . PHE B 1 384 ? 75.059 4.805 3.577 1.00 62.03 308 PHE B O 1
ATOM 5955 N N . THR B 1 385 ? 74.694 5.621 1.492 1.00 58.02 309 THR B N 1
ATOM 5956 C CA . THR B 1 385 ? 75.813 4.954 0.826 1.00 58.31 309 THR B CA 1
ATOM 5957 C C . THR B 1 385 ? 77.136 5.538 1.358 1.00 63.72 309 THR B C 1
ATOM 5958 O O . THR B 1 385 ? 78.132 4.816 1.392 1.00 64.37 309 THR B O 1
ATOM 5962 N N . ASN B 1 386 ? 77.134 6.809 1.838 1.00 59.96 310 ASN B N 1
ATOM 5963 C CA . ASN B 1 386 ? 78.326 7.435 2.431 1.00 59.66 310 ASN B CA 1
ATOM 5964 C C . ASN B 1 386 ? 78.753 6.664 3.692 1.00 64.47 310 ASN B C 1
ATOM 5965 O O . ASN B 1 386 ? 79.943 6.607 3.991 1.00 66.21 310 ASN B O 1
ATOM 5970 N N . SER B 1 387 ? 77.786 6.023 4.391 1.00 59.63 311 SER B N 1
ATOM 5971 C CA . SER B 1 387 ? 78.032 5.222 5.595 1.00 59.39 311 SER B CA 1
ATOM 5972 C C . SER B 1 387 ? 78.670 3.865 5.230 1.00 63.78 311 SER B C 1
ATOM 5973 O O . SER B 1 387 ? 79.176 3.169 6.117 1.00 64.10 311 SER B O 1
ATOM 5976 N N . CYS B 1 388 ? 78.645 3.498 3.924 1.00 59.84 312 CYS B N 1
ATOM 5977 C CA . CYS B 1 388 ? 79.270 2.277 3.391 1.00 60.01 312 CYS B CA 1
ATOM 5978 C C . CYS B 1 388 ? 80.707 2.574 3.002 1.00 61.55 312 CYS B C 1
ATOM 5979 O O . CYS B 1 388 ? 81.548 1.676 3.001 1.00 62.13 312 CYS B O 1
ATOM 5982 N N . VAL B 1 389 ? 80.972 3.840 2.641 1.00 56.01 313 VAL B N 1
ATOM 5983 C CA . VAL B 1 389 ? 82.265 4.336 2.187 1.00 56.10 313 VAL B CA 1
ATOM 5984 C C . VAL B 1 389 ? 83.178 4.615 3.401 1.00 61.68 313 VAL B C 1
ATOM 5985 O O . VAL B 1 389 ? 84.355 4.268 3.347 1.00 62.53 313 VAL B O 1
ATOM 5989 N N . ASN B 1 390 ? 82.633 5.208 4.495 1.00 58.33 314 ASN B N 1
ATOM 5990 C CA . ASN B 1 390 ? 83.387 5.577 5.710 1.00 58.67 314 ASN B CA 1
ATOM 5991 C C . ASN B 1 390 ? 84.327 4.439 6.189 1.00 63.80 314 ASN B C 1
ATOM 5992 O O . ASN B 1 390 ? 85.497 4.750 6.404 1.00 63.92 314 ASN B O 1
ATOM 5997 N N . PRO B 1 391 ? 83.916 3.137 6.290 1.00 61.27 315 PRO B N 1
ATOM 5998 C CA . PRO B 1 391 ? 84.883 2.097 6.698 1.00 62.01 315 PRO B CA 1
ATOM 5999 C C . PRO B 1 391 ? 86.159 2.086 5.842 1.00 66.90 315 PRO B C 1
ATOM 6000 O O . PRO B 1 391 ? 87.255 1.975 6.391 1.00 68.26 315 PRO B O 1
ATOM 6004 N N . PHE B 1 392 ? 86.021 2.243 4.511 1.00 62.35 316 PHE B N 1
ATOM 6005 C CA . PHE B 1 392 ? 87.140 2.231 3.568 1.00 62.55 316 PHE B CA 1
ATOM 6006 C C . PHE B 1 392 ? 87.973 3.520 3.642 1.00 67.04 316 PHE B C 1
ATOM 6007 O O . PHE B 1 392 ? 89.168 3.462 3.374 1.00 67.86 316 PHE B O 1
ATOM 6015 N N . LEU B 1 393 ? 87.367 4.664 4.007 1.00 63.38 317 LEU B N 1
ATOM 6016 C CA . LEU B 1 393 ? 88.076 5.947 4.075 1.00 63.39 317 LEU B CA 1
ATOM 6017 C C . LEU B 1 393 ? 88.875 6.144 5.350 1.00 68.69 317 LEU B C 1
ATOM 6018 O O . LEU B 1 393 ? 89.884 6.848 5.307 1.00 69.28 317 LEU B O 1
ATOM 6023 N N . TYR B 1 394 ? 88.395 5.628 6.494 1.00 66.28 318 TYR B N 1
ATOM 6024 C CA . TYR B 1 394 ? 89.038 5.934 7.766 1.00 67.98 318 TYR B CA 1
ATOM 6025 C C . TYR B 1 394 ? 89.629 4.688 8.457 1.00 74.02 318 TYR B C 1
ATOM 6026 O O . TYR B 1 394 ? 90.812 4.722 8.765 1.00 74.20 318 TYR B O 1
ATOM 6035 N N . CYS B 1 395 ? 88.835 3.625 8.729 1.00 72.09 319 CYS B N 1
ATOM 6036 C CA . CYS B 1 395 ? 89.334 2.432 9.435 1.00 73.66 319 CYS B CA 1
ATOM 6037 C C . CYS B 1 395 ? 90.287 1.638 8.549 1.00 78.34 319 CYS B C 1
ATOM 6038 O O . CYS B 1 395 ? 91.382 1.324 9.005 1.00 79.82 319 CYS B O 1
ATOM 6041 N N . PHE B 1 396 ? 89.877 1.296 7.304 1.00 74.40 320 PHE B N 1
ATOM 6042 C CA . PHE B 1 396 ? 90.669 0.448 6.402 1.00 75.10 320 PHE B CA 1
ATOM 6043 C C . PHE B 1 396 ? 91.858 1.222 5.771 1.00 83.21 320 PHE B C 1
ATOM 6044 O O . PHE B 1 396 ? 92.532 0.685 4.887 1.00 84.62 320 PHE B O 1
ATOM 6052 N N . VAL B 1 397 ? 92.145 2.443 6.254 1.00 81.34 321 VAL B N 1
ATOM 6053 C CA . VAL B 1 397 ? 93.233 3.282 5.747 1.00 82.60 321 VAL B CA 1
ATOM 6054 C C . VAL B 1 397 ? 94.055 3.861 6.922 1.00 90.02 321 VAL B C 1
ATOM 6055 O O . VAL B 1 397 ? 95.263 3.994 6.787 1.00 91.14 321 VAL B O 1
ATOM 6059 N N . GLY B 1 398 ? 93.400 4.164 8.042 1.00 88.25 322 GLY B N 1
ATOM 6060 C CA . GLY B 1 398 ? 94.005 4.750 9.239 1.00 90.16 322 GLY B CA 1
ATOM 6061 C C . GLY B 1 398 ? 95.309 4.138 9.712 1.00 97.14 322 GLY B C 1
ATOM 6062 O O . GLY B 1 398 ? 96.198 4.857 10.182 1.00 97.70 322 GLY B O 1
ATOM 6063 N N . ASN B 1 399 ? 95.433 2.806 9.576 1.00 95.33 323 ASN B N 1
ATOM 6064 C CA . ASN B 1 399 ? 96.620 2.033 9.963 1.00 97.60 323 ASN B CA 1
ATOM 6065 C C . ASN B 1 399 ? 97.809 2.370 9.026 1.00 103.42 323 ASN B C 1
ATOM 6066 O O . ASN B 1 399 ? 98.959 2.422 9.478 1.00 105.40 323 ASN B O 1
ATOM 6071 N N . ARG B 1 400 ? 97.507 2.641 7.736 1.00 98.29 324 ARG B N 1
ATOM 6072 C CA . ARG B 1 400 ? 98.473 2.917 6.672 1.00 98.27 324 ARG B CA 1
ATOM 6073 C C . ARG B 1 400 ? 98.713 4.444 6.519 1.00 101.36 324 ARG B C 1
ATOM 6074 O O . ARG B 1 400 ? 99.814 4.845 6.149 1.00 102.96 324 ARG B O 1
ATOM 6082 N N . PHE B 1 401 ? 97.708 5.279 6.833 1.00 95.55 325 PHE B N 1
ATOM 6083 C CA . PHE B 1 401 ? 97.806 6.744 6.777 1.00 94.95 325 PHE B CA 1
ATOM 6084 C C . PHE B 1 401 ? 98.767 7.245 7.847 1.00 101.47 325 PHE B C 1
ATOM 6085 O O . PHE B 1 401 ? 99.478 8.222 7.623 1.00 101.62 325 PHE B O 1
ATOM 6093 N N . GLN B 1 402 ? 98.768 6.573 9.017 1.00 100.14 326 GLN B N 1
ATOM 6094 C CA . GLN B 1 402 ? 99.583 6.918 10.183 1.00 102.51 326 GLN B CA 1
ATOM 6095 C C . GLN B 1 402 ? 101.067 6.659 9.925 1.00 108.50 326 GLN B C 1
ATOM 6096 O O . GLN B 1 402 ? 101.894 7.503 10.273 1.00 109.50 326 GLN B O 1
ATOM 6098 N N . GLN B 1 403 ? 101.407 5.509 9.322 1.00 105.61 327 GLN B N 1
ATOM 6099 C CA . GLN B 1 403 ? 102.797 5.175 9.040 1.00 107.87 327 GLN B CA 1
ATOM 6100 C C . GLN B 1 403 ? 103.355 6.017 7.888 1.00 113.13 327 GLN B C 1
ATOM 6101 O O . GLN B 1 403 ? 104.556 6.285 7.887 1.00 114.87 327 GLN B O 1
ATOM 6107 N N . LYS B 1 404 ? 102.508 6.470 6.943 1.00 108.47 328 LYS B N 1
ATOM 6108 C CA . LYS B 1 404 ? 103.001 7.289 5.829 1.00 108.93 328 LYS B CA 1
ATOM 6109 C C . LYS B 1 404 ? 103.138 8.771 6.247 1.00 115.40 328 LYS B C 1
ATOM 6110 O O . LYS B 1 404 ? 103.879 9.514 5.597 1.00 115.98 328 LYS B O 1
ATOM 6116 N N . LEU B 1 405 ? 102.465 9.188 7.338 1.00 113.13 329 LEU B N 1
ATOM 6117 C CA . LEU B 1 405 ? 102.560 10.561 7.841 1.00 114.49 329 LEU B CA 1
ATOM 6118 C C . LEU B 1 405 ? 103.796 10.688 8.757 1.00 122.05 329 LEU B C 1
ATOM 6119 O O . LEU B 1 405 ? 104.429 11.745 8.795 1.00 123.25 329 LEU B O 1
ATOM 6124 N N . ARG B 1 406 ? 104.158 9.595 9.457 1.00 119.91 330 ARG B N 1
ATOM 6125 C CA . ARG B 1 406 ? 105.343 9.548 10.317 1.00 122.71 330 ARG B CA 1
ATOM 6126 C C . ARG B 1 406 ? 106.620 9.380 9.467 1.00 129.13 330 ARG B C 1
ATOM 6127 O O . ARG B 1 406 ? 107.712 9.720 9.933 1.00 131.61 330 ARG B O 1
ATOM 6129 N N . SER B 1 407 ? 106.476 8.871 8.220 1.00 124.73 331 SER B N 1
ATOM 6130 C CA . SER B 1 407 ? 107.586 8.677 7.280 1.00 126.13 331 SER B CA 1
ATOM 6131 C C . SER B 1 407 ? 108.058 10.017 6.693 1.00 130.91 331 SER B C 1
ATOM 6132 O O . SER B 1 407 ? 109.266 10.239 6.586 1.00 132.70 331 SER B O 1
ATOM 6135 N N . VAL B 1 408 ? 107.109 10.904 6.315 1.00 125.87 332 VAL B N 1
ATOM 6136 C CA . VAL B 1 408 ? 107.420 12.225 5.750 1.00 126.72 332 VAL B CA 1
ATOM 6137 C C . VAL B 1 408 ? 107.916 13.168 6.877 1.00 133.10 332 VAL B C 1
ATOM 6138 O O . VAL B 1 408 ? 108.705 14.077 6.603 1.00 134.87 332 VAL B O 1
ATOM 6142 N N . PHE B 1 409 ? 107.470 12.937 8.131 1.00 129.25 333 PHE B N 1
ATOM 6143 C CA . PHE B 1 409 ? 107.863 13.740 9.290 1.00 130.94 333 PHE B CA 1
ATOM 6144 C C . PHE B 1 409 ? 109.257 13.314 9.804 1.00 136.92 333 PHE B C 1
ATOM 6145 O O . PHE B 1 409 ? 110.128 14.174 9.963 1.00 138.75 333 PHE B O 1
ATOM 6147 N N . ARG B 1 410 ? 109.459 11.985 10.045 1.00 132.91 334 ARG B N 1
ATOM 6148 C CA . ARG B 1 410 ? 110.701 11.348 10.523 1.00 162.32 334 ARG B CA 1
ATOM 6149 C C . ARG B 1 410 ? 111.206 12.009 11.812 1.00 190.06 334 ARG B C 1
ATOM 6150 O O . ARG B 1 410 ? 112.043 11.440 12.514 1.00 149.95 334 ARG B O 1
#

Solvent-accessible surface area: 38174 Å² total; per-residue (Å²): 106,78,22,135,72,9,64,102,56,2,34,80,17,8,121,64,1,76,171,13,115,72,22,61,62,0,95,72,2,0,78,102,1,86,63,7,0,71,52,0,32,136,23,69,15,119,150,56,121,154,85,66,86,114,12,101,77,13,116,96,44,70,98,26,7,84,84,4,12,30,37,0,54,92,0,26,135,40,5,103,86,50,86,23,141,57,0,31,63,16,0,24,61,1,14,40,26,38,42,120,141,91,108,48,1,15,109,60,9,100,80,30,50,71,92,0,58,104,24,1,67,80,4,28,76,52,26,75,126,154,95,9,107,144,110,36,29,13,38,3,24,55,15,5,3,39,0,0,27,65,4,0,41,3,0,36,28,39,0,40,27,21,59,124,63,95,41,10,109,70,34,68,110,86,0,51,70,62,7,13,68,46,21,41,1,43,9,0,4,2,28,0,1,18,24,6,6,22,21,18,46,21,45,4,46,61,92,193,143,80,23,14,77,18,12,29,77,14,3,56,26,43,0,55,15,12,5,24,16,16,59,51,31,76,30,24,113,104,29,100,192,115,72,18,64,7,11,41,29,16,12,48,103,104,22,58,0,20,50,14,2,22,26,4,45,55,84,8,72,49,2,15,84,74,4,38,101,72,1,22,87,11,37,110,12,6,98,106,50,6,86,133,57,122,8,174,41,120,81,111,112,3,21,46,60,0,25,132,15,3,24,38,11,11,102,14,1,55,114,7,19,73,47,41,13,69,26,10,95,64,51,0,35,10,65,51,18,92,43,118,47,75,120,74,53,56,82,17,101,116,28,28,16,76,5,69,15,65,1,10,30,5,2,13,42,3,6,108,23,9,24,78,61,13,93,130,10,94,129,56,24,65,49,52,60,126,107,76,9,125,73,9,22,102,54,4,12,73,14,8,93,67,0,83,174,13,117,71,21,60,61,0,95,71,1,0,78,100,3,85,63,6,0,72,52,0,34,136,23,70,2,68,13,32,119,112,87,66,88,115,12,104,65,12,117,70,3,70,98,26,4,83,81,4,13,31,36,0,54,81,0,26,108,29,5,104,96,51,86,23,151,85,0,31,63,17,0,67,113,2,58,101,20,12,61,53,32,31,44,55,22,32,5,42,24,32,35,12,51,34,16,77,112,62,37,88,100,44,1,18,105,58,10,92,81,32,49,71,92,0,38,105,26,1,64,66,3,5,66,57,63,52,105,160,173,63,26,37,42,5,19,28,18,5,2,21,0,1,0,18,4,0,6,0,1,13,0,41,0,12,27,14,42,105,107,68,40,10,83,5,24,15,21,13,0,54,44,13,6,15,37,46,18,46,1,42,10,0,5,1,26,0,3,18,21,6,6,59,20,15,66,80,46,3,50,146,87,116,55,82,14,34,114,64,21,58,97,2,60,60,80,0,57,106,14,6,94,30,17,101,166,18,75,26,23,119,94,16,83,87,60,72,18,61,7,10,48,30,16,16,40,43,58,110,36,30,97,90,12,7,39,22,3,47,59,86,8,82,45,2,16,86,74,3,39,100,93,1,22,91,11,27,125,12,7,103,112,42,7,108,123,78,70,89,162,52,95,27,142,116,29,38,46,56,0,18,132,17,4,25,37,9,11,102,14,2,55,114,7,19,73,51,31,13,69,22,6,95,53,52,0,35,12,56,106,36,100,27,62,42,33,132,59,9,34,89,12,34,97,28,57,18,77,4,62,15,66,1,9,30,4,2,14,41,4,3,114,18,4,21,76,21,29,120,118,12,40,128,44,25,62,71,35,59,126

GO terms:
  GO:0004945 angiotensin type II receptor activity (F, IDA)
  GO:0004945 angiotensin type II receptor activity (F, TAS)
  GO:0005886 plasma membrane (C, TAS)
  GO:0007166 cell surface receptor signaling pathway (P, TAS)
  GO:0008217 regulation of blood pressure (P, TAS)
  GO:0005515 protein binding (F, IPI)
  GO:0042311 vasodilation (P, IDA)
  GO:0007166 cell surface receptor signaling pathway (P, IDA)
  GO:0001974 blood vessel remodeling (P, TAS)
  GO:0005886 plasma membrane (C, IC)
  GO:0038060 nitric oxide-cGMP-mediated signaling (P, TAS)
  GO:0030308 negative regulation of cell growth (P, TAS)
  GO:0007186 G protein-coupled receptor signaling pathway (P, IC)
  GO:0048019 receptor antagonist activity (F, TAS)
  GO:2001238 positive regulation of extrinsic apoptotic signaling pathway (P, IMP)
  GO:0051387 negative regulation of neurotrophin TRK receptor signaling pathway (P, IMP)
  GO:0004945 angiotensin type II receptor activity (F, IPI)

Sequence (785 aa):
ADLEDNWETLNDNLKVIEKADNAAQVKDALTKMRAAALDAQKATPPKLEDKSPDSPEMKDFRHGFDILVGQIDDALKLANEGKVKEAQAAAEQLKTTRNAHLDAIPILYYIIFVIGFLVNIVVVTLFCCQKGPKKVSSIYIFNLAVADLLLLATLPLWATYYSYRYDWLFGPVMCKVFGSFLTLNMFASIFFITCMSVDRYQSVIYPFPWQASYIVPLVWCMACLSSLPTFYFRDVRTIEYLGVNACIMAFPPEKYAQWSAGIALMKNILGFIIPLIFIATCYFGIRKHLLKTNSYGKNRITRDQVLKMAAAVVLAFIICWLPFHVLTFLDALAWMGVINSCEVIAVIDLALPFAILLGFTNSCVNPFLYCFVGNRFQQKLRSVFRADLEDNWETLNDNLKVIEKADNAAQVKDALTKMRAAALDAQKATPPKLEDKSPDSPEMKDFRHGFDILVGQIDDALKLANEGKVKEAQAAAEQLKTTRNAYIQKYLGSGSCSQKPSDKHLDAIPILYYIIFVIGFLVNIVVVTLFCCQKVSSIYIFNLAVADLLLLATLPLWATYYSYRYDWLFGPVMCKVFGSFLTLNMFASIFFITCMSVDRYQSVIYPFWQASYIVPLVWCMACLSSLPTFYFRDVRTIEYLGVNACIMAFPPEKYAQWSAGIALMKNILGFIIPLIFIATCYFGIRKHLLKTNSYGKNRITRDQVLKMAAAVVLAFIICWLPFHVLTFLDALAWMGVINSCEVIAVIDLALPFAILLGFTNSCVNPFLYCFVGNRFQQKLRSVFR

B-factor: mean 111.9, std 36.27, range [53.8, 252.93]

Secondary structure (P-SEA, 3-state):
ccaaaaaaaaaaaaaaaaacccaaaaaaaaaaaaaaaaaaaacccccccccccccaaaaaaaaaaaaaaaaaaaaaaaaaaccaaaaaaaaaaaaaaaacccaaaaaaaaaaaaaaaaaaaaaaaaaccccccccaaaaaaaaaaaaaaaaacaaaaaaaaaaacccccccaaaaaaaaaaaaaaaaaaaaaaaaaaaaaaaaaccccccccccaaaaaaaaaaaaaccccccbbbbbbcccccccccccccccccaaaaaaaaaaaaaaccaaaaaaaaaaaaaaaaaaaacccccaaaaaaaaaaaaaaaaaaaaaaccaaaaaaaaaaaaaaacccccaaaaaaaaaaaaaaaaaaaaaaaaaaaaccccaaaaaaaaaaaac/ccaaaaaaaaaaaaaaaaacccaaaaaaaaaaaaaaaaaaaacccccccccccccaaaaaaaaaaaaaaaaaaaaaaaaaaccaaaaaaaaaaaaaaaaaaaacccccccccccccccccaaaaaaaaaaaaaaaaaaaaaaaccccccaaaaaaaaaaaaaaaaacaaaaaaaaaaacccccccaaaaaaaaaaaaaaaaaaaaaaaaaaaaaaaaacccccccccaaaaaaaaaaaaaccccccbbbbbcccccccccccccccccaaaaaaaaaaaaaaaccaaaaaaaaaaaaaaaaaaaaccccccaaaaaaaaaaaaaaaaaaaaaccaaaaaaaaaaaaaaacccccaaaaaaaaaaaaaaaaaaaaaaaaccccccccaaaaaaaaaaaac

Radius of gyration: 32.06 Å; Cα contacts (8 Å, |Δi|>4): 939; chains: 2; bounding box: 89×66×84 Å